Protein AF-A0A8H5YDY0-F1 (afdb_monomer)

pLDDT: mean 87.37, std 12.94, range [29.33, 98.88]

Foldseek 3Di:
DAAAAEEAEPLLDFLNVLLLLVLQLDQRHEYEYAYQDQVSVVVSQVVSVPDPSGNHHYYYANADLLDLVRLLVRLVVCVVVAVAHQEYELPWFAQQFAPPDDHDPLVVRQVVRLSTQPSSSVSNCVNRVVRLLPDPRREYEREAAPLLQPLLCPDPPHPSHDDGSPNNSVNRVNVLVVLLVVLVVCPPSSHFGYYAHLWQEQGVRNPHSVVSVVVVHDHSNSSSVRRSCVSVVVCSVCTSPRPPPPDQAWDWADFWFQWIWIDGLNFIEIEFDQQDDQPPDDHSDHLVVQQEHQEYEFFKFDDRRQQSPLSNCVRHVHAYEEAPQNQVLSVVVVRDPVSYHHDDFADKAFGAGPVQLVCQQVVNADFDDDDPPDDTHHDSVRGQWMKGKHFKDAAFAAAPDDPDFDLQDFDADADDQPGGPCRLVNLQVFFPLCCVVVDDPVRCDPVNVSSNVVCPPPVRDGGGRHISGGMWMWMGRDVQAIEIEGSHQEGELVPLLPDPPQHLEYEYEQGHFHYYNNGTDRTGSVVSVVVSCVSSVNRVYYFYGYNDDDGDDDPPDFDDFPNHGFDWDFFAACPPPLNPFPAQDFDKDWQAQQRAPDPFAAGQNATKIKGFFDWQAAPVRWTWTKIKIAHPPAAAAEEEEQEELQDQFDDDDLLLFGRHLARRRHRVQFDHSSLCRVVRHMYMYIHFDQFRHTHDEAEQAFQVSLRVVLSRLQRVLPPRRHNLAYEQAGEESSLQSCLNNLLVPRVSHQEYENLFYAAQCCCQAQQPQLWGDPLVVVVVRNSRYGRHIYGDVVVVCVVPVFDDSVSVRNGGQLLSRDHAYEFEAEQQDSRGRQRRLLSQVNNPDPSAAYEYEHAFRSNLSSDPVSSVLVSLSCCCRVVVDPSCNVVPQRYDYVPDDARDPPGPQWDWQKFFAAPVQEGHSDLVPHHFDKDKWWQQQFQQQQLCGDTKRKHKDAAQAKWKFWWKKKWKFWKAAQFFQKAKKKKWKFKAALVGHTDKDFNDDQVSGPPGDDPVPQDQASSGIPGGWMWIHMQQQQAFDPVSDDPRATHTNRNGGDTHDRGDTDIHIIMTGTHIDIDHRSMMIMMMMHNYDNHHHNDPVCGSVDGGPDDGMMMTGRGSPPTGTIMITTIHDD

Secondary structure (DSSP, 8-state):
-PPEEEEEETTTSHHHHHHHHHHTTSTTEEEEEEESSHHHHHHHHHHHHHSTT--SEEEEEE--TT-HHHHHHHHHHHHHH-S--SEEEE-----SS-BTSPPPPHHHHHHHHHIIIIIIHHHHHHHHHHHHTT-SS-EEEEE--GGG-HHHHH-TTSTT-SSSSHHHHHHHHHHHHHHHHHHHHTTTTT-EEEEE---SB-STTTB-HHHHHHTT-B-HHHHHHHHHHHHHTTTGGGTT------TTT-EEEE-STT-EEEEETTEEEEE-------TTS--SS-GGG----SEEE-SSSSTTSSTTHHHHHHHH-PEEEE-HHHHHHHHHTT--GGGEEE--SS-EEEE--HHHHHHHHTT-SPBPP--TTS---B-GGG-SEEEEEEE--PPBPPTT--SS--TT-EE-SPPPTTSSTT-HHHHHHH-GGGHHHHS-GGG--HHHHHHHHHHH-TTT----SS----EEEEEEEETTEEEEEESSSEE-HHHHHH-SSPPSEEEEE--SB-EETTEE-SEEHHHHHHHHHHHTT--SEEEEE-SSS-------SPPEETTEEPPEEEPBPTTSGGG-------EEEEE-TT--SSTTSPPPSS-EEEEEEEEEE-TTS-EEEEEEEEETT-SSEEEEEEEESS-S---S--TT--GGG--S-SPTTSPPHHHHHTTT-EEEEEEPTTSTTS-S-B--SSHHHHHHHHHHHHHHHTSTTEEEEEEEEEEHHHHHHHHHHHHT--TTEEEEEEES--SBIIIIIITGGG---HHHHHHHHHT-B-SSEEE-HHHHHHH--S--HHHHHTB--GGG--S-EEEEEESS-TTTHHHHHHHHHH--SS-EEEEEESS-HHHHHT-HHHHHHHHHHHHHHHH---S-GGGS-SSPBTTB---SSS-TT-EEEEEEE-TTSBEESSGGG----EEEEETT-----SS--S-EEEEEEE-SS-EEEEEEEEEEEEEEESS-S--EEEEEEEEE-TT-PBP-EESS-GGGSTT--SGGGS-SSTTTEE---EEEEEGGG--B-TTT-BTTB--B--SS--PPPTT--EEEEEEEEEEEEEE-TT-EEEEEEESS--S--SSGGGTT-------SEEEEE--TTT---EEEEEEE--

Organism: NCBI:txid78864

Mean predicted aligned error: 18.78 Å

Radius of gyration: 36.74 Å; Cα contacts (8 Å, |Δi|>4): 2666; chains: 1; bounding box: 72×94×104 Å

InterPro domains:
  IPR000383 Xaa-Pro dipeptidyl-peptidase-like domain [PF02129] (620-776)
  IPR002347 Short-chain dehydrogenase/reductase SDR [PF00106] (5-206)
  IPR002347 Short-chain dehydrogenase/reductase SDR [PR00081] (5-22)
  IPR002347 Short-chain dehydrogenase/reductase SDR [PR00081] (83-94)
  IPR002347 Short-chain dehydrogenase/reductase SDR [PR00081] (189-206)
  IPR005674 CocE/Serine esterase [TIGR00976] (617-770)
  IPR008979 Galactose-binding-like domain superfamily [SSF49785] (897-1128)
  IPR013736 Xaa-Pro dipeptidyl-peptidase, C-terminal [PF08530] (892-1115)
  IPR013736 Xaa-Pro dipeptidyl-peptidase, C-terminal [SM00939] (871-1124)
  IPR029058 Alpha/Beta hydrolase fold [G3DSA:3.40.50.1820] (619-890)
  IPR029058 Alpha/Beta hydrolase fold [SSF53474] (601-901)
  IPR036291 NAD(P)-binding domain superfamily [SSF51735] (5-227)
  IPR036866 Ribonuclease Z/Hydroxyacylglutathione hydrolase-like [G3DSA:3.60.15.10] (242-384)
  IPR036866 Ribonuclease Z/Hydroxyacylglutathione hydrolase-like [SSF56281] (265-376)
  IPR051468 Fungal Secondary Metabolite SDRs [PTHR43544] (4-230)

Solvent-accessible surface area (backbone atoms only — not comparable to full-atom values): 58465 Å² total; per-residue (Å²): 130,86,61,48,35,32,41,30,30,41,22,49,47,58,48,34,29,34,24,50,52,60,48,24,47,38,61,53,27,33,42,35,30,24,11,66,50,55,67,54,21,51,53,35,48,54,55,49,70,67,36,91,65,49,51,30,47,75,51,69,40,51,30,37,56,75,35,70,69,35,40,52,53,31,45,56,57,48,51,73,81,33,90,41,30,22,35,41,35,49,52,47,66,64,43,76,34,22,58,93,54,76,66,62,62,60,70,62,31,33,57,57,22,30,44,38,40,31,52,8,44,49,52,48,48,68,65,44,44,72,33,24,70,63,32,97,56,22,37,40,38,39,66,45,48,75,66,28,37,66,58,38,44,70,33,87,85,37,95,49,37,71,96,65,42,59,29,36,27,55,22,35,34,51,31,53,52,50,52,50,51,53,30,62,72,34,62,91,70,77,50,41,37,42,80,40,61,48,65,62,40,36,25,76,56,50,22,58,40,70,59,34,42,77,73,72,27,44,60,34,58,62,24,12,50,57,52,38,36,47,75,73,51,80,45,56,92,48,39,74,57,79,80,75,72,62,66,95,44,58,45,81,43,83,52,57,41,67,20,31,41,39,39,36,58,88,34,34,35,28,37,30,25,55,35,59,74,55,93,93,56,87,77,79,52,57,44,88,74,54,76,76,35,46,31,35,40,35,44,39,22,45,102,49,29,41,30,38,45,53,58,36,26,68,70,42,66,12,36,39,37,25,24,58,46,38,40,51,49,38,43,76,71,66,36,56,71,93,30,53,43,67,50,83,48,77,49,75,46,70,38,57,42,67,68,54,51,52,36,21,69,70,66,75,46,66,59,46,93,68,64,94,89,58,80,76,39,54,30,70,91,67,36,48,34,35,31,39,36,33,66,41,31,66,40,41,36,61,72,87,70,61,103,63,86,63,46,78,54,69,41,76,78,87,78,60,90,72,27,26,79,76,23,62,70,52,24,41,71,72,25,54,78,41,46,80,82,68,52,58,79,89,70,61,42,73,69,52,46,49,46,49,55,45,63,62,36,67,91,83,33,68,67,42,52,38,55,41,55,42,37,26,40,42,36,41,54,50,95,87,42,24,36,31,42,28,74,35,25,35,32,42,62,70,58,50,54,64,48,78,79,55,30,35,34,35,39,35,17,63,53,55,32,27,18,47,68,91,36,79,40,78,37,19,28,53,60,46,50,54,51,51,40,56,42,38,68,56,38,87,38,75,46,67,28,22,90,56,95,59,71,86,78,78,89,79,73,81,57,61,43,94,85,42,76,57,53,69,38,80,37,38,46,37,85,41,85,88,45,76,58,86,70,86,63,67,44,78,45,75,44,48,57,65,40,48,79,50,95,64,30,26,46,23,77,40,46,26,34,37,37,34,52,41,79,44,69,36,98,86,71,46,41,28,29,27,33,39,32,29,40,72,90,62,72,53,29,31,35,40,37,28,57,30,60,67,44,50,53,32,91,73,85,55,88,49,45,60,57,56,71,34,32,55,58,21,23,63,60,36,67,42,47,40,70,42,25,69,75,62,27,28,33,33,24,27,23,35,50,13,19,64,76,11,42,64,58,23,62,79,63,26,66,69,44,17,50,51,47,32,38,47,48,57,53,55,29,65,38,91,46,32,59,33,34,28,30,42,37,18,24,45,64,29,9,26,44,43,42,35,20,40,37,69,56,43,88,38,54,54,33,39,30,30,43,23,11,42,37,35,48,45,63,58,53,44,24,29,36,68,44,66,45,60,53,61,60,52,54,54,52,67,68,30,32,6,87,34,37,24,55,28,64,68,62,43,42,74,74,50,75,48,54,44,69,56,51,55,42,34,34,48,50,28,65,53,37,84,53,38,35,45,36,26,29,37,58,24,51,84,66,21,31,59,24,27,54,47,40,63,66,44,30,80,62,84,62,46,33,38,43,37,43,68,39,24,70,70,52,47,62,62,34,71,69,48,47,53,52,52,46,45,51,46,38,33,71,60,66,67,43,93,75,61,52,88,73,54,68,37,23,38,36,73,97,43,98,43,63,50,76,77,58,87,76,51,44,74,44,62,32,32,43,20,63,87,35,36,38,29,81,46,71,90,71,44,41,58,41,71,51,71,31,49,16,56,46,72,25,46,23,72,71,74,61,70,50,60,47,65,29,38,32,71,33,87,46,72,46,33,36,53,47,38,27,38,37,38,40,26,35,28,27,64,67,34,48,56,44,49,42,23,36,38,41,34,45,22,43,70,89,62,53,76,52,70,44,62,13,55,62,63,93,59,34,79,94,45,92,51,82,86,65,57,64,82,21,21,61,46,34,28,62,62,44,43,26,42,34,23,53,26,30,55,52,68,24,82,89,71,36,47,101,69,41,69,30,61,52,38,65,60,77,53,70,47,55,69,57,44,76,42,75,39,75,29,40,21,48,57,39,76,47,82,38,50,58,48,19,25,47,33,42,38,43,28,23,37,63,80,46,43,19,67,43,80,94,45,47,52,58,59,74,71,91,36,48,49,49,39,34,44,36,21,31,73,87,84,26,72,18,30,39,35,42,24,32,42,89,130

Structure (mmCIF, N/CA/C/O backbone):
data_AF-A0A8H5YDY0-F1
#
_entry.id   AF-A0A8H5YDY0-F1
#
loop_
_atom_site.group_PDB
_atom_site.id
_atom_site.type_symbol
_atom_site.label_atom_id
_atom_site.label_alt_id
_atom_site.label_comp_id
_atom_site.label_asym_id
_atom_site.label_entity_id
_atom_site.label_seq_id
_atom_site.pdbx_PDB_ins_code
_atom_site.Cartn_x
_atom_site.Cartn_y
_atom_site.Cartn_z
_atom_site.occupancy
_atom_site.B_iso_or_equiv
_atom_site.auth_seq_id
_atom_site.auth_comp_id
_atom_site.auth_asym_id
_atom_site.auth_atom_id
_atom_site.pdbx_PDB_model_num
ATOM 1 N N . MET A 1 1 ? -39.462 -27.059 -0.023 1.00 55.00 1 MET A N 1
ATOM 2 C CA . MET A 1 1 ? -38.306 -26.140 0.033 1.00 55.00 1 MET A CA 1
ATOM 3 C C . MET A 1 1 ? -37.311 -26.558 -1.042 1.00 55.00 1 MET A C 1
ATOM 5 O O . MET A 1 1 ? -37.411 -27.690 -1.509 1.00 55.00 1 MET A O 1
ATOM 9 N N . ALA A 1 2 ? -36.435 -25.661 -1.501 1.00 79.31 2 ALA A N 1
ATOM 10 C CA . ALA A 1 2 ? -35.323 -26.061 -2.366 1.00 79.31 2 ALA A CA 1
ATOM 11 C C . ALA A 1 2 ? -34.376 -26.968 -1.564 1.00 79.31 2 ALA A C 1
ATOM 13 O O . ALA A 1 2 ? -34.218 -26.753 -0.364 1.00 79.31 2 ALA A O 1
ATOM 14 N N . LYS A 1 3 ? -33.818 -28.006 -2.196 1.00 91.19 3 LYS A N 1
ATOM 15 C CA . LYS A 1 3 ? -32.900 -28.926 -1.515 1.00 91.19 3 LYS A CA 1
ATOM 16 C C . LYS A 1 3 ? -31.542 -28.269 -1.287 1.00 91.19 3 LYS A C 1
ATOM 18 O O . LYS A 1 3 ? -31.087 -27.557 -2.174 1.00 91.19 3 LYS A O 1
ATOM 23 N N . THR A 1 4 ? -30.883 -28.588 -0.176 1.00 96.31 4 THR A N 1
ATOM 24 C CA . THR A 1 4 ? -29.475 -28.252 0.057 1.00 96.31 4 THR A CA 1
ATOM 25 C C . THR A 1 4 ? -28.589 -29.165 -0.790 1.00 96.31 4 THR A C 1
ATOM 27 O O . THR A 1 4 ? -28.610 -30.389 -0.636 1.00 96.31 4 THR A O 1
ATOM 30 N N . ILE A 1 5 ? -27.828 -28.579 -1.707 1.00 98.06 5 ILE A N 1
ATOM 31 C CA . ILE A 1 5 ? -26.940 -29.249 -2.651 1.00 98.06 5 ILE A CA 1
ATOM 32 C C . ILE A 1 5 ? -25.543 -29.351 -2.033 1.00 98.06 5 ILE A C 1
ATOM 34 O O . ILE A 1 5 ? -24.872 -28.346 -1.795 1.00 98.06 5 ILE A O 1
ATOM 38 N N . ILE A 1 6 ? -25.098 -30.580 -1.775 1.00 98.56 6 ILE A N 1
ATOM 39 C CA . ILE A 1 6 ? -23.862 -30.872 -1.043 1.00 98.56 6 ILE A CA 1
ATOM 40 C C . ILE A 1 6 ? -22.950 -31.723 -1.918 1.00 98.56 6 ILE A C 1
ATOM 42 O O . ILE A 1 6 ? -23.338 -32.817 -2.316 1.00 98.56 6 ILE A O 1
ATOM 46 N N . LEU A 1 7 ? -21.728 -31.270 -2.190 1.00 98.62 7 LEU A N 1
ATOM 47 C CA . LEU A 1 7 ? -20.726 -32.043 -2.923 1.00 98.62 7 LEU A CA 1
ATOM 48 C C . LEU A 1 7 ? -19.657 -32.568 -1.970 1.00 98.62 7 LEU A C 1
ATOM 50 O O . LEU A 1 7 ? -19.061 -31.802 -1.217 1.00 98.62 7 LEU A O 1
ATOM 54 N N . ILE A 1 8 ? -19.381 -33.872 -2.039 1.00 98.62 8 ILE A N 1
ATOM 55 C CA . ILE A 1 8 ? -18.378 -34.540 -1.201 1.00 98.62 8 ILE A CA 1
ATOM 56 C C . ILE A 1 8 ? -17.340 -35.203 -2.102 1.00 98.62 8 ILE A C 1
ATOM 58 O O . ILE A 1 8 ? -17.672 -36.099 -2.883 1.00 98.62 8 ILE A O 1
ATOM 62 N N . THR A 1 9 ? -16.074 -34.797 -1.991 1.00 98.25 9 THR A N 1
ATOM 63 C CA . THR A 1 9 ? -14.980 -35.447 -2.726 1.00 98.25 9 THR A CA 1
ATOM 64 C C . THR A 1 9 ? -14.565 -36.760 -2.058 1.00 98.25 9 THR A C 1
ATOM 66 O O . THR A 1 9 ? -14.473 -36.860 -0.837 1.00 98.25 9 THR A O 1
ATOM 69 N N . GLY A 1 10 ? -14.322 -37.808 -2.849 1.00 95.12 10 GLY A N 1
ATOM 70 C CA . GLY A 1 10 ? -13.932 -39.125 -2.331 1.00 95.12 10 GLY A CA 1
ATOM 71 C C . GLY A 1 10 ? -15.051 -39.854 -1.577 1.00 95.12 10 GLY A C 1
ATOM 72 O O . GLY A 1 10 ? -14.777 -40.570 -0.618 1.00 95.12 10 GLY A O 1
ATOM 73 N N . ALA A 1 11 ? -16.308 -39.667 -1.981 1.00 95.81 11 ALA A N 1
ATOM 74 C CA . ALA A 1 11 ? -17.477 -40.134 -1.230 1.00 95.81 11 ALA A CA 1
ATOM 75 C C . ALA A 1 11 ? -17.875 -41.608 -1.458 1.00 95.81 11 ALA A C 1
ATOM 77 O O . ALA A 1 11 ? -18.879 -42.067 -0.925 1.00 95.81 11 ALA A O 1
ATOM 78 N N . ASN A 1 12 ? -17.118 -42.375 -2.251 1.00 94.00 12 ASN A N 1
ATOM 79 C CA . ASN A 1 12 ? -17.461 -43.770 -2.553 1.00 94.00 12 ASN A CA 1
ATOM 80 C C . ASN A 1 12 ? -17.053 -44.777 -1.467 1.00 94.00 12 ASN A C 1
ATOM 82 O O . ASN A 1 12 ? -17.464 -45.931 -1.546 1.00 94.00 12 ASN A O 1
ATOM 86 N N . LYS A 1 13 ? -16.196 -44.396 -0.513 1.00 92.62 13 LYS A N 1
ATOM 87 C CA . LYS A 1 13 ? -15.725 -45.283 0.561 1.00 92.62 13 LYS A CA 1
ATOM 88 C C . LYS A 1 13 ? -15.237 -44.500 1.779 1.00 92.62 13 LYS A C 1
ATOM 90 O O . LYS A 1 13 ? -15.061 -43.284 1.704 1.00 92.62 13 LYS A O 1
ATOM 95 N N . GLY A 1 14 ? -14.967 -45.215 2.871 1.00 92.50 14 GLY A N 1
ATOM 96 C CA . GLY A 1 14 ? -14.411 -44.644 4.098 1.00 92.50 14 GLY A CA 1
ATOM 97 C C . GLY A 1 14 ? -15.272 -43.504 4.638 1.00 92.50 14 GLY A C 1
ATOM 98 O O . GLY A 1 14 ? -16.498 -43.544 4.555 1.00 92.50 14 GLY A O 1
ATOM 99 N N . LEU A 1 15 ? -14.619 -42.466 5.154 1.00 94.12 15 LEU A N 1
ATOM 100 C CA . LEU A 1 15 ? -15.290 -41.357 5.828 1.00 94.12 15 LEU A CA 1
ATOM 101 C C . LEU A 1 15 ? -16.306 -40.631 4.930 1.00 94.12 15 LEU A C 1
ATOM 103 O O . LEU A 1 15 ? -17.441 -40.418 5.340 1.00 94.12 15 LEU A O 1
ATOM 107 N N . GLY A 1 16 ? -15.952 -40.345 3.673 1.00 95.69 16 GLY A N 1
ATOM 108 C CA . GLY A 1 16 ? -16.842 -39.657 2.732 1.00 95.69 16 GLY A CA 1
ATOM 109 C C . GLY A 1 16 ? -18.149 -40.408 2.447 1.00 95.69 16 GLY A C 1
ATOM 110 O O . GLY A 1 16 ? -19.192 -39.775 2.294 1.00 95.69 16 GLY A O 1
ATOM 111 N N . TYR A 1 17 ? -18.116 -41.746 2.433 1.00 97.00 17 TYR A N 1
ATOM 112 C CA . TYR A 1 17 ? -19.318 -42.576 2.287 1.00 97.00 17 TYR A CA 1
ATOM 113 C C . TYR A 1 17 ? -20.243 -42.452 3.502 1.00 97.00 17 TYR A C 1
ATOM 115 O O . TYR A 1 17 ? -21.454 -42.293 3.351 1.00 97.00 17 TYR A O 1
ATOM 123 N N . HIS A 1 18 ? -19.679 -42.484 4.711 1.00 97.25 18 HIS A N 1
ATOM 124 C CA . HIS A 1 18 ? -20.461 -42.357 5.940 1.00 97.25 18 HIS A CA 1
ATOM 125 C C . HIS A 1 18 ? -21.019 -40.943 6.134 1.00 97.25 18 HIS A C 1
ATOM 127 O O . HIS A 1 18 ? -22.158 -40.809 6.574 1.00 97.25 18 HIS A O 1
ATOM 133 N N . VAL A 1 19 ? -20.287 -39.901 5.720 1.00 97.81 19 VAL A N 1
ATOM 134 C CA . VAL A 1 19 ? -20.804 -38.519 5.700 1.00 97.81 19 VAL A CA 1
ATOM 135 C C . VAL A 1 19 ? -21.990 -38.407 4.742 1.00 97.81 19 VAL A C 1
ATOM 137 O O . VAL A 1 19 ? -23.009 -37.814 5.090 1.00 97.81 19 VAL A O 1
ATOM 140 N N . ALA A 1 20 ? -21.902 -39.019 3.556 1.00 97.88 20 ALA A N 1
ATOM 141 C CA . ALA A 1 20 ? -23.024 -39.061 2.624 1.00 97.88 20 ALA A CA 1
ATOM 142 C C . ALA A 1 20 ? -24.235 -39.809 3.208 1.00 97.88 20 ALA A C 1
ATOM 144 O O . ALA A 1 20 ? -25.357 -39.322 3.088 1.00 97.88 20 ALA A O 1
ATOM 145 N N . ALA A 1 21 ? -24.019 -40.954 3.866 1.00 97.44 21 ALA A N 1
ATOM 146 C CA . ALA A 1 21 ? -25.081 -41.722 4.519 1.00 97.44 21 ALA A CA 1
ATOM 147 C C . ALA A 1 21 ? -25.808 -40.911 5.602 1.00 97.44 21 ALA A C 1
ATOM 149 O O . ALA A 1 21 ? -27.038 -40.921 5.642 1.00 97.44 21 ALA A O 1
ATOM 150 N N . ASP A 1 22 ? -25.059 -40.186 6.437 1.00 97.19 22 ASP A N 1
ATOM 151 C CA . ASP A 1 22 ? -25.609 -39.339 7.498 1.00 97.19 22 ASP A CA 1
ATOM 152 C C . ASP A 1 22 ? -26.412 -38.161 6.923 1.00 97.19 22 ASP A C 1
ATOM 154 O O . ASP A 1 22 ? -27.576 -37.961 7.271 1.00 97.19 22 ASP A O 1
ATOM 158 N N . LEU A 1 23 ? -25.851 -37.434 5.950 1.00 97.38 23 LEU A N 1
ATOM 159 C CA . LEU A 1 23 ? -26.533 -36.302 5.314 1.00 97.38 23 LEU A CA 1
ATOM 160 C C . LEU A 1 23 ? -27.785 -36.722 4.533 1.00 97.38 23 LEU A C 1
ATOM 162 O O . LEU A 1 23 ? -28.747 -35.956 4.465 1.00 97.38 23 LEU A O 1
ATOM 166 N N . LEU A 1 24 ? -27.813 -37.934 3.974 1.00 97.69 24 LEU A N 1
ATOM 167 C CA . LEU A 1 24 ? -28.971 -38.479 3.260 1.00 97.69 24 LEU A CA 1
ATOM 168 C C . LEU A 1 24 ? -30.131 -38.886 4.174 1.00 97.69 24 LEU A C 1
ATOM 170 O O . LEU A 1 24 ? -31.222 -39.165 3.669 1.00 97.69 24 LEU A O 1
ATOM 174 N N . THR A 1 25 ? -29.954 -38.879 5.497 1.00 96.50 25 THR A N 1
ATOM 175 C CA . THR A 1 25 ? -31.070 -39.072 6.437 1.00 96.50 25 THR A CA 1
ATOM 176 C C . THR A 1 25 ? -32.083 -37.924 6.393 1.00 96.50 25 THR A C 1
ATOM 178 O O . THR A 1 25 ? -33.250 -38.120 6.739 1.00 96.50 25 THR A O 1
ATOM 181 N N . SER A 1 26 ? -31.672 -36.746 5.908 1.00 94.62 26 SER A N 1
ATOM 182 C CA . SER A 1 26 ? -32.555 -35.602 5.686 1.00 94.62 26 SER A CA 1
ATOM 183 C C . SER A 1 26 ? -33.166 -35.624 4.275 1.00 94.62 26 SER A C 1
ATOM 185 O O . SER A 1 26 ? -32.425 -35.721 3.291 1.00 94.62 26 SER A O 1
ATOM 187 N N . PRO A 1 27 ? -34.500 -35.486 4.129 1.00 94.69 27 PRO A N 1
ATOM 188 C CA . PRO A 1 27 ? -35.152 -35.391 2.819 1.00 94.69 27 PRO A CA 1
ATOM 189 C C . PRO A 1 27 ? -34.795 -34.112 2.048 1.00 94.69 27 PRO A C 1
ATOM 191 O O . PRO A 1 27 ? -34.906 -34.082 0.814 1.00 94.69 27 PRO A O 1
ATOM 194 N N . ASP A 1 28 ? -34.338 -33.086 2.766 1.00 95.19 28 ASP A N 1
ATOM 195 C CA . ASP A 1 28 ? -34.011 -31.769 2.225 1.00 95.19 28 ASP A CA 1
ATOM 196 C C . ASP A 1 28 ? -32.638 -31.730 1.545 1.00 95.19 28 ASP A C 1
ATOM 198 O O . ASP A 1 28 ? -32.317 -30.753 0.881 1.00 95.19 28 ASP A O 1
ATOM 202 N N . ASN A 1 29 ? -31.846 -32.801 1.628 1.00 97.25 29 ASN A N 1
ATOM 203 C CA . ASN A 1 29 ? -30.509 -32.837 1.048 1.00 97.25 29 ASN A CA 1
ATOM 204 C C . ASN A 1 29 ? -30.486 -33.499 -0.341 1.00 97.25 29 ASN A C 1
ATOM 206 O O . ASN A 1 29 ? -31.148 -34.516 -0.606 1.00 97.25 29 ASN A O 1
ATOM 210 N N . HIS A 1 30 ? -29.667 -32.937 -1.232 1.00 97.75 30 HIS A N 1
ATOM 211 C CA . HIS A 1 30 ? -29.144 -33.617 -2.409 1.00 97.75 30 HIS A CA 1
ATOM 212 C C . HIS A 1 30 ? -27.622 -33.767 -2.290 1.00 97.75 30 HIS A C 1
ATOM 214 O O . HIS A 1 30 ? -26.904 -32.770 -2.309 1.00 97.75 30 HIS A O 1
ATOM 220 N N . VAL A 1 31 ? -27.123 -35.002 -2.186 1.00 98.31 31 VAL A N 1
ATOM 221 C CA . VAL A 1 31 ? -25.687 -35.282 -2.019 1.00 98.31 31 VAL A CA 1
ATOM 222 C C . VAL A 1 31 ? -25.061 -35.741 -3.338 1.00 98.31 31 VAL A C 1
ATOM 224 O O . VAL A 1 31 ? -25.431 -36.772 -3.896 1.00 98.31 31 VAL A O 1
ATOM 227 N N . ILE A 1 32 ? -24.081 -34.989 -3.825 1.00 98.44 32 ILE A N 1
ATOM 228 C CA . ILE A 1 32 ? -23.294 -35.284 -5.021 1.00 98.44 32 ILE A CA 1
ATOM 229 C C . ILE A 1 32 ? -22.025 -36.031 -4.596 1.00 98.44 32 ILE A C 1
ATOM 231 O O . ILE A 1 32 ? -21.122 -35.470 -3.968 1.00 98.44 32 ILE A O 1
ATOM 235 N N . LEU A 1 33 ? -21.945 -37.308 -4.964 1.00 98.31 33 LEU A N 1
ATOM 236 C CA . LEU A 1 33 ? -20.804 -38.181 -4.704 1.00 98.31 33 LEU A CA 1
ATOM 237 C C . LEU A 1 33 ? -19.730 -37.949 -5.775 1.00 98.31 33 LEU A C 1
ATOM 239 O O . LEU A 1 33 ? -19.775 -38.537 -6.860 1.00 98.31 33 LEU A O 1
ATOM 243 N N . ALA A 1 34 ? -18.744 -37.104 -5.478 1.00 97.75 34 ALA A N 1
ATOM 244 C CA . ALA A 1 34 ? -17.639 -36.826 -6.388 1.00 97.75 34 ALA A CA 1
ATOM 245 C C . ALA A 1 34 ? -16.542 -37.890 -6.243 1.00 97.75 34 ALA A C 1
ATOM 247 O O . ALA A 1 34 ? -15.876 -37.997 -5.210 1.00 97.75 34 ALA A O 1
ATOM 248 N N . CYS A 1 35 ? -16.380 -38.720 -7.276 1.00 95.81 35 CYS A N 1
ATOM 249 C CA . CYS A 1 35 ? -15.586 -39.946 -7.217 1.00 95.81 35 CYS A CA 1
ATOM 250 C C . CYS A 1 35 ? -14.652 -40.064 -8.424 1.00 95.81 35 CYS A C 1
ATOM 252 O O . CYS A 1 35 ? -15.083 -39.911 -9.565 1.00 95.81 35 CYS A O 1
ATOM 254 N N . ARG A 1 36 ? -13.386 -40.438 -8.194 1.00 93.50 36 ARG A N 1
ATOM 255 C CA . ARG A 1 36 ? -12.404 -40.627 -9.278 1.00 93.50 36 ARG A CA 1
ATOM 256 C C . ARG A 1 36 ? -12.806 -41.737 -10.254 1.00 93.50 36 ARG A C 1
ATOM 258 O O . ARG A 1 36 ? -12.604 -41.604 -11.453 1.00 93.50 36 ARG A O 1
ATOM 265 N N . ASN A 1 37 ? -13.376 -42.833 -9.745 1.00 93.12 37 ASN A N 1
ATOM 266 C CA . ASN A 1 37 ? -13.916 -43.923 -10.560 1.00 93.12 37 ASN A CA 1
ATOM 267 C C . ASN A 1 37 ? -15.456 -43.898 -10.521 1.00 93.12 37 ASN A C 1
ATOM 269 O O . ASN A 1 37 ? -16.035 -44.266 -9.493 1.00 93.12 37 ASN A O 1
ATOM 273 N N . PRO A 1 38 ? -16.132 -43.539 -11.628 1.00 89.25 38 PRO A N 1
ATOM 274 C CA . PRO A 1 38 ? -17.592 -43.470 -11.681 1.00 89.25 38 PRO A CA 1
ATOM 275 C C . PRO A 1 38 ? -18.296 -44.794 -11.368 1.00 89.25 38 PRO A C 1
ATOM 277 O O . PRO A 1 38 ? -19.391 -44.781 -10.810 1.00 89.25 38 PRO A O 1
ATOM 280 N N . LYS A 1 39 ? -17.673 -45.943 -11.675 1.00 93.06 39 LYS A N 1
ATOM 281 C CA . LYS A 1 39 ? -18.255 -47.262 -11.368 1.00 93.06 39 LYS A CA 1
ATOM 282 C C . LYS A 1 39 ? -18.390 -47.466 -9.861 1.00 93.06 39 LYS A C 1
ATOM 284 O O . LYS A 1 39 ? -19.471 -47.801 -9.391 1.00 93.06 39 LYS A O 1
ATOM 289 N N . SER A 1 40 ? -17.325 -47.181 -9.111 1.00 93.00 40 SER A N 1
ATOM 290 C CA . SER A 1 40 ? -17.330 -47.259 -7.645 1.00 93.00 40 SER A CA 1
ATOM 291 C C . SER A 1 40 ? -18.279 -46.235 -7.018 1.00 93.00 40 SER A C 1
ATOM 293 O O . SER A 1 40 ? -18.925 -46.533 -6.021 1.00 93.00 40 SER A O 1
ATOM 295 N N . GLY A 1 41 ? -18.403 -45.043 -7.614 1.00 93.56 41 GLY A N 1
ATOM 296 C CA . GLY A 1 41 ? -19.406 -44.059 -7.194 1.00 93.56 41 GLY A CA 1
ATOM 297 C C . GLY A 1 41 ? -20.842 -44.553 -7.405 1.00 93.56 41 GLY A C 1
ATOM 298 O O . GLY A 1 41 ? -21.682 -44.384 -6.530 1.00 93.56 41 GLY A O 1
ATOM 299 N N . THR A 1 42 ? -21.115 -45.218 -8.531 1.00 94.19 42 THR A N 1
ATOM 300 C CA . THR A 1 42 ? -22.444 -45.777 -8.849 1.00 94.19 42 THR A CA 1
ATOM 301 C C . THR A 1 42 ? -22.819 -46.924 -7.909 1.00 94.19 42 THR A C 1
ATOM 303 O O . THR A 1 42 ? -23.961 -47.014 -7.469 1.00 94.19 42 THR A O 1
ATOM 306 N N . GLU A 1 43 ? -21.857 -47.777 -7.557 1.00 96.19 43 GLU A N 1
ATOM 307 C CA . GLU A 1 43 ? -22.048 -48.830 -6.555 1.00 96.19 43 GLU A CA 1
ATOM 308 C C . GLU A 1 43 ? -22.341 -48.242 -5.167 1.00 96.19 43 GLU A C 1
ATOM 310 O O . GLU A 1 43 ? -23.321 -48.623 -4.527 1.00 96.19 43 GLU A O 1
ATOM 315 N N . ALA A 1 44 ? -21.556 -47.247 -4.736 1.00 95.56 44 ALA A N 1
ATOM 316 C CA . ALA A 1 44 ? -21.794 -46.534 -3.483 1.00 95.56 44 ALA A CA 1
ATOM 317 C C . ALA A 1 44 ? -23.174 -45.858 -3.457 1.00 95.56 44 ALA A C 1
ATOM 319 O O . ALA A 1 44 ? -23.878 -45.952 -2.455 1.00 95.56 44 ALA A O 1
ATOM 320 N N . LEU A 1 45 ? -23.595 -45.239 -4.566 1.00 96.50 45 LEU A N 1
ATOM 321 C CA . LEU A 1 45 ? -24.934 -44.669 -4.714 1.00 96.50 45 LEU A CA 1
ATOM 322 C C . LEU A 1 45 ? -26.025 -45.737 -4.541 1.00 96.50 45 LEU A C 1
ATOM 324 O O . LEU A 1 45 ? -26.992 -45.503 -3.817 1.00 96.50 45 LEU A O 1
ATOM 328 N N . GLY A 1 46 ? -25.871 -46.907 -5.168 1.00 95.19 46 GLY A N 1
ATOM 329 C CA . GLY A 1 46 ? -26.801 -48.031 -5.014 1.00 95.19 46 GLY A CA 1
ATOM 330 C C . GLY A 1 46 ? -26.916 -48.495 -3.560 1.00 95.19 46 GLY A C 1
ATOM 331 O O . GLY A 1 46 ? -28.020 -48.655 -3.043 1.00 95.19 46 GLY A O 1
ATOM 332 N N . ASN A 1 47 ? -25.783 -48.612 -2.867 1.00 95.94 47 ASN A N 1
ATOM 333 C CA . ASN A 1 47 ? -25.759 -49.000 -1.458 1.00 95.94 47 ASN A CA 1
ATOM 334 C C . ASN A 1 47 ? -26.423 -47.939 -0.568 1.00 95.94 47 ASN A C 1
ATOM 336 O O . ASN A 1 47 ? -27.317 -48.278 0.206 1.00 95.94 47 ASN A O 1
ATOM 340 N N . LEU A 1 48 ? -26.070 -46.659 -0.725 1.00 95.81 48 LEU A N 1
ATOM 341 C CA . LEU A 1 48 ? -26.644 -45.551 0.050 1.00 95.81 48 LEU A CA 1
ATOM 342 C C . LEU A 1 48 ? -28.154 -45.414 -0.165 1.00 95.81 48 LEU A C 1
ATOM 344 O O . LEU A 1 48 ? -28.902 -45.223 0.791 1.00 95.81 48 LEU A O 1
ATOM 348 N N . THR A 1 49 ? -28.624 -45.547 -1.405 1.00 92.19 49 THR A N 1
ATOM 349 C CA . THR A 1 49 ? -30.059 -45.451 -1.727 1.00 92.19 49 THR A CA 1
ATOM 350 C C . THR A 1 49 ? -30.870 -46.652 -1.238 1.00 92.19 49 THR A C 1
ATOM 352 O O . THR A 1 49 ? -32.073 -46.517 -1.032 1.00 92.19 49 THR A O 1
ATOM 355 N N . SER A 1 50 ? -30.229 -47.800 -0.992 1.00 92.88 50 SER A N 1
ATOM 356 C CA . SER A 1 50 ? -30.872 -48.982 -0.400 1.00 92.88 50 SER A CA 1
ATOM 357 C C . SER A 1 50 ? -31.009 -48.931 1.129 1.00 92.88 50 SER A C 1
ATOM 359 O O . SER A 1 50 ? -31.728 -49.750 1.705 1.00 92.88 50 SER A O 1
ATOM 361 N N . LEU A 1 51 ? -30.341 -47.985 1.805 1.00 92.75 51 LEU A N 1
ATOM 362 C CA . LEU A 1 51 ? -30.426 -47.846 3.260 1.00 92.75 51 LEU A CA 1
ATOM 363 C C . LEU A 1 51 ? -31.825 -47.380 3.678 1.00 92.75 51 LEU A C 1
ATOM 365 O O . LEU A 1 51 ? -32.328 -46.369 3.194 1.00 92.75 51 LEU A O 1
ATOM 369 N N . ALA A 1 52 ? -32.420 -48.059 4.662 1.00 89.38 52 ALA A N 1
ATOM 370 C CA . ALA A 1 52 ? -33.738 -47.703 5.198 1.00 89.38 52 ALA A CA 1
ATOM 371 C C . ALA A 1 52 ? -33.791 -46.293 5.826 1.00 89.38 52 ALA A C 1
ATOM 373 O O . ALA A 1 52 ? -34.866 -45.713 5.963 1.00 89.38 52 ALA A O 1
ATOM 374 N N . SER A 1 53 ? -32.639 -45.744 6.221 1.00 90.38 53 SER A N 1
ATOM 375 C CA . SER A 1 53 ? -32.506 -44.398 6.780 1.00 90.38 53 SER A CA 1
ATOM 376 C C . SER A 1 53 ? -32.485 -43.292 5.722 1.00 90.38 53 SER A C 1
ATOM 378 O O . SER A 1 53 ? -32.631 -42.128 6.088 1.00 90.38 53 SER A O 1
ATOM 380 N N . THR A 1 54 ? -32.308 -43.620 4.438 1.00 94.69 54 THR A N 1
ATOM 381 C CA . THR A 1 54 ? -32.163 -42.632 3.363 1.00 94.69 54 THR A CA 1
ATOM 382 C C . THR A 1 54 ? -33.502 -41.984 3.031 1.00 94.69 54 THR A C 1
ATOM 384 O O . THR A 1 54 ? -34.457 -42.646 2.630 1.00 94.69 54 THR A O 1
ATOM 387 N N . ARG A 1 55 ? -33.562 -40.659 3.182 1.00 95.19 55 ARG A N 1
ATOM 388 C CA . ARG A 1 55 ? -34.726 -39.819 2.855 1.00 95.19 55 ARG A CA 1
ATOM 389 C C . ARG A 1 55 ? -34.413 -38.786 1.770 1.00 95.19 55 ARG A C 1
ATOM 391 O O . ARG A 1 55 ? -35.326 -38.341 1.077 1.00 95.19 55 ARG A O 1
ATOM 398 N N . GLY A 1 56 ? -33.145 -38.393 1.637 1.00 95.25 56 GLY A N 1
ATOM 399 C CA . GLY A 1 56 ? -32.648 -37.453 0.634 1.00 95.25 56 GLY A CA 1
ATOM 400 C C . GLY A 1 56 ? -32.453 -38.077 -0.749 1.00 95.25 56 GLY A C 1
ATOM 401 O O . GLY A 1 56 ? -32.835 -39.213 -1.019 1.00 95.25 56 GLY A O 1
ATOM 402 N N . THR A 1 57 ? -31.839 -37.317 -1.653 1.00 96.75 57 THR A N 1
ATOM 403 C CA . THR A 1 57 ? -31.474 -37.788 -3.005 1.00 96.75 57 THR A CA 1
ATOM 404 C C . THR A 1 57 ? -29.972 -37.696 -3.217 1.00 96.75 57 THR A C 1
ATOM 406 O O . THR A 1 57 ? -29.340 -36.824 -2.635 1.00 96.75 57 THR A O 1
ATOM 409 N N . ALA A 1 58 ? -29.402 -38.534 -4.079 1.00 97.12 58 ALA A N 1
ATOM 410 C CA . ALA A 1 58 ? -27.982 -38.466 -4.404 1.00 97.12 58 ALA A CA 1
ATOM 411 C C . ALA A 1 58 ? -27.717 -38.665 -5.897 1.00 97.12 58 ALA A C 1
ATOM 413 O O . ALA A 1 58 ? -28.523 -39.264 -6.612 1.00 97.12 58 ALA A O 1
ATOM 414 N N . SER A 1 59 ? -26.577 -38.158 -6.351 1.00 97.12 59 SER A N 1
ATOM 415 C CA . SER A 1 59 ? -26.051 -38.317 -7.709 1.00 97.12 59 SER A CA 1
ATOM 416 C C . SER A 1 59 ? -24.542 -38.569 -7.660 1.00 97.12 59 SER A C 1
ATOM 418 O O . SER A 1 59 ? -23.919 -38.463 -6.605 1.00 97.12 59 SER A O 1
ATOM 420 N N . VAL A 1 60 ? -23.943 -38.954 -8.788 1.00 97.62 60 VAL A N 1
ATOM 421 C CA . VAL A 1 60 ? -22.504 -39.247 -8.891 1.00 97.62 60 VAL A CA 1
ATOM 422 C C . VAL A 1 60 ? -21.893 -38.360 -9.962 1.00 97.62 60 VAL A C 1
ATOM 424 O O . VAL A 1 60 ? -22.436 -38.257 -11.061 1.00 97.62 60 VAL A O 1
ATOM 427 N N . VAL A 1 61 ? -20.727 -37.786 -9.668 1.00 97.69 61 VAL A N 1
ATOM 428 C CA . VAL A 1 61 ? -19.914 -37.060 -10.649 1.00 97.69 61 VAL A CA 1
ATOM 429 C C . VAL A 1 61 ? -18.493 -37.616 -10.677 1.00 97.69 61 VAL A C 1
ATOM 431 O O . VAL A 1 61 ? -17.907 -37.938 -9.641 1.00 97.69 61 VAL A O 1
ATOM 434 N N . ALA A 1 62 ? -17.940 -37.757 -11.882 1.00 97.38 62 ALA A N 1
ATOM 435 C CA . ALA A 1 62 ? -16.550 -38.151 -12.071 1.00 97.38 62 ALA A CA 1
ATOM 436 C C . ALA A 1 62 ? -15.636 -36.987 -11.669 1.00 97.38 62 ALA A C 1
ATOM 438 O O . ALA A 1 62 ? -15.693 -35.928 -12.290 1.00 97.38 62 ALA A O 1
ATOM 439 N N . LEU A 1 63 ? -14.805 -37.171 -10.644 1.00 97.69 63 LEU A N 1
ATOM 440 C CA . LEU A 1 63 ? -13.901 -36.125 -10.167 1.00 97.69 63 LEU A CA 1
ATOM 441 C C . LEU A 1 63 ? -12.604 -36.735 -9.625 1.00 97.69 63 LEU A C 1
ATOM 443 O O . LEU A 1 63 ? -12.593 -37.375 -8.572 1.00 97.69 63 LEU A O 1
ATOM 447 N N . ASP A 1 64 ? -11.506 -36.507 -10.343 1.00 97.31 64 ASP A N 1
ATOM 448 C CA . ASP A 1 64 ? -10.140 -36.675 -9.854 1.00 97.31 64 ASP A CA 1
ATOM 449 C C . ASP A 1 64 ? -9.588 -35.321 -9.396 1.00 97.31 64 ASP A C 1
ATOM 451 O O . ASP A 1 64 ? -9.345 -34.433 -10.215 1.00 97.31 64 ASP A O 1
ATOM 455 N N . VAL A 1 65 ? -9.364 -35.167 -8.087 1.00 97.56 65 VAL A N 1
ATOM 456 C CA . VAL A 1 65 ? -8.865 -33.913 -7.499 1.00 97.56 65 VAL A CA 1
ATOM 457 C C . VAL A 1 65 ? -7.479 -33.529 -8.026 1.00 97.56 65 VAL A C 1
ATOM 459 O O . VAL A 1 65 ? -7.097 -32.366 -7.958 1.00 97.56 65 VAL A O 1
ATOM 462 N N . THR A 1 66 ? -6.720 -34.478 -8.582 1.00 96.75 66 THR A N 1
ATOM 463 C CA . THR A 1 66 ? -5.365 -34.243 -9.101 1.00 96.75 66 THR A CA 1
ATOM 464 C C . THR A 1 66 ? -5.337 -33.746 -10.555 1.00 96.75 66 THR A C 1
ATOM 466 O O . THR A 1 66 ? -4.267 -33.403 -11.052 1.00 96.75 66 THR A O 1
ATOM 469 N N . SER A 1 67 ? -6.490 -33.657 -11.235 1.00 97.31 67 SER A N 1
ATOM 470 C CA . SER A 1 67 ? -6.592 -33.316 -12.662 1.00 97.31 67 SER A CA 1
ATOM 471 C C . SER A 1 67 ? -7.457 -32.077 -12.910 1.00 97.31 67 SER A C 1
ATOM 473 O O . SER A 1 67 ? -8.666 -32.106 -12.684 1.00 97.31 67 SER A O 1
ATOM 475 N N . ASP A 1 68 ? -6.871 -31.013 -13.471 1.00 94.88 68 ASP A N 1
ATOM 476 C CA . ASP A 1 68 ? -7.597 -29.784 -13.843 1.00 94.88 68 ASP A CA 1
ATOM 477 C C . ASP A 1 68 ? -8.758 -30.055 -14.808 1.00 94.88 68 ASP A C 1
ATOM 479 O O . ASP A 1 68 ? -9.862 -29.537 -14.636 1.00 94.88 68 ASP A O 1
ATOM 483 N N . VAL A 1 69 ? -8.533 -30.932 -15.792 1.00 96.88 69 VAL A N 1
ATOM 484 C CA . VAL A 1 69 ? -9.557 -31.332 -16.767 1.00 96.88 69 VAL A CA 1
ATOM 485 C C . VAL A 1 69 ? -10.709 -32.057 -16.073 1.00 96.88 69 VAL A C 1
ATOM 487 O O . VAL A 1 69 ? -11.872 -31.772 -16.356 1.00 96.88 69 VAL A O 1
ATOM 490 N N . SER A 1 70 ? -10.410 -32.971 -15.141 1.00 97.81 70 SER A N 1
ATOM 491 C CA . SER A 1 70 ? -11.460 -33.684 -14.412 1.00 97.81 70 SER A CA 1
ATOM 492 C C . SER A 1 70 ? -12.273 -32.752 -13.517 1.00 97.81 70 SER A C 1
ATOM 494 O O . SER A 1 70 ? -13.493 -32.895 -13.473 1.00 97.81 70 SER A O 1
ATOM 496 N N . VAL A 1 71 ? -11.625 -31.817 -12.815 1.00 98.50 71 VAL A N 1
ATOM 497 C CA . VAL A 1 71 ? -12.308 -30.862 -11.930 1.00 98.50 71 VAL A CA 1
ATOM 498 C C . VAL A 1 71 ? -13.197 -29.918 -12.737 1.00 98.50 71 VAL A C 1
ATOM 500 O O . VAL A 1 71 ? -14.365 -29.750 -12.394 1.00 98.50 71 VAL A O 1
ATOM 503 N N . LYS A 1 72 ? -12.697 -29.373 -13.853 1.00 96.81 72 LYS A N 1
ATOM 504 C CA . LYS A 1 72 ? -13.488 -28.512 -14.743 1.00 96.81 72 LYS A CA 1
ATOM 505 C C . LYS A 1 72 ? -14.721 -29.234 -15.292 1.00 96.81 72 LYS A C 1
ATOM 507 O O . LYS A 1 72 ? -15.828 -28.714 -15.188 1.00 96.81 72 LYS A O 1
ATOM 512 N N . ASN A 1 73 ? -14.551 -30.457 -15.797 1.00 97.44 73 ASN A N 1
ATOM 513 C CA . ASN A 1 73 ? -15.670 -31.258 -16.297 1.00 97.44 73 ASN A CA 1
ATOM 514 C C . ASN A 1 73 ? -16.705 -31.547 -15.198 1.00 97.44 73 ASN A C 1
ATOM 516 O O . ASN A 1 73 ? -17.903 -31.546 -15.469 1.00 97.44 73 ASN A O 1
ATOM 520 N N . ALA A 1 74 ? -16.262 -31.781 -13.959 1.00 97.88 74 ALA A N 1
ATOM 521 C CA . ALA A 1 74 ? -17.171 -31.978 -12.836 1.00 97.88 74 ALA A CA 1
ATOM 522 C C . ALA A 1 74 ? -17.979 -30.709 -12.522 1.00 97.88 74 ALA A C 1
ATOM 524 O O . ALA A 1 74 ? -19.185 -30.810 -12.306 1.00 97.88 74 ALA A O 1
ATOM 525 N N . VAL A 1 75 ? -17.353 -29.525 -12.552 1.00 98.19 75 VAL A N 1
ATOM 526 C CA . VAL A 1 75 ? -18.060 -28.239 -12.407 1.00 98.19 75 VAL A CA 1
ATOM 527 C C . VAL A 1 75 ? -19.110 -28.071 -13.501 1.00 98.19 75 VAL A C 1
ATOM 529 O O . VAL A 1 75 ? -20.246 -27.728 -13.189 1.00 98.19 75 VAL A O 1
ATOM 532 N N . ASP A 1 76 ? -18.770 -28.361 -14.759 1.00 96.81 76 ASP A N 1
ATOM 533 C CA . ASP A 1 76 ? -19.701 -28.233 -15.887 1.00 96.81 76 ASP A CA 1
ATOM 534 C C . ASP A 1 76 ? -20.910 -29.177 -15.754 1.00 96.81 76 ASP A C 1
ATOM 536 O O . ASP A 1 76 ? -22.045 -28.775 -16.020 1.00 96.81 76 ASP A O 1
ATOM 540 N N . VAL A 1 77 ? -20.691 -30.414 -15.291 1.00 96.38 77 VAL A N 1
ATOM 541 C CA . VAL A 1 77 ? -21.771 -31.376 -15.015 1.00 96.38 77 VAL A CA 1
ATOM 542 C C . VAL A 1 77 ? -22.657 -30.894 -13.867 1.00 96.38 77 VAL A C 1
ATOM 544 O O . VAL A 1 77 ? -23.874 -30.847 -14.020 1.00 96.38 77 VAL A O 1
ATOM 547 N N . VAL A 1 78 ? -22.070 -30.485 -12.738 1.00 97.12 78 VAL A N 1
ATOM 548 C CA . VAL A 1 78 ? -22.837 -30.021 -11.570 1.00 97.12 78 VAL A CA 1
ATOM 549 C C . VAL A 1 78 ? -23.623 -28.753 -11.902 1.00 97.12 78 VAL A C 1
ATOM 551 O O . VAL A 1 78 ? -24.804 -28.671 -11.583 1.00 97.12 78 VAL A O 1
ATOM 554 N N . LYS A 1 79 ? -23.011 -27.795 -12.606 1.00 95.94 79 LYS A N 1
ATOM 555 C CA . LYS A 1 79 ? -23.640 -26.532 -13.021 1.00 95.94 79 LYS A CA 1
ATOM 556 C C . LYS A 1 79 ? -24.828 -26.732 -13.964 1.00 95.94 79 LYS A C 1
ATOM 558 O O . LYS A 1 79 ? -25.732 -25.899 -13.994 1.00 95.94 79 LYS A O 1
ATOM 563 N N . LYS A 1 80 ? -24.819 -27.803 -14.763 1.00 94.62 80 LYS A N 1
ATOM 564 C CA . LYS A 1 80 ? -25.924 -28.128 -15.672 1.00 94.62 80 LYS A CA 1
ATOM 565 C C . LYS A 1 80 ? -27.191 -28.512 -14.908 1.00 94.62 80 LYS A C 1
ATOM 567 O O . LYS A 1 80 ? -28.281 -28.119 -15.319 1.00 94.62 80 LYS A O 1
ATOM 572 N N . ASP A 1 81 ? -27.031 -29.259 -13.820 1.00 92.50 81 ASP A N 1
ATOM 573 C CA . ASP A 1 81 ? -28.148 -29.827 -13.063 1.00 92.50 81 ASP A CA 1
ATOM 574 C C . ASP A 1 81 ? -28.530 -28.965 -11.844 1.00 92.50 81 ASP A C 1
ATOM 576 O O . ASP A 1 81 ? -29.683 -28.989 -11.409 1.00 92.50 81 ASP A O 1
ATOM 580 N N . PHE A 1 82 ? -27.595 -28.156 -11.326 1.00 94.56 82 PHE A N 1
ATOM 581 C CA . PHE A 1 82 ? -27.780 -27.316 -10.143 1.00 94.56 82 PHE A CA 1
ATOM 582 C C . PHE A 1 82 ? -27.287 -25.874 -10.382 1.00 94.56 82 PHE A C 1
ATOM 584 O O . PHE A 1 82 ? -26.126 -25.667 -10.740 1.00 94.56 82 PHE A O 1
ATOM 591 N N . PRO A 1 83 ? -28.126 -24.844 -10.145 1.00 89.81 83 PRO A N 1
ATOM 592 C CA . PRO A 1 83 ? -27.747 -23.442 -10.364 1.00 89.81 83 PRO A CA 1
ATOM 593 C C . PRO A 1 83 ? -26.778 -22.880 -9.303 1.00 89.81 83 PRO A C 1
ATOM 595 O O . PRO A 1 83 ? -26.181 -21.820 -9.507 1.00 89.81 83 PRO A O 1
ATOM 598 N N . HIS A 1 84 ? -26.631 -23.568 -8.170 1.00 95.19 84 HIS A N 1
ATOM 599 C CA . HIS A 1 84 ? -25.723 -23.236 -7.072 1.00 95.19 84 HIS A CA 1
ATOM 600 C C . HIS A 1 84 ? -25.230 -24.517 -6.387 1.00 95.19 84 HIS A C 1
ATOM 602 O O . HIS A 1 84 ? -25.769 -25.602 -6.612 1.00 95.19 84 HIS A O 1
ATOM 608 N N . LEU A 1 85 ? -24.218 -24.366 -5.535 1.00 97.88 85 LEU A N 1
ATOM 609 C CA . LEU A 1 85 ? -23.776 -25.374 -4.574 1.00 97.88 85 LEU A CA 1
ATOM 610 C C . LEU A 1 85 ? -23.887 -24.762 -3.175 1.00 97.88 85 LEU A C 1
ATOM 612 O O . LEU A 1 85 ? -23.487 -23.618 -3.004 1.00 97.88 85 LEU A O 1
ATOM 616 N N . ASP A 1 86 ? -24.411 -25.483 -2.186 1.00 97.69 86 ASP A N 1
ATOM 617 C CA . ASP A 1 86 ? -24.495 -24.971 -0.812 1.00 97.69 86 ASP A CA 1
ATOM 618 C C . ASP A 1 86 ? -23.250 -25.363 -0.013 1.00 97.69 86 ASP A C 1
ATOM 620 O O . ASP A 1 86 ? -22.547 -24.523 0.544 1.00 97.69 86 ASP A O 1
ATOM 624 N N . VAL A 1 87 ? -22.911 -26.654 -0.005 1.00 98.12 87 VAL A N 1
ATOM 625 C CA . VAL A 1 87 ? -21.810 -27.170 0.816 1.00 98.12 87 VAL A CA 1
ATOM 626 C C . VAL A 1 87 ? -20.805 -27.931 -0.039 1.00 98.12 87 VAL A C 1
ATOM 628 O O . VAL A 1 87 ? -21.160 -28.877 -0.741 1.00 98.12 87 VAL A O 1
ATOM 631 N N . LEU A 1 88 ? -19.530 -27.560 0.065 1.00 98.56 88 LEU A N 1
ATOM 632 C CA . LEU A 1 88 ? -18.400 -28.311 -0.474 1.00 98.56 88 LEU A CA 1
ATOM 633 C C . LEU A 1 88 ? -17.630 -28.986 0.665 1.00 98.56 88 LEU A C 1
ATOM 635 O O . LEU A 1 88 ? -17.060 -28.307 1.514 1.00 98.56 88 LEU A O 1
ATOM 639 N N . ILE A 1 89 ? -17.561 -30.318 0.658 1.00 98.44 89 ILE A N 1
ATOM 640 C CA . ILE A 1 89 ? -16.776 -31.109 1.613 1.00 98.44 89 ILE A CA 1
ATOM 641 C C . ILE A 1 89 ? -15.544 -31.682 0.904 1.00 98.44 89 ILE A C 1
ATOM 643 O O . ILE A 1 89 ? -15.621 -32.659 0.150 1.00 98.44 89 ILE A O 1
ATOM 647 N N . ASN A 1 90 ? -14.387 -31.078 1.175 1.00 98.25 90 ASN A N 1
ATOM 648 C CA . ASN A 1 90 ? -13.074 -31.508 0.704 1.00 98.25 90 ASN A CA 1
ATOM 649 C C . ASN A 1 90 ? -12.561 -32.696 1.537 1.00 98.25 90 ASN A C 1
ATOM 651 O O . ASN A 1 90 ? -11.698 -32.547 2.404 1.00 98.25 90 ASN A O 1
ATOM 655 N N . ASN A 1 91 ? -13.126 -33.879 1.285 1.00 97.19 91 ASN A N 1
ATOM 656 C CA . ASN A 1 91 ? -12.806 -35.122 1.992 1.00 97.19 91 ASN A CA 1
ATOM 657 C C . ASN A 1 91 ? -11.748 -35.989 1.285 1.00 97.19 91 ASN A C 1
ATOM 659 O O . ASN A 1 91 ? -11.070 -36.773 1.948 1.00 97.19 91 ASN A O 1
ATOM 663 N N . ALA A 1 92 ? -11.579 -35.868 -0.034 1.00 95.19 92 ALA A N 1
ATOM 664 C CA . ALA A 1 92 ? -10.592 -36.661 -0.762 1.00 95.19 92 ALA A CA 1
ATOM 665 C C . ALA A 1 92 ? -9.182 -36.465 -0.180 1.00 95.19 92 ALA A C 1
ATOM 667 O O . ALA A 1 92 ? -8.660 -35.354 -0.121 1.00 95.19 92 ALA A O 1
ATOM 668 N N . GLY A 1 93 ? -8.558 -37.569 0.225 1.00 93.44 93 GLY A N 1
ATOM 669 C CA . GLY A 1 93 ? -7.207 -37.566 0.755 1.00 93.44 93 GLY A CA 1
ATOM 670 C C . GLY A 1 93 ? -6.583 -38.954 0.751 1.00 93.44 93 GLY A C 1
ATOM 671 O O . GLY A 1 93 ? -7.277 -39.967 0.640 1.00 93.44 93 GLY A O 1
ATOM 672 N N . ILE A 1 94 ? -5.260 -38.989 0.852 1.00 93.38 94 ILE A N 1
ATOM 673 C CA . ILE A 1 94 ? -4.456 -40.208 0.908 1.00 93.38 94 ILE A CA 1
ATOM 674 C C . ILE A 1 94 ? -3.459 -40.129 2.059 1.00 93.38 94 ILE A C 1
ATOM 676 O O . ILE A 1 94 ? -2.947 -39.054 2.364 1.00 93.38 94 ILE A O 1
ATOM 680 N N . CYS A 1 95 ? -3.144 -41.283 2.638 1.00 92.06 95 CYS A N 1
ATOM 681 C CA . CYS A 1 95 ? -1.938 -41.500 3.420 1.00 92.06 95 CYS A CA 1
ATOM 682 C C . CYS A 1 95 ? -1.113 -42.558 2.687 1.00 92.06 95 CYS A C 1
ATOM 684 O O . CYS A 1 95 ? -1.601 -43.658 2.435 1.00 92.06 95 CYS A O 1
ATOM 686 N N . VAL A 1 96 ? 0.115 -42.213 2.307 1.00 90.50 96 VAL A N 1
ATOM 687 C CA . VAL A 1 96 ? 1.044 -43.129 1.619 1.00 90.50 96 VAL A CA 1
ATOM 688 C C . VAL A 1 96 ? 1.803 -44.042 2.589 1.00 90.50 96 VAL A C 1
ATOM 690 O O . VAL A 1 96 ? 2.538 -44.923 2.159 1.00 90.50 96 VAL A O 1
ATOM 693 N N . GLU A 1 97 ? 1.595 -43.850 3.892 1.00 88.31 97 GLU A N 1
ATOM 694 C CA . GLU A 1 97 ? 2.260 -44.567 4.986 1.00 88.31 97 GLU A CA 1
ATOM 695 C C . GLU A 1 97 ? 1.253 -44.921 6.104 1.00 88.31 97 GLU A C 1
ATOM 697 O O . GLU A 1 97 ? 1.408 -44.496 7.248 1.00 88.31 97 GLU A O 1
ATOM 702 N N . PRO A 1 98 ? 0.155 -45.643 5.800 1.00 84.69 98 PRO A N 1
ATOM 703 C CA . PRO A 1 98 ? -0.811 -46.039 6.823 1.00 84.69 98 PRO A CA 1
ATOM 704 C C . PRO A 1 98 ? -0.182 -47.006 7.839 1.00 84.69 98 PRO A C 1
ATOM 706 O O . PRO A 1 98 ? 0.849 -47.631 7.569 1.00 84.69 98 PRO A O 1
ATOM 709 N N . LEU A 1 99 ? -0.815 -47.168 9.005 1.00 79.94 99 LEU A N 1
ATOM 710 C CA . LEU A 1 99 ? -0.309 -48.049 10.060 1.00 79.94 99 LEU A CA 1
ATOM 711 C C . LEU A 1 99 ? -0.081 -49.470 9.531 1.00 79.94 99 LEU A C 1
ATOM 713 O O . LEU A 1 99 ? -0.967 -50.087 8.940 1.00 79.94 99 LEU A O 1
ATOM 717 N N . GLY A 1 100 ? 1.131 -49.982 9.751 1.00 72.94 100 GLY A N 1
ATOM 718 C CA . GLY A 1 100 ? 1.557 -51.310 9.302 1.00 72.94 100 GLY A CA 1
ATOM 719 C C . GLY A 1 100 ? 2.104 -51.376 7.869 1.00 72.94 100 GLY A C 1
ATOM 720 O O . GLY A 1 100 ? 2.606 -52.429 7.474 1.00 72.94 100 GLY A O 1
ATOM 721 N N . ALA A 1 101 ? 2.067 -50.286 7.094 1.00 79.44 101 ALA A N 1
ATOM 722 C CA . ALA A 1 101 ? 2.691 -50.221 5.772 1.00 79.44 101 ALA A CA 1
ATOM 723 C C . ALA A 1 101 ? 4.156 -49.755 5.843 1.00 79.44 101 ALA A C 1
ATOM 725 O O . ALA A 1 101 ? 4.570 -49.062 6.769 1.00 79.44 101 ALA A O 1
ATOM 726 N N . LYS A 1 102 ? 4.959 -50.127 4.837 1.00 79.00 102 LYS A N 1
ATOM 727 C CA . LYS A 1 102 ? 6.311 -49.572 4.671 1.00 79.00 102 LYS A CA 1
ATOM 728 C C . LYS A 1 102 ? 6.215 -48.164 4.083 1.00 79.00 102 LYS A C 1
ATOM 730 O O . LYS A 1 102 ? 5.650 -48.016 3.001 1.00 79.00 102 LYS A O 1
ATOM 735 N N . SER A 1 103 ? 6.813 -47.178 4.749 1.00 79.25 103 SER A N 1
ATOM 736 C CA . SER A 1 103 ? 6.910 -45.812 4.227 1.00 79.25 103 SER A CA 1
ATOM 737 C C . SER A 1 103 ? 7.747 -45.758 2.940 1.00 79.25 103 SER A C 1
ATOM 739 O O . SER A 1 103 ? 8.826 -46.364 2.894 1.00 79.25 103 SER A O 1
ATOM 741 N N . PRO A 1 104 ? 7.295 -45.038 1.895 1.00 86.38 104 PRO A N 1
ATOM 742 C CA . PRO A 1 104 ? 8.155 -44.678 0.771 1.00 86.38 104 PRO A CA 1
ATOM 743 C C . PRO A 1 104 ? 9.243 -43.684 1.225 1.00 86.38 104 PRO A C 1
ATOM 745 O O . PRO A 1 104 ? 9.162 -43.136 2.328 1.00 86.38 104 PRO A O 1
ATOM 748 N N . PRO A 1 105 ? 10.256 -43.391 0.388 1.00 90.44 105 PRO A N 1
ATOM 749 C CA . PRO A 1 105 ? 11.146 -42.261 0.634 1.00 90.44 105 PRO A CA 1
ATOM 750 C C . PRO A 1 105 ? 10.340 -40.973 0.857 1.00 90.44 105 PRO A C 1
ATOM 752 O O . PRO A 1 105 ? 9.434 -40.668 0.079 1.00 90.44 105 PRO A O 1
ATOM 755 N N . LEU A 1 106 ? 10.685 -40.196 1.890 1.00 87.00 106 LEU A N 1
ATOM 756 C CA . LEU A 1 106 ? 9.900 -39.032 2.327 1.00 87.00 106 LEU A CA 1
ATOM 757 C C . LEU A 1 106 ? 9.577 -38.058 1.182 1.00 87.00 106 LEU A C 1
ATOM 759 O O . LEU A 1 106 ? 8.451 -37.587 1.078 1.00 87.00 106 LEU A O 1
ATOM 763 N N . THR A 1 107 ? 10.527 -37.789 0.283 1.00 89.88 107 THR A N 1
ATOM 764 C CA . THR A 1 107 ? 10.316 -36.907 -0.877 1.00 89.88 107 THR A CA 1
ATOM 765 C C . THR A 1 107 ? 9.210 -37.411 -1.810 1.00 89.88 107 THR A C 1
ATOM 767 O O . THR A 1 107 ? 8.365 -36.628 -2.238 1.00 89.88 107 THR A O 1
ATOM 770 N N . GLU A 1 108 ? 9.180 -38.711 -2.107 1.00 92.06 108 GLU A N 1
ATOM 771 C CA . GLU A 1 108 ? 8.142 -39.327 -2.943 1.00 92.06 108 GLU A CA 1
ATOM 772 C C . GLU A 1 108 ? 6.784 -39.300 -2.231 1.00 92.06 108 GLU A C 1
ATOM 774 O O . GLU A 1 108 ? 5.759 -38.947 -2.827 1.00 92.06 108 GLU A O 1
ATOM 779 N N . GLY A 1 109 ? 6.793 -39.599 -0.928 1.00 93.06 109 GLY A N 1
ATOM 780 C CA . GLY A 1 109 ? 5.605 -39.518 -0.090 1.00 93.06 109 GLY A CA 1
ATOM 781 C C . GLY A 1 109 ? 5.017 -38.104 -0.050 1.00 93.06 109 GLY A C 1
ATOM 782 O O . GLY A 1 109 ? 3.801 -37.941 -0.198 1.00 93.06 109 GLY A O 1
ATOM 783 N N . LEU A 1 110 ? 5.870 -37.082 0.092 1.00 94.00 110 LEU A N 1
ATOM 784 C CA . LEU A 1 110 ? 5.490 -35.668 0.112 1.00 94.00 110 LEU A CA 1
ATOM 785 C C . LEU A 1 110 ? 4.889 -35.232 -1.222 1.00 94.00 110 LEU A C 1
ATOM 787 O O . LEU A 1 110 ? 3.789 -34.690 -1.220 1.00 94.00 110 LEU A O 1
ATOM 791 N N . LEU A 1 111 ? 5.549 -35.510 -2.352 1.00 93.19 111 LEU A N 1
ATOM 792 C CA . LEU A 1 111 ? 5.035 -35.155 -3.683 1.00 93.19 111 LEU A CA 1
ATOM 793 C C . LEU A 1 111 ? 3.640 -35.748 -3.924 1.00 93.19 111 LEU A C 1
ATOM 795 O O . LEU A 1 111 ? 2.721 -35.049 -4.359 1.00 93.19 111 LEU A O 1
ATOM 799 N N . THR A 1 112 ? 3.465 -37.023 -3.579 1.00 93.69 112 THR A N 1
ATOM 800 C CA . THR A 1 112 ? 2.198 -37.739 -3.767 1.00 93.69 112 THR A CA 1
ATOM 801 C C . THR A 1 112 ? 1.103 -37.184 -2.848 1.00 93.69 112 THR A C 1
ATOM 803 O O . THR A 1 112 ? 0.000 -36.865 -3.308 1.00 93.69 112 THR A O 1
ATOM 806 N N . SER A 1 113 ? 1.412 -37.002 -1.559 1.00 95.12 113 SER A N 1
ATOM 807 C CA . SER A 1 113 ? 0.459 -36.501 -0.560 1.00 95.12 113 SER A CA 1
ATOM 808 C C . SER A 1 113 ? 0.076 -35.040 -0.809 1.00 95.12 113 SER A C 1
ATOM 810 O O . SER A 1 113 ? -1.103 -34.711 -0.718 1.00 95.12 113 SER A O 1
ATOM 812 N N . PHE A 1 114 ? 1.015 -34.168 -1.196 1.00 97.12 114 PHE A N 1
ATOM 813 C CA . PHE A 1 114 ? 0.730 -32.764 -1.527 1.00 97.12 114 PHE A CA 1
ATOM 814 C C . PHE A 1 114 ? -0.150 -32.630 -2.768 1.00 97.12 114 PHE A C 1
ATOM 816 O O . PHE A 1 114 ? -1.085 -31.828 -2.759 1.00 97.12 114 PHE A O 1
ATOM 823 N N . SER A 1 115 ? 0.108 -33.430 -3.809 1.00 96.56 115 SER A N 1
ATOM 824 C CA . SER A 1 115 ? -0.680 -33.406 -5.046 1.00 96.56 115 SER A CA 1
ATOM 825 C C . SER A 1 115 ? -2.171 -33.654 -4.783 1.00 96.56 115 SER A C 1
ATOM 827 O O . SER A 1 115 ? -3.024 -32.952 -5.327 1.00 96.56 115 SER A O 1
ATOM 829 N N . THR A 1 116 ? -2.492 -34.596 -3.887 1.00 96.06 116 THR A N 1
ATOM 830 C CA . THR A 1 116 ? -3.884 -34.931 -3.546 1.00 96.06 116 THR A CA 1
ATOM 831 C C . THR A 1 116 ? -4.431 -34.065 -2.410 1.00 96.06 116 THR A C 1
ATOM 833 O O . THR A 1 116 ? -5.433 -33.380 -2.596 1.00 96.06 116 THR A O 1
ATOM 836 N N . ASN A 1 117 ? -3.783 -34.077 -1.240 1.00 97.50 117 ASN A N 1
ATOM 837 C CA . ASN A 1 117 ? -4.340 -33.528 0.001 1.00 97.50 117 ASN A CA 1
ATOM 838 C C . ASN A 1 117 ? -4.328 -31.993 0.037 1.00 97.50 117 ASN A C 1
ATOM 840 O O . ASN A 1 117 ? -5.154 -31.410 0.738 1.00 97.50 117 ASN A O 1
ATOM 844 N N . VAL A 1 118 ? -3.408 -31.344 -0.691 1.00 97.56 118 VAL A N 1
ATOM 845 C CA . VAL A 1 118 ? -3.203 -29.884 -0.654 1.00 97.56 118 VAL A CA 1
ATOM 846 C C . VAL A 1 118 ? -3.586 -29.252 -1.988 1.00 97.56 118 VAL A C 1
ATOM 848 O O . VAL A 1 118 ? -4.573 -28.524 -2.063 1.00 97.56 118 VAL A O 1
ATOM 851 N N . VAL A 1 119 ? -2.845 -29.564 -3.056 1.00 97.69 119 VAL A N 1
ATOM 852 C CA . VAL A 1 119 ? -3.048 -28.962 -4.383 1.00 97.69 119 VAL A CA 1
ATOM 853 C C . VAL A 1 119 ? -4.394 -29.381 -4.963 1.00 97.69 119 VAL A C 1
ATOM 855 O O . VAL A 1 119 ? -5.131 -28.538 -5.466 1.00 97.69 119 VAL A O 1
ATOM 858 N N . GLY A 1 120 ? -4.756 -30.662 -4.855 1.00 97.81 120 GLY A N 1
ATOM 859 C CA . GLY A 1 120 ? -6.055 -31.146 -5.316 1.00 97.81 120 GLY A CA 1
ATOM 860 C C . GLY A 1 120 ? -7.227 -30.510 -4.572 1.00 97.81 120 GLY A C 1
ATOM 861 O O . GLY A 1 120 ? -8.211 -30.115 -5.195 1.00 97.81 120 GLY A O 1
ATOM 862 N N . THR A 1 121 ? -7.092 -30.324 -3.261 1.00 98.06 121 THR A N 1
ATOM 863 C CA . THR A 1 121 ? -8.078 -29.613 -2.439 1.00 98.06 121 THR A CA 1
ATOM 864 C C . THR A 1 121 ? -8.234 -28.145 -2.853 1.00 98.06 121 THR A C 1
ATOM 866 O O . THR A 1 121 ? -9.364 -27.679 -3.016 1.00 98.06 121 THR A O 1
ATOM 869 N N . ALA A 1 122 ? -7.129 -27.422 -3.076 1.00 97.94 122 ALA A N 1
ATOM 870 C CA . ALA A 1 122 ? -7.158 -26.041 -3.571 1.00 97.94 122 ALA A CA 1
ATOM 871 C C . ALA A 1 122 ? -7.845 -25.954 -4.942 1.00 97.94 122 ALA A C 1
ATOM 873 O O . ALA A 1 122 ? -8.802 -25.205 -5.118 1.00 97.94 122 ALA A O 1
ATOM 874 N N . ARG A 1 123 ? -7.427 -26.817 -5.878 1.00 98.44 123 ARG A N 1
ATOM 875 C CA . ARG A 1 123 ? -7.963 -26.898 -7.243 1.00 98.44 123 ARG A CA 1
ATOM 876 C C . ARG A 1 123 ? -9.478 -27.091 -7.263 1.00 98.44 123 ARG A C 1
ATOM 878 O O . ARG A 1 123 ? -10.173 -26.406 -8.006 1.00 98.44 123 ARG A O 1
ATOM 885 N N . VAL A 1 124 ? -9.997 -28.027 -6.465 1.00 98.50 124 VAL A N 1
ATOM 886 C CA . VAL A 1 124 ? -11.448 -28.250 -6.359 1.00 98.50 124 VAL A CA 1
ATOM 887 C C . VAL A 1 124 ? -12.136 -27.038 -5.747 1.00 98.50 124 VAL A C 1
ATOM 889 O O . VAL A 1 124 ? -13.152 -26.589 -6.271 1.00 98.50 124 VAL A O 1
ATOM 892 N N . THR A 1 125 ? -11.583 -26.494 -4.664 1.00 98.19 125 THR A N 1
ATOM 893 C CA . THR A 1 125 ? -12.175 -25.343 -3.975 1.00 98.19 125 THR A CA 1
ATOM 894 C C . THR A 1 125 ? -12.305 -24.150 -4.921 1.00 98.19 125 THR A C 1
ATOM 896 O O . THR A 1 125 ? -13.416 -23.663 -5.118 1.00 98.19 125 THR A O 1
ATOM 899 N N . ASP A 1 126 ? -11.221 -23.746 -5.587 1.00 97.75 126 ASP A N 1
ATOM 900 C CA . ASP A 1 126 ? -11.216 -22.623 -6.533 1.00 97.75 126 ASP A CA 1
ATOM 901 C C . ASP A 1 126 ? -12.232 -22.813 -7.667 1.00 97.75 126 ASP A C 1
ATOM 903 O O . ASP A 1 126 ? -12.947 -21.880 -8.034 1.00 97.75 126 ASP A O 1
ATOM 907 N N . ALA A 1 127 ? -12.345 -24.035 -8.194 1.00 98.19 127 ALA A N 1
ATOM 908 C CA . ALA A 1 127 ? -13.242 -24.335 -9.304 1.00 98.19 127 ALA A CA 1
ATOM 909 C C . ALA A 1 127 ? -14.734 -24.284 -8.918 1.00 98.19 127 ALA A C 1
ATOM 911 O O . ALA A 1 127 ? -15.567 -23.914 -9.748 1.00 98.19 127 ALA A O 1
ATOM 912 N N . PHE A 1 128 ? -15.088 -24.635 -7.676 1.00 98.19 128 PHE A N 1
ATOM 913 C CA . PHE A 1 128 ? -16.479 -24.674 -7.201 1.00 98.19 128 PHE A CA 1
ATOM 914 C C . PHE A 1 128 ? -16.943 -23.390 -6.486 1.00 98.19 128 PHE A C 1
ATOM 916 O O . PHE A 1 128 ? -18.150 -23.192 -6.324 1.00 98.19 128 PHE A O 1
ATOM 923 N N . VAL A 1 129 ? -16.034 -22.476 -6.120 1.00 97.81 129 VAL A N 1
ATOM 924 C CA . VAL A 1 129 ? -16.356 -21.168 -5.505 1.00 97.81 129 VAL A CA 1
ATOM 925 C C . VAL A 1 129 ? -17.402 -20.347 -6.278 1.00 97.81 129 VAL A C 1
ATOM 927 O O . VAL A 1 129 ? -18.282 -19.774 -5.627 1.00 97.81 129 VAL A O 1
ATOM 930 N N . PRO A 1 130 ? -17.403 -20.291 -7.626 1.00 97.00 130 PRO A N 1
ATOM 931 C CA . PRO A 1 130 ? -18.452 -19.585 -8.363 1.00 97.00 130 PRO A CA 1
ATOM 932 C C . PRO A 1 130 ? -19.863 -20.154 -8.139 1.00 97.00 130 PRO A C 1
ATOM 934 O O . PRO A 1 130 ? -20.822 -19.391 -8.082 1.00 97.00 130 PRO A O 1
ATOM 937 N N . LEU A 1 131 ? -20.005 -21.477 -7.979 1.00 96.81 131 LEU A N 1
ATOM 938 C CA . LEU A 1 131 ? -21.298 -22.108 -7.674 1.00 96.81 131 LEU A CA 1
ATOM 939 C C . LEU A 1 131 ? -21.702 -21.895 -6.212 1.00 96.81 131 LEU A C 1
ATOM 941 O O . LEU A 1 131 ? -22.879 -21.654 -5.944 1.00 96.81 131 LEU A O 1
ATOM 945 N N . LEU A 1 132 ? -20.735 -21.938 -5.288 1.00 97.19 132 LEU A N 1
ATOM 946 C CA . LEU A 1 132 ? -20.952 -21.633 -3.868 1.00 97.19 132 LEU A CA 1
ATOM 947 C C . LEU A 1 132 ? -21.411 -20.188 -3.665 1.00 97.19 132 LEU A C 1
ATOM 949 O O . LEU A 1 132 ? -22.327 -19.922 -2.897 1.00 97.19 132 LEU A O 1
ATOM 953 N N . SER A 1 133 ? -20.836 -19.247 -4.413 1.00 94.12 133 SER A N 1
ATOM 954 C CA . SER A 1 133 ? -21.180 -17.822 -4.340 1.00 94.12 133 SER A CA 1
ATOM 955 C C . SER A 1 133 ? -22.657 -17.519 -4.628 1.00 94.12 133 SER A C 1
ATOM 957 O O . SER A 1 133 ? -23.151 -16.501 -4.143 1.00 94.12 133 SER A O 1
ATOM 959 N N . ASN A 1 134 ? -23.360 -18.404 -5.346 1.00 92.69 134 ASN A N 1
ATOM 960 C CA . ASN A 1 134 ? -24.780 -18.267 -5.688 1.00 92.69 134 ASN A CA 1
ATOM 961 C C . ASN A 1 134 ? -25.742 -18.815 -4.618 1.00 92.69 134 ASN A C 1
ATOM 963 O O . ASN A 1 134 ? -26.952 -18.630 -4.743 1.00 92.69 134 ASN A O 1
ATOM 967 N N . SER A 1 135 ? -25.239 -19.513 -3.600 1.00 92.12 135 SER A N 1
ATOM 968 C CA . SER A 1 135 ? -26.062 -20.087 -2.532 1.00 92.12 135 SER A CA 1
ATOM 969 C C . SER A 1 135 ? -26.334 -19.077 -1.404 1.00 92.12 135 SER A C 1
ATOM 971 O O . SER A 1 135 ? -25.548 -18.169 -1.168 1.00 92.12 135 SER A O 1
ATOM 973 N N . ALA A 1 136 ? -27.437 -19.227 -0.664 1.00 85.00 136 ALA A N 1
ATOM 974 C CA . ALA A 1 136 ? -27.644 -18.509 0.603 1.00 85.00 136 ALA A CA 1
ATOM 975 C C . ALA A 1 136 ? -26.912 -19.174 1.789 1.00 85.00 136 ALA A C 1
ATOM 977 O O . ALA A 1 136 ? -26.725 -18.568 2.838 1.00 85.00 136 ALA A O 1
ATOM 978 N N . THR A 1 137 ? -26.509 -20.431 1.632 1.00 83.12 137 THR A N 1
ATOM 979 C CA . THR A 1 137 ? -25.868 -21.288 2.627 1.00 83.12 137 THR A CA 1
ATOM 980 C C . THR A 1 137 ? -24.533 -21.760 2.059 1.00 83.12 137 THR A C 1
ATOM 982 O O . THR A 1 137 ? -24.430 -22.880 1.588 1.00 83.12 137 THR A O 1
ATOM 985 N N . LYS A 1 138 ? -23.519 -20.885 2.051 1.00 92.12 138 LYS A N 1
ATOM 986 C CA . LYS A 1 138 ? -22.238 -21.114 1.357 1.00 92.12 138 LYS A CA 1
ATOM 987 C C . LYS A 1 138 ? -21.194 -21.680 2.324 1.00 92.12 138 LYS A C 1
ATOM 989 O O . LYS A 1 138 ? -20.617 -20.920 3.102 1.00 92.12 138 LYS A O 1
ATOM 994 N N . ARG A 1 139 ? -20.933 -22.991 2.297 1.00 94.38 139 ARG A N 1
ATOM 995 C CA . ARG A 1 139 ? -19.987 -23.653 3.218 1.00 94.38 139 ARG A CA 1
ATOM 996 C C . ARG A 1 139 ? -18.881 -24.415 2.489 1.00 94.38 139 ARG A C 1
ATOM 998 O O . ARG A 1 139 ? -19.146 -25.160 1.550 1.00 94.38 139 ARG A O 1
ATOM 1005 N N . ILE A 1 140 ? -17.647 -24.290 2.974 1.00 96.88 140 ILE A N 1
ATOM 1006 C CA . ILE A 1 140 ? -16.486 -25.069 2.529 1.00 96.88 140 ILE A CA 1
ATOM 1007 C C . ILE A 1 140 ? -15.873 -25.764 3.744 1.00 96.88 140 ILE A C 1
ATOM 1009 O O . ILE A 1 140 ? -15.428 -25.114 4.688 1.00 96.88 140 ILE A O 1
ATOM 1013 N N . ILE A 1 141 ? -15.824 -27.091 3.713 1.00 96.06 141 ILE A N 1
ATOM 1014 C CA . ILE A 1 141 ? -15.346 -27.927 4.814 1.00 96.06 141 ILE A CA 1
ATOM 1015 C C . ILE A 1 141 ? -14.082 -28.657 4.371 1.00 96.06 141 ILE A C 1
ATOM 1017 O O . ILE A 1 141 ? -14.095 -29.402 3.392 1.00 96.06 141 ILE A O 1
ATOM 1021 N N . PHE A 1 142 ? -12.992 -28.466 5.108 1.00 95.62 142 PHE A N 1
ATOM 1022 C CA . PHE A 1 142 ? -11.707 -29.127 4.905 1.00 95.62 142 PHE A CA 1
ATOM 1023 C C . PHE A 1 142 ? -11.515 -30.214 5.962 1.00 95.62 142 PHE A C 1
ATOM 1025 O O . PHE A 1 142 ? -11.571 -29.935 7.158 1.00 95.62 142 PHE A O 1
ATOM 1032 N N . ILE A 1 143 ? -11.254 -31.454 5.540 1.00 93.75 143 ILE A N 1
ATOM 1033 C CA . ILE A 1 143 ? -10.991 -32.547 6.485 1.00 93.75 143 ILE A CA 1
ATOM 1034 C C . ILE A 1 143 ? -9.521 -32.508 6.911 1.00 93.75 143 ILE A C 1
ATOM 1036 O O . ILE A 1 143 ? -8.625 -32.873 6.142 1.00 93.75 143 ILE A O 1
ATOM 1040 N N . THR A 1 144 ? -9.272 -32.046 8.133 1.00 90.94 144 THR A N 1
ATOM 1041 C CA . THR A 1 144 ? -7.947 -31.922 8.758 1.00 90.94 144 THR A CA 1
ATOM 1042 C C . THR A 1 144 ? -7.647 -33.128 9.673 1.00 90.94 144 THR A C 1
ATOM 1044 O O . THR A 1 144 ? -8.341 -34.141 9.614 1.00 90.94 144 THR A O 1
ATOM 1047 N N . SER A 1 145 ? -6.552 -33.087 10.433 1.00 86.62 145 SER A N 1
ATOM 1048 C CA . SER A 1 145 ? -6.082 -34.130 11.344 1.00 86.62 145 SER A CA 1
ATOM 1049 C C . SER A 1 145 ? -5.367 -33.500 12.539 1.00 86.62 145 SER A C 1
ATOM 1051 O O . SER A 1 145 ? -4.544 -32.608 12.347 1.00 86.62 145 SER A O 1
ATOM 1053 N N . GLY A 1 146 ? -5.577 -34.023 13.751 1.00 79.50 146 GLY A N 1
ATOM 1054 C CA . GLY A 1 146 ? -4.804 -33.618 14.940 1.00 79.50 146 GLY A CA 1
ATOM 1055 C C . GLY A 1 146 ? -3.293 -33.840 14.776 1.00 79.50 146 GLY A C 1
ATOM 1056 O O . GLY A 1 146 ? -2.476 -33.050 15.245 1.00 79.50 146 GLY A O 1
ATOM 1057 N N . SER A 1 147 ? -2.903 -34.831 13.966 1.00 82.00 147 SER A N 1
ATOM 1058 C CA . SER A 1 147 ? -1.500 -35.120 13.637 1.00 82.00 147 SER A CA 1
ATOM 1059 C C . SER A 1 147 ? -0.798 -34.020 12.820 1.00 82.00 147 SER A C 1
ATOM 1061 O O . SER A 1 147 ? 0.413 -34.106 12.607 1.00 82.00 147 SER A O 1
ATOM 1063 N N . ALA A 1 148 ? -1.553 -33.030 12.325 1.00 85.00 148 ALA A N 1
ATOM 1064 C CA . ALA A 1 148 ? -1.064 -31.859 11.596 1.00 85.00 148 ALA A CA 1
ATOM 1065 C C . ALA A 1 148 ? -0.596 -30.717 12.514 1.00 85.00 148 ALA A C 1
ATOM 1067 O O . ALA A 1 148 ? -0.032 -29.734 12.025 1.00 85.00 148 ALA A O 1
ATOM 1068 N N . SER A 1 149 ? -0.862 -30.815 13.819 1.00 80.25 149 SER A N 1
ATOM 1069 C CA . SER A 1 149 ? -0.472 -29.804 14.798 1.00 80.25 149 SER A CA 1
ATOM 1070 C C . SER A 1 149 ? 1.043 -29.799 14.985 1.00 80.25 149 SER A C 1
ATOM 1072 O O . SER A 1 149 ? 1.637 -30.796 15.404 1.00 80.25 149 SER A O 1
ATOM 1074 N N . LEU A 1 150 ? 1.670 -28.657 14.688 1.00 80.25 150 LEU A N 1
ATOM 1075 C CA . LEU A 1 150 ? 3.092 -28.440 14.961 1.00 80.25 150 LEU A CA 1
ATOM 1076 C C . LEU A 1 150 ? 3.370 -28.492 16.468 1.00 80.25 150 LEU A C 1
ATOM 1078 O O . LEU A 1 150 ? 4.383 -29.057 16.873 1.00 80.25 150 LEU A O 1
ATOM 1082 N N . THR A 1 151 ? 2.432 -27.995 17.283 1.00 73.81 151 THR A N 1
ATOM 1083 C CA . THR A 1 151 ? 2.479 -28.073 18.748 1.00 73.81 151 THR A CA 1
ATOM 1084 C C . THR A 1 151 ? 2.591 -29.529 19.197 1.00 73.81 151 THR A C 1
ATOM 1086 O O . THR A 1 151 ? 3.577 -29.897 19.833 1.00 73.81 151 THR A O 1
ATOM 1089 N N . TYR A 1 152 ? 1.663 -30.393 18.765 1.00 72.81 152 TYR A N 1
ATOM 1090 C CA . TYR A 1 152 ? 1.672 -31.812 19.137 1.00 72.81 152 TYR A CA 1
ATOM 1091 C C . TYR A 1 152 ? 2.844 -32.596 18.559 1.00 72.81 152 TYR A C 1
ATOM 1093 O O . TYR A 1 152 ? 3.339 -33.515 19.199 1.00 72.81 152 TYR A O 1
ATOM 1101 N N . ALA A 1 153 ? 3.312 -32.240 17.363 1.00 78.00 153 ALA A N 1
ATOM 1102 C CA . ALA A 1 153 ? 4.502 -32.860 16.795 1.00 78.00 153 ALA A CA 1
ATOM 1103 C C . ALA A 1 153 ? 5.761 -32.550 17.627 1.00 78.00 153 ALA A C 1
ATOM 1105 O O . ALA A 1 153 ? 6.623 -33.418 17.788 1.00 78.00 153 ALA A O 1
ATOM 1106 N N . SER A 1 154 ? 5.860 -31.325 18.154 1.00 74.62 154 SER A N 1
ATOM 1107 C CA . SER A 1 154 ? 7.020 -30.845 18.914 1.00 74.62 154 SER A CA 1
ATOM 1108 C C . SER A 1 154 ? 7.029 -31.254 20.389 1.00 74.62 154 SER A C 1
ATOM 1110 O O . SER A 1 154 ? 8.099 -31.274 20.991 1.00 74.62 154 SER A O 1
ATOM 1112 N N . ASP A 1 155 ? 5.873 -31.605 20.956 1.00 71.25 155 ASP A N 1
ATOM 1113 C CA . ASP A 1 155 ? 5.725 -31.984 22.362 1.00 71.25 155 ASP A CA 1
ATOM 1114 C C . ASP A 1 155 ? 6.109 -33.458 22.588 1.00 71.25 155 ASP A C 1
ATOM 1116 O O . ASP A 1 155 ? 5.379 -34.333 22.122 1.00 71.25 155 ASP A O 1
ATOM 1120 N N . PRO A 1 156 ? 7.194 -33.768 23.331 1.00 72.31 156 PRO A N 1
ATOM 1121 C CA . PRO A 1 156 ? 7.629 -35.141 23.598 1.00 72.31 156 PRO A CA 1
ATOM 1122 C C . PRO A 1 156 ? 6.611 -36.012 24.343 1.00 72.31 156 PRO A C 1
ATOM 1124 O O . PRO A 1 156 ? 6.750 -37.234 24.357 1.00 72.31 156 PRO A O 1
ATOM 1127 N N . THR A 1 157 ? 5.617 -35.399 24.989 1.00 65.38 157 THR A N 1
ATOM 1128 C CA . THR A 1 157 ? 4.569 -36.084 25.758 1.00 65.38 157 THR A CA 1
ATOM 1129 C C . THR A 1 157 ? 3.309 -36.362 24.938 1.00 65.38 157 THR A C 1
ATOM 1131 O O . THR A 1 157 ? 2.460 -37.152 25.352 1.00 65.38 157 THR A O 1
ATOM 1134 N N . SER A 1 158 ? 3.188 -35.757 23.753 1.00 73.69 158 SER A N 1
ATOM 1135 C CA . SER A 1 158 ? 2.043 -35.962 22.876 1.00 73.69 158 SER A CA 1
ATOM 1136 C C . SER A 1 158 ? 2.062 -37.352 22.242 1.00 73.69 158 SER A C 1
ATOM 1138 O O . SER A 1 158 ? 3.090 -37.827 21.760 1.00 73.69 158 SER A O 1
ATOM 1140 N N . HIS A 1 159 ? 0.884 -37.965 22.104 1.00 74.31 159 HIS A N 1
ATOM 1141 C CA . HIS A 1 159 ? 0.699 -39.168 21.283 1.00 74.31 159 HIS A CA 1
ATOM 1142 C C . HIS A 1 159 ? 0.989 -38.919 19.793 1.00 74.31 159 HIS A C 1
ATOM 1144 O O . HIS A 1 159 ? 1.092 -39.869 19.018 1.00 74.31 159 HIS A O 1
ATOM 1150 N N . HIS A 1 160 ? 1.139 -37.651 19.387 1.00 75.50 160 HIS A N 1
ATOM 1151 C CA . HIS A 1 160 ? 1.592 -37.285 18.056 1.00 75.50 160 HIS A CA 1
ATOM 1152 C C . HIS A 1 160 ? 3.100 -37.013 17.948 1.00 75.50 160 HIS A C 1
ATOM 1154 O O . HIS A 1 160 ? 3.558 -36.637 16.866 1.00 75.50 160 HIS A O 1
ATOM 1160 N N . HIS A 1 161 ? 3.887 -37.221 19.000 1.00 75.94 161 HIS A N 1
ATOM 1161 C CA . HIS A 1 161 ? 5.335 -37.069 18.936 1.00 75.94 161 HIS A CA 1
ATOM 1162 C C . HIS A 1 161 ? 6.016 -38.189 18.133 1.00 75.94 161 HIS A C 1
ATOM 1164 O O . HIS A 1 161 ? 5.587 -39.341 18.155 1.00 75.94 161 HIS A O 1
ATOM 1170 N N . GLY A 1 162 ? 7.125 -37.860 17.465 1.00 74.25 162 GLY A N 1
ATOM 1171 C CA . GLY A 1 162 ? 7.975 -38.824 16.757 1.00 74.25 162 GLY A CA 1
ATOM 1172 C C . GLY A 1 162 ? 7.608 -39.066 15.280 1.00 74.25 162 GLY A C 1
ATOM 1173 O O . GLY A 1 162 ? 6.584 -38.563 14.806 1.00 74.25 162 GLY A O 1
ATOM 1174 N N . PRO A 1 163 ? 8.468 -39.792 14.535 1.00 72.19 163 PRO A N 1
ATOM 1175 C CA . PRO A 1 163 ? 8.315 -40.021 13.097 1.00 72.19 163 PRO A CA 1
ATOM 1176 C C . PRO A 1 163 ? 7.298 -41.134 12.813 1.00 72.19 163 PRO A C 1
ATOM 1178 O O . PRO A 1 163 ? 7.521 -42.299 13.143 1.00 72.19 163 PRO A O 1
ATOM 1181 N N . TYR A 1 164 ? 6.172 -40.769 12.209 1.00 79.38 164 TYR A N 1
ATOM 1182 C CA . TYR A 1 164 ? 5.148 -41.686 11.705 1.00 79.38 164 TYR A CA 1
ATOM 1183 C C . TYR A 1 164 ? 4.232 -40.909 10.756 1.00 79.38 164 TYR A C 1
ATOM 1185 O O . TYR A 1 164 ? 3.887 -39.759 11.035 1.00 79.38 164 TYR A O 1
ATOM 1193 N N . MET A 1 165 ? 3.803 -41.539 9.656 1.00 84.00 165 MET A N 1
ATOM 1194 C CA . MET A 1 165 ? 2.936 -40.909 8.646 1.00 84.00 165 MET A CA 1
ATOM 1195 C C . MET A 1 165 ? 3.476 -39.543 8.172 1.00 84.00 165 MET A C 1
ATOM 1197 O O . MET A 1 165 ? 2.711 -38.587 8.012 1.00 84.00 165 MET A O 1
ATOM 1201 N N . ASP A 1 166 ? 4.792 -39.425 7.993 1.00 88.19 166 ASP A N 1
ATOM 1202 C CA . ASP A 1 166 ? 5.491 -38.140 7.897 1.00 88.19 166 ASP A CA 1
ATOM 1203 C C . ASP A 1 166 ? 4.941 -37.265 6.759 1.00 88.19 166 ASP A C 1
ATOM 1205 O O . ASP A 1 166 ? 4.528 -36.123 6.978 1.00 88.19 166 ASP A O 1
ATOM 1209 N N . ALA A 1 167 ? 4.824 -37.813 5.547 1.00 92.00 167 ALA A N 1
ATOM 1210 C CA . ALA A 1 167 ? 4.297 -37.084 4.399 1.00 92.00 167 ALA A CA 1
ATOM 1211 C C . ALA A 1 167 ? 2.821 -36.692 4.562 1.00 92.00 167 ALA A C 1
ATOM 1213 O O . ALA A 1 167 ? 2.411 -35.601 4.150 1.00 92.00 167 ALA A O 1
ATOM 1214 N N . TYR A 1 168 ? 2.016 -37.560 5.184 1.00 92.12 168 TYR A N 1
ATOM 1215 C CA . TYR A 1 168 ? 0.609 -37.278 5.459 1.00 92.12 168 TYR A CA 1
ATOM 1216 C C . TYR A 1 168 ? 0.473 -36.103 6.425 1.00 92.12 168 TYR A C 1
ATOM 1218 O O . TYR A 1 168 ? -0.258 -35.154 6.133 1.00 92.12 168 TYR A O 1
ATOM 1226 N N . ARG A 1 169 ? 1.217 -36.128 7.535 1.00 91.06 169 ARG A N 1
ATOM 1227 C CA . ARG A 1 169 ? 1.192 -35.084 8.564 1.00 91.06 169 ARG A CA 1
ATOM 1228 C C . ARG A 1 169 ? 1.602 -33.734 8.000 1.00 91.06 169 ARG A C 1
ATOM 1230 O O . ARG A 1 169 ? 0.827 -32.791 8.122 1.00 91.06 169 ARG A O 1
ATOM 1237 N N . VAL A 1 170 ? 2.727 -33.671 7.281 1.00 92.94 170 VAL A N 1
ATOM 1238 C CA . VAL A 1 170 ? 3.180 -32.438 6.614 1.00 92.94 170 VAL A CA 1
ATOM 1239 C C . VAL A 1 170 ? 2.122 -31.929 5.627 1.00 92.94 170 VAL A C 1
ATOM 1241 O O . VAL A 1 170 ? 1.816 -30.736 5.611 1.00 92.94 170 VAL A O 1
ATOM 1244 N N . SER A 1 171 ? 1.497 -32.816 4.841 1.00 95.81 171 SER A N 1
ATOM 1245 C CA . SER A 1 171 ? 0.439 -32.411 3.903 1.00 95.81 171 SER A CA 1
ATOM 1246 C C . SER A 1 171 ? -0.811 -31.871 4.611 1.00 95.81 171 SER A C 1
ATOM 1248 O O . SER A 1 171 ? -1.416 -30.913 4.136 1.00 95.81 171 SER A O 1
ATOM 1250 N N . LYS A 1 172 ? -1.195 -32.426 5.769 1.00 94.06 172 LYS A N 1
ATOM 1251 C CA . LYS A 1 172 ? -2.329 -31.924 6.556 1.00 94.06 172 LYS A CA 1
ATOM 1252 C C . LYS A 1 172 ? -1.993 -30.616 7.279 1.00 94.06 172 LYS A C 1
ATOM 1254 O O . LYS A 1 172 ? -2.864 -29.758 7.377 1.00 94.06 172 LYS A O 1
ATOM 1259 N N . THR A 1 173 ? -0.740 -30.398 7.684 1.00 93.31 173 THR A N 1
ATOM 1260 C CA . THR A 1 173 ? -0.279 -29.088 8.178 1.00 93.31 173 THR A CA 1
ATOM 1261 C C . THR A 1 173 ? -0.367 -28.028 7.078 1.00 93.31 173 THR A C 1
ATOM 1263 O O . THR A 1 173 ? -0.889 -26.938 7.306 1.00 93.31 173 THR A O 1
ATOM 1266 N N . ALA A 1 174 ? 0.061 -28.354 5.854 1.00 94.56 174 ALA A N 1
ATOM 1267 C CA . ALA A 1 174 ? -0.093 -27.465 4.703 1.00 94.56 174 ALA A CA 1
ATOM 1268 C C . ALA A 1 174 ? -1.574 -27.208 4.359 1.00 94.56 174 ALA A C 1
ATOM 1270 O O . ALA A 1 174 ? -1.945 -26.079 4.039 1.00 94.56 174 ALA A O 1
ATOM 1271 N N . LEU A 1 175 ? -2.440 -28.219 4.490 1.00 94.19 175 LEU A N 1
ATOM 1272 C CA . LEU A 1 175 ? -3.889 -28.063 4.340 1.00 94.19 175 LEU A CA 1
ATOM 1273 C C . LEU A 1 175 ? -4.488 -27.114 5.393 1.00 94.19 175 LEU A C 1
ATOM 1275 O O . LEU A 1 175 ? -5.362 -26.324 5.049 1.00 94.19 175 LEU A O 1
ATOM 1279 N N . ASN A 1 176 ? -4.001 -27.131 6.639 1.00 90.19 176 ASN A N 1
ATOM 1280 C CA . ASN A 1 176 ? -4.426 -26.171 7.667 1.00 90.19 176 ASN A CA 1
ATOM 1281 C C . ASN A 1 176 ? -4.065 -24.732 7.282 1.00 90.19 176 ASN A C 1
ATOM 1283 O O . ASN A 1 176 ? -4.891 -23.832 7.422 1.00 90.19 176 ASN A O 1
ATOM 1287 N N . MET A 1 177 ? -2.870 -24.511 6.726 1.00 90.06 177 MET A N 1
ATOM 1288 C CA . MET A 1 177 ? -2.502 -23.199 6.185 1.00 90.06 177 MET A CA 1
ATOM 1289 C C . MET A 1 177 ? -3.384 -22.816 4.986 1.00 90.06 177 MET A C 1
ATOM 1291 O O . MET A 1 177 ? -3.802 -21.671 4.858 1.00 90.06 177 MET A O 1
ATOM 1295 N N . LEU A 1 178 ? -3.734 -23.765 4.119 1.00 89.12 178 LEU A N 1
ATOM 1296 C CA . LEU A 1 178 ? -4.632 -23.500 2.995 1.00 89.12 178 LEU A CA 1
ATOM 1297 C C . LEU A 1 178 ? -6.048 -23.107 3.462 1.00 89.12 178 LEU A C 1
ATOM 1299 O O . LEU A 1 178 ? -6.615 -22.138 2.954 1.00 89.12 178 LEU A O 1
ATOM 1303 N N . LEU A 1 179 ? -6.591 -23.803 4.467 1.00 90.25 179 LEU A N 1
ATOM 1304 C CA . LEU A 1 179 ? -7.829 -23.425 5.157 1.00 90.25 179 LEU A CA 1
ATOM 1305 C C . LEU A 1 179 ? -7.744 -21.978 5.670 1.00 90.25 179 LEU A C 1
ATOM 1307 O O . LEU A 1 179 ? -8.685 -21.207 5.472 1.00 90.25 179 LEU A O 1
ATOM 1311 N N . VAL A 1 180 ? -6.619 -21.593 6.287 1.00 80.25 180 VAL A N 1
ATOM 1312 C CA . VAL A 1 180 ? -6.384 -20.228 6.789 1.00 80.25 180 VAL A CA 1
ATOM 1313 C C . VAL A 1 180 ? -6.493 -19.186 5.676 1.00 80.25 180 VAL A C 1
ATOM 1315 O O . VAL A 1 180 ? -7.195 -18.178 5.817 1.00 80.25 180 VAL A O 1
ATOM 1318 N N . GLN A 1 181 ? -5.853 -19.463 4.540 1.00 89.75 181 GLN A N 1
ATOM 1319 C CA . GLN A 1 181 ? -5.861 -18.573 3.384 1.00 89.75 181 GLN A CA 1
ATOM 1320 C C . GLN A 1 181 ? -7.267 -18.410 2.797 1.00 89.75 181 GLN A C 1
ATOM 1322 O O . GLN A 1 181 ? -7.690 -17.283 2.545 1.00 89.75 181 GLN A O 1
ATOM 1327 N N . TYR A 1 182 ? -8.029 -19.497 2.632 1.00 89.44 182 TYR A N 1
ATOM 1328 C CA . TYR A 1 182 ? -9.406 -19.403 2.134 1.00 89.44 182 TYR A CA 1
ATOM 1329 C C . TYR A 1 182 ? -10.332 -18.675 3.102 1.00 89.44 182 TYR A C 1
ATOM 1331 O O . TYR A 1 182 ? -11.134 -17.844 2.685 1.00 89.44 182 TYR A O 1
ATOM 1339 N N . THR A 1 183 ? -10.178 -18.933 4.396 1.00 83.94 183 THR A N 1
ATOM 1340 C CA . THR A 1 183 ? -10.940 -18.251 5.442 1.00 83.94 183 THR A CA 1
ATOM 1341 C C . THR A 1 183 ? -10.723 -16.742 5.402 1.00 83.94 183 THR A C 1
ATOM 1343 O O . THR A 1 183 ? -11.677 -15.967 5.400 1.00 83.94 183 THR A O 1
ATOM 1346 N N . THR A 1 184 ? -9.463 -16.319 5.295 1.00 78.12 184 THR A N 1
ATOM 1347 C CA . THR A 1 184 ? -9.106 -14.901 5.178 1.00 78.12 184 THR A CA 1
ATOM 1348 C C . THR A 1 184 ? -9.639 -14.301 3.878 1.00 78.12 184 THR A C 1
ATOM 1350 O O . THR A 1 184 ? -10.207 -13.211 3.887 1.00 78.12 184 THR A O 1
ATOM 1353 N N . ARG A 1 185 ? -9.503 -15.028 2.762 1.00 85.38 185 ARG A N 1
ATOM 1354 C CA . ARG A 1 185 ? -9.948 -14.593 1.432 1.00 85.38 185 ARG A CA 1
ATOM 1355 C C . ARG A 1 185 ? -11.456 -14.367 1.352 1.00 85.38 185 ARG A C 1
ATOM 1357 O O . ARG A 1 185 ? -11.887 -13.478 0.628 1.00 85.38 185 ARG A O 1
ATOM 1364 N N . PHE A 1 186 ? -12.246 -15.153 2.079 1.00 85.56 186 PHE A N 1
ATOM 1365 C CA . PHE A 1 186 ? -13.707 -15.080 2.039 1.00 85.56 186 PHE A CA 1
ATOM 1366 C C . PHE A 1 186 ? -14.333 -14.297 3.197 1.00 85.56 186 PHE A C 1
ATOM 1368 O O . PHE A 1 186 ? -15.563 -14.219 3.293 1.00 85.56 186 PHE A O 1
ATOM 1375 N N . LYS A 1 187 ? -13.518 -13.656 4.043 1.00 79.31 187 LYS A N 1
ATOM 1376 C CA . LYS A 1 187 ? -13.995 -12.792 5.126 1.00 79.31 187 LYS A CA 1
ATOM 1377 C C . LYS A 1 187 ? -14.913 -11.691 4.570 1.00 79.31 187 LYS A C 1
ATOM 1379 O O . LYS A 1 187 ? -14.555 -10.996 3.627 1.00 79.31 187 LYS A O 1
ATOM 1384 N N . GLY A 1 188 ? -16.108 -11.552 5.148 1.00 74.12 188 GLY A N 1
ATOM 1385 C CA . GLY A 1 188 ? -17.113 -10.563 4.727 1.00 74.12 188 GLY A CA 1
ATOM 1386 C C . GLY A 1 188 ? -18.017 -10.984 3.559 1.00 74.12 188 GLY A C 1
ATOM 1387 O O . GLY A 1 188 ? -18.957 -10.267 3.243 1.00 74.12 188 GLY A O 1
ATOM 1388 N N . THR A 1 189 ? -17.805 -12.154 2.942 1.00 81.38 189 THR A N 1
ATOM 1389 C CA . THR A 1 189 ? -18.629 -12.630 1.803 1.00 81.38 189 THR A CA 1
ATOM 1390 C C . THR A 1 189 ? -19.856 -13.463 2.211 1.00 81.38 189 THR A C 1
ATOM 1392 O O . THR A 1 189 ? -20.640 -13.888 1.356 1.00 81.38 189 THR A O 1
ATOM 1395 N N . GLY A 1 190 ? -19.999 -13.747 3.511 1.00 83.31 190 GLY A N 1
ATOM 1396 C CA . GLY A 1 190 ? -20.980 -14.692 4.055 1.00 83.31 190 GLY A CA 1
ATOM 1397 C C . GLY A 1 190 ? -20.631 -16.170 3.833 1.00 83.31 190 GLY A C 1
ATOM 1398 O O . GLY A 1 190 ? -21.414 -17.034 4.212 1.00 83.31 190 GLY A O 1
ATOM 1399 N N . MET A 1 191 ? -19.480 -16.482 3.221 1.00 89.31 191 MET A N 1
ATOM 1400 C CA . MET A 1 191 ? -19.022 -17.859 3.029 1.00 89.31 191 MET A CA 1
ATOM 1401 C C . MET A 1 191 ? -18.291 -18.385 4.264 1.00 89.31 191 MET A C 1
ATOM 1403 O O . MET A 1 191 ? -17.324 -17.788 4.734 1.00 89.31 191 MET A O 1
ATOM 1407 N N . VAL A 1 192 ? -18.760 -19.523 4.769 1.00 89.81 192 VAL A N 1
ATOM 1408 C CA . VAL A 1 192 ? -18.241 -20.187 5.965 1.00 89.81 192 VAL A CA 1
ATOM 1409 C C . VAL A 1 192 ? -17.201 -21.228 5.564 1.00 89.81 192 VAL A C 1
ATOM 1411 O O . VAL A 1 192 ? -17.491 -22.158 4.814 1.00 89.81 192 VAL A O 1
ATOM 1414 N N . THR A 1 193 ? -15.984 -21.092 6.082 1.00 89.88 193 THR A N 1
ATOM 1415 C CA . THR A 1 193 ? -14.894 -22.061 5.921 1.00 89.88 193 THR A CA 1
ATOM 1416 C C . THR A 1 193 ? -14.603 -22.748 7.253 1.00 89.88 193 THR A C 1
ATOM 1418 O O . THR A 1 193 ? -14.418 -22.079 8.270 1.00 89.88 193 THR A O 1
ATOM 1421 N N . LEU A 1 194 ? -14.552 -24.082 7.257 1.00 87.06 194 LEU A N 1
ATOM 1422 C CA . LEU A 1 194 ? -14.343 -24.887 8.465 1.00 87.06 194 LEU A CA 1
ATOM 1423 C C . LEU A 1 194 ? -13.273 -25.955 8.239 1.00 87.06 194 LEU A C 1
ATOM 1425 O O . LEU A 1 194 ? -13.283 -26.650 7.223 1.00 87.06 194 LEU A O 1
ATOM 1429 N N . GLY A 1 195 ? -12.372 -26.111 9.207 1.00 86.56 195 GLY A N 1
ATOM 1430 C CA . GLY A 1 195 ? -11.523 -27.293 9.339 1.00 86.56 195 GLY A CA 1
ATOM 1431 C C . GLY A 1 195 ? -12.179 -28.283 10.292 1.00 86.56 195 GLY A C 1
ATOM 1432 O O . GLY A 1 195 ? -12.575 -27.896 11.384 1.00 86.56 195 GLY A O 1
ATOM 1433 N N . VAL A 1 196 ? -12.310 -29.548 9.895 1.00 87.25 196 VAL A N 1
ATOM 1434 C CA . VAL A 1 196 ? -12.854 -30.605 10.759 1.00 87.25 196 VAL A CA 1
ATOM 1435 C C . VAL A 1 196 ? -11.839 -31.730 10.918 1.00 87.25 196 VAL A C 1
ATOM 1437 O O . VAL A 1 196 ? -11.468 -32.370 9.934 1.00 87.25 196 VAL A O 1
ATOM 1440 N N . ASN A 1 197 ? -11.406 -31.982 12.155 1.00 88.12 197 ASN A N 1
ATOM 1441 C CA . ASN A 1 197 ? -10.698 -33.205 12.525 1.00 88.12 197 ASN A CA 1
ATOM 1442 C C . ASN A 1 197 ? -11.744 -34.283 12.872 1.00 88.12 197 ASN A C 1
ATOM 1444 O O . ASN A 1 197 ? -12.448 -34.130 13.869 1.00 88.12 197 ASN A O 1
ATOM 1448 N N . PRO A 1 198 ? -11.868 -35.364 12.085 1.00 85.44 198 PRO A N 1
ATOM 1449 C CA . PRO A 1 198 ? -12.863 -36.403 12.338 1.00 85.44 198 PRO A CA 1
ATOM 1450 C C . PRO A 1 198 ? -12.463 -37.370 13.460 1.00 85.44 198 PRO A C 1
ATOM 1452 O O . PRO A 1 198 ? -13.214 -38.292 13.755 1.00 85.44 198 PRO A O 1
ATOM 1455 N N . GLY A 1 199 ? -11.280 -37.201 14.057 1.00 83.75 199 GLY A N 1
ATOM 1456 C CA . GLY A 1 199 ? -10.706 -38.160 14.993 1.00 83.75 199 GLY A CA 1
ATOM 1457 C C . GLY A 1 199 ? -10.010 -39.328 14.292 1.00 83.75 199 GLY A C 1
ATOM 1458 O O . GLY A 1 199 ? -9.965 -39.428 13.060 1.00 83.75 199 GLY A O 1
ATOM 1459 N N . PHE A 1 200 ? -9.431 -40.225 15.091 1.00 86.56 200 PHE A N 1
ATOM 1460 C CA . PHE A 1 200 ? -8.681 -41.378 14.599 1.00 86.56 200 PHE A CA 1
ATOM 1461 C C . PHE A 1 200 ? -9.632 -42.492 14.131 1.00 86.56 200 PHE A C 1
ATOM 146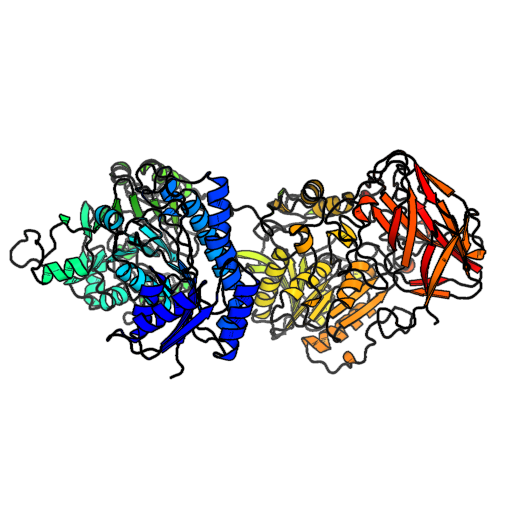3 O O . PHE 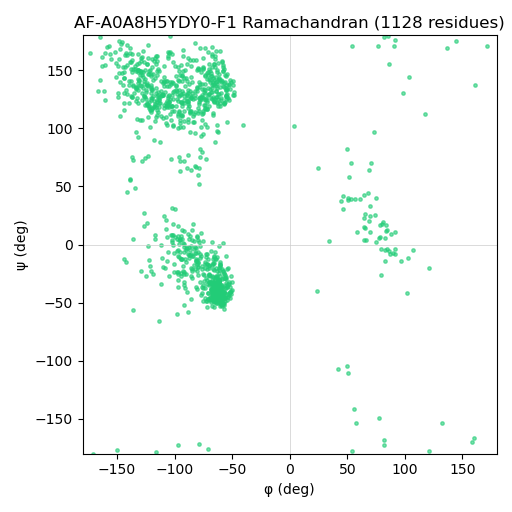A 1 200 ? -9.954 -43.418 14.867 1.00 86.56 200 PHE A O 1
ATOM 1470 N N . CYS A 1 201 ? -10.134 -42.365 12.902 1.00 89.88 201 CYS A N 1
ATOM 1471 C CA . CYS A 1 201 ? -11.160 -43.255 12.356 1.00 89.88 201 CYS A CA 1
ATOM 1472 C C . CYS A 1 201 ? -10.573 -44.536 11.740 1.00 89.88 201 CYS A C 1
ATOM 1474 O O . CYS A 1 201 ? -9.592 -44.479 10.985 1.00 89.88 201 CYS A O 1
ATOM 1476 N N . ALA A 1 202 ? -11.245 -45.669 11.959 1.00 90.81 202 ALA A N 1
ATOM 1477 C CA . ALA A 1 202 ? -10.925 -46.976 11.383 1.00 90.81 202 ALA A CA 1
ATOM 1478 C C . ALA A 1 202 ? -11.267 -47.063 9.881 1.00 90.81 202 ALA A C 1
ATOM 1480 O O . ALA A 1 202 ? -12.241 -47.683 9.462 1.00 90.81 202 ALA A O 1
ATOM 1481 N N . THR A 1 203 ? -10.458 -46.409 9.045 1.00 89.69 203 THR A N 1
ATOM 1482 C CA . THR A 1 203 ? -10.598 -46.405 7.578 1.00 89.69 203 THR A CA 1
ATOM 1483 C C . THR A 1 203 ? -9.294 -46.806 6.892 1.00 89.69 203 THR A C 1
ATOM 1485 O O . THR A 1 203 ? -8.227 -46.736 7.500 1.00 89.69 203 THR A O 1
ATOM 1488 N N . ASP A 1 204 ? -9.361 -47.115 5.592 1.00 86.19 204 ASP A N 1
ATOM 1489 C CA . ASP A 1 204 ? -8.189 -47.424 4.757 1.00 86.19 204 ASP A CA 1
ATOM 1490 C C . ASP A 1 204 ? -7.057 -46.379 4.849 1.00 86.19 204 ASP A C 1
ATOM 1492 O O . ASP A 1 204 ? -5.901 -46.712 4.603 1.00 86.19 204 ASP A O 1
ATOM 1496 N N . ILE A 1 205 ? -7.371 -45.109 5.157 1.00 88.06 205 ILE A N 1
ATOM 1497 C CA . ILE A 1 205 ? -6.359 -44.043 5.273 1.00 88.06 205 ILE A CA 1
ATOM 1498 C C . ILE A 1 205 ? -5.470 -44.228 6.510 1.00 88.06 205 ILE A C 1
ATOM 1500 O O . ILE A 1 205 ? -4.329 -43.773 6.525 1.00 88.06 205 ILE A O 1
ATOM 1504 N N . SER A 1 206 ? -6.005 -44.893 7.533 1.00 85.06 206 SER A N 1
ATOM 1505 C CA . SER A 1 206 ? -5.360 -45.117 8.823 1.00 85.06 206 SER A CA 1
ATOM 1506 C C . SER A 1 206 ? -4.637 -46.467 8.866 1.00 85.06 206 SER A C 1
ATOM 1508 O O . SER A 1 206 ? -3.653 -46.589 9.587 1.00 85.06 206 SER A O 1
ATOM 1510 N N . GLY A 1 207 ? -5.075 -47.460 8.081 1.00 86.50 207 GLY A N 1
ATOM 1511 C CA . GLY A 1 207 ? -4.508 -48.815 8.041 1.00 86.50 207 GLY A CA 1
ATOM 1512 C C . GLY A 1 207 ? -5.586 -49.895 8.116 1.00 86.50 207 GLY A C 1
ATOM 1513 O O . GLY A 1 207 ? -6.723 -49.662 7.711 1.00 86.50 207 GLY A O 1
ATOM 1514 N N . ASP A 1 208 ? -5.235 -51.081 8.626 1.00 87.50 208 ASP A N 1
ATOM 1515 C CA . ASP A 1 208 ? -6.214 -52.145 8.897 1.00 87.50 208 ASP A CA 1
ATOM 1516 C C . ASP A 1 208 ? -7.224 -51.664 9.961 1.00 87.50 208 ASP A C 1
ATOM 1518 O O . ASP A 1 208 ? -6.810 -51.374 11.090 1.00 87.50 208 ASP A O 1
ATOM 1522 N N . PRO A 1 209 ? -8.535 -51.596 9.650 1.00 87.25 209 PRO A N 1
ATOM 1523 C CA . PRO A 1 209 ? -9.549 -51.118 10.586 1.00 87.25 209 PRO A CA 1
ATOM 1524 C C . PRO A 1 209 ? -9.543 -51.837 11.939 1.00 87.25 209 PRO A C 1
ATOM 1526 O O . PRO A 1 209 ? -9.783 -51.197 12.959 1.00 87.25 209 PRO A O 1
ATOM 1529 N N . LYS A 1 210 ? -9.221 -53.139 11.984 1.00 86.38 210 LYS A N 1
ATOM 1530 C CA . LYS A 1 210 ? -9.169 -53.886 13.252 1.00 86.38 210 LYS A CA 1
ATOM 1531 C C . LYS A 1 210 ? -8.064 -53.371 14.165 1.00 86.38 210 LYS A C 1
ATOM 1533 O O . LYS A 1 210 ? -8.302 -53.154 15.346 1.00 86.38 210 LYS A O 1
ATOM 1538 N N . ILE A 1 211 ? -6.884 -53.130 13.596 1.00 85.50 211 ILE A N 1
ATOM 1539 C CA . ILE A 1 211 ? -5.730 -52.603 14.332 1.00 85.50 211 ILE A CA 1
ATOM 1540 C C . ILE A 1 211 ? -6.025 -51.180 14.811 1.00 85.50 211 ILE A C 1
ATOM 1542 O O . ILE A 1 211 ? -5.705 -50.826 15.940 1.00 85.50 211 ILE A O 1
ATOM 1546 N N . VAL A 1 212 ? -6.666 -50.361 13.973 1.00 85.00 212 VAL A N 1
ATOM 1547 C CA . VAL A 1 212 ? -7.029 -48.985 14.338 1.00 85.00 212 VAL A CA 1
ATOM 1548 C C . VAL A 1 212 ? -7.983 -48.960 15.535 1.00 85.00 212 VAL A C 1
ATOM 1550 O O . VAL A 1 212 ? -7.747 -48.198 16.469 1.00 85.00 212 VAL A O 1
ATOM 1553 N N . LEU A 1 213 ? -9.008 -49.819 15.553 1.00 86.38 213 LEU A N 1
ATOM 1554 C CA . LEU A 1 213 ? -9.935 -49.928 16.688 1.00 86.38 213 LEU A CA 1
ATOM 1555 C C . LEU A 1 213 ? -9.238 -50.449 17.959 1.00 86.38 213 LEU A C 1
ATOM 1557 O O . LEU A 1 213 ? -9.483 -49.929 19.044 1.00 86.38 213 LEU A O 1
ATOM 1561 N N . GLU A 1 214 ? -8.328 -51.423 17.843 1.00 85.06 214 GLU A N 1
ATOM 1562 C CA . GLU A 1 214 ? -7.526 -51.913 18.981 1.00 85.06 214 GLU A CA 1
ATOM 1563 C C . GLU A 1 214 ? -6.633 -50.820 19.594 1.00 85.06 214 GLU A C 1
ATOM 1565 O O . GLU A 1 214 ? -6.389 -50.825 20.801 1.00 85.06 214 GLU A O 1
ATOM 1570 N N . LEU A 1 215 ? -6.185 -49.856 18.785 1.00 79.44 215 LEU A N 1
ATOM 1571 C CA . LEU A 1 215 ? -5.397 -48.696 19.214 1.00 79.44 215 LEU A CA 1
ATOM 1572 C C . LEU A 1 215 ? -6.254 -47.519 19.718 1.00 79.44 215 LEU A C 1
ATOM 1574 O O . LEU A 1 215 ? -5.733 -46.420 19.905 1.00 79.44 215 LEU A O 1
ATOM 1578 N N . GLY A 1 216 ? -7.552 -47.733 19.952 1.00 81.00 216 GLY A N 1
ATOM 1579 C CA . GLY A 1 216 ? -8.466 -46.708 20.465 1.00 81.00 216 GLY A CA 1
ATOM 1580 C C . GLY A 1 216 ? -9.039 -45.782 19.392 1.00 81.00 216 GLY A C 1
ATOM 1581 O O . GLY A 1 216 ? -9.535 -44.705 19.716 1.00 81.00 216 GLY A O 1
ATOM 1582 N N . GLY A 1 217 ? -8.961 -46.176 18.119 1.00 83.88 217 GLY A N 1
ATOM 1583 C CA . GLY A 1 217 ? -9.678 -45.506 17.043 1.00 83.88 217 GLY A CA 1
ATOM 1584 C C . GLY A 1 217 ? -11.193 -45.691 17.144 1.00 83.88 217 GLY A C 1
ATOM 1585 O O . GLY A 1 217 ? -11.684 -46.591 17.823 1.00 83.88 217 GLY A O 1
ATOM 1586 N N . ILE A 1 218 ? -11.931 -44.832 16.445 1.00 88.62 218 ILE A N 1
ATOM 1587 C CA . ILE A 1 218 ? -13.400 -44.829 16.421 1.00 88.62 218 ILE A CA 1
ATOM 1588 C C . ILE A 1 218 ? -13.946 -45.388 15.108 1.00 88.62 218 ILE A C 1
ATOM 1590 O O . ILE A 1 218 ? -13.257 -45.411 14.077 1.00 88.62 218 ILE A O 1
ATOM 1594 N N . GLU A 1 219 ? -15.212 -45.797 15.132 1.00 90.81 219 GLU A N 1
ATOM 1595 C CA . GLU A 1 219 ? -15.921 -46.197 13.922 1.00 90.81 219 GLU A CA 1
ATOM 1596 C C . GLU A 1 219 ? -16.069 -44.999 12.961 1.00 90.81 219 GLU A C 1
ATOM 1598 O O . GLU A 1 219 ? -16.364 -43.880 13.397 1.00 90.81 219 GLU A O 1
ATOM 1603 N N . PRO A 1 220 ? -15.903 -45.182 11.637 1.00 91.00 220 PRO A N 1
ATOM 1604 C CA . PRO A 1 220 ? -15.986 -44.086 10.665 1.00 91.00 220 PRO A CA 1
ATOM 1605 C C . PRO A 1 220 ? -17.302 -43.295 10.699 1.00 91.00 220 PRO A C 1
ATOM 1607 O O . PRO A 1 220 ? -17.332 -42.126 10.320 1.00 91.00 220 PRO A O 1
ATOM 1610 N N . GLN A 1 221 ? -18.392 -43.925 11.138 1.00 90.88 221 GLN A N 1
ATOM 1611 C CA . GLN A 1 221 ? -19.706 -43.314 11.318 1.00 90.88 221 GLN A CA 1
ATOM 1612 C C . GLN A 1 221 ? -19.669 -42.194 12.363 1.00 90.88 221 GLN A C 1
ATOM 1614 O O . GLN A 1 221 ? -20.302 -41.162 12.158 1.00 90.88 221 GLN A O 1
ATOM 1619 N N . GLU A 1 222 ? -18.915 -42.368 13.447 1.00 86.69 222 GLU A N 1
ATOM 1620 C CA . GLU A 1 222 ? -18.802 -41.371 14.515 1.00 86.69 222 GLU A CA 1
ATOM 1621 C C . GLU A 1 222 ? -18.054 -40.129 14.016 1.00 86.69 222 GLU A C 1
ATOM 1623 O O . GLU A 1 222 ? -18.546 -39.008 14.141 1.00 86.69 222 GLU A O 1
ATOM 1628 N N . GLY A 1 223 ? -16.920 -40.316 13.332 1.00 84.19 223 GLY A N 1
ATOM 1629 C CA . GLY A 1 223 ? -16.196 -39.206 12.702 1.00 84.19 223 GLY A CA 1
ATOM 1630 C C . GLY A 1 223 ? -17.012 -38.508 11.605 1.00 84.19 223 GLY A C 1
ATOM 1631 O O . GLY A 1 223 ? -16.937 -37.289 11.433 1.00 84.19 223 GLY A O 1
ATOM 1632 N N . ALA A 1 224 ? -17.842 -39.262 10.877 1.00 92.38 224 ALA A N 1
ATOM 1633 C CA . ALA A 1 224 ? -18.721 -38.715 9.851 1.00 92.38 224 ALA A CA 1
ATOM 1634 C C . ALA A 1 224 ? -19.817 -37.802 10.419 1.00 92.38 224 ALA A C 1
ATOM 1636 O O . ALA A 1 224 ? -20.138 -36.794 9.789 1.00 92.38 224 ALA A O 1
ATOM 1637 N N . GLN A 1 225 ? -20.352 -38.104 11.607 1.00 89.06 225 GLN A N 1
ATOM 1638 C CA . GLN A 1 225 ? -21.351 -37.261 12.272 1.00 89.06 225 GLN A CA 1
ATOM 1639 C C . GLN A 1 225 ? -20.807 -35.861 12.574 1.00 89.06 225 GLN A C 1
ATOM 1641 O O . GLN A 1 225 ? -21.528 -34.880 12.399 1.00 89.06 225 GLN A O 1
ATOM 1646 N N . ILE A 1 226 ? -19.525 -35.751 12.943 1.00 83.81 226 ILE A N 1
ATOM 1647 C CA . ILE A 1 226 ? -18.860 -34.464 13.202 1.00 83.81 226 ILE A CA 1
ATOM 1648 C C . ILE A 1 226 ? -18.819 -33.617 11.921 1.00 83.81 226 ILE A C 1
ATOM 1650 O O . ILE A 1 226 ? -19.182 -32.439 11.927 1.00 83.81 226 ILE A O 1
ATOM 1654 N N . ILE A 1 227 ? -18.416 -34.224 10.802 1.00 90.25 227 ILE A N 1
ATOM 1655 C CA . ILE A 1 227 ? -18.335 -33.548 9.499 1.00 90.25 227 ILE A CA 1
ATOM 1656 C C . ILE A 1 227 ? -19.727 -33.153 9.002 1.00 90.25 227 ILE A C 1
ATOM 1658 O O . ILE A 1 227 ? -19.927 -32.041 8.511 1.00 90.25 227 ILE A O 1
ATOM 1662 N N . ALA A 1 228 ? -20.701 -34.050 9.134 1.00 92.38 228 ALA A N 1
ATOM 1663 C CA . ALA A 1 228 ? -22.071 -33.782 8.730 1.00 92.38 228 ALA A CA 1
ATOM 1664 C C . ALA A 1 228 ? -22.715 -32.683 9.597 1.00 92.38 228 ALA A C 1
ATOM 1666 O O . ALA A 1 228 ? -23.447 -31.848 9.067 1.00 92.38 228 ALA A O 1
ATOM 1667 N N . GLY A 1 229 ? -22.380 -32.609 10.890 1.00 85.50 229 GLY A N 1
ATOM 1668 C CA . GLY A 1 229 ? -22.787 -31.517 11.778 1.00 85.50 229 GLY A CA 1
ATOM 1669 C C . GLY A 1 229 ? -22.245 -30.161 11.324 1.00 85.50 229 GLY A C 1
ATOM 1670 O O . GLY A 1 229 ? -22.992 -29.185 11.250 1.00 85.50 229 GLY A O 1
ATOM 1671 N N . ALA A 1 230 ? -20.979 -30.107 10.897 1.00 86.44 230 ALA A N 1
ATOM 1672 C CA . ALA A 1 230 ? -20.407 -28.904 10.290 1.00 86.44 230 ALA A CA 1
ATOM 1673 C C . ALA A 1 230 ? -21.135 -28.502 8.991 1.00 86.44 230 ALA A C 1
ATOM 1675 O O . ALA A 1 230 ? -21.412 -27.324 8.778 1.00 86.44 230 ALA A O 1
ATOM 1676 N N . ALA A 1 231 ? -21.530 -29.463 8.148 1.00 90.88 231 ALA A N 1
ATOM 1677 C CA . ALA A 1 231 ? -22.331 -29.184 6.950 1.00 90.88 231 ALA A CA 1
ATOM 1678 C C . ALA A 1 231 ? -23.731 -28.630 7.280 1.00 90.88 231 ALA A C 1
ATOM 1680 O O . ALA A 1 231 ? -24.250 -27.786 6.543 1.00 90.88 231 ALA A O 1
ATOM 1681 N N . ARG A 1 232 ? -24.314 -29.058 8.408 1.00 89.88 232 ARG A N 1
ATOM 1682 C CA . ARG A 1 232 ? -25.595 -28.564 8.941 1.00 89.88 232 ARG A CA 1
ATOM 1683 C C . ARG A 1 232 ? -25.501 -27.207 9.649 1.00 89.88 232 ARG A C 1
ATOM 1685 O O . ARG A 1 232 ? -26.541 -26.627 9.945 1.00 89.88 232 ARG A O 1
ATOM 1692 N N . GLY A 1 233 ? -24.297 -26.681 9.876 1.00 81.62 233 GLY A N 1
ATOM 1693 C CA . GLY A 1 233 ? -24.072 -25.399 10.551 1.00 81.62 233 GLY A CA 1
ATOM 1694 C C . GLY A 1 233 ? -23.973 -25.481 12.077 1.00 81.62 233 GLY A C 1
ATOM 1695 O O . GLY A 1 233 ? -23.878 -24.455 12.739 1.00 81.62 233 GLY A O 1
ATOM 1696 N N . GLU A 1 234 ? -23.914 -26.684 12.660 1.00 79.81 234 GLU A N 1
ATOM 1697 C CA . GLU A 1 234 ? -23.764 -26.896 14.117 1.00 79.81 234 GLU A CA 1
ATOM 1698 C C . GLU A 1 234 ? -22.410 -26.394 14.664 1.00 79.81 234 GLU A C 1
ATOM 1700 O O . GLU A 1 234 ? -22.158 -26.434 15.868 1.00 79.81 234 GLU A O 1
ATOM 1705 N N . LYS A 1 235 ? -21.505 -25.969 13.773 1.00 67.50 235 LYS A N 1
ATOM 1706 C CA . LYS A 1 235 ? -20.137 -25.524 14.064 1.00 67.50 235 LYS A CA 1
ATOM 1707 C C . LYS A 1 235 ? -19.825 -24.140 13.482 1.00 67.50 235 LYS A C 1
ATOM 1709 O O . LYS A 1 235 ? -18.655 -23.776 13.402 1.00 67.50 235 LYS A O 1
ATOM 1714 N N . ASP A 1 236 ? -20.837 -23.365 13.087 1.00 68.81 236 ASP A N 1
ATOM 1715 C CA . ASP A 1 236 ? -20.630 -22.050 12.458 1.00 68.81 236 ASP A CA 1
ATOM 1716 C C . ASP A 1 236 ? -19.931 -21.049 13.410 1.00 68.81 236 ASP A C 1
ATOM 1718 O O . ASP A 1 236 ? -19.194 -20.182 12.947 1.00 68.81 236 ASP A O 1
ATOM 1722 N N . ASP A 1 237 ? -20.011 -21.243 14.734 1.00 54.56 237 ASP A N 1
ATOM 1723 C CA . ASP A 1 237 ? -19.242 -20.472 15.729 1.00 54.56 237 ASP A CA 1
ATOM 1724 C C . ASP A 1 237 ? -17.715 -20.607 15.584 1.00 54.56 237 ASP A C 1
ATOM 1726 O O . ASP A 1 237 ? -16.965 -19.794 16.135 1.00 54.56 237 ASP A O 1
ATOM 1730 N N . PHE A 1 238 ? -17.237 -21.622 14.861 1.00 51.06 238 PHE A N 1
ATOM 1731 C CA . PHE A 1 238 ? -15.821 -21.857 14.567 1.00 51.06 238 PHE A CA 1
ATOM 1732 C C . PHE A 1 238 ? -15.404 -21.318 13.187 1.00 51.06 238 PHE A C 1
ATOM 1734 O O . PHE A 1 238 ? -14.218 -21.325 12.855 1.00 51.06 238 PHE A O 1
ATOM 1741 N N . ALA A 1 239 ? -16.347 -20.797 12.392 1.00 49.03 239 ALA A N 1
ATOM 1742 C CA . ALA A 1 239 ? -16.063 -20.175 11.104 1.00 49.03 239 ALA A CA 1
ATOM 1743 C C . ALA A 1 239 ? -15.132 -18.971 11.286 1.00 49.03 239 ALA A C 1
ATOM 1745 O O . ALA A 1 239 ? -15.325 -18.150 12.184 1.00 49.03 239 ALA A O 1
ATOM 1746 N N . GLY A 1 240 ? -14.106 -18.835 10.444 1.00 43.84 240 GLY A N 1
ATOM 1747 C CA . GLY A 1 240 ? -13.197 -17.691 10.574 1.00 43.84 240 GLY A CA 1
ATOM 1748 C C . GLY A 1 240 ? -12.086 -17.853 11.612 1.00 43.84 240 GLY A C 1
ATOM 1749 O O . GLY A 1 240 ? -11.151 -17.055 11.611 1.00 43.84 240 GLY A O 1
ATOM 1750 N N . LYS A 1 241 ? -12.173 -18.849 12.503 1.00 42.38 241 LYS A N 1
ATOM 1751 C CA . LYS A 1 241 ? -11.253 -19.009 13.631 1.00 42.38 241 LYS A CA 1
ATOM 1752 C C . LYS A 1 241 ? -10.185 -20.033 13.277 1.00 42.38 241 LYS A C 1
ATOM 1754 O O . LYS A 1 241 ? -10.478 -21.188 12.983 1.00 42.38 241 LYS A O 1
ATOM 1759 N N . HIS A 1 242 ? -8.931 -19.597 13.285 1.00 38.28 242 HIS A N 1
ATOM 1760 C CA . HIS A 1 242 ? -7.808 -20.520 13.241 1.00 38.28 242 HIS A CA 1
ATOM 1761 C C . HIS A 1 242 ? -7.671 -21.152 14.614 1.00 38.28 242 HIS A C 1
ATOM 1763 O O . HIS A 1 242 ? -7.333 -20.477 15.585 1.00 38.28 242 HIS A O 1
ATOM 1769 N N . GLU A 1 243 ? -7.926 -22.452 14.681 1.00 33.00 243 GLU A N 1
ATOM 1770 C CA . GLU A 1 243 ? -7.356 -23.277 15.731 1.00 33.00 243 GLU A CA 1
ATOM 1771 C C . GLU A 1 243 ? -5.831 -23.230 15.569 1.00 33.00 243 GLU A C 1
ATOM 1773 O O . GLU A 1 243 ? -5.233 -23.947 14.767 1.00 33.00 243 GLU A O 1
ATOM 1778 N N . VAL A 1 244 ? -5.187 -22.347 16.333 1.00 29.33 244 VAL A N 1
ATOM 1779 C CA . VAL A 1 244 ? -3.965 -22.768 17.006 1.00 29.33 244 VAL A CA 1
ATOM 1780 C C . VAL A 1 244 ? -4.454 -23.696 18.101 1.00 29.33 244 VAL A C 1
ATOM 1782 O O . VAL A 1 244 ? -5.001 -23.264 19.111 1.00 29.33 244 VAL A O 1
ATOM 1785 N N . ASP A 1 245 ? -4.317 -24.983 17.838 1.00 32.50 245 ASP A N 1
ATOM 1786 C CA . ASP A 1 245 ? -4.485 -26.025 18.828 1.00 32.50 245 ASP A CA 1
ATOM 1787 C C . ASP A 1 245 ? -3.365 -25.859 19.875 1.00 32.50 245 ASP A C 1
ATOM 1789 O O . ASP A 1 245 ? -2.235 -26.332 19.704 1.00 32.50 245 ASP A O 1
ATOM 1793 N N . THR A 1 246 ? -3.624 -25.048 20.906 1.00 35.91 246 THR A N 1
ATOM 1794 C CA . THR A 1 246 ? -2.755 -24.897 22.076 1.00 35.91 246 THR A CA 1
ATOM 1795 C C . THR A 1 246 ? -3.153 -25.949 23.098 1.00 35.91 246 THR A C 1
ATOM 1797 O O . THR A 1 246 ? -3.835 -25.632 24.065 1.00 35.91 246 THR A O 1
ATOM 1800 N N . ASN A 1 247 ? -2.744 -27.196 22.875 1.00 33.34 247 ASN A N 1
ATOM 1801 C CA . ASN A 1 247 ? -2.842 -28.277 23.855 1.00 33.34 247 ASN A CA 1
ATOM 1802 C C . ASN A 1 247 ? -4.217 -28.436 24.512 1.00 33.34 247 ASN A C 1
ATOM 1804 O O . ASN A 1 247 ? -4.370 -27.941 25.617 1.00 33.34 247 ASN A O 1
ATOM 1808 N N . TYR A 1 248 ? -5.155 -29.128 23.845 1.00 39.47 248 TYR A N 1
ATOM 1809 C CA . TYR A 1 248 ? -6.345 -29.876 24.331 1.00 39.47 248 TYR A CA 1
ATOM 1810 C C . TYR A 1 248 ? -7.167 -29.431 25.567 1.00 39.47 248 TYR A C 1
ATOM 1812 O O . TYR A 1 248 ? -8.158 -30.078 25.890 1.00 39.47 248 TYR A O 1
ATOM 1820 N N . ASP A 1 249 ? -6.869 -28.320 26.221 1.00 53.50 249 ASP A N 1
ATOM 1821 C CA . ASP A 1 249 ? -7.254 -28.103 27.609 1.00 53.50 249 ASP A CA 1
ATOM 1822 C C . ASP A 1 249 ? -7.633 -26.649 27.898 1.00 53.50 249 ASP A C 1
ATOM 1824 O O . ASP A 1 249 ? -8.215 -26.404 28.945 1.00 53.50 249 ASP A O 1
ATOM 1828 N N . LEU A 1 250 ? -7.356 -25.673 27.018 1.00 62.56 250 LEU A N 1
ATOM 1829 C CA . LEU A 1 250 ? -7.718 -24.272 27.269 1.00 62.56 250 LEU A CA 1
ATOM 1830 C C . LEU A 1 250 ? -7.774 -23.386 26.011 1.00 62.56 250 LEU A C 1
ATOM 1832 O O . LEU A 1 250 ? -6.765 -23.165 25.351 1.00 62.56 250 LEU A O 1
ATOM 1836 N N . ILE A 1 251 ? -8.917 -22.739 25.783 1.00 66.81 251 ILE A N 1
ATOM 1837 C CA . ILE A 1 251 ? -9.105 -21.592 24.883 1.00 66.81 251 ILE A CA 1
ATOM 1838 C C . ILE A 1 251 ? -9.403 -20.369 25.746 1.00 66.81 251 ILE A C 1
ATOM 1840 O O . ILE A 1 251 ? -10.321 -20.431 26.553 1.00 66.81 251 ILE A O 1
ATOM 1844 N N . CYS A 1 252 ? -8.693 -19.254 25.563 1.00 75.44 252 CYS A N 1
ATOM 1845 C CA . CYS A 1 252 ? -8.972 -17.985 26.244 1.00 75.44 252 CYS A CA 1
ATOM 1846 C C . CYS A 1 252 ? -9.331 -16.906 25.212 1.00 75.44 252 CYS A C 1
ATOM 1848 O O . CYS A 1 252 ? -8.527 -16.594 24.338 1.00 75.44 252 CYS A O 1
ATOM 1850 N N . ALA A 1 253 ? -10.539 -16.349 25.296 1.00 74.38 253 ALA A N 1
ATOM 1851 C CA . ALA A 1 253 ? -11.023 -15.282 24.422 1.00 74.38 253 ALA A CA 1
ATOM 1852 C C . ALA A 1 253 ? -11.276 -14.003 25.226 1.00 74.38 253 ALA A C 1
ATOM 1854 O O . ALA A 1 253 ? -12.010 -14.031 26.211 1.00 74.38 253 ALA A O 1
ATOM 1855 N N . PHE A 1 254 ? -10.697 -12.889 24.783 1.00 78.00 254 PHE A N 1
ATOM 1856 C CA . PHE A 1 254 ? -10.920 -11.570 25.368 1.00 78.00 254 PHE A CA 1
ATOM 1857 C C . PHE A 1 254 ? -12.231 -10.955 24.863 1.00 78.00 254 PHE A C 1
ATOM 1859 O O . PHE A 1 254 ? -12.478 -10.957 23.658 1.00 78.00 254 PHE A O 1
ATOM 1866 N N . LEU A 1 255 ? -13.060 -10.431 25.771 1.00 74.12 255 LEU A N 1
ATOM 1867 C CA . LEU A 1 255 ? -14.383 -9.865 25.467 1.00 74.12 255 LEU A CA 1
ATOM 1868 C C . LEU A 1 255 ? -14.528 -8.403 25.957 1.00 74.12 255 LEU A C 1
ATOM 1870 O O . LEU A 1 255 ? -15.635 -7.871 26.062 1.00 74.12 255 LEU A O 1
ATOM 1874 N N . GLY A 1 256 ? -13.404 -7.728 26.223 1.00 67.88 256 GLY A N 1
ATOM 1875 C CA . GLY A 1 256 ? -13.337 -6.333 26.680 1.00 67.88 256 GLY A CA 1
ATOM 1876 C C . GLY A 1 256 ? -13.035 -6.186 28.179 1.00 67.88 256 GLY A C 1
ATOM 1877 O O . GLY A 1 256 ? -13.477 -6.996 28.988 1.00 67.88 256 GLY A O 1
ATOM 1878 N N . ALA A 1 257 ? -12.269 -5.147 28.529 1.00 75.06 257 ALA A N 1
ATOM 1879 C CA . ALA A 1 257 ? -11.730 -4.852 29.866 1.00 75.06 257 ALA A CA 1
ATOM 1880 C C . ALA A 1 257 ? -11.172 -6.052 30.649 1.00 75.06 257 ALA A C 1
ATOM 1882 O O . ALA A 1 257 ? -10.109 -6.557 30.311 1.00 75.06 257 ALA A O 1
ATOM 1883 N N . THR A 1 258 ? -11.862 -6.521 31.686 1.00 78.12 258 THR A N 1
ATOM 1884 C CA . THR A 1 258 ? -11.465 -7.670 32.517 1.00 78.12 258 THR A CA 1
ATOM 1885 C C . THR A 1 258 ? -12.253 -8.940 32.178 1.00 78.12 258 THR A C 1
ATOM 1887 O O . THR A 1 258 ? -12.038 -9.970 32.812 1.00 78.12 258 THR A O 1
ATOM 1890 N N . THR A 1 259 ? -13.116 -8.901 31.149 1.00 84.88 259 THR A N 1
ATOM 1891 C CA . THR A 1 259 ? -13.998 -10.010 30.762 1.00 84.88 259 THR A CA 1
ATOM 1892 C C . THR A 1 259 ? -13.330 -10.973 29.782 1.00 84.88 259 THR A C 1
ATOM 1894 O O . THR A 1 259 ? -12.937 -10.596 28.671 1.00 84.88 259 THR A O 1
ATOM 1897 N N . PHE A 1 260 ? -13.259 -12.249 30.162 1.00 87.38 260 PHE A N 1
ATOM 1898 C CA . PHE A 1 260 ? -12.714 -13.319 29.322 1.00 87.38 260 PHE A CA 1
ATOM 1899 C C . PHE A 1 260 ? -13.638 -14.532 29.293 1.00 87.38 260 PHE A C 1
ATOM 1901 O O . PHE A 1 260 ? -14.307 -14.851 30.270 1.00 87.38 260 PHE A O 1
ATOM 1908 N N . ARG A 1 261 ? -13.624 -15.272 28.184 1.00 88.69 261 ARG A N 1
ATOM 1909 C CA . ARG A 1 261 ? -14.222 -16.606 28.098 1.00 88.69 261 ARG A CA 1
ATOM 1910 C C . ARG A 1 261 ? -13.129 -17.651 27.993 1.00 88.69 261 ARG A C 1
ATOM 1912 O O . ARG A 1 261 ? -12.370 -17.655 27.024 1.00 88.69 261 ARG A O 1
ATOM 1919 N N . LEU A 1 262 ? -13.102 -18.561 28.955 1.00 87.50 262 LEU A N 1
ATOM 1920 C CA . LEU A 1 262 ? -12.259 -19.742 28.949 1.00 87.50 262 LEU A CA 1
ATOM 1921 C C . LEU A 1 262 ? -13.065 -20.958 28.481 1.00 87.50 262 LEU A C 1
ATOM 1923 O O . LEU A 1 262 ? -14.193 -21.156 28.926 1.00 87.50 262 LEU A O 1
ATOM 1927 N N . ARG A 1 263 ? -12.496 -21.801 27.619 1.00 81.81 263 ARG A N 1
ATOM 1928 C CA . ARG A 1 263 ? -13.009 -23.158 27.381 1.00 81.81 263 ARG A CA 1
ATOM 1929 C C . ARG A 1 263 ? -11.939 -24.177 27.685 1.00 81.81 263 ARG A C 1
ATOM 1931 O O . ARG A 1 263 ? -10.921 -24.175 27.007 1.00 81.81 263 ARG A O 1
ATOM 1938 N N . ALA A 1 264 ? -12.160 -25.011 28.690 1.00 78.81 264 ALA A N 1
ATOM 1939 C CA . ALA A 1 264 ? -11.145 -25.909 29.216 1.00 78.81 264 ALA A CA 1
ATOM 1940 C C . ALA A 1 264 ? -11.745 -27.240 29.655 1.00 78.81 264 ALA A C 1
ATOM 1942 O O . ALA A 1 264 ? -12.746 -27.243 30.368 1.00 78.81 264 ALA A O 1
ATOM 1943 N N . CYS A 1 265 ? -11.156 -28.358 29.222 1.00 77.56 265 CYS A N 1
ATOM 1944 C CA . CYS A 1 265 ? -11.589 -29.719 29.570 1.00 77.56 265 CYS A CA 1
ATOM 1945 C C . CYS A 1 265 ? -13.119 -29.936 29.452 1.00 77.56 265 CYS A C 1
ATOM 1947 O O . CYS A 1 265 ? -13.754 -30.535 30.320 1.00 77.56 265 CYS A O 1
ATOM 1949 N N . GLY A 1 266 ? -13.732 -29.400 28.387 1.00 75.12 266 GLY A N 1
ATOM 1950 C CA . GLY A 1 266 ? -15.178 -29.493 28.138 1.00 75.12 266 GLY A CA 1
ATOM 1951 C C . GLY A 1 266 ? -16.058 -28.537 28.955 1.00 75.12 266 GLY A C 1
ATOM 1952 O O . GLY A 1 266 ? -17.277 -28.644 28.870 1.00 75.12 266 GLY A O 1
ATOM 1953 N N . LEU A 1 267 ? -15.470 -27.614 29.720 1.00 85.31 267 LEU A N 1
ATOM 1954 C CA . LEU A 1 267 ? -16.175 -26.535 30.413 1.00 85.31 267 LEU A CA 1
ATOM 1955 C C . LEU A 1 267 ? -16.084 -25.227 29.637 1.00 85.31 267 LEU A C 1
ATOM 1957 O O . LEU A 1 267 ? -15.026 -24.908 29.099 1.00 85.31 267 LEU A O 1
ATOM 1961 N N . THR A 1 268 ? -17.144 -24.424 29.681 1.00 90.19 268 THR A N 1
ATOM 1962 C CA . THR A 1 268 ? -17.118 -23.002 29.316 1.00 90.19 268 THR A CA 1
ATOM 1963 C C . THR A 1 268 ? -17.232 -22.144 30.573 1.00 90.19 268 THR A C 1
ATOM 1965 O O . THR A 1 268 ? -18.226 -22.206 31.295 1.00 90.19 268 THR A O 1
ATOM 1968 N N . VAL A 1 269 ? -16.219 -21.326 30.838 1.00 92.44 269 VAL A N 1
ATOM 1969 C CA . VAL A 1 269 ? -16.119 -20.463 32.017 1.00 92.44 269 VAL A CA 1
ATOM 1970 C C . VAL A 1 269 ? -16.019 -19.011 31.569 1.00 92.44 269 VAL A C 1
ATOM 1972 O O . VAL A 1 269 ? -15.218 -18.692 30.695 1.00 92.44 269 VAL A O 1
ATOM 1975 N N . PHE A 1 270 ? -16.787 -18.121 32.182 1.00 92.56 270 PHE A N 1
ATOM 1976 C CA . PHE A 1 270 ? -16.598 -16.681 32.028 1.00 92.56 270 PHE A CA 1
ATOM 1977 C C . PHE A 1 270 ? -15.865 -16.110 33.240 1.00 92.56 270 PHE A C 1
ATOM 1979 O O . PHE A 1 270 ? -16.203 -16.426 34.379 1.00 92.56 270 PHE A O 1
ATOM 1986 N N . LEU A 1 271 ? -14.835 -15.315 32.974 1.00 91.56 271 LEU A N 1
ATOM 1987 C CA . LEU A 1 271 ? -14.123 -14.501 33.947 1.00 91.56 271 LEU A CA 1
ATOM 1988 C C . LEU A 1 271 ? -14.749 -13.113 33.891 1.00 91.56 271 LEU A C 1
ATOM 1990 O O . LEU A 1 271 ? -14.577 -12.424 32.888 1.00 91.56 271 LEU A O 1
ATOM 1994 N N . ASP A 1 272 ? -15.514 -12.773 34.923 1.00 87.94 272 ASP A N 1
ATOM 1995 C CA . ASP A 1 272 ? -16.459 -11.661 34.983 1.00 87.94 272 ASP A CA 1
ATOM 1996 C C . ASP A 1 272 ? -17.491 -11.657 33.846 1.00 87.94 272 ASP A C 1
ATOM 1998 O O . ASP A 1 272 ? -17.458 -12.466 32.915 1.00 87.94 272 ASP A O 1
ATOM 2002 N N . ALA A 1 273 ? -18.488 -10.782 33.961 1.00 78.38 273 ALA A N 1
ATOM 2003 C CA . ALA A 1 273 ? -19.589 -10.717 33.013 1.00 78.38 273 ALA A CA 1
ATOM 2004 C C . ALA A 1 273 ? -19.898 -9.279 32.592 1.00 78.38 273 ALA A C 1
ATOM 2006 O O . ALA A 1 273 ? -21.061 -8.902 32.597 1.00 78.38 273 ALA A O 1
ATOM 2007 N N . TRP A 1 274 ? -18.900 -8.476 32.196 1.00 78.75 274 TRP A N 1
ATOM 2008 C CA . TRP A 1 274 ? -19.127 -7.079 31.795 1.00 78.75 274 TRP A CA 1
ATOM 2009 C C . TRP A 1 274 ? -19.658 -6.928 30.361 1.00 78.75 274 TRP A C 1
ATOM 2011 O O . TRP A 1 274 ? -19.038 -6.308 29.485 1.00 78.75 274 TRP A O 1
ATOM 2021 N N . PHE A 1 275 ? -20.816 -7.536 30.113 1.00 74.44 275 PHE A N 1
ATOM 2022 C CA . PHE A 1 275 ? -21.482 -7.575 28.808 1.00 74.44 275 PHE A CA 1
ATOM 2023 C C . PHE A 1 275 ? -22.530 -6.483 28.623 1.00 74.44 275 PHE A C 1
ATOM 2025 O O . PHE A 1 275 ? -23.016 -6.285 27.516 1.00 74.44 275 PHE A O 1
ATOM 2032 N N . LYS A 1 276 ? -22.904 -5.797 29.704 1.00 70.00 276 LYS A N 1
ATOM 2033 C CA . LYS A 1 276 ? -23.857 -4.693 29.677 1.00 70.00 276 LYS A CA 1
ATOM 2034 C C . LYS A 1 276 ? -23.149 -3.434 30.145 1.00 70.00 276 LYS A C 1
ATOM 2036 O O . LYS A 1 276 ? -22.636 -3.402 31.268 1.00 70.00 276 LYS A O 1
ATOM 2041 N N . ARG A 1 277 ? -23.073 -2.430 29.271 1.00 71.69 277 ARG A N 1
ATOM 2042 C CA . ARG A 1 277 ? -22.262 -1.226 29.485 1.00 71.69 277 ARG A CA 1
ATOM 2043 C C . ARG A 1 277 ? -23.094 0.053 29.325 1.00 71.69 277 ARG A C 1
ATOM 2045 O O . ARG A 1 277 ? -24.144 0.020 28.681 1.00 71.69 277 ARG A O 1
ATOM 2052 N N . PRO A 1 278 ? -22.668 1.183 29.923 1.00 63.06 278 PRO A N 1
ATOM 2053 C CA . PRO A 1 278 ? -23.292 2.483 29.685 1.00 63.06 278 PRO A CA 1
ATOM 2054 C C . PRO A 1 278 ? -23.280 2.850 28.195 1.00 63.06 278 PRO A C 1
ATOM 2056 O O . PRO A 1 278 ? -22.349 2.496 27.477 1.00 63.06 278 PRO A O 1
ATOM 2059 N N . THR A 1 279 ? -24.266 3.631 27.750 1.00 53.69 279 THR A N 1
ATOM 2060 C CA . THR A 1 279 ? -24.563 3.942 26.334 1.00 53.69 279 THR A CA 1
ATOM 2061 C C . THR A 1 279 ? -23.386 4.502 25.516 1.00 53.69 279 THR A C 1
ATOM 2063 O O . THR A 1 279 ? -23.417 4.461 24.291 1.00 53.69 279 THR A O 1
ATOM 2066 N N . LEU A 1 280 ? -22.354 5.045 26.170 1.00 46.81 280 LEU A N 1
ATOM 2067 C CA . LEU A 1 280 ? -21.160 5.617 25.533 1.00 46.81 280 LEU A CA 1
ATOM 2068 C C . LEU A 1 280 ? -19.995 4.616 25.373 1.00 46.81 280 LEU A C 1
ATOM 2070 O O . LEU A 1 280 ? -18.924 4.988 24.893 1.00 46.81 280 LEU A O 1
ATOM 2074 N N . GLN A 1 281 ? -20.164 3.354 25.776 1.00 49.94 281 GLN A N 1
ATOM 2075 C CA . GLN A 1 281 ? -19.140 2.311 25.674 1.00 49.94 281 GLN A CA 1
ATOM 2076 C C . GLN A 1 281 ? -19.491 1.267 24.600 1.00 49.94 281 GLN A C 1
ATOM 2078 O O . GLN A 1 281 ? -20.646 1.079 24.247 1.00 49.94 281 GLN A O 1
ATOM 2083 N N . GLU A 1 282 ? -18.468 0.611 24.041 1.00 47.44 282 GLU A N 1
ATOM 2084 C CA . GLU A 1 282 ? -18.648 -0.409 22.994 1.00 47.44 282 GLU A CA 1
ATOM 2085 C C . GLU A 1 282 ? -19.047 -1.754 23.604 1.00 47.44 282 GLU A C 1
ATOM 2087 O O . GLU A 1 282 ? -18.382 -2.221 24.533 1.00 47.44 282 GLU A O 1
ATOM 2092 N N . ASP A 1 283 ? -20.049 -2.405 23.015 1.00 50.38 283 ASP A N 1
ATOM 2093 C CA . ASP A 1 283 ? -20.421 -3.790 23.301 1.00 50.38 283 ASP A CA 1
ATOM 2094 C C . ASP A 1 283 ? -19.687 -4.739 22.339 1.00 50.38 283 ASP A C 1
ATOM 2096 O O . ASP A 1 283 ? -19.816 -4.631 21.120 1.00 50.38 283 ASP A O 1
ATOM 2100 N N . TYR A 1 284 ? -18.907 -5.684 22.874 1.00 54.72 284 TYR A N 1
ATOM 2101 C CA . TYR A 1 284 ? -18.179 -6.678 22.062 1.00 54.72 284 TYR A CA 1
ATOM 2102 C C . TYR A 1 284 ? -18.963 -7.984 21.862 1.00 54.72 284 TYR A C 1
ATOM 2104 O O . TYR A 1 284 ? -18.692 -8.735 20.925 1.00 54.72 284 TYR A O 1
ATOM 2112 N N . LEU A 1 285 ? -19.911 -8.270 22.755 1.00 66.06 285 LEU A N 1
ATOM 2113 C CA . LEU A 1 285 ? -20.814 -9.416 22.714 1.00 66.06 285 LEU A CA 1
ATOM 2114 C C . LEU A 1 285 ? -22.006 -9.103 23.623 1.00 66.06 285 LEU A C 1
ATOM 2116 O O . LEU A 1 285 ? -21.796 -8.682 24.759 1.00 66.06 285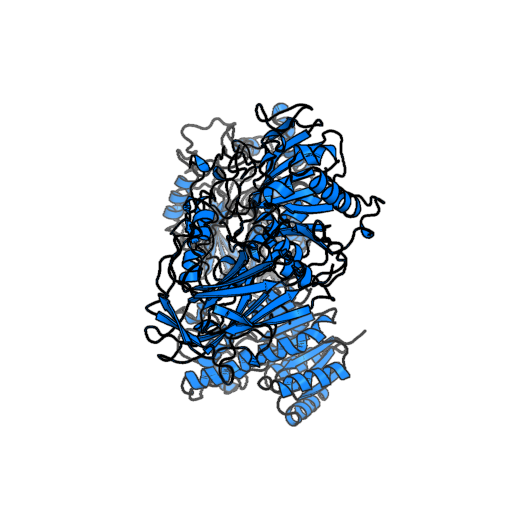 LEU A O 1
ATOM 2120 N N . SER A 1 286 ? -23.235 -9.322 23.158 1.00 74.62 286 SER A N 1
ATOM 2121 C CA . SER A 1 286 ? -24.402 -9.175 24.028 1.00 74.62 286 SER A CA 1
ATOM 2122 C C . SER A 1 286 ? -24.484 -10.350 25.000 1.00 74.62 286 SER A C 1
ATOM 2124 O O . SER A 1 286 ? -24.337 -11.506 24.596 1.00 74.62 286 SER A O 1
ATOM 2126 N N . ALA A 1 287 ? -24.805 -10.083 26.272 1.00 73.75 287 ALA A N 1
ATOM 2127 C CA . ALA A 1 287 ? -25.181 -11.143 27.215 1.00 73.75 287 ALA A CA 1
ATOM 2128 C C . ALA A 1 287 ? -26.350 -11.985 26.669 1.00 73.75 287 ALA A C 1
ATOM 2130 O O . ALA A 1 287 ? -26.458 -13.176 26.966 1.00 73.75 287 ALA A O 1
ATOM 2131 N N . ASP A 1 288 ? -27.196 -11.372 25.830 1.00 74.75 288 ASP A N 1
ATOM 2132 C CA . ASP A 1 288 ? -28.326 -12.032 25.193 1.00 74.75 288 ASP A CA 1
ATOM 2133 C C . ASP A 1 288 ? -27.949 -13.015 24.074 1.00 74.75 288 ASP A C 1
ATOM 2135 O O . ASP A 1 288 ? -28.786 -13.840 23.709 1.00 74.75 288 ASP A O 1
ATOM 2139 N N . ASP A 1 289 ? -26.701 -13.032 23.619 1.00 75.06 289 ASP A N 1
ATOM 2140 C CA . ASP A 1 289 ? -26.230 -13.968 22.590 1.00 75.06 289 ASP A CA 1
ATOM 2141 C C . ASP A 1 289 ? -25.423 -15.135 23.191 1.00 75.06 289 ASP A C 1
ATOM 2143 O O . ASP A 1 289 ? -24.914 -16.007 22.483 1.00 75.06 289 ASP A O 1
ATOM 2147 N N . ILE A 1 290 ? -25.287 -15.181 24.523 1.00 80.81 290 ILE A N 1
ATOM 2148 C CA . ILE A 1 290 ? -24.566 -16.248 25.221 1.00 80.81 290 ILE A CA 1
ATOM 2149 C C . ILE A 1 290 ? -25.534 -17.396 25.520 1.00 80.81 290 ILE A C 1
ATOM 2151 O O . ILE A 1 290 ? -26.407 -17.301 26.385 1.00 80.81 290 ILE A O 1
ATOM 2155 N N . HIS A 1 291 ? -25.358 -18.503 24.796 1.00 80.69 291 HIS A N 1
ATOM 2156 C CA . HIS A 1 291 ? -26.175 -19.714 24.931 1.00 80.69 291 HIS A CA 1
ATOM 2157 C C . HIS A 1 291 ? -25.464 -20.871 25.649 1.00 80.69 291 HIS A C 1
ATOM 2159 O O . HIS A 1 291 ? -26.103 -21.872 25.963 1.00 80.69 291 HIS A O 1
ATOM 2165 N N . GLU A 1 292 ? -24.172 -20.734 25.960 1.00 85.50 292 GLU A N 1
ATOM 2166 C CA . GLU A 1 292 ? -23.389 -21.755 26.663 1.00 85.50 292 GLU A CA 1
ATOM 2167 C C . GLU A 1 292 ? -22.464 -21.143 27.727 1.00 85.50 292 GLU A C 1
ATOM 2169 O O . GLU A 1 292 ? -21.692 -20.224 27.447 1.00 85.50 292 GLU A O 1
ATOM 2174 N N . ALA A 1 293 ? -22.555 -21.656 28.957 1.00 90.88 293 ALA A N 1
ATOM 2175 C CA . ALA A 1 293 ? -21.656 -21.376 30.076 1.00 90.88 293 ALA A CA 1
ATOM 2176 C C . ALA A 1 293 ? -21.905 -22.402 31.193 1.00 90.88 293 ALA A C 1
ATOM 2178 O O . ALA A 1 293 ? -23.055 -22.611 31.589 1.00 90.88 293 ALA A O 1
ATOM 2179 N N . ASP A 1 294 ? -20.843 -22.999 31.731 1.00 93.56 294 ASP A N 1
ATOM 2180 C CA . ASP A 1 294 ? -20.888 -23.887 32.896 1.00 93.56 294 ASP A CA 1
ATOM 2181 C C . ASP A 1 294 ? -20.662 -23.129 34.206 1.00 93.56 294 ASP A C 1
ATOM 2183 O O . ASP A 1 294 ? -21.252 -23.503 35.228 1.00 93.56 294 ASP A O 1
ATOM 2187 N N . TYR A 1 295 ? -19.810 -22.096 34.167 1.00 95.56 295 TYR A N 1
ATOM 2188 C CA . TYR A 1 295 ? -19.416 -21.281 35.316 1.00 95.56 295 TYR A CA 1
ATOM 2189 C C . TYR A 1 295 ? -19.220 -19.807 34.945 1.00 95.56 295 TYR A C 1
ATOM 2191 O O . TYR A 1 295 ? -18.762 -19.489 33.847 1.00 95.56 295 TYR A O 1
ATOM 2199 N N . VAL A 1 296 ? -19.507 -18.919 35.895 1.00 94.94 296 VAL A N 1
ATOM 2200 C CA . VAL A 1 296 ? -19.138 -17.497 35.845 1.00 94.94 296 VAL A CA 1
ATOM 2201 C C . VAL A 1 296 ? -18.378 -17.171 37.128 1.00 94.94 296 VAL A C 1
ATOM 2203 O O . VAL A 1 296 ? -18.913 -17.355 38.220 1.00 94.94 296 VAL A O 1
ATOM 2206 N N . PHE A 1 297 ? -17.133 -16.723 37.011 1.00 94.94 297 PHE A N 1
ATOM 2207 C CA . PHE A 1 297 ? -16.337 -16.252 38.140 1.00 94.94 297 PHE A CA 1
ATOM 2208 C C . PHE A 1 297 ? -16.456 -14.743 38.259 1.00 94.94 297 PHE A C 1
ATOM 2210 O O . PHE A 1 297 ? -16.219 -14.038 37.288 1.00 94.94 297 PHE A O 1
ATOM 2217 N N . ILE A 1 298 ? -16.785 -14.262 39.451 1.00 90.69 298 ILE A N 1
ATOM 2218 C CA . ILE A 1 298 ? -16.910 -12.839 39.749 1.00 90.69 298 ILE A CA 1
ATOM 2219 C C . ILE A 1 298 ? -15.726 -12.418 40.613 1.00 90.69 298 ILE A C 1
ATOM 2221 O O . ILE A 1 298 ? -15.519 -12.976 41.695 1.00 90.69 298 ILE A O 1
ATOM 2225 N N . SER A 1 299 ? -14.935 -11.453 40.152 1.00 84.94 299 SER A N 1
ATOM 2226 C CA . SER A 1 299 ? -13.762 -10.983 40.894 1.00 84.94 299 SER A CA 1
ATOM 2227 C C . SER A 1 299 ? -14.137 -10.091 42.086 1.00 84.94 299 SER A C 1
ATOM 2229 O O . SER A 1 299 ? -13.494 -10.200 43.131 1.00 84.94 299 SER A O 1
ATOM 2231 N N . HIS A 1 300 ? -15.194 -9.276 41.981 1.00 80.19 300 HIS A N 1
ATOM 2232 C CA . HIS A 1 300 ? -15.799 -8.528 43.097 1.00 80.19 300 HIS A CA 1
ATOM 2233 C C . HIS A 1 300 ? -17.202 -7.982 42.737 1.00 80.19 300 HIS A C 1
ATOM 2235 O O . HIS A 1 300 ? -17.712 -8.226 41.647 1.00 80.19 300 HIS A O 1
ATOM 2241 N N . ALA A 1 301 ? -17.882 -7.297 43.668 1.00 72.19 301 ALA A N 1
ATOM 2242 C CA . ALA A 1 301 ? -19.342 -7.103 43.631 1.00 72.19 301 ALA A CA 1
ATOM 2243 C C . ALA A 1 301 ? -19.822 -5.740 43.079 1.00 72.19 301 ALA A C 1
ATOM 2245 O O . ALA A 1 301 ? -20.871 -5.250 43.510 1.00 72.19 301 ALA A O 1
ATOM 2246 N N . HIS A 1 302 ? -19.090 -5.103 42.153 1.00 69.25 302 HIS A N 1
ATOM 2247 C CA . HIS A 1 302 ? -19.467 -3.772 41.658 1.00 69.25 302 HIS A CA 1
ATOM 2248 C C . HIS A 1 302 ? -19.127 -3.419 40.196 1.00 69.25 302 HIS A C 1
ATOM 2250 O O . HIS A 1 302 ? -18.556 -4.235 39.486 1.00 69.25 302 HIS A O 1
ATOM 2256 N N . PHE A 1 303 ? -19.601 -2.213 39.814 1.00 60.09 303 PHE A N 1
ATOM 2257 C CA . PHE A 1 303 ? -19.668 -1.416 38.565 1.00 60.09 303 PHE A CA 1
ATOM 2258 C C . PHE A 1 303 ? -19.602 -2.090 37.182 1.00 60.09 303 PHE A C 1
ATOM 2260 O O . PHE A 1 303 ? -20.367 -1.699 36.299 1.00 60.09 303 PHE A O 1
ATOM 2267 N N . ASP A 1 304 ? -18.774 -3.100 36.987 1.00 67.38 304 ASP A N 1
ATOM 2268 C CA . ASP A 1 304 ? -18.534 -3.778 35.713 1.00 67.38 304 ASP A CA 1
ATOM 2269 C C . ASP A 1 304 ? -18.648 -5.310 35.809 1.00 67.38 304 ASP A C 1
ATOM 2271 O O . ASP A 1 304 ? -18.997 -5.963 34.832 1.00 67.38 304 ASP A O 1
ATOM 2275 N N . HIS A 1 305 ? -18.482 -5.914 36.985 1.00 75.75 305 HIS A N 1
ATOM 2276 C CA . HIS A 1 305 ? -18.312 -7.371 37.079 1.00 75.75 305 HIS A CA 1
ATOM 2277 C C . HIS A 1 305 ? -19.619 -8.188 37.143 1.00 75.75 305 HIS A C 1
ATOM 2279 O O . HIS A 1 305 ? -19.649 -9.340 36.707 1.00 75.75 305 HIS A O 1
ATOM 2285 N N . LEU A 1 306 ? -20.710 -7.603 37.655 1.00 80.69 306 LEU A N 1
ATOM 2286 C CA . LEU A 1 306 ? -22.017 -8.264 37.836 1.00 80.69 306 LEU A CA 1
ATOM 2287 C C . LEU A 1 306 ? -22.990 -8.182 36.635 1.00 80.69 306 LEU A C 1
ATOM 2289 O O . LEU A 1 306 ? -23.686 -9.176 36.389 1.00 80.69 306 LEU A O 1
ATOM 2293 N N . PRO A 1 307 ? -23.120 -7.047 35.910 1.00 78.94 307 PRO A N 1
ATOM 2294 C CA . PRO A 1 307 ? -24.182 -6.865 34.912 1.00 78.94 307 PRO A CA 1
ATOM 2295 C C . PRO A 1 307 ? -24.125 -7.837 33.721 1.00 78.94 307 PRO A C 1
ATOM 2297 O O . PRO A 1 307 ? -23.393 -7.617 32.766 1.00 78.94 307 PRO A O 1
ATOM 2300 N N . GLY A 1 308 ? -24.985 -8.861 33.722 1.00 83.62 308 GLY A N 1
ATOM 2301 C CA . GLY A 1 308 ? -25.045 -9.901 32.685 1.00 83.62 308 GLY A CA 1
ATOM 2302 C C . GLY A 1 308 ? -24.819 -11.312 33.232 1.00 83.62 308 GLY A C 1
ATOM 2303 O O . GLY A 1 308 ? -25.280 -12.280 32.624 1.00 83.62 308 GLY A O 1
ATOM 2304 N N . ALA A 1 309 ? -24.200 -11.447 34.412 1.00 89.38 309 ALA A N 1
ATOM 2305 C CA . ALA A 1 309 ? -23.992 -12.742 35.064 1.00 89.38 309 ALA A CA 1
ATOM 2306 C C . ALA A 1 309 ? -25.319 -13.447 35.389 1.00 89.38 309 ALA A C 1
ATOM 2308 O O . ALA A 1 309 ? -25.428 -14.663 35.245 1.00 89.38 309 ALA A O 1
ATOM 2309 N N . ASP A 1 310 ? -26.347 -12.691 35.778 1.00 88.50 310 ASP A N 1
ATOM 2310 C CA . ASP A 1 310 ? -27.678 -13.219 36.063 1.00 88.50 310 ASP A CA 1
ATOM 2311 C C . ASP A 1 310 ? -28.364 -13.757 34.798 1.00 88.50 310 ASP A C 1
ATOM 2313 O O . ASP A 1 310 ? -28.976 -14.825 34.845 1.00 88.50 310 ASP A O 1
ATOM 2317 N N . ILE A 1 311 ? -28.242 -13.046 33.671 1.00 87.81 311 ILE A N 1
ATOM 2318 C CA . ILE A 1 311 ? -28.790 -13.453 32.370 1.00 87.81 311 ILE A CA 1
ATOM 2319 C C . ILE A 1 311 ? -28.127 -14.755 31.925 1.00 87.81 311 ILE A C 1
ATOM 2321 O O . ILE A 1 311 ? -28.830 -15.718 31.611 1.00 87.81 311 ILE A O 1
ATOM 2325 N N . ILE A 1 312 ? -26.791 -14.804 31.962 1.00 90.19 312 ILE A N 1
ATOM 2326 C CA . ILE A 1 312 ? -26.013 -15.990 31.590 1.00 90.19 312 ILE A CA 1
ATOM 2327 C C . ILE A 1 312 ? -26.400 -17.168 32.491 1.00 90.19 312 ILE A C 1
ATOM 2329 O O . ILE A 1 312 ? -26.806 -18.210 31.983 1.00 90.19 312 ILE A O 1
ATOM 2333 N N . ALA A 1 313 ? -26.375 -16.999 33.818 1.00 92.25 313 ALA A N 1
ATOM 2334 C CA . ALA A 1 313 ? -26.692 -18.067 34.767 1.00 92.25 313 ALA A CA 1
ATOM 2335 C C . ALA A 1 313 ? -28.115 -18.619 34.591 1.00 92.25 313 ALA A C 1
ATOM 2337 O O . ALA A 1 313 ? -28.296 -19.829 34.420 1.00 92.25 313 ALA A O 1
ATOM 2338 N N . LYS A 1 314 ? -29.127 -17.737 34.544 1.00 91.19 314 LYS A N 1
ATOM 2339 C CA . LYS A 1 314 ? -30.537 -18.129 34.362 1.00 91.19 314 LYS A CA 1
ATOM 2340 C C . LYS A 1 314 ? -30.768 -18.851 33.035 1.00 91.19 314 LYS A C 1
ATOM 2342 O O . LYS A 1 314 ? -31.633 -19.721 32.964 1.00 91.19 314 LYS A O 1
ATOM 2347 N N . ARG A 1 315 ? -30.016 -18.497 31.991 1.00 90.56 315 ARG A N 1
ATOM 2348 C CA . ARG A 1 315 ? -30.198 -19.047 30.647 1.00 90.56 315 ARG A CA 1
ATOM 2349 C C . ARG A 1 315 ? -29.458 -20.355 30.417 1.00 90.56 315 ARG A C 1
ATOM 2351 O O . ARG A 1 315 ? -30.039 -21.279 29.858 1.00 90.56 315 ARG A O 1
ATOM 2358 N N . THR A 1 316 ? -28.188 -20.427 30.801 1.00 91.38 316 THR A N 1
ATOM 2359 C CA . THR A 1 316 ? -27.333 -21.584 30.495 1.00 91.38 316 THR A CA 1
ATOM 2360 C C . THR A 1 316 ? -27.340 -22.618 31.617 1.00 91.38 316 THR A C 1
ATOM 2362 O O . THR A 1 316 ? -26.976 -23.774 31.410 1.00 91.38 316 THR A O 1
ATOM 2365 N N . GLY A 1 317 ? -27.749 -22.222 32.823 1.00 90.50 317 GLY A N 1
ATOM 2366 C CA . GLY A 1 317 ? -27.600 -23.044 34.015 1.00 90.50 317 GLY A CA 1
ATOM 2367 C C . GLY A 1 317 ? -26.203 -22.986 34.638 1.00 90.50 317 GLY A C 1
ATOM 2368 O O . GLY A 1 317 ? -25.843 -23.908 35.380 1.00 90.50 317 GLY A O 1
ATOM 2369 N N . ALA A 1 318 ? -25.411 -21.956 34.317 1.00 94.12 318 ALA A N 1
ATOM 2370 C CA . ALA A 1 318 ? -24.078 -21.763 34.878 1.00 94.12 318 ALA A CA 1
ATOM 2371 C C . ALA A 1 318 ? -24.124 -21.580 36.400 1.00 94.12 318 ALA A C 1
ATOM 2373 O O . ALA A 1 318 ? -25.050 -20.969 36.931 1.00 94.12 318 ALA A O 1
ATOM 2374 N N . ILE A 1 319 ? -23.093 -22.068 37.092 1.00 94.81 319 ILE A N 1
ATOM 2375 C CA . ILE A 1 319 ? -22.881 -21.756 38.509 1.00 94.81 319 ILE A CA 1
ATOM 2376 C C . ILE A 1 319 ? -22.052 -20.473 38.598 1.00 94.81 319 ILE A C 1
ATOM 2378 O O . ILE A 1 319 ? -20.942 -20.413 38.068 1.00 94.81 319 ILE A O 1
ATOM 2382 N N . VAL A 1 320 ? -22.573 -19.462 39.284 1.00 94.94 320 VAL A N 1
ATOM 2383 C CA . VAL A 1 320 ? -21.849 -18.228 39.577 1.00 94.94 320 VAL A CA 1
ATOM 2384 C C . VAL A 1 320 ? -21.091 -18.382 40.889 1.00 94.94 320 VAL A C 1
ATOM 2386 O O . VAL A 1 320 ? -21.670 -18.739 41.919 1.00 94.94 320 VAL A O 1
ATOM 2389 N N . ILE A 1 321 ? -19.790 -18.118 40.841 1.00 95.19 321 ILE A N 1
ATOM 2390 C CA . ILE A 1 321 ? -18.876 -18.183 41.979 1.00 95.19 321 ILE A CA 1
ATOM 2391 C C . ILE A 1 321 ? -18.360 -16.771 42.243 1.00 95.19 321 ILE A C 1
ATOM 2393 O O . ILE A 1 321 ? -17.816 -16.126 41.349 1.00 95.19 321 ILE A O 1
ATOM 2397 N N . GLY A 1 322 ? -18.534 -16.291 43.469 1.00 92.56 322 GLY A N 1
ATOM 2398 C CA . GLY A 1 322 ? -18.116 -14.951 43.866 1.00 92.56 322 GLY A CA 1
ATOM 2399 C C . GLY A 1 322 ? -18.224 -14.746 45.370 1.00 92.56 322 GLY A C 1
ATOM 2400 O O . GLY A 1 322 ? -18.622 -15.647 46.108 1.00 92.56 322 GLY A O 1
ATOM 2401 N N . ASN A 1 323 ? -17.869 -13.555 45.843 1.00 89.75 323 ASN A N 1
ATOM 2402 C CA . ASN A 1 323 ? -17.992 -13.221 47.261 1.00 89.75 323 ASN A CA 1
ATOM 2403 C C . ASN A 1 323 ? -19.467 -13.227 47.730 1.00 89.75 323 ASN A C 1
ATOM 2405 O O . ASN A 1 323 ? -20.406 -13.244 46.929 1.00 89.75 323 ASN A O 1
ATOM 2409 N N . CYS A 1 324 ? -19.683 -13.212 49.049 1.00 86.75 324 CYS A N 1
ATOM 2410 C CA . CYS A 1 324 ? -21.030 -13.252 49.631 1.00 86.75 324 CYS A CA 1
ATOM 2411 C C . CYS A 1 324 ? -21.950 -12.141 49.104 1.00 86.75 324 CYS A C 1
ATOM 2413 O O . CYS A 1 324 ? -23.144 -12.375 48.931 1.00 86.75 324 CYS A O 1
ATOM 2415 N N . GLU A 1 325 ? -21.403 -10.957 48.840 1.00 85.12 325 GLU A N 1
ATOM 2416 C CA . GLU A 1 325 ? -22.188 -9.803 48.416 1.00 85.12 325 GLU A CA 1
ATOM 2417 C C . GLU A 1 325 ? -22.684 -9.950 46.974 1.00 85.12 325 GLU A C 1
ATOM 2419 O O . GLU A 1 325 ? -23.883 -9.855 46.723 1.00 85.12 325 GLU A O 1
ATOM 2424 N N . ALA A 1 326 ? -21.794 -10.308 46.042 1.00 87.19 326 ALA A N 1
ATOM 2425 C CA . ALA A 1 326 ? -22.140 -10.629 44.658 1.00 87.19 326 ALA A CA 1
ATOM 2426 C C . ALA A 1 326 ? -23.242 -11.698 44.593 1.00 87.19 326 ALA A C 1
ATOM 2428 O O . ALA A 1 326 ? -24.215 -11.570 43.850 1.00 87.19 326 ALA A O 1
ATOM 2429 N N . ILE A 1 327 ? -23.120 -12.735 45.424 1.00 91.06 327 ILE A N 1
ATOM 2430 C CA . ILE A 1 327 ? -24.100 -13.816 45.506 1.00 91.06 327 ILE A CA 1
ATOM 2431 C C . ILE A 1 327 ? -25.446 -13.345 46.069 1.00 91.06 327 ILE A C 1
ATOM 2433 O O . ILE A 1 327 ? -26.487 -13.758 45.558 1.00 91.06 327 ILE A O 1
ATOM 2437 N N . ASN A 1 328 ? -25.462 -12.484 47.088 1.00 87.94 328 ASN A N 1
ATOM 2438 C CA . ASN A 1 328 ? -26.707 -11.925 47.620 1.00 87.94 328 ASN A CA 1
ATOM 2439 C C . ASN A 1 328 ? -27.439 -11.086 46.565 1.00 87.94 328 ASN A C 1
ATOM 2441 O O . ASN A 1 328 ? -28.638 -11.279 46.367 1.00 87.94 328 ASN A O 1
ATOM 2445 N N . ILE A 1 329 ? -26.709 -10.250 45.823 1.00 86.44 329 ILE A N 1
ATOM 2446 C CA . ILE A 1 329 ? -27.267 -9.435 44.738 1.00 86.44 329 ILE A CA 1
ATOM 2447 C C . ILE A 1 329 ? -27.836 -10.307 43.609 1.00 86.44 329 ILE A C 1
ATOM 2449 O O . ILE A 1 329 ? -28.950 -10.071 43.137 1.00 86.44 329 ILE A O 1
ATOM 2453 N N . LEU A 1 330 ? -27.126 -11.360 43.197 1.00 88.81 330 LEU A N 1
ATOM 2454 C CA . LEU A 1 330 ? -27.616 -12.284 42.167 1.00 88.81 330 LEU A CA 1
ATOM 2455 C C . LEU A 1 330 ? -28.815 -13.122 42.643 1.00 88.81 330 LEU A C 1
ATOM 2457 O O . LEU A 1 330 ? -29.710 -13.420 41.847 1.00 88.81 330 LEU A O 1
ATOM 2461 N N . ARG A 1 331 ? -28.883 -13.458 43.937 1.00 91.50 331 ARG A N 1
ATOM 2462 C CA . ARG A 1 331 ? -30.054 -14.114 44.540 1.00 91.50 331 ARG A CA 1
ATOM 2463 C C . ARG A 1 331 ? -31.286 -13.218 44.472 1.00 91.50 331 ARG A C 1
ATOM 2465 O O . ARG A 1 331 ? -32.352 -13.676 44.065 1.00 91.50 331 ARG A O 1
ATOM 2472 N N . GLU A 1 332 ? -31.148 -11.941 44.824 1.00 86.94 332 GLU A N 1
ATOM 2473 C CA . GLU A 1 332 ? -32.232 -10.955 44.707 1.00 86.94 332 GLU A CA 1
ATOM 2474 C C . GLU A 1 332 ? -32.696 -10.774 43.253 1.00 86.94 332 GLU A C 1
ATOM 2476 O O . GLU A 1 332 ? -33.883 -10.570 42.999 1.00 86.94 332 GLU A O 1
ATOM 2481 N N . ALA A 1 333 ? -31.789 -10.949 42.288 1.00 85.69 333 ALA A N 1
ATOM 2482 C CA . ALA A 1 333 ? -32.083 -10.934 40.855 1.00 85.69 333 ALA A CA 1
ATOM 2483 C C . ALA A 1 333 ? -32.781 -12.199 40.314 1.00 85.69 333 ALA A C 1
ATOM 2485 O O . ALA A 1 333 ? -32.993 -12.335 39.098 1.00 85.69 333 ALA A O 1
ATOM 2486 N N . GLY A 1 334 ? -33.110 -13.145 41.197 1.00 89.06 334 GLY A N 1
ATOM 2487 C CA . GLY A 1 334 ? -33.818 -14.374 40.863 1.00 89.06 334 GLY A CA 1
ATOM 2488 C C . GLY A 1 334 ? -32.942 -15.473 40.262 1.00 89.06 334 GLY A C 1
ATOM 2489 O O . GLY A 1 334 ? -33.487 -16.393 39.652 1.00 89.06 334 GLY A O 1
ATOM 2490 N N . VAL A 1 335 ? -31.612 -15.405 40.404 1.00 92.31 335 VAL A N 1
ATOM 2491 C CA . VAL A 1 335 ? -30.751 -16.557 40.097 1.00 92.31 335 VAL A CA 1
ATOM 2492 C C . VAL A 1 335 ? -31.015 -17.647 41.153 1.00 92.31 335 VAL A C 1
ATOM 2494 O O . VAL A 1 335 ? -30.945 -17.355 42.348 1.00 92.31 335 VAL A O 1
ATOM 2497 N N . PRO A 1 336 ? -31.350 -18.892 40.763 1.00 92.31 336 PRO A N 1
ATOM 2498 C CA . PRO A 1 336 ? -31.614 -19.976 41.708 1.00 92.31 336 PRO A CA 1
ATOM 2499 C C . PRO A 1 336 ? -30.446 -20.242 42.667 1.00 92.31 336 PRO A C 1
ATOM 2501 O O . PRO A 1 336 ? -29.302 -20.324 42.231 1.00 92.31 336 PRO A O 1
ATOM 2504 N N . ASP A 1 337 ? -30.729 -20.513 43.947 1.00 89.31 337 ASP A N 1
ATOM 2505 C CA . ASP A 1 337 ? -29.695 -20.822 44.958 1.00 89.31 337 ASP A CA 1
ATOM 2506 C C . ASP A 1 337 ? -28.775 -21.989 44.562 1.00 89.31 337 ASP A C 1
ATOM 2508 O O . ASP A 1 337 ? -27.600 -22.004 44.910 1.00 89.31 337 ASP A O 1
ATOM 2512 N N . ALA A 1 338 ? -29.280 -22.951 43.784 1.00 85.88 338 ALA A N 1
ATOM 2513 C CA . ALA A 1 338 ? -28.486 -24.072 43.276 1.00 85.88 338 ALA A CA 1
ATOM 2514 C C . ALA A 1 338 ? -27.385 -23.657 42.273 1.00 85.88 338 ALA A C 1
ATOM 2516 O O . ALA A 1 338 ? -26.485 -24.447 41.995 1.00 85.88 338 ALA A O 1
ATOM 2517 N N . GLN A 1 339 ? -27.466 -22.443 41.721 1.00 92.69 339 GLN A N 1
ATOM 2518 C CA . GLN A 1 339 ? -26.492 -21.855 40.798 1.00 92.69 339 GLN A CA 1
ATOM 2519 C C . GLN A 1 339 ? -25.555 -20.858 41.490 1.00 92.69 339 GLN A C 1
ATOM 2521 O O . GLN A 1 339 ? -24.698 -20.288 40.829 1.00 92.69 339 GLN A O 1
ATOM 2526 N N . LEU A 1 340 ? -25.696 -20.621 42.794 1.00 93.62 340 LEU A N 1
ATOM 2527 C CA . LEU A 1 340 ? -24.957 -19.580 43.502 1.00 93.62 340 LEU A CA 1
ATOM 2528 C C . LEU A 1 340 ? -23.986 -20.189 44.515 1.00 93.62 340 LEU A C 1
ATOM 2530 O O . LEU A 1 340 ? -24.387 -20.937 45.406 1.00 93.62 340 LEU A O 1
ATOM 2534 N N . MET A 1 341 ? -22.704 -19.841 44.409 1.00 93.19 341 MET A N 1
ATOM 2535 C CA . MET A 1 341 ? -21.655 -20.333 45.303 1.00 93.19 341 MET A CA 1
ATOM 2536 C C . MET A 1 341 ? -20.835 -19.173 45.873 1.00 93.19 341 MET A C 1
ATOM 2538 O O . MET A 1 341 ? -20.024 -18.562 45.180 1.00 93.19 341 MET A O 1
ATOM 2542 N N . ALA A 1 342 ? -21.049 -18.889 47.159 1.00 92.25 342 ALA A N 1
ATOM 2543 C CA . ALA A 1 342 ? -20.301 -17.870 47.889 1.00 92.25 342 ALA A CA 1
ATOM 2544 C C . ALA A 1 342 ? -18.934 -18.397 48.351 1.00 92.25 342 ALA A C 1
ATOM 2546 O O . ALA A 1 342 ? -18.853 -19.504 48.887 1.00 92.25 342 ALA A O 1
ATOM 2547 N N . VAL A 1 343 ? -17.887 -17.588 48.173 1.00 92.88 343 VAL A N 1
ATOM 2548 C CA . VAL A 1 343 ? -16.492 -17.890 48.549 1.00 92.88 343 VAL A CA 1
ATOM 2549 C C . VAL A 1 343 ? -15.855 -16.721 49.311 1.00 92.88 343 VAL A C 1
ATOM 2551 O O . VAL A 1 343 ? -16.298 -15.579 49.184 1.00 92.88 343 VAL A O 1
ATOM 2554 N N . GLN A 1 344 ? -14.834 -16.998 50.125 1.00 84.75 344 GLN A N 1
ATOM 2555 C CA . GLN A 1 344 ? -14.146 -16.022 50.986 1.00 84.75 344 GLN A CA 1
ATOM 2556 C C . GLN A 1 344 ? -12.633 -15.922 50.720 1.00 84.75 344 GLN A C 1
ATOM 2558 O O . GLN A 1 344 ? -12.001 -14.969 51.175 1.00 84.75 344 GLN A O 1
ATOM 2563 N N . GLY A 1 345 ? -12.056 -16.865 49.973 1.00 84.19 345 GLY A N 1
ATOM 2564 C CA . GLY A 1 345 ? -10.619 -16.996 49.755 1.00 84.19 345 GLY A CA 1
ATOM 2565 C C . GLY A 1 345 ? -10.001 -18.047 50.685 1.00 84.19 345 GLY A C 1
ATOM 2566 O O . GLY A 1 345 ? -10.195 -18.029 51.899 1.00 84.19 345 GLY A O 1
ATOM 2567 N N . GLY A 1 346 ? -9.215 -18.955 50.106 1.00 85.44 346 GLY A N 1
ATOM 2568 C CA . GLY A 1 346 ? -8.623 -20.132 50.746 1.00 85.44 346 GLY A CA 1
ATOM 2569 C C . GLY A 1 346 ? -9.280 -21.458 50.336 1.00 85.44 346 GLY A C 1
ATOM 2570 O O . GLY A 1 346 ? -8.815 -22.523 50.744 1.00 85.44 346 GLY A O 1
ATOM 2571 N N . GLU A 1 347 ? -10.353 -21.427 49.544 1.00 92.12 347 GLU A N 1
ATOM 2572 C CA . GLU A 1 347 ? -11.045 -22.621 49.066 1.00 92.12 347 GLU A CA 1
ATOM 2573 C C . GLU A 1 347 ? -10.418 -23.204 47.791 1.00 92.12 347 GLU A C 1
ATOM 2575 O O . GLU A 1 347 ? -10.044 -22.470 46.879 1.00 92.12 347 GLU A O 1
ATOM 2580 N N . ARG A 1 348 ? -10.416 -24.542 47.681 1.00 92.12 348 ARG A N 1
ATOM 2581 C CA . ARG A 1 348 ? -10.229 -25.266 46.412 1.00 92.12 348 ARG A CA 1
ATOM 2582 C C . ARG A 1 348 ? -11.558 -25.837 45.937 1.00 92.12 348 ARG A C 1
ATOM 2584 O O . ARG A 1 348 ? -12.164 -26.659 46.631 1.00 92.12 348 ARG A O 1
ATOM 2591 N N . ILE A 1 349 ? -11.988 -25.451 44.742 1.00 93.12 349 ILE A N 1
ATOM 2592 C CA . ILE A 1 349 ? -13.299 -25.798 44.191 1.00 93.12 349 ILE A CA 1
ATOM 2593 C C . ILE A 1 349 ? -13.120 -26.712 42.972 1.00 93.12 349 ILE A C 1
ATOM 2595 O O . ILE A 1 349 ? -12.507 -26.300 41.987 1.00 93.12 349 ILE A O 1
ATOM 2599 N N . PRO A 1 35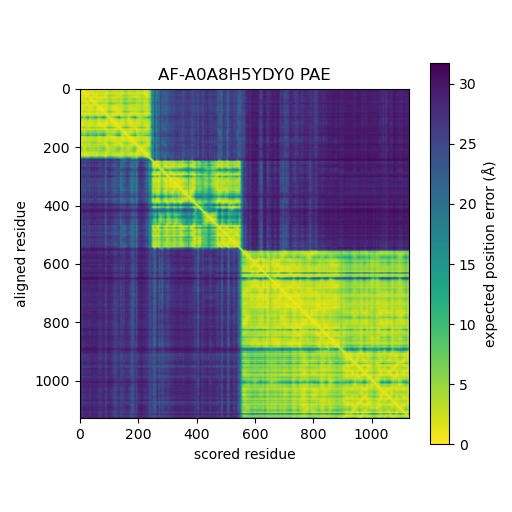0 ? -13.638 -27.954 43.002 1.00 92.31 350 PRO A N 1
ATOM 2600 C CA . PRO A 1 350 ? -13.711 -28.797 41.814 1.00 92.31 350 PRO A CA 1
ATOM 2601 C C . PRO A 1 350 ? -14.831 -28.319 40.880 1.00 92.31 350 PRO A C 1
ATOM 2603 O O . PRO A 1 350 ? -15.955 -28.082 41.330 1.00 92.31 350 PRO A O 1
ATOM 2606 N N . LEU A 1 351 ? -14.541 -28.213 39.583 1.00 92.81 351 LEU A N 1
ATOM 2607 C CA . LEU A 1 351 ? -15.508 -27.822 38.559 1.00 92.81 351 LEU A CA 1
ATOM 2608 C C . LEU A 1 351 ? -15.919 -29.031 37.714 1.00 92.81 351 LEU A C 1
ATOM 2610 O O . LEU A 1 351 ? -15.088 -29.833 37.295 1.00 92.81 351 LEU A O 1
ATOM 2614 N N . PHE A 1 352 ? -17.213 -29.148 37.444 1.00 90.75 352 PHE A N 1
ATOM 2615 C CA . PHE A 1 352 ? -17.844 -30.281 36.771 1.00 90.75 352 PHE A CA 1
ATOM 2616 C C . PHE A 1 352 ? -18.673 -29.789 35.591 1.00 90.75 352 PHE A C 1
ATOM 2618 O O . PHE A 1 352 ? -19.340 -28.757 35.706 1.00 90.75 352 PHE A O 1
ATOM 2625 N N . SER A 1 353 ? -18.701 -30.554 34.500 1.00 85.75 353 SER A N 1
ATOM 2626 C CA . SER A 1 353 ? -19.580 -30.250 33.369 1.00 85.75 353 SER A CA 1
ATOM 2627 C C . SER A 1 353 ? -21.045 -30.395 33.768 1.00 85.75 353 SER A C 1
ATOM 2629 O O . SER A 1 353 ? -21.390 -31.141 34.695 1.00 85.75 353 SER A O 1
ATOM 2631 N N . GLN A 1 354 ? -21.929 -29.702 33.054 1.00 83.19 354 GLN A N 1
ATOM 2632 C CA . GLN A 1 354 ? -23.364 -29.783 33.312 1.00 83.19 354 GLN A CA 1
ATOM 2633 C C . GLN A 1 354 ? -23.906 -31.227 33.253 1.00 83.19 354 GLN A C 1
ATOM 2635 O O . GLN A 1 354 ? -24.708 -31.608 34.104 1.00 83.19 354 GLN A O 1
ATOM 2640 N N . ASP A 1 355 ? -23.409 -32.064 32.336 1.00 83.06 355 ASP A N 1
ATOM 2641 C CA . ASP A 1 355 ? -23.765 -33.491 32.246 1.00 83.06 355 ASP A CA 1
ATOM 2642 C C . ASP A 1 355 ? -23.405 -34.276 33.521 1.00 83.06 355 ASP A C 1
ATOM 2644 O O . ASP A 1 355 ? -24.230 -35.026 34.048 1.00 83.06 355 ASP A O 1
ATOM 2648 N N . ILE A 1 356 ? -22.208 -34.063 34.078 1.00 86.50 356 ILE A N 1
ATOM 2649 C CA . ILE A 1 356 ? -21.781 -34.713 35.326 1.00 86.50 356 ILE A CA 1
ATOM 2650 C C . ILE A 1 356 ? -22.654 -34.264 36.501 1.00 86.50 356 ILE A C 1
ATOM 2652 O O . ILE A 1 356 ? -23.077 -35.097 37.307 1.00 86.50 356 ILE A O 1
ATOM 2656 N N . ARG A 1 357 ? -22.985 -32.969 36.585 1.00 85.94 357 ARG A N 1
ATOM 2657 C CA . ARG A 1 357 ? -23.898 -32.451 37.618 1.00 85.94 357 ARG A CA 1
ATOM 2658 C C . ARG A 1 357 ? -25.297 -33.064 37.492 1.00 85.94 357 ARG A C 1
ATOM 2660 O O . ARG A 1 357 ? -25.868 -33.484 38.496 1.00 85.94 357 ARG A O 1
ATOM 2667 N N . ASN A 1 358 ? -25.817 -33.197 36.273 1.00 84.50 358 ASN A N 1
ATOM 2668 C CA . ASN A 1 358 ? -27.116 -33.822 36.017 1.00 84.50 358 ASN A CA 1
ATOM 2669 C C . ASN A 1 358 ? -27.120 -35.306 36.409 1.00 84.50 358 ASN A C 1
ATOM 2671 O O . ASN A 1 358 ? -28.008 -35.749 37.135 1.00 84.50 358 ASN A O 1
ATOM 2675 N N . LYS A 1 359 ? -26.083 -36.063 36.031 1.00 85.50 359 LYS A N 1
ATOM 2676 C CA . LYS A 1 359 ? -25.926 -37.470 36.432 1.00 85.50 359 LYS A CA 1
ATOM 2677 C C . LYS A 1 359 ? -25.833 -37.641 37.950 1.00 85.50 359 LYS A C 1
ATOM 2679 O O . LYS A 1 359 ? -26.363 -38.619 38.475 1.00 85.50 359 LYS A O 1
ATOM 2684 N N . ALA A 1 360 ? -25.185 -36.715 38.659 1.00 83.88 360 ALA A N 1
ATOM 2685 C CA . ALA A 1 360 ? -25.155 -36.715 40.122 1.00 83.88 360 ALA A CA 1
ATOM 2686 C C . ALA A 1 360 ? -26.551 -36.476 40.715 1.00 83.88 360 ALA A C 1
ATOM 2688 O O . ALA A 1 360 ? -26.983 -37.242 41.575 1.00 83.88 360 ALA A O 1
ATOM 2689 N N . ASN A 1 361 ? -27.286 -35.481 40.212 1.00 80.56 361 ASN A N 1
ATOM 2690 C CA . ASN A 1 361 ? -28.654 -35.192 40.655 1.00 80.56 361 ASN A CA 1
ATOM 2691 C C . ASN A 1 361 ? -29.621 -36.365 40.410 1.00 80.56 361 ASN A C 1
ATOM 2693 O O . ASN A 1 361 ? -30.542 -36.583 41.191 1.00 80.56 361 ASN A O 1
ATOM 2697 N N . GLU A 1 362 ? -29.389 -37.151 39.358 1.00 84.88 362 GLU A N 1
ATOM 2698 C CA . GLU A 1 362 ? -30.149 -38.367 39.044 1.00 84.88 362 GLU A CA 1
ATOM 2699 C C . GLU A 1 362 ? -29.686 -39.610 39.831 1.00 84.88 362 GLU A C 1
ATOM 2701 O O . GLU A 1 362 ? -30.246 -40.692 39.656 1.00 84.88 362 GLU A O 1
ATOM 2706 N N . GLY A 1 363 ? -28.649 -39.494 40.670 1.00 82.75 363 GLY A N 1
ATOM 2707 C CA . GLY A 1 363 ? -28.074 -40.614 41.421 1.00 82.75 363 GLY A CA 1
ATOM 2708 C C . GLY A 1 363 ? -27.348 -41.648 40.550 1.00 82.75 363 GLY A C 1
ATOM 2709 O O . GLY A 1 363 ? -27.174 -42.791 40.967 1.00 82.75 363 GLY A O 1
ATOM 2710 N N . LYS A 1 364 ? -26.938 -41.272 39.331 1.00 86.44 364 LYS A N 1
ATOM 2711 C CA . LYS A 1 364 ? -26.279 -42.159 38.353 1.00 86.44 364 LYS A CA 1
ATOM 2712 C C . LYS A 1 364 ? -24.759 -42.236 38.506 1.00 86.44 364 LYS A C 1
ATOM 2714 O O . LYS A 1 364 ? -24.135 -43.093 37.885 1.00 86.44 364 LYS A O 1
ATOM 2719 N N . ILE A 1 365 ? -24.158 -41.354 39.301 1.00 87.75 365 ILE A N 1
ATOM 2720 C CA . ILE A 1 365 ? -22.724 -41.365 39.621 1.00 87.75 365 ILE A CA 1
ATOM 2721 C C . ILE A 1 365 ? -22.503 -41.219 41.124 1.00 87.75 365 ILE A C 1
ATOM 2723 O O . ILE A 1 365 ? -23.403 -40.827 41.866 1.00 87.75 365 ILE A O 1
ATOM 2727 N N . GLU A 1 366 ? -21.292 -41.544 41.574 1.00 86.50 366 GLU A N 1
ATOM 2728 C CA . GLU A 1 366 ? -20.923 -41.431 42.983 1.00 86.50 366 GLU A CA 1
ATOM 2729 C C . GLU A 1 366 ? -20.957 -39.971 43.456 1.00 86.50 366 GLU A C 1
ATOM 2731 O O . GLU A 1 366 ? -20.394 -39.071 42.823 1.00 86.50 366 GLU A O 1
ATOM 2736 N N . LEU A 1 367 ? -21.597 -39.763 44.606 1.00 85.94 367 LEU A N 1
ATOM 2737 C CA . LEU A 1 367 ? -21.723 -38.468 45.258 1.00 85.94 367 LEU A CA 1
ATOM 2738 C C . LEU A 1 367 ? -20.656 -38.291 46.336 1.00 85.94 367 LEU A C 1
ATOM 2740 O O . LEU A 1 367 ? -20.241 -39.241 47.001 1.00 85.94 367 LEU A O 1
ATOM 2744 N N . ARG A 1 368 ? -20.247 -37.044 46.553 1.00 82.12 368 ARG A N 1
ATOM 2745 C CA . ARG A 1 368 ? -19.452 -36.660 47.716 1.00 82.12 368 ARG A CA 1
ATOM 2746 C C . ARG A 1 368 ? -20.270 -36.910 48.997 1.00 82.12 368 ARG A C 1
ATOM 2748 O O . ARG A 1 368 ? -21.440 -36.535 49.035 1.00 82.12 368 ARG A O 1
ATOM 2755 N N . PRO A 1 369 ? -19.670 -37.448 50.073 1.00 78.88 369 PRO A N 1
ATOM 2756 C CA . PRO A 1 369 ? -20.315 -37.484 51.381 1.00 78.88 369 PRO A CA 1
ATOM 2757 C C . PRO A 1 369 ? -20.623 -36.060 51.864 1.00 78.88 369 PRO A C 1
ATOM 2759 O O . PRO A 1 369 ? -19.706 -35.250 52.034 1.00 78.88 369 PRO A O 1
ATOM 2762 N N . THR A 1 370 ? -21.899 -35.748 52.078 1.00 70.56 370 THR A N 1
ATOM 2763 C CA . THR A 1 370 ? -22.350 -34.438 52.564 1.00 70.56 370 THR A CA 1
ATOM 2764 C C . THR A 1 370 ? -23.195 -34.562 53.838 1.00 70.56 370 THR A C 1
ATOM 2766 O O . THR A 1 370 ? -23.778 -35.619 54.098 1.00 70.56 370 THR A O 1
ATOM 2769 N N . PRO A 1 371 ? -23.256 -33.504 54.675 1.00 74.44 371 PRO A N 1
ATOM 2770 C CA . PRO A 1 371 ? -24.171 -33.456 55.812 1.00 74.44 371 PRO A CA 1
ATOM 2771 C C . PRO A 1 371 ? -25.640 -33.624 55.378 1.00 74.44 371 PRO A C 1
ATOM 2773 O O . PRO A 1 371 ? -25.989 -33.234 54.259 1.00 74.44 371 PRO A O 1
ATOM 2776 N N . PRO A 1 372 ? -26.526 -34.144 56.252 1.00 69.56 372 PRO A N 1
ATOM 2777 C CA . PRO A 1 372 ? -27.948 -34.282 55.945 1.00 69.56 372 PRO A CA 1
ATOM 2778 C C . PRO A 1 372 ? -28.563 -32.957 55.469 1.00 69.56 372 PRO A C 1
ATOM 2780 O O . PRO A 1 372 ? -28.487 -31.952 56.172 1.00 69.56 372 PRO A O 1
ATOM 2783 N N . GLY A 1 373 ? -29.173 -32.964 54.280 1.00 64.12 373 GLY A N 1
ATOM 2784 C CA . GLY A 1 373 ? -29.824 -31.792 53.682 1.00 64.12 373 GLY A CA 1
ATOM 2785 C C . GLY A 1 373 ? -28.939 -30.926 52.778 1.00 64.12 373 GLY A C 1
ATOM 2786 O O . GLY A 1 373 ? -29.462 -29.998 52.166 1.00 64.12 373 GLY A O 1
ATOM 2787 N N . ALA A 1 374 ? -27.639 -31.216 52.644 1.00 63.78 374 ALA A N 1
ATOM 2788 C CA . ALA A 1 374 ? -26.808 -30.524 51.658 1.00 63.78 374 ALA A CA 1
ATOM 2789 C C . ALA A 1 374 ? -27.087 -31.041 50.226 1.00 63.78 374 ALA A C 1
ATOM 2791 O O . ALA A 1 374 ? -27.423 -32.219 50.065 1.00 63.78 374 ALA A O 1
ATOM 2792 N N . PRO A 1 375 ? -26.910 -30.207 49.182 1.00 66.62 375 PRO A N 1
ATOM 2793 C CA . PRO A 1 375 ? -27.086 -30.622 47.790 1.00 66.62 375 PRO A CA 1
ATOM 2794 C C . PRO A 1 375 ? -26.220 -31.836 47.419 1.00 66.62 375 PRO A C 1
ATOM 2796 O O . PRO A 1 375 ? -25.084 -31.968 47.882 1.00 66.62 375 PRO A O 1
ATOM 2799 N N . ALA A 1 376 ? -26.748 -32.710 46.558 1.00 71.06 376 ALA A N 1
ATOM 2800 C CA . ALA A 1 376 ? -25.995 -33.822 45.988 1.00 71.06 376 ALA A CA 1
ATOM 2801 C C . ALA A 1 376 ? -24.887 -33.274 45.073 1.00 71.06 376 ALA A C 1
ATOM 2803 O O . ALA A 1 376 ? -25.169 -32.681 44.036 1.00 71.06 376 ALA A O 1
ATOM 2804 N N . LEU A 1 377 ? -23.623 -33.458 45.461 1.00 78.25 377 LEU A N 1
ATOM 2805 C CA . LEU A 1 377 ? -22.472 -33.017 44.672 1.00 78.25 377 LEU A CA 1
ATOM 2806 C C . LEU A 1 377 ? -21.726 -34.226 44.098 1.00 78.25 377 LEU A C 1
ATOM 2808 O O . LEU A 1 377 ? -21.532 -35.200 44.832 1.00 78.25 377 LEU A O 1
ATOM 2812 N N . PRO A 1 378 ? -21.262 -34.176 42.833 1.00 87.50 378 PRO A N 1
ATOM 2813 C CA . PRO A 1 378 ? -20.422 -35.231 42.279 1.00 87.50 378 PRO A CA 1
ATOM 2814 C C . PRO A 1 378 ? -19.166 -35.450 43.132 1.00 87.50 378 PRO A C 1
ATOM 2816 O O . PRO A 1 378 ? -18.598 -34.504 43.690 1.00 87.50 378 PRO A O 1
ATOM 2819 N N . HIS A 1 379 ? -18.700 -36.696 43.227 1.00 87.38 379 HIS A N 1
ATOM 2820 C CA . HIS A 1 379 ? -17.401 -36.978 43.834 1.00 87.38 379 HIS A CA 1
ATOM 2821 C C . HIS A 1 379 ? -16.284 -36.211 43.080 1.00 87.38 379 HIS A C 1
ATOM 2823 O O . HIS A 1 379 ? -16.275 -36.244 41.847 1.00 87.38 379 HIS A O 1
ATOM 2829 N N . PRO A 1 380 ? -15.301 -35.573 43.758 1.00 85.88 380 PRO A N 1
ATOM 2830 C CA . PRO A 1 380 ? -14.263 -34.750 43.110 1.00 85.88 380 PRO A CA 1
ATOM 2831 C C . PRO A 1 380 ? -13.453 -35.440 42.005 1.00 85.88 380 PRO A C 1
ATOM 2833 O O . PRO A 1 380 ? -12.898 -34.770 41.146 1.00 85.88 380 PRO A O 1
ATOM 2836 N N . ARG A 1 381 ? -13.422 -36.779 41.985 1.00 84.25 381 ARG A N 1
ATOM 2837 C CA . ARG A 1 381 ? -12.792 -37.575 40.911 1.00 84.25 381 ARG A CA 1
ATOM 2838 C C . ARG A 1 381 ? -13.398 -37.355 39.520 1.00 84.25 381 ARG A C 1
ATOM 2840 O O . ARG A 1 381 ? -12.783 -37.746 38.541 1.00 84.25 381 ARG A O 1
ATOM 2847 N N . TYR A 1 382 ? -14.606 -36.795 39.448 1.00 86.38 382 TYR A N 1
ATOM 2848 C CA . TYR A 1 382 ? -15.283 -36.449 38.197 1.00 86.38 382 TYR A CA 1
ATOM 2849 C C . TYR A 1 382 ? -15.079 -34.983 37.788 1.00 86.38 382 TYR A C 1
ATOM 2851 O O . TYR A 1 382 ? -15.706 -34.536 36.829 1.00 86.38 382 TYR A O 1
ATOM 2859 N N . ALA A 1 383 ? -14.280 -34.215 38.535 1.00 86.56 383 ALA A N 1
ATOM 2860 C CA . ALA A 1 383 ? -13.999 -32.825 38.205 1.00 86.56 383 ALA A CA 1
ATOM 2861 C C . ALA A 1 383 ? -13.178 -32.748 36.916 1.00 86.56 383 ALA A C 1
ATOM 2863 O O . ALA A 1 383 ? -12.213 -33.492 36.754 1.00 86.56 383 ALA A O 1
ATOM 2864 N N . ALA A 1 384 ? -13.571 -31.846 36.020 1.00 84.75 384 ALA A N 1
ATOM 2865 C CA . ALA A 1 384 ? -12.834 -31.571 34.795 1.00 84.75 384 ALA A CA 1
ATOM 2866 C C . ALA A 1 384 ? -11.597 -30.712 35.088 1.00 84.75 384 ALA A C 1
ATOM 2868 O O . ALA A 1 384 ? -10.518 -31.011 34.597 1.00 84.75 384 ALA A O 1
ATOM 2869 N N . ILE A 1 385 ? -11.754 -29.685 35.931 1.00 90.25 385 ILE A N 1
ATOM 2870 C CA . ILE A 1 385 ? -10.671 -28.817 36.417 1.00 90.25 385 ILE A CA 1
ATOM 2871 C C . ILE A 1 385 ? -10.907 -28.478 37.897 1.00 90.25 385 ILE A C 1
ATOM 2873 O O . ILE A 1 385 ? -11.974 -28.762 38.451 1.00 90.25 385 ILE A O 1
ATOM 2877 N N . SER A 1 386 ? -9.936 -27.845 38.554 1.00 92.50 386 SER A N 1
ATOM 2878 C CA . SER A 1 386 ? -10.126 -27.268 39.895 1.00 92.50 386 SER A CA 1
ATOM 2879 C C . SER A 1 386 ? -9.650 -25.822 39.947 1.00 92.50 386 SER A C 1
ATOM 2881 O O . SER A 1 386 ? -8.857 -25.411 39.111 1.00 92.50 386 SER A O 1
ATOM 2883 N N . VAL A 1 387 ? -10.142 -25.033 40.895 1.00 94.69 387 VAL A N 1
ATOM 2884 C CA . VAL A 1 387 ? -9.722 -23.639 41.081 1.00 94.69 387 VAL A CA 1
ATOM 2885 C C . VAL A 1 387 ? -9.413 -23.375 42.547 1.00 94.69 387 VAL A C 1
ATOM 2887 O O . VAL A 1 387 ? -10.205 -23.744 43.413 1.00 94.69 387 VAL A O 1
ATOM 2890 N N . ASP A 1 388 ? -8.278 -22.740 42.823 1.00 94.75 388 ASP A N 1
ATOM 2891 C CA . ASP A 1 388 ? -8.015 -22.121 44.118 1.00 94.75 388 ASP A CA 1
ATOM 2892 C C . ASP A 1 388 ? -8.505 -20.679 44.103 1.00 94.75 388 ASP A C 1
ATOM 2894 O O . ASP A 1 388 ? -8.153 -19.895 43.217 1.00 94.75 388 ASP A O 1
ATOM 2898 N N . VAL A 1 389 ? -9.302 -20.326 45.102 1.00 94.56 389 VAL A N 1
ATOM 2899 C CA . VAL A 1 389 ? -9.783 -18.965 45.318 1.00 94.56 389 VAL A CA 1
ATOM 2900 C C . VAL A 1 389 ? -8.893 -18.307 46.360 1.00 94.56 389 VAL A C 1
ATOM 2902 O O . VAL A 1 389 ? -8.651 -18.883 47.416 1.00 94.56 389 VAL A O 1
ATOM 2905 N N . TRP A 1 390 ? -8.430 -17.088 46.103 1.00 93.19 390 TRP A N 1
ATOM 2906 C CA . TRP A 1 390 ? -7.601 -16.332 47.040 1.00 93.19 390 TRP A CA 1
ATOM 2907 C C . TRP A 1 390 ? -8.081 -14.887 47.168 1.00 93.19 390 TRP A C 1
ATOM 2909 O O . TRP A 1 390 ? -8.601 -14.333 46.198 1.00 93.19 390 TRP A O 1
ATOM 2919 N N . PRO A 1 391 ? -7.875 -14.239 48.329 1.00 88.38 391 PRO A N 1
ATOM 2920 C CA . PRO A 1 391 ? -8.124 -12.812 48.450 1.00 88.38 391 PRO A CA 1
ATOM 2921 C C . PRO A 1 391 ? -7.126 -12.023 47.588 1.00 88.38 391 PRO A C 1
ATOM 2923 O O . PRO A 1 391 ? -5.933 -12.339 47.540 1.00 88.38 391 PRO A O 1
ATOM 2926 N N . SER A 1 392 ? -7.619 -10.977 46.930 1.00 86.31 392 SER A N 1
ATOM 2927 C CA . SER A 1 392 ? -6.841 -10.025 46.134 1.00 86.31 392 SER A CA 1
ATOM 2928 C C . SER A 1 392 ? -6.919 -8.617 46.736 1.00 86.31 392 SER A C 1
ATOM 2930 O O . SER A 1 392 ? -7.507 -8.413 47.797 1.00 86.31 392 SER A O 1
ATOM 2932 N N . LEU A 1 393 ? -6.278 -7.644 46.088 1.00 82.06 393 LEU A N 1
ATOM 2933 C CA . LEU A 1 393 ? -6.286 -6.240 46.485 1.00 82.06 393 LEU A CA 1
ATOM 2934 C C . LEU A 1 393 ? -6.504 -5.347 45.266 1.00 82.06 393 LEU A C 1
ATOM 2936 O O . LEU A 1 393 ? -5.781 -5.451 44.276 1.00 82.06 393 LEU A O 1
ATOM 2940 N N . HIS A 1 394 ? -7.455 -4.424 45.383 1.00 75.44 394 HIS A N 1
ATOM 2941 C CA . HIS A 1 394 ? -7.727 -3.418 44.362 1.00 75.44 394 HIS A CA 1
ATOM 2942 C C . HIS A 1 394 ? -6.572 -2.407 44.248 1.00 75.44 394 HIS A C 1
ATOM 2944 O O . HIS A 1 394 ? -5.925 -2.073 45.247 1.00 75.44 394 HIS A O 1
ATOM 2950 N N . CYS A 1 395 ? -6.334 -1.884 43.046 1.00 72.12 395 CYS A N 1
ATOM 2951 C CA . CYS A 1 395 ? -5.396 -0.788 42.810 1.00 72.12 395 CYS A CA 1
ATOM 2952 C C . CYS A 1 395 ? -5.963 0.569 43.263 1.00 72.12 395 CYS A C 1
ATOM 2954 O O . CYS A 1 395 ? -7.170 0.784 43.293 1.00 72.12 395 CYS A O 1
ATOM 2956 N N . LEU A 1 396 ? -5.097 1.508 43.621 1.00 67.94 396 LEU A N 1
ATOM 2957 C CA . LEU A 1 396 ? -5.464 2.842 44.085 1.00 67.94 396 LEU A CA 1
ATOM 2958 C C . LEU A 1 396 ? -5.259 3.842 42.954 1.00 67.94 396 LEU A C 1
ATOM 2960 O O . LEU A 1 396 ? -4.140 4.035 42.496 1.00 67.94 396 LEU A O 1
ATOM 2964 N N . MET A 1 397 ? -6.300 4.522 42.503 1.00 61.56 397 MET A N 1
ATOM 2965 C CA . MET A 1 397 ? -6.105 5.619 41.553 1.00 61.56 397 MET A CA 1
ATOM 2966 C C . MET A 1 397 ? -5.551 6.857 42.292 1.00 61.56 397 MET A C 1
ATOM 2968 O O . MET A 1 397 ? -5.761 6.960 43.498 1.00 61.56 397 MET A O 1
ATOM 2972 N N . PRO A 1 398 ? -4.786 7.747 41.648 1.00 56.00 398 PRO A N 1
ATOM 2973 C CA . PRO A 1 398 ? -4.338 9.013 42.228 1.00 56.00 398 PRO A CA 1
ATOM 2974 C C . PRO A 1 398 ? -5.165 10.215 41.739 1.00 56.00 398 PRO A C 1
ATOM 2976 O O . PRO A 1 398 ? -5.765 10.192 40.661 1.00 56.00 398 PRO A O 1
ATOM 2979 N N . GLU A 1 399 ? -5.159 11.286 42.533 1.00 46.16 399 GLU A N 1
ATOM 2980 C CA . GLU A 1 399 ? -5.870 12.540 42.272 1.00 46.16 399 GLU A CA 1
ATOM 2981 C C . GLU A 1 399 ? -5.243 13.263 41.063 1.00 46.16 399 GLU A C 1
ATOM 2983 O O . GLU A 1 399 ? -4.017 13.299 40.928 1.00 46.16 399 GLU A O 1
ATOM 2988 N N . GLY A 1 400 ? -6.069 13.820 40.168 1.00 49.03 400 GLY A N 1
ATOM 2989 C CA . GLY A 1 400 ? -5.601 14.553 38.981 1.00 49.03 400 GLY A CA 1
ATOM 2990 C C . GLY A 1 400 ? -5.034 13.690 37.844 1.00 49.03 400 GLY A C 1
ATOM 2991 O O . GLY A 1 400 ? -4.206 14.175 37.071 1.00 49.03 400 GLY A O 1
ATOM 2992 N N . HIS A 1 401 ? -5.436 12.419 37.736 1.00 43.47 401 HIS A N 1
ATOM 2993 C CA . HIS A 1 401 ? -5.024 11.578 36.612 1.00 43.47 401 HIS A CA 1
ATOM 2994 C C . HIS A 1 401 ? -5.575 12.122 35.283 1.00 43.47 401 HIS A C 1
ATOM 2996 O O . HIS A 1 401 ? -6.722 12.554 35.186 1.00 43.47 401 HIS A O 1
ATOM 3002 N N . LEU A 1 402 ? -4.720 12.128 34.262 1.00 42.72 402 LEU A N 1
ATOM 3003 C CA . LEU A 1 402 ? -5.088 12.497 32.899 1.00 42.72 402 LEU A CA 1
ATOM 3004 C C . LEU A 1 402 ? -5.980 11.401 32.290 1.00 42.72 402 LEU A C 1
ATOM 3006 O O . LEU A 1 402 ? -5.989 10.270 32.767 1.00 42.72 402 LEU A O 1
ATOM 3010 N N . GLU A 1 403 ? -6.645 11.707 31.174 1.00 45.62 403 GLU A N 1
ATOM 3011 C CA . GLU A 1 403 ? -7.404 10.746 30.345 1.00 45.62 403 GLU A CA 1
ATOM 3012 C C . GLU A 1 403 ? -6.554 9.539 29.866 1.00 45.62 403 GLU A C 1
ATOM 3014 O O . GLU A 1 403 ? -7.076 8.554 29.354 1.00 45.62 403 GLU A O 1
ATOM 3019 N N . TYR A 1 404 ? -5.232 9.594 30.074 1.00 54.34 404 TYR A N 1
ATOM 3020 C CA . TYR A 1 404 ? -4.257 8.550 29.777 1.00 54.34 404 TYR A CA 1
ATOM 3021 C C . TYR A 1 404 ? -3.528 8.121 31.062 1.00 54.34 404 TYR A C 1
ATOM 3023 O O . TYR A 1 404 ? -2.924 8.949 31.749 1.00 54.34 404 TYR A O 1
ATOM 3031 N N . LEU A 1 405 ? -3.535 6.817 31.363 1.00 59.31 405 LEU A N 1
ATOM 3032 C CA . LEU A 1 405 ? -2.787 6.229 32.479 1.00 59.31 405 LEU A CA 1
ATOM 3033 C C . LEU A 1 405 ? -1.368 5.833 32.050 1.00 59.31 405 LEU A C 1
ATOM 3035 O O . LEU A 1 405 ? -1.164 4.812 31.395 1.00 59.31 405 LEU A O 1
ATOM 3039 N N . ASP A 1 406 ? -0.368 6.608 32.471 1.00 69.56 406 ASP A N 1
ATOM 3040 C CA . ASP A 1 406 ? 1.038 6.226 32.317 1.00 69.56 406 ASP A CA 1
ATOM 3041 C C . ASP A 1 406 ? 1.480 5.308 33.470 1.00 69.56 406 ASP A C 1
ATOM 3043 O O . ASP A 1 406 ? 1.731 5.757 34.594 1.00 69.56 406 ASP A O 1
ATOM 3047 N N . SER A 1 407 ? 1.626 4.013 33.166 1.00 77.12 407 SER A N 1
ATOM 3048 C CA . SER A 1 407 ? 2.106 2.983 34.102 1.00 77.12 407 SER A CA 1
ATOM 3049 C C . SER A 1 407 ? 3.526 3.223 34.645 1.00 77.12 407 SER A C 1
ATOM 3051 O O . SER A 1 407 ? 3.917 2.604 35.642 1.00 77.12 407 SER A O 1
ATOM 3053 N N . GLY A 1 408 ? 4.297 4.117 34.018 1.00 81.06 408 GLY A N 1
ATOM 3054 C CA . GLY A 1 408 ? 5.604 4.588 34.465 1.00 81.06 408 GLY A CA 1
ATOM 3055 C C . GLY A 1 408 ? 5.547 5.658 35.558 1.00 81.06 408 GLY A C 1
ATOM 3056 O O . GLY A 1 408 ? 6.555 5.873 36.234 1.00 81.06 408 GLY A O 1
ATOM 3057 N N . THR A 1 409 ? 4.386 6.278 35.797 1.00 82.00 409 THR A N 1
ATOM 3058 C CA . THR A 1 409 ? 4.226 7.324 36.819 1.00 82.00 409 THR A CA 1
ATOM 3059 C C . THR A 1 409 ? 4.513 6.773 38.212 1.00 82.00 409 THR A C 1
ATOM 3061 O O . THR A 1 409 ? 3.918 5.786 38.645 1.00 82.00 409 THR A O 1
ATOM 3064 N N . VAL A 1 410 ? 5.434 7.415 38.932 1.00 83.62 410 VAL A N 1
ATOM 3065 C CA . VAL A 1 410 ? 5.848 7.007 40.279 1.00 83.62 410 VAL A CA 1
ATOM 3066 C C . VAL A 1 410 ? 5.003 7.722 41.327 1.00 83.62 410 VAL A C 1
ATOM 3068 O O . VAL A 1 410 ? 4.999 8.950 41.397 1.00 83.62 410 VAL A O 1
ATOM 3071 N N . TYR A 1 411 ? 4.362 6.948 42.202 1.00 79.88 411 TYR A N 1
ATOM 3072 C CA . TYR A 1 411 ? 3.587 7.466 43.327 1.00 79.88 411 TYR A CA 1
ATOM 3073 C C . TYR A 1 411 ? 4.291 7.165 44.651 1.00 79.88 411 TYR A C 1
ATOM 3075 O O . TYR A 1 411 ? 4.635 6.015 44.922 1.00 79.88 411 TYR A O 1
ATOM 3083 N N . THR A 1 412 ? 4.481 8.179 45.498 1.00 79.50 412 THR A N 1
ATOM 3084 C CA . THR A 1 412 ? 5.138 8.035 46.810 1.00 79.50 412 THR A CA 1
ATOM 3085 C C . THR A 1 412 ? 4.313 8.670 47.930 1.00 79.50 412 THR A C 1
ATOM 3087 O O . THR A 1 412 ? 3.587 9.638 47.711 1.00 79.50 412 THR A O 1
ATOM 3090 N N . GLY A 1 413 ? 4.405 8.115 49.141 1.00 71.06 413 GLY A N 1
ATOM 3091 C CA . GLY A 1 413 ? 3.759 8.654 50.342 1.00 71.06 413 GLY A CA 1
ATOM 3092 C C . GLY A 1 413 ? 2.356 8.102 50.619 1.00 71.06 413 GLY A C 1
ATOM 3093 O O . GLY A 1 413 ? 1.809 7.302 49.854 1.00 71.06 413 GLY A O 1
ATOM 3094 N N . ALA A 1 414 ? 1.778 8.515 51.753 1.00 58.75 414 ALA A N 1
ATOM 3095 C CA . ALA A 1 414 ? 0.443 8.099 52.177 1.00 58.75 414 ALA A CA 1
ATOM 3096 C C . ALA A 1 414 ? -0.635 8.725 51.279 1.00 58.75 414 ALA A C 1
ATOM 3098 O O . ALA A 1 414 ? -0.645 9.936 51.074 1.00 58.75 414 ALA A O 1
ATOM 3099 N N . ALA A 1 415 ? -1.553 7.906 50.765 1.00 58.34 415 ALA A N 1
ATOM 3100 C CA . ALA A 1 415 ? -2.734 8.396 50.063 1.00 58.34 415 ALA A CA 1
ATOM 3101 C C . ALA A 1 415 ? -3.762 8.923 51.081 1.00 58.34 415 ALA A C 1
ATOM 3103 O O . ALA A 1 415 ? -4.034 8.263 52.088 1.00 58.34 415 ALA A O 1
ATOM 3104 N N . HIS A 1 416 ? -4.328 10.108 50.835 1.00 52.19 416 HIS A N 1
ATOM 3105 C CA . HIS A 1 416 ? -5.506 10.583 51.564 1.00 52.19 416 HIS A CA 1
ATOM 3106 C C . HIS A 1 416 ? -6.731 9.749 51.128 1.00 52.19 416 HIS A C 1
ATOM 3108 O O . HIS A 1 416 ? -6.782 9.351 49.964 1.00 52.19 416 HIS A O 1
ATOM 3114 N N . PRO A 1 417 ? -7.733 9.496 51.993 1.00 44.72 417 PRO A N 1
ATOM 3115 C CA . PRO A 1 417 ? -8.918 8.681 51.671 1.00 44.72 417 PRO A CA 1
ATOM 3116 C C . PRO A 1 417 ? -9.780 9.138 50.473 1.00 44.72 417 PRO A C 1
ATOM 3118 O O . PRO A 1 417 ? -10.774 8.497 50.178 1.00 44.72 417 PRO A O 1
ATOM 3121 N N . TYR A 1 418 ? -9.422 10.213 49.767 1.00 44.69 418 TYR A N 1
ATOM 3122 C CA . TYR A 1 418 ? -10.151 10.711 48.589 1.00 44.69 418 TYR A CA 1
ATOM 3123 C C . TYR A 1 418 ? -9.324 10.669 47.296 1.00 44.69 418 TYR A C 1
ATOM 3125 O O . TYR A 1 418 ? -9.774 11.137 46.263 1.00 44.69 418 TYR A O 1
ATOM 3133 N N . VAL A 1 419 ? -8.110 10.110 47.339 1.00 51.03 419 VAL A N 1
ATOM 3134 C CA . VAL A 1 419 ? -7.140 10.196 46.233 1.00 51.03 419 VAL A CA 1
ATOM 3135 C C . VAL A 1 419 ? -7.454 9.221 45.087 1.00 51.03 419 VAL A C 1
ATOM 3137 O O . VAL A 1 419 ? -6.893 9.373 44.012 1.00 51.03 419 VAL A O 1
ATOM 3140 N N . CYS A 1 420 ? -8.373 8.266 45.265 1.00 45.09 420 CYS A N 1
ATOM 3141 C CA . CYS A 1 420 ? -8.777 7.299 44.236 1.00 45.09 420 CYS A CA 1
ATOM 3142 C C . CYS A 1 420 ? -10.051 7.720 43.503 1.00 45.09 420 CYS A C 1
ATOM 3144 O O . CYS A 1 420 ? -10.904 8.356 44.113 1.00 45.09 420 CYS A O 1
ATOM 3146 N N . THR A 1 421 ? -10.224 7.278 42.246 1.00 44.94 421 THR A N 1
ATOM 3147 C CA . THR A 1 421 ? -11.537 7.119 41.599 1.00 44.94 421 THR A CA 1
ATOM 3148 C C . THR A 1 421 ? -12.494 6.538 42.624 1.00 44.94 421 THR A C 1
ATOM 3150 O O . THR A 1 421 ? -12.373 5.373 43.001 1.00 44.94 421 THR A O 1
ATOM 3153 N N . PHE A 1 422 ? -13.325 7.438 43.141 1.00 46.75 422 PHE A N 1
ATOM 3154 C CA . PHE A 1 422 ? -14.338 7.260 44.167 1.00 46.75 422 PHE A CA 1
ATOM 3155 C C . PHE A 1 422 ? -14.087 6.074 45.113 1.00 46.75 422 PHE A C 1
ATOM 3157 O O . PHE A 1 422 ? -14.805 5.081 45.074 1.00 46.75 422 PHE A O 1
ATOM 3164 N N . ASP A 1 423 ? -13.004 6.201 45.897 1.00 48.12 423 ASP A N 1
ATOM 3165 C CA . ASP A 1 423 ? -12.514 5.308 46.960 1.00 48.12 423 ASP A CA 1
ATOM 3166 C C . ASP A 1 423 ? -13.337 4.022 47.126 1.00 48.12 423 ASP A C 1
ATOM 3168 O O . ASP A 1 423 ? -14.394 4.030 47.746 1.00 48.12 423 ASP A O 1
ATOM 3172 N N . VAL A 1 424 ? -12.829 2.899 46.613 1.00 48.25 424 VAL A N 1
ATOM 3173 C CA . VAL A 1 424 ? -13.409 1.566 46.835 1.00 48.25 424 VAL A CA 1
ATOM 3174 C C . VAL A 1 424 ? -13.656 1.325 48.329 1.00 48.25 424 VAL A C 1
ATOM 3176 O O . VAL A 1 424 ? -14.682 0.754 48.665 1.00 48.25 424 VAL A O 1
ATOM 3179 N N . ASN A 1 425 ? -12.849 1.866 49.257 1.00 45.12 425 ASN A N 1
ATOM 3180 C CA . ASN A 1 425 ? -13.143 1.787 50.697 1.00 45.12 425 ASN A CA 1
ATOM 3181 C C . ASN A 1 425 ? -14.309 2.697 51.135 1.00 45.12 425 ASN A C 1
ATOM 3183 O O . ASN A 1 425 ? -15.018 2.379 52.092 1.00 45.12 425 ASN A O 1
ATOM 3187 N N . TYR A 1 426 ? -14.539 3.818 50.455 1.00 52.22 426 TYR A N 1
ATOM 3188 C CA . TYR A 1 426 ? -15.683 4.709 50.654 1.00 52.22 426 TYR A CA 1
ATOM 3189 C C . TYR A 1 426 ? -16.954 4.129 50.027 1.00 52.22 426 TYR A C 1
ATOM 3191 O O . TYR A 1 426 ? -17.990 4.135 50.684 1.00 52.22 426 TYR A O 1
ATOM 3199 N N . GLY A 1 427 ? -16.877 3.541 48.829 1.00 54.03 427 GLY A N 1
ATOM 3200 C CA . GLY A 1 427 ? -17.931 2.728 48.215 1.00 54.03 427 GLY A CA 1
ATOM 3201 C C . GLY A 1 427 ? -18.291 1.519 49.084 1.00 54.03 427 GLY A C 1
ATOM 3202 O O . GLY A 1 427 ? -19.462 1.330 49.405 1.00 54.03 427 GLY A O 1
ATOM 3203 N N . MET A 1 428 ? -17.285 0.796 49.598 1.00 55.00 428 MET A N 1
ATOM 3204 C CA . MET A 1 428 ? -17.422 -0.248 50.628 1.00 55.00 428 MET A CA 1
ATOM 3205 C C . MET A 1 428 ? -18.131 0.251 51.882 1.00 55.00 428 MET A C 1
ATOM 3207 O O . MET A 1 428 ? -18.872 -0.505 52.502 1.00 55.00 428 MET A O 1
ATOM 3211 N N . LYS A 1 429 ? -17.909 1.501 52.295 1.00 56.34 429 LYS A N 1
ATOM 3212 C CA . LYS A 1 429 ? -18.440 2.030 53.556 1.00 56.34 429 LYS A CA 1
ATOM 3213 C C . LYS A 1 429 ? -19.803 2.712 53.416 1.00 56.34 429 LYS A C 1
ATOM 3215 O O . LYS A 1 429 ? -20.587 2.671 54.364 1.00 56.34 429 LYS A O 1
ATOM 3220 N N . HIS A 1 430 ? -20.092 3.351 52.283 1.00 61.59 430 HIS A N 1
ATOM 3221 C CA . HIS A 1 430 ? -21.192 4.311 52.159 1.00 61.59 430 HIS A CA 1
ATOM 3222 C C . HIS A 1 430 ? -22.263 3.974 51.111 1.00 61.59 430 HIS A C 1
ATOM 3224 O O . HIS A 1 430 ? -23.396 4.445 51.294 1.00 61.59 430 HIS A O 1
ATOM 3230 N N . GLY A 1 431 ? -21.988 3.164 50.081 1.00 65.44 431 GLY A N 1
ATOM 3231 C CA . GLY A 1 431 ? -22.952 2.946 48.992 1.00 65.44 431 GLY A CA 1
ATOM 3232 C C . GLY A 1 431 ? -22.461 3.398 47.620 1.00 65.44 431 GLY A C 1
ATOM 3233 O O . GLY A 1 431 ? -22.438 4.607 47.399 1.00 65.44 431 GLY A O 1
ATOM 3234 N N . LEU A 1 432 ? -22.204 2.500 46.659 1.00 63.97 432 LEU A N 1
ATOM 3235 C CA . LEU A 1 432 ? -21.981 2.899 45.249 1.00 63.97 432 LEU A CA 1
ATOM 3236 C C . LEU A 1 432 ? -23.206 3.596 44.632 1.00 63.97 432 LEU A C 1
ATOM 3238 O O . LEU A 1 432 ? -23.074 4.520 43.839 1.00 63.97 432 LEU A O 1
ATOM 3242 N N . LEU A 1 433 ? -24.419 3.228 45.049 1.00 69.50 433 LEU A N 1
ATOM 3243 C CA . LEU A 1 433 ? -25.662 3.843 44.561 1.00 69.50 433 LEU A CA 1
ATOM 3244 C C . LEU A 1 433 ? -25.906 5.270 45.070 1.00 69.50 433 LEU A C 1
ATOM 3246 O O . LEU A 1 433 ? -26.857 5.914 44.636 1.00 69.50 433 LEU A O 1
ATOM 3250 N N . LYS A 1 434 ? -25.088 5.755 46.009 1.00 69.56 434 LYS A N 1
ATOM 3251 C CA . LYS A 1 434 ? -25.200 7.109 46.574 1.00 69.56 434 LYS A CA 1
ATOM 3252 C C . LYS A 1 434 ? -24.176 8.072 45.982 1.00 69.56 434 LYS A C 1
ATOM 3254 O O . LYS A 1 434 ? -24.057 9.192 46.467 1.00 69.56 434 LYS A O 1
ATOM 3259 N N . ILE A 1 435 ? -23.440 7.651 44.951 1.00 67.88 435 ILE A N 1
ATOM 3260 C CA . ILE A 1 435 ? -22.393 8.449 44.299 1.00 67.88 435 ILE A CA 1
ATOM 3261 C C . ILE A 1 435 ? -22.908 9.840 43.898 1.00 67.88 435 ILE A C 1
ATOM 3263 O O . ILE A 1 435 ? -22.248 10.838 44.160 1.00 67.88 435 ILE A O 1
ATOM 3267 N N . ASP A 1 436 ? -24.127 9.944 43.374 1.00 70.56 436 ASP A N 1
ATOM 3268 C CA . ASP A 1 436 ? -24.735 11.220 42.973 1.00 70.56 436 ASP A CA 1
ATOM 3269 C C . ASP A 1 436 ? -25.037 12.179 44.136 1.00 70.56 436 ASP A C 1
ATOM 3271 O O . ASP A 1 436 ? -25.074 13.396 43.946 1.00 70.56 436 ASP A O 1
ATOM 3275 N N . GLN A 1 437 ? -25.271 11.630 45.330 1.00 73.06 437 GLN A N 1
ATOM 3276 C CA . GLN A 1 437 ? -25.538 12.376 46.563 1.00 73.06 437 GLN A CA 1
ATOM 3277 C C . GLN A 1 437 ? -24.245 12.788 47.271 1.00 73.06 437 GLN A C 1
ATOM 3279 O O . GLN A 1 437 ? -24.268 13.671 48.127 1.00 73.06 437 GLN A O 1
ATOM 3284 N N . LEU A 1 438 ? -23.142 12.111 46.951 1.00 64.50 438 LEU A N 1
ATOM 3285 C CA . LEU A 1 438 ? -21.864 12.217 47.648 1.00 64.50 438 LEU A CA 1
ATOM 3286 C C . LEU A 1 438 ? -20.799 12.955 46.817 1.00 64.50 438 LEU A C 1
ATOM 3288 O O . LEU A 1 438 ? -19.845 13.465 47.398 1.00 64.50 438 LEU A O 1
ATOM 3292 N N . LEU A 1 439 ? -20.964 13.041 45.492 1.00 61.56 439 LEU A N 1
ATOM 3293 C CA . LEU A 1 439 ? -20.111 13.825 44.594 1.00 61.56 439 LEU A CA 1
ATOM 3294 C C . LEU A 1 439 ? -20.367 15.338 44.733 1.00 61.56 439 LEU A C 1
ATOM 3296 O O . LEU A 1 439 ? -21.528 15.763 44.657 1.00 61.56 439 LEU A O 1
ATOM 3300 N N . PRO A 1 440 ? -19.307 16.160 44.849 1.00 69.56 440 PRO A N 1
ATOM 3301 C CA . PRO A 1 440 ? -19.378 17.601 44.603 1.00 69.56 440 PRO A CA 1
ATOM 3302 C C . PRO A 1 440 ? -19.958 17.910 43.211 1.00 69.56 440 PRO A C 1
ATOM 3304 O O . PRO A 1 440 ? -19.752 17.146 42.272 1.00 69.56 440 PRO A O 1
ATOM 3307 N N . GLU A 1 441 ? -20.700 19.012 43.061 1.00 71.56 441 GLU A N 1
ATOM 3308 C CA . GLU A 1 441 ? -21.364 19.362 41.786 1.00 71.56 441 GLU A CA 1
ATOM 3309 C C . GLU A 1 441 ? -20.384 19.579 40.621 1.00 71.56 441 GLU A C 1
ATOM 3311 O O . GLU A 1 441 ? -20.715 19.300 39.474 1.00 71.56 441 GLU A O 1
ATOM 3316 N N . ASP A 1 442 ? -19.171 20.038 40.905 1.00 64.38 442 ASP A N 1
ATOM 3317 C CA . ASP A 1 442 ? -18.089 20.240 39.941 1.00 64.38 442 ASP A CA 1
ATOM 3318 C C . ASP A 1 442 ? -17.437 18.934 39.453 1.00 64.38 442 ASP A C 1
ATOM 3320 O O . ASP A 1 442 ? -16.819 18.923 38.392 1.00 64.38 442 ASP A O 1
ATOM 3324 N N . GLU A 1 443 ? -17.647 17.826 40.165 1.00 57.81 443 GLU A N 1
ATOM 3325 C CA . GLU A 1 443 ? -17.149 16.488 39.813 1.00 57.81 443 GLU A CA 1
ATOM 3326 C C . GLU A 1 443 ? -18.204 15.649 39.052 1.00 57.81 443 GLU A C 1
ATOM 3328 O O . GLU A 1 443 ? -17.960 14.502 38.678 1.00 57.81 443 GLU A O 1
ATOM 3333 N N . LYS A 1 444 ? -19.401 16.194 38.786 1.00 68.19 444 LYS A N 1
ATOM 3334 C CA . LYS A 1 444 ? -20.500 15.510 38.073 1.00 68.19 444 LYS A CA 1
ATOM 3335 C C . LYS A 1 444 ? -20.425 15.715 36.556 1.00 68.19 444 LYS A C 1
ATOM 3337 O O . LYS A 1 444 ? -21.290 16.347 35.955 1.00 68.19 444 LYS A O 1
ATOM 3342 N N . THR A 1 445 ? -19.383 15.176 35.928 1.00 63.84 445 THR A N 1
ATOM 3343 C CA . THR A 1 445 ? -19.228 15.200 34.459 1.00 63.84 445 THR A CA 1
ATOM 3344 C C . THR A 1 445 ? -20.319 14.387 33.747 1.00 63.84 445 THR A C 1
ATOM 3346 O O . THR A 1 445 ? -20.896 13.477 34.340 1.00 63.84 445 THR A O 1
ATOM 3349 N N . ASP A 1 446 ? -20.569 14.640 32.456 1.00 62.84 446 ASP A N 1
ATOM 3350 C CA . ASP A 1 446 ? -21.561 13.886 31.662 1.00 62.84 446 ASP A CA 1
ATOM 3351 C C . ASP A 1 446 ? -21.302 12.367 31.671 1.00 62.84 446 ASP A C 1
ATOM 3353 O O . ASP A 1 446 ? -22.240 11.569 31.708 1.00 62.84 446 ASP A O 1
ATOM 3357 N N . GLY A 1 447 ? -20.030 11.953 31.700 1.00 59.31 447 GLY A N 1
ATOM 3358 C CA . GLY A 1 447 ? -19.645 10.545 31.831 1.00 59.31 447 GLY A CA 1
ATOM 3359 C C . GLY A 1 447 ? -20.012 9.960 33.197 1.00 59.31 447 GLY A C 1
ATOM 3360 O O . GLY A 1 447 ? -20.586 8.873 33.272 1.00 59.31 447 GLY A O 1
ATOM 3361 N N . ILE A 1 448 ? -19.749 10.701 34.277 1.00 63.84 448 ILE A N 1
ATOM 3362 C CA . ILE A 1 448 ? -20.114 10.301 35.642 1.00 63.84 448 ILE A CA 1
ATOM 3363 C C . ILE A 1 448 ? -21.635 10.293 35.822 1.00 63.84 448 ILE A C 1
ATOM 3365 O O . ILE A 1 448 ? -22.163 9.382 36.452 1.00 63.84 448 ILE A O 1
ATOM 3369 N N . LEU A 1 449 ? -22.359 11.247 35.235 1.00 69.62 449 LEU A N 1
ATOM 3370 C CA . LEU A 1 449 ? -23.821 11.295 35.272 1.00 69.62 449 LEU A CA 1
ATOM 3371 C C . LEU A 1 449 ? -24.451 10.148 34.474 1.00 69.62 449 LEU A C 1
ATOM 3373 O O . LEU A 1 449 ? -25.353 9.487 34.982 1.00 69.62 449 LEU A O 1
ATOM 3377 N N . SER A 1 450 ? -23.924 9.831 33.286 1.00 69.69 450 SER A N 1
ATOM 3378 C CA . SER A 1 450 ? -24.347 8.653 32.517 1.00 69.69 450 SER A CA 1
ATOM 3379 C C . SER A 1 450 ? -24.111 7.354 33.293 1.00 69.69 450 SER A C 1
ATOM 3381 O O . SER A 1 450 ? -24.959 6.461 33.283 1.00 69.69 450 SER A O 1
ATOM 3383 N N . PHE A 1 451 ? -22.990 7.261 34.010 1.00 70.56 451 PHE A N 1
ATOM 3384 C CA . PHE A 1 451 ? -22.703 6.139 34.896 1.00 70.56 451 PHE A CA 1
ATOM 3385 C C . PHE A 1 451 ? -23.649 6.091 36.106 1.00 70.56 451 PHE A C 1
ATOM 3387 O O . PHE A 1 451 ? -24.171 5.028 36.426 1.00 70.56 451 PHE A O 1
ATOM 3394 N N . VAL A 1 452 ? -23.927 7.231 36.743 1.00 73.19 452 VAL A N 1
ATOM 3395 C CA . VAL A 1 452 ? -24.900 7.362 37.839 1.00 73.19 452 VAL A CA 1
ATOM 3396 C C . VAL A 1 452 ? -26.289 6.893 37.403 1.00 73.19 452 VAL A C 1
ATOM 3398 O O . VAL A 1 452 ? -26.935 6.135 38.127 1.00 73.19 452 VAL A O 1
ATOM 3401 N N . ASP A 1 453 ? -26.747 7.316 36.228 1.00 78.19 453 ASP A N 1
ATOM 3402 C CA . ASP A 1 453 ? -28.040 6.904 35.680 1.00 78.19 453 ASP A CA 1
ATOM 3403 C C . ASP A 1 453 ? -28.062 5.400 35.399 1.00 78.19 453 ASP A C 1
ATOM 3405 O O . ASP A 1 453 ? -29.023 4.711 35.751 1.00 78.19 453 ASP A O 1
ATOM 3409 N N . TYR A 1 454 ? -26.964 4.872 34.853 1.00 77.31 454 TYR A N 1
ATOM 3410 C CA . TYR A 1 454 ? -26.789 3.445 34.627 1.00 77.31 454 TYR A CA 1
ATOM 3411 C C . TYR A 1 454 ? -26.869 2.642 35.938 1.00 77.31 454 TYR A C 1
ATOM 3413 O O . TYR A 1 454 ? -27.666 1.708 36.034 1.00 77.31 454 TYR A O 1
ATOM 3421 N N . ILE A 1 455 ? -26.124 3.010 36.987 1.00 71.88 455 ILE A N 1
ATOM 3422 C CA . ILE A 1 455 ? -26.132 2.255 38.255 1.00 71.88 455 ILE A CA 1
ATOM 3423 C C . ILE A 1 455 ? -27.442 2.380 39.040 1.00 71.88 455 ILE A C 1
ATOM 3425 O O . ILE A 1 455 ? -27.800 1.471 39.792 1.00 71.88 455 ILE A O 1
ATOM 3429 N N . LYS A 1 456 ? -28.184 3.478 38.855 1.00 75.81 456 LYS A N 1
ATOM 3430 C CA . LYS A 1 456 ? -29.491 3.694 39.489 1.00 75.81 456 LYS A CA 1
ATOM 3431 C C . LYS A 1 456 ? -30.620 2.893 38.851 1.00 75.81 456 LYS A C 1
ATOM 3433 O O . LYS A 1 456 ? -31.639 2.680 39.515 1.00 75.81 456 LYS A O 1
ATOM 3438 N N . ASP A 1 457 ? -30.477 2.435 37.608 1.00 78.50 457 ASP A N 1
ATOM 3439 C CA . ASP A 1 457 ? -31.503 1.612 36.968 1.00 78.50 457 ASP A CA 1
ATOM 3440 C C . ASP A 1 457 ? -31.486 0.169 37.494 1.00 78.50 457 ASP A C 1
ATOM 3442 O O . ASP A 1 457 ? -31.001 -0.771 36.862 1.00 78.50 457 ASP A O 1
ATOM 3446 N N . ARG A 1 458 ? -32.094 -0.016 38.668 1.00 71.12 458 ARG A N 1
ATOM 3447 C CA . ARG A 1 458 ? -32.237 -1.313 39.348 1.00 71.12 458 ARG A CA 1
ATOM 3448 C C . ARG A 1 458 ? -33.122 -2.314 38.604 1.00 71.12 458 ARG A C 1
ATOM 3450 O O . ARG A 1 458 ? -33.177 -3.471 39.007 1.00 71.12 458 ARG A O 1
ATOM 3457 N N . LYS A 1 459 ? -33.847 -1.899 37.557 1.00 67.81 459 LYS A N 1
ATOM 3458 C CA . LYS A 1 459 ? -34.596 -2.842 36.708 1.00 67.81 459 LYS A CA 1
ATOM 3459 C C . LYS A 1 459 ? -33.681 -3.534 35.706 1.00 67.81 459 LYS A C 1
ATOM 3461 O O . LYS A 1 459 ? -34.011 -4.615 35.228 1.00 67.81 459 LYS A O 1
ATOM 3466 N N . ILE A 1 460 ? -32.579 -2.878 35.362 1.00 68.44 460 ILE A N 1
ATOM 3467 C CA . ILE A 1 460 ? -31.703 -3.245 34.257 1.00 68.44 460 ILE A CA 1
ATOM 3468 C C . ILE A 1 460 ? -30.346 -3.731 34.779 1.00 68.44 460 ILE A C 1
ATOM 3470 O O . ILE A 1 460 ? -29.790 -4.647 34.169 1.00 68.44 460 ILE A O 1
ATOM 3474 N N . ASN A 1 461 ? -29.848 -3.180 35.893 1.00 74.44 461 ASN A N 1
ATOM 3475 C CA . ASN A 1 461 ? -28.501 -3.428 36.399 1.00 74.44 461 ASN A CA 1
ATOM 3476 C C . ASN A 1 461 ? -28.473 -3.822 37.884 1.00 74.44 461 ASN A C 1
ATOM 3478 O O . ASN A 1 461 ? -29.148 -3.232 38.731 1.00 74.44 461 ASN A O 1
ATOM 3482 N N . LEU A 1 462 ? -27.658 -4.831 38.192 1.00 76.56 462 LEU A N 1
ATOM 3483 C CA . LEU A 1 462 ? -27.566 -5.460 39.506 1.00 76.56 462 LEU A CA 1
ATOM 3484 C C . LEU A 1 462 ? -26.264 -5.039 40.180 1.00 76.56 462 LEU A C 1
ATOM 3486 O O . LEU A 1 462 ? -25.195 -5.544 39.846 1.00 76.56 462 LEU A O 1
ATOM 3490 N N . PHE A 1 463 ? -26.363 -4.107 41.122 1.00 74.44 463 PHE A N 1
ATOM 3491 C CA . PHE A 1 463 ? -25.212 -3.575 41.847 1.00 74.44 463 PHE A CA 1
ATOM 3492 C C . PHE A 1 463 ? -25.358 -3.774 43.347 1.00 74.44 463 PHE A C 1
ATOM 3494 O O . PHE A 1 463 ? -26.461 -3.701 43.891 1.00 74.44 463 PHE A O 1
ATOM 3501 N N . SER A 1 464 ? -24.236 -3.982 44.021 1.00 73.00 464 SER A N 1
ATOM 3502 C CA . SER A 1 464 ? -24.187 -3.943 45.474 1.00 73.00 464 SER A CA 1
ATOM 3503 C C . SER A 1 464 ? -24.144 -2.506 46.001 1.00 73.00 464 SER A C 1
ATOM 3505 O O . SER A 1 464 ? -23.599 -1.611 45.349 1.00 73.00 464 SER A O 1
ATOM 3507 N N . ASP A 1 465 ? -24.679 -2.290 47.205 1.00 68.88 465 ASP A N 1
ATOM 3508 C CA . ASP A 1 465 ? -24.414 -1.067 47.968 1.00 68.88 465 ASP A CA 1
ATOM 3509 C C . ASP A 1 465 ? -22.951 -1.026 48.463 1.00 68.88 465 ASP A C 1
ATOM 3511 O O . ASP A 1 465 ? -22.377 0.047 48.604 1.00 68.88 465 ASP A O 1
ATOM 3515 N N . HIS A 1 466 ? -22.298 -2.170 48.662 1.00 65.44 466 HIS A N 1
ATOM 3516 C CA . HIS A 1 466 ? -20.941 -2.274 49.212 1.00 65.44 466 HIS A CA 1
ATOM 3517 C C . HIS A 1 466 ? -20.019 -3.119 48.313 1.00 65.44 466 HIS A C 1
ATOM 3519 O O . HIS A 1 466 ? -20.471 -4.081 47.697 1.00 65.44 466 HIS A O 1
ATOM 3525 N N . ASP A 1 467 ? -18.712 -2.842 48.258 1.00 65.56 467 ASP A N 1
ATOM 3526 C CA . ASP A 1 467 ? -17.784 -3.787 47.616 1.00 65.56 467 ASP A CA 1
ATOM 3527 C C . ASP A 1 467 ? -17.608 -5.030 48.508 1.00 65.56 467 ASP A C 1
ATOM 3529 O O . ASP A 1 467 ? -17.235 -4.929 49.678 1.00 65.56 467 ASP A O 1
ATOM 3533 N N . GLY A 1 468 ? -17.900 -6.214 47.970 1.00 63.97 468 GLY A N 1
ATOM 3534 C CA . GLY A 1 468 ? -17.888 -7.486 48.703 1.00 63.97 468 GLY A CA 1
ATOM 3535 C C . GLY A 1 468 ? -16.495 -8.079 48.957 1.00 63.97 468 GLY A C 1
ATOM 3536 O O . GLY A 1 468 ? -16.401 -9.240 49.360 1.00 63.97 468 GLY A O 1
ATOM 3537 N N . GLY A 1 469 ? -15.427 -7.320 48.692 1.00 74.00 469 GLY A N 1
ATOM 3538 C CA . GLY A 1 469 ? -14.031 -7.766 48.732 1.00 74.00 469 GLY A CA 1
ATOM 3539 C C . GLY A 1 469 ? -13.560 -8.407 47.420 1.00 74.00 469 GLY A C 1
ATOM 3540 O O . GLY A 1 469 ? -14.367 -8.917 46.640 1.00 74.00 469 GLY A O 1
ATOM 3541 N N . GLN A 1 470 ? -12.245 -8.381 47.179 1.00 83.12 470 GLN A N 1
ATOM 3542 C CA . GLN A 1 470 ? -11.630 -8.771 45.907 1.00 83.12 470 GLN A CA 1
ATOM 3543 C C . GLN A 1 470 ? -11.087 -10.200 45.934 1.00 83.12 470 GLN A C 1
ATOM 3545 O O . GLN A 1 470 ? -10.420 -10.613 46.885 1.00 83.12 470 GLN A O 1
ATOM 3550 N N . LEU A 1 471 ? -11.320 -10.934 44.849 1.00 90.12 471 LEU A N 1
ATOM 3551 C CA . LEU A 1 471 ? -10.892 -12.316 44.668 1.00 90.12 471 LEU A CA 1
ATOM 3552 C C . LEU A 1 471 ? -9.973 -12.447 43.451 1.00 90.12 471 LEU A C 1
ATOM 3554 O O . LEU A 1 471 ? -10.166 -11.790 42.426 1.00 90.12 471 LEU A O 1
ATOM 3558 N N . MET A 1 472 ? -8.994 -13.339 43.558 1.00 92.69 472 MET A N 1
ATOM 3559 C CA . MET A 1 472 ? -8.221 -13.857 42.432 1.00 92.69 472 MET A CA 1
ATOM 3560 C C . MET A 1 472 ? -8.361 -15.378 42.368 1.00 92.69 472 MET A C 1
ATOM 3562 O O . MET A 1 472 ? -8.536 -16.044 43.391 1.00 92.69 472 MET A O 1
ATOM 3566 N N . TYR A 1 473 ? -8.267 -15.923 41.161 1.00 95.00 473 TYR A N 1
ATOM 3567 C CA . TYR A 1 473 ? -8.554 -17.325 40.878 1.00 95.00 473 TYR A CA 1
ATOM 3568 C C . TYR A 1 473 ? -7.346 -17.984 40.220 1.00 95.00 473 TYR A C 1
ATOM 3570 O O . TYR A 1 473 ? -6.915 -17.561 39.148 1.00 95.00 473 TYR A O 1
ATOM 3578 N N . ASN A 1 474 ? -6.803 -19.027 40.847 1.00 94.75 474 ASN A N 1
ATOM 3579 C CA . ASN A 1 474 ? -5.756 -19.864 40.267 1.00 94.75 474 ASN A CA 1
ATOM 3580 C C . ASN A 1 474 ? -6.401 -21.155 39.744 1.00 94.75 474 ASN A C 1
ATOM 3582 O O . ASN A 1 474 ? -6.777 -22.033 40.515 1.00 94.75 474 ASN A O 1
ATOM 3586 N N . ILE A 1 475 ? -6.608 -21.245 38.433 1.00 94.38 475 ILE A N 1
ATOM 3587 C CA . ILE A 1 475 ? -7.362 -22.299 37.749 1.00 94.38 475 ILE A CA 1
ATOM 3588 C C . ILE A 1 475 ? -6.403 -23.398 37.288 1.00 94.38 475 ILE A C 1
ATOM 3590 O O . ILE A 1 475 ? -5.495 -23.155 36.495 1.00 94.38 475 ILE A O 1
ATOM 3594 N N . HIS A 1 476 ? -6.616 -24.611 37.788 1.00 91.81 476 HIS A N 1
ATOM 3595 C CA . HIS A 1 476 ? -5.778 -25.788 37.593 1.00 91.81 476 HIS A CA 1
ATOM 3596 C C . HIS A 1 476 ? -6.437 -26.702 36.570 1.00 91.81 476 HIS A C 1
ATOM 3598 O O . HIS A 1 476 ? -7.445 -27.348 36.870 1.00 91.81 476 HIS A O 1
ATOM 3604 N N . ILE A 1 477 ? -5.861 -26.745 35.375 1.00 84.94 477 ILE A N 1
ATOM 3605 C CA . ILE A 1 477 ? -6.459 -27.424 34.230 1.00 84.94 477 ILE A CA 1
ATOM 3606 C C . ILE A 1 477 ? -5.846 -28.811 34.070 1.00 84.94 477 ILE A C 1
ATOM 3608 O O . ILE A 1 477 ? -6.530 -29.817 34.215 1.00 84.94 477 ILE A O 1
ATOM 3612 N N . SER A 1 478 ? -4.532 -28.859 33.869 1.00 77.00 478 SER A N 1
ATOM 3613 C CA . SER A 1 478 ? -3.740 -30.087 33.811 1.00 77.00 478 SER A CA 1
ATOM 3614 C C . SER A 1 478 ? -2.344 -29.840 34.388 1.00 77.00 478 SER A C 1
ATOM 3616 O O . SER A 1 478 ? -2.000 -28.713 34.762 1.00 77.00 478 SER A O 1
ATOM 3618 N N . GLU A 1 479 ? -1.542 -30.893 34.546 1.00 71.00 479 GLU A N 1
ATOM 3619 C CA . GLU A 1 479 ? -0.186 -30.780 35.093 1.00 71.00 479 GLU A CA 1
ATOM 3620 C C . GLU A 1 479 ? 0.651 -29.797 34.250 1.00 71.00 479 GLU A C 1
ATOM 3622 O O . GLU A 1 479 ? 0.782 -29.952 33.040 1.00 71.00 479 GLU A O 1
ATOM 3627 N N . GLY A 1 480 ? 1.157 -28.728 34.875 1.00 67.81 480 GLY A N 1
ATOM 3628 C CA . GLY A 1 480 ? 1.877 -27.648 34.182 1.00 67.81 480 GLY A CA 1
ATOM 3629 C C . GLY A 1 480 ? 1.000 -26.613 33.452 1.00 67.81 480 GLY A C 1
ATOM 3630 O O . GLY A 1 480 ? 1.525 -25.611 32.968 1.00 67.81 480 GLY A O 1
ATOM 3631 N N . ASN A 1 481 ? -0.327 -26.784 33.414 1.00 78.31 481 ASN A N 1
ATOM 3632 C CA . ASN A 1 481 ? -1.276 -25.850 32.801 1.00 78.31 481 ASN A CA 1
ATOM 3633 C C . ASN A 1 481 ? -2.166 -25.202 33.862 1.00 78.31 481 ASN A C 1
ATOM 3635 O O . ASN A 1 481 ? -3.250 -25.682 34.196 1.00 78.31 481 ASN A O 1
ATOM 3639 N N . THR A 1 482 ? -1.682 -24.090 34.407 1.00 89.38 482 THR A N 1
ATOM 3640 C CA . THR A 1 482 ? -2.387 -23.299 35.423 1.00 89.38 482 THR A CA 1
ATOM 3641 C C . THR A 1 482 ? -2.541 -21.857 34.957 1.00 89.38 482 THR A C 1
ATOM 3643 O O . THR A 1 482 ? -1.594 -21.282 34.412 1.00 89.38 482 THR A O 1
ATOM 3646 N N . ILE A 1 483 ? -3.724 -21.279 35.166 1.00 92.44 483 ILE A N 1
ATOM 3647 C CA . ILE A 1 483 ? -4.011 -19.870 34.886 1.00 92.44 483 ILE A CA 1
ATOM 3648 C C . ILE A 1 483 ? -4.209 -19.140 36.201 1.00 92.44 483 ILE A C 1
ATOM 3650 O O . ILE A 1 483 ? -5.067 -19.532 36.982 1.00 92.44 483 ILE A O 1
ATOM 3654 N N . LEU A 1 484 ? -3.514 -18.030 36.401 1.00 94.06 484 LEU A N 1
ATOM 3655 C CA . LEU A 1 484 ? -3.921 -17.059 37.406 1.00 94.06 484 LEU A CA 1
ATOM 3656 C C . LEU A 1 484 ? -4.736 -15.970 36.727 1.00 94.06 484 LEU A C 1
ATOM 3658 O O . LEU A 1 484 ? -4.264 -15.354 35.775 1.00 94.06 484 LEU A O 1
ATOM 3662 N N . TRP A 1 485 ? -5.920 -15.691 37.247 1.00 93.62 485 TRP A N 1
ATOM 3663 C CA . TRP A 1 485 ? -6.672 -14.500 36.897 1.00 93.62 485 TRP A CA 1
ATOM 3664 C C . TRP A 1 485 ? -6.841 -13.607 38.120 1.00 93.62 485 TRP A C 1
ATOM 3666 O O . TRP A 1 485 ? -7.408 -14.009 39.137 1.00 93.62 485 TRP A O 1
ATOM 3676 N N . ASN A 1 486 ? -6.324 -12.388 38.005 1.00 91.06 486 ASN A N 1
ATOM 3677 C CA . ASN A 1 486 ? -6.478 -11.328 38.981 1.00 91.06 486 ASN A CA 1
ATOM 3678 C C . ASN A 1 486 ? -6.883 -10.055 38.240 1.00 91.06 486 ASN A C 1
ATOM 3680 O O . ASN A 1 486 ? -6.058 -9.448 37.564 1.00 91.06 486 ASN A O 1
ATOM 3684 N N . ALA A 1 487 ? -8.133 -9.624 38.376 1.00 86.50 487 ALA A N 1
ATOM 3685 C CA . ALA A 1 487 ? -8.629 -8.428 37.697 1.00 86.50 487 ALA A CA 1
ATOM 3686 C C . ALA A 1 487 ? -7.993 -7.112 38.201 1.00 86.50 487 ALA A C 1
ATOM 3688 O O . ALA A 1 487 ? -8.344 -6.051 37.706 1.00 86.50 487 ALA A O 1
ATOM 3689 N N . HIS A 1 488 ? -7.040 -7.157 39.144 1.00 84.31 488 HIS A N 1
ATOM 3690 C CA . HIS A 1 488 ? -6.512 -5.986 39.844 1.00 84.31 488 HIS A CA 1
ATOM 3691 C C . HIS A 1 488 ? -4.981 -5.924 39.876 1.00 84.31 488 HIS A C 1
ATOM 3693 O O . HIS A 1 488 ? -4.295 -6.951 39.905 1.00 84.31 488 HIS A O 1
ATOM 3699 N N . LEU A 1 489 ? -4.451 -4.704 40.032 1.00 86.06 489 LEU A N 1
ATOM 3700 C CA . LEU A 1 489 ? -3.029 -4.466 40.283 1.00 86.06 489 LEU A CA 1
ATOM 3701 C C . LEU A 1 489 ? -2.733 -4.409 41.786 1.00 86.06 489 LEU A C 1
ATOM 3703 O O . LEU A 1 489 ? -2.446 -3.356 42.363 1.00 86.06 489 LEU A O 1
ATOM 3707 N N . GLY A 1 490 ? -2.796 -5.563 42.434 1.00 84.12 490 GLY A N 1
ATOM 3708 C CA . GLY A 1 490 ? -2.485 -5.676 43.849 1.00 84.12 490 GLY A CA 1
ATOM 3709 C C . GLY A 1 490 ? -2.469 -7.112 44.343 1.00 84.12 490 GLY A C 1
ATOM 3710 O O . GLY A 1 490 ? -2.946 -8.031 43.677 1.00 84.12 490 GLY A O 1
ATOM 3711 N N . GLY A 1 491 ? -1.891 -7.305 45.525 1.00 85.00 491 GLY A N 1
ATOM 3712 C CA . GLY A 1 491 ? -1.967 -8.586 46.209 1.00 85.00 491 GLY A CA 1
ATOM 3713 C C . GLY A 1 491 ? -1.092 -8.701 47.450 1.00 85.00 491 GLY A C 1
ATOM 3714 O O . GLY A 1 491 ? -0.260 -7.840 47.762 1.00 85.00 491 GLY A O 1
ATOM 3715 N N . TYR A 1 492 ? -1.315 -9.797 48.169 1.00 88.31 492 TYR A N 1
ATOM 3716 C CA . TYR A 1 492 ? -0.533 -10.171 49.337 1.00 88.31 492 TYR A CA 1
ATOM 3717 C C . TYR A 1 492 ? 0.686 -10.980 48.898 1.00 88.31 492 TYR A C 1
ATOM 3719 O O . TYR A 1 492 ? 0.551 -12.058 48.325 1.00 88.31 492 TYR A O 1
ATOM 3727 N N . GLU A 1 493 ? 1.881 -10.479 49.193 1.00 90.62 493 GLU A N 1
ATOM 3728 C CA . GLU A 1 493 ? 3.146 -11.101 48.797 1.00 90.62 493 GLU A CA 1
ATOM 3729 C C . GLU A 1 493 ? 3.256 -12.546 49.262 1.00 90.62 493 GLU A C 1
ATOM 3731 O O . GLU A 1 493 ? 3.637 -13.396 48.467 1.00 90.62 493 GLU A O 1
ATOM 3736 N N . GLY A 1 494 ? 2.898 -12.823 50.521 1.00 89.44 494 GLY A N 1
ATOM 3737 C CA . GLY A 1 494 ? 2.936 -14.182 51.064 1.00 89.44 494 GLY A CA 1
ATOM 3738 C C . GLY A 1 494 ? 2.057 -15.140 50.261 1.00 89.44 494 GLY A C 1
ATOM 3739 O O . GLY A 1 494 ? 2.502 -16.218 49.902 1.00 89.44 494 GLY A O 1
ATOM 3740 N N . ILE A 1 495 ? 0.854 -14.706 49.872 1.00 91.31 495 ILE A N 1
ATOM 3741 C CA . ILE A 1 495 ? -0.062 -15.535 49.080 1.00 91.31 495 ILE A CA 1
ATOM 3742 C C . ILE A 1 495 ? 0.503 -15.761 47.676 1.00 91.31 495 ILE A C 1
ATOM 3744 O O . ILE A 1 495 ? 0.643 -16.900 47.254 1.00 91.31 495 ILE A O 1
ATOM 3748 N N . ILE A 1 496 ? 0.875 -14.693 46.962 1.00 92.38 496 ILE A N 1
ATOM 3749 C CA . ILE A 1 496 ? 1.342 -14.784 45.568 1.00 92.38 496 ILE A CA 1
ATOM 3750 C C . ILE A 1 496 ? 2.631 -15.616 45.468 1.00 92.38 496 ILE A C 1
ATOM 3752 O O . ILE A 1 496 ? 2.775 -16.443 44.561 1.00 92.38 496 ILE A O 1
ATOM 3756 N N . ARG A 1 497 ? 3.568 -15.430 46.408 1.00 92.81 497 ARG A N 1
ATOM 3757 C CA . ARG A 1 497 ? 4.814 -16.207 46.466 1.00 92.81 497 ARG A CA 1
ATOM 3758 C C . ARG A 1 497 ? 4.577 -17.677 46.778 1.00 92.81 497 ARG A C 1
ATOM 3760 O O . ARG A 1 497 ? 5.295 -18.498 46.214 1.00 92.81 497 ARG A O 1
ATOM 3767 N N . ASP A 1 498 ? 3.560 -18.000 47.565 1.00 90.62 498 ASP A N 1
ATOM 3768 C CA . ASP A 1 498 ? 3.280 -19.373 47.985 1.00 90.62 498 ASP A CA 1
ATOM 3769 C C . ASP A 1 498 ? 2.227 -20.075 47.103 1.00 90.62 498 ASP A C 1
ATOM 3771 O O . ASP A 1 498 ? 1.875 -21.224 47.367 1.00 90.62 498 ASP A O 1
ATOM 3775 N N . LEU A 1 499 ? 1.749 -19.431 46.025 1.00 89.75 499 LEU A N 1
ATOM 3776 C CA . LEU A 1 499 ? 0.876 -20.067 45.029 1.00 89.75 499 LEU A CA 1
ATOM 3777 C C . LEU A 1 499 ? 1.544 -21.311 44.427 1.00 89.75 499 LEU A C 1
ATOM 3779 O O . LEU A 1 499 ? 2.609 -21.216 43.810 1.00 89.75 499 LEU A O 1
ATOM 3783 N N . VAL A 1 500 ? 0.883 -22.464 44.563 1.00 85.38 500 VAL A N 1
ATOM 3784 C CA . VAL A 1 500 ? 1.308 -23.743 43.983 1.00 85.38 500 VAL A CA 1
ATOM 3785 C C . VAL A 1 500 ? 0.098 -24.471 43.378 1.00 85.38 500 VAL A C 1
ATOM 3787 O O . VAL A 1 500 ? -0.872 -24.725 44.098 1.00 85.38 500 VAL A O 1
ATOM 3790 N N . PRO A 1 501 ? 0.160 -24.891 42.100 1.00 88.06 501 PRO A N 1
ATOM 3791 C CA . PRO A 1 501 ? 1.228 -24.643 41.134 1.00 88.06 501 PRO A CA 1
ATOM 3792 C C . PRO A 1 501 ? 1.276 -23.173 40.694 1.00 88.06 501 PRO A C 1
ATOM 3794 O O . PRO A 1 501 ? 0.279 -22.447 40.745 1.00 88.06 501 PRO A O 1
ATOM 3797 N N . LYS A 1 502 ? 2.463 -22.742 40.258 1.00 91.19 502 LYS A N 1
ATOM 3798 C CA . LYS A 1 502 ? 2.654 -21.420 39.660 1.00 91.19 502 LYS A CA 1
ATOM 3799 C C . LYS A 1 502 ? 1.922 -21.338 38.320 1.00 91.19 502 LYS A C 1
ATOM 3801 O O . LYS A 1 502 ? 1.877 -22.334 37.591 1.00 91.19 502 LYS A O 1
ATOM 3806 N N . PRO A 1 503 ? 1.337 -20.180 37.984 1.00 91.81 503 PRO A N 1
ATOM 3807 C CA . PRO A 1 503 ? 0.603 -20.046 36.742 1.00 91.81 503 PRO A CA 1
ATOM 3808 C C . PRO A 1 503 ? 1.553 -20.053 35.545 1.00 91.81 503 PRO A C 1
ATOM 3810 O O . PRO A 1 503 ? 2.553 -19.340 35.511 1.00 91.81 503 PRO A O 1
ATOM 3813 N N . ARG A 1 504 ? 1.187 -20.812 34.513 1.00 87.38 504 ARG A N 1
ATOM 3814 C CA . ARG A 1 504 ? 1.810 -20.727 33.188 1.00 87.38 504 ARG A CA 1
ATOM 3815 C C . ARG A 1 504 ? 1.358 -19.458 32.460 1.00 87.38 504 ARG A C 1
ATOM 3817 O O . ARG A 1 504 ? 2.157 -18.841 31.751 1.00 87.38 504 ARG A O 1
ATOM 3824 N N . LEU A 1 505 ? 0.084 -19.100 32.640 1.00 87.38 505 LEU A N 1
ATOM 3825 C CA . LEU A 1 505 ? -0.568 -17.902 32.115 1.00 87.38 505 LEU A CA 1
ATOM 3826 C C . LEU A 1 505 ? -1.079 -17.047 33.278 1.00 87.38 505 LEU A C 1
ATOM 3828 O O . LEU A 1 505 ? -1.857 -17.534 34.093 1.00 87.38 505 LEU A O 1
ATOM 3832 N N . ALA A 1 506 ? -0.700 -15.773 33.327 1.00 91.12 506 ALA A N 1
ATOM 3833 C CA . ALA A 1 506 ? -1.275 -14.811 34.265 1.00 91.12 506 ALA A CA 1
ATOM 3834 C C . ALA A 1 506 ? -2.078 -13.739 33.515 1.00 91.12 506 ALA A C 1
ATOM 3836 O O . ALA A 1 506 ? -1.545 -13.081 32.629 1.00 91.12 506 ALA A O 1
ATOM 3837 N N . ILE A 1 507 ? -3.347 -13.556 33.870 1.00 91.56 507 ILE A N 1
ATOM 3838 C CA . ILE A 1 507 ? -4.214 -12.472 33.396 1.00 91.56 507 ILE A CA 1
ATOM 3839 C C . ILE A 1 507 ? -4.326 -11.466 34.538 1.00 91.56 507 ILE A C 1
ATOM 3841 O O . ILE A 1 507 ? -4.874 -11.802 35.591 1.00 91.56 507 ILE A O 1
ATOM 3845 N N . ILE A 1 508 ? -3.763 -10.271 34.356 1.00 89.75 508 ILE A N 1
ATOM 3846 C CA . ILE A 1 508 ? -3.606 -9.278 35.421 1.00 89.75 508 ILE A CA 1
ATOM 3847 C C . ILE A 1 508 ? -4.164 -7.924 34.979 1.00 89.75 508 ILE A C 1
ATOM 3849 O O . ILE A 1 508 ? -3.718 -7.355 33.980 1.00 89.75 508 ILE A O 1
ATOM 3853 N N . GLY A 1 509 ? -5.098 -7.389 35.764 1.00 86.00 509 GLY A N 1
ATOM 3854 C CA . GLY A 1 509 ? -5.561 -6.012 35.624 1.00 86.00 509 GLY A CA 1
ATOM 3855 C C . GLY A 1 509 ? -4.475 -5.014 36.032 1.00 86.00 509 GLY A C 1
ATOM 3856 O O . GLY A 1 509 ? -3.839 -5.183 37.072 1.00 86.00 509 GLY A O 1
ATOM 3857 N N . ILE A 1 510 ? -4.241 -3.973 35.233 1.00 83.31 510 ILE A N 1
ATOM 3858 C CA . ILE A 1 510 ? -3.210 -2.958 35.480 1.00 83.31 510 ILE A CA 1
ATOM 3859 C C . ILE A 1 510 ? -3.757 -1.538 35.338 1.00 83.31 510 ILE A C 1
ATOM 3861 O O . ILE A 1 510 ? -3.719 -0.959 34.267 1.00 83.31 510 ILE A O 1
ATOM 3865 N N . ALA A 1 511 ? -4.205 -0.939 36.441 1.00 73.00 511 ALA A N 1
ATOM 3866 C CA . ALA A 1 511 ? -4.609 0.467 36.492 1.00 73.00 511 ALA A CA 1
ATOM 3867 C C . ALA A 1 511 ? -4.063 1.149 37.757 1.00 73.00 511 ALA A C 1
ATOM 3869 O O . ALA A 1 511 ? -3.860 0.501 38.784 1.00 73.00 511 ALA A O 1
ATOM 3870 N N . GLY A 1 512 ? -3.818 2.460 37.685 1.00 75.44 512 GLY A N 1
ATOM 3871 C CA . GLY A 1 512 ? -3.439 3.284 38.837 1.00 75.44 512 GLY A CA 1
ATOM 3872 C C . GLY A 1 512 ? -2.182 2.838 39.599 1.00 75.44 512 GLY A C 1
ATOM 3873 O O . GLY A 1 512 ? -1.262 2.221 39.067 1.00 75.44 512 GLY A O 1
ATOM 3874 N N . ARG A 1 513 ? -2.129 3.187 40.884 1.00 79.94 513 ARG A N 1
ATOM 3875 C CA . ARG A 1 513 ? -1.076 2.837 41.843 1.00 79.94 513 ARG A CA 1
ATOM 3876 C C . ARG A 1 513 ? -1.360 1.470 42.466 1.00 79.94 513 ARG A C 1
ATOM 3878 O O . ARG A 1 513 ? -2.422 1.244 43.035 1.00 79.94 513 ARG A O 1
ATOM 3885 N N . ALA A 1 514 ? -0.389 0.565 42.434 1.00 86.62 514 ALA A N 1
ATOM 3886 C CA . ALA A 1 514 ? -0.585 -0.785 42.951 1.00 86.62 514 ALA A CA 1
ATOM 3887 C C . ALA A 1 514 ? -0.819 -0.859 44.474 1.00 86.62 514 ALA A C 1
ATOM 3889 O O . ALA A 1 514 ? -0.348 -0.003 45.230 1.00 86.62 514 ALA A O 1
ATOM 3890 N N . ASN A 1 515 ? -1.481 -1.926 44.931 1.00 84.12 515 ASN A N 1
ATOM 3891 C CA . ASN A 1 515 ? -1.689 -2.218 46.353 1.00 84.12 515 ASN A CA 1
ATOM 3892 C C . ASN A 1 515 ? -0.863 -3.431 46.812 1.00 84.12 515 ASN A C 1
ATOM 3894 O O . ASN A 1 515 ? -1.034 -4.556 46.342 1.00 84.12 515 ASN A O 1
ATOM 3898 N N . TYR A 1 516 ? 0.047 -3.189 47.750 1.00 86.50 516 TYR A N 1
ATOM 3899 C CA . TYR A 1 516 ? 1.029 -4.138 48.250 1.00 86.50 516 TYR A CA 1
ATOM 3900 C C . TYR A 1 516 ? 0.777 -4.444 49.730 1.00 86.50 516 TYR A C 1
ATOM 3902 O O . TYR A 1 516 ? 0.985 -3.587 50.590 1.00 86.50 516 TYR A O 1
ATOM 3910 N N . ASN A 1 517 ? 0.352 -5.675 50.044 1.00 85.00 517 ASN A N 1
ATOM 3911 C CA . ASN A 1 517 ? 0.076 -6.125 51.420 1.00 85.00 517 ASN A CA 1
ATOM 3912 C C . ASN A 1 517 ? -0.896 -5.206 52.196 1.00 85.00 517 ASN A C 1
ATOM 3914 O O . ASN A 1 517 ? -0.714 -4.951 53.389 1.00 85.00 517 ASN A O 1
ATOM 3918 N N . GLY A 1 518 ? -1.921 -4.693 51.514 1.00 76.44 518 GLY A N 1
ATOM 3919 C CA . GLY A 1 518 ? -2.933 -3.804 52.091 1.00 76.44 518 GLY A CA 1
ATOM 3920 C C . GLY A 1 518 ? -2.475 -2.351 52.250 1.00 76.44 518 GLY A C 1
ATOM 3921 O O . GLY A 1 518 ? -3.085 -1.602 53.012 1.00 76.44 518 GLY A O 1
ATOM 3922 N N . ARG A 1 519 ? -1.390 -1.943 51.578 1.00 78.56 519 ARG A N 1
ATOM 3923 C CA . ARG A 1 519 ? -0.878 -0.566 51.567 1.00 78.56 519 ARG A CA 1
ATOM 3924 C C . ARG A 1 519 ? -0.584 -0.095 50.139 1.00 78.56 519 ARG A C 1
ATOM 3926 O O . ARG A 1 519 ? -0.178 -0.908 49.311 1.00 78.56 519 ARG A O 1
ATOM 3933 N N . PRO A 1 520 ? -0.706 1.212 49.843 1.00 80.38 520 PRO A N 1
ATOM 3934 C CA . PRO A 1 520 ? -0.260 1.762 48.566 1.00 80.38 520 PRO A CA 1
ATOM 3935 C C . PRO A 1 520 ? 1.217 1.435 48.310 1.00 80.38 520 PRO A C 1
ATOM 3937 O O . PRO A 1 520 ? 2.059 1.629 49.187 1.00 80.38 520 PRO A O 1
ATOM 3940 N N . PHE A 1 521 ? 1.544 0.956 47.113 1.00 85.25 521 PHE A N 1
ATOM 3941 C CA . PHE A 1 521 ? 2.924 0.696 46.720 1.00 85.25 521 PHE A CA 1
ATOM 3942 C C . PHE A 1 521 ? 3.660 2.017 46.455 1.00 85.25 521 PHE A C 1
ATOM 3944 O O . PHE A 1 521 ? 3.205 2.832 45.657 1.00 85.25 521 PHE A O 1
ATOM 3951 N N . ASP A 1 522 ? 4.789 2.261 47.124 1.00 87.88 522 ASP A N 1
ATOM 3952 C CA . ASP A 1 522 ? 5.683 3.387 46.820 1.00 87.88 522 ASP A CA 1
ATOM 3953 C C . ASP A 1 522 ? 6.508 3.072 45.560 1.00 87.88 522 ASP A C 1
ATOM 3955 O O . ASP A 1 522 ? 7.546 2.412 45.627 1.00 87.88 522 ASP A O 1
ATOM 3959 N N . GLY A 1 523 ? 6.012 3.511 44.402 1.00 86.44 523 GLY A N 1
ATOM 3960 C CA . GLY A 1 523 ? 6.571 3.211 43.087 1.00 86.44 523 GLY A CA 1
ATOM 3961 C C . GLY A 1 523 ? 5.550 3.386 41.962 1.00 86.44 523 GLY A C 1
ATOM 3962 O O . GLY A 1 523 ? 4.460 3.922 42.172 1.00 86.44 523 GLY A O 1
ATOM 3963 N N . SER A 1 524 ? 5.910 2.941 40.759 1.00 88.62 524 SER A N 1
ATOM 3964 C CA . SER A 1 524 ? 5.020 2.932 39.595 1.00 88.62 524 SER A CA 1
ATOM 3965 C C . SER A 1 524 ? 4.269 1.609 39.424 1.00 88.62 524 SER A C 1
ATOM 3967 O O . SER A 1 524 ? 4.659 0.570 39.971 1.00 88.62 524 SER A O 1
ATOM 3969 N N . ALA A 1 525 ? 3.194 1.634 38.632 1.00 86.50 525 ALA A N 1
ATOM 3970 C CA . ALA A 1 525 ? 2.432 0.441 38.266 1.00 86.50 525 ALA A CA 1
ATOM 3971 C C . ALA A 1 525 ? 3.324 -0.602 37.576 1.00 86.50 525 ALA A C 1
ATOM 3973 O O . ALA A 1 525 ? 3.312 -1.772 37.955 1.00 86.50 525 ALA A O 1
ATOM 3974 N N . ALA A 1 526 ? 4.173 -0.167 36.638 1.00 88.38 526 ALA A N 1
ATOM 3975 C CA . ALA A 1 526 ? 5.123 -1.024 35.930 1.00 88.38 526 ALA A CA 1
ATOM 3976 C C . ALA A 1 526 ? 6.163 -1.664 36.874 1.00 88.38 526 ALA A C 1
ATOM 3978 O O . ALA A 1 526 ? 6.512 -2.842 36.733 1.00 88.38 526 ALA A O 1
ATOM 3979 N N . GLN A 1 527 ? 6.632 -0.921 37.884 1.00 92.12 527 GLN A N 1
ATOM 3980 C CA . GLN A 1 527 ? 7.543 -1.454 38.902 1.00 92.12 527 GLN A CA 1
ATOM 3981 C C . GLN A 1 527 ? 6.875 -2.548 39.743 1.00 92.12 527 GLN A C 1
ATOM 3983 O O . GLN A 1 527 ? 7.490 -3.583 40.012 1.00 92.12 527 GLN A O 1
ATOM 3988 N N . PHE A 1 528 ? 5.618 -2.350 40.146 1.00 92.50 528 PHE A N 1
ATOM 3989 C CA . PHE A 1 528 ? 4.889 -3.371 40.892 1.00 92.50 528 PHE A CA 1
ATOM 3990 C C . PHE A 1 528 ? 4.518 -4.576 40.027 1.00 92.50 528 PHE A C 1
ATOM 3992 O O . PHE A 1 528 ? 4.700 -5.708 40.464 1.00 92.50 528 PHE A O 1
ATOM 3999 N N . ALA A 1 529 ? 4.073 -4.351 38.791 1.00 92.31 529 ALA A N 1
ATOM 4000 C CA . ALA A 1 529 ? 3.815 -5.396 37.804 1.00 92.31 529 ALA A CA 1
ATOM 4001 C C . ALA A 1 529 ? 5.034 -6.318 37.645 1.00 92.31 529 ALA A C 1
ATOM 4003 O O . ALA A 1 529 ? 4.916 -7.538 37.740 1.00 92.31 529 ALA A O 1
ATOM 4004 N N . THR A 1 530 ? 6.229 -5.733 37.534 1.00 91.88 530 THR A N 1
ATOM 4005 C CA . THR A 1 530 ? 7.494 -6.481 37.485 1.00 91.88 530 THR A CA 1
ATOM 4006 C C . THR A 1 530 ? 7.726 -7.305 38.757 1.00 91.88 530 THR A C 1
ATOM 4008 O O . THR A 1 530 ? 8.151 -8.459 38.686 1.00 91.88 530 THR A O 1
ATOM 4011 N N . LYS A 1 531 ? 7.442 -6.753 39.946 1.00 93.50 531 LYS A N 1
ATOM 4012 C CA . LYS A 1 531 ? 7.530 -7.510 41.209 1.00 93.50 531 LYS A CA 1
ATOM 4013 C C . LYS A 1 531 ? 6.557 -8.685 41.238 1.00 93.50 531 LYS A C 1
ATOM 4015 O O . LYS A 1 531 ? 6.957 -9.783 41.611 1.00 93.50 531 LYS A O 1
ATOM 4020 N N . LEU A 1 532 ? 5.316 -8.458 40.824 1.00 92.88 532 LEU A N 1
ATOM 4021 C CA . LEU A 1 532 ? 4.260 -9.459 40.826 1.00 92.88 532 LEU A CA 1
ATOM 4022 C C . LEU A 1 532 ? 4.593 -10.615 39.872 1.00 92.88 532 LEU A C 1
ATOM 4024 O O . LEU A 1 532 ? 4.532 -11.768 40.286 1.00 92.88 532 LEU A O 1
ATOM 4028 N N . VAL A 1 533 ? 5.063 -10.324 38.654 1.00 93.19 533 VAL A N 1
ATOM 4029 C CA . VAL A 1 533 ? 5.541 -11.343 37.697 1.00 93.19 533 VAL A CA 1
ATOM 4030 C C . VAL A 1 533 ? 6.690 -12.171 38.279 1.00 93.19 533 VAL A C 1
ATOM 4032 O O . VAL A 1 533 ? 6.707 -13.391 38.131 1.00 93.19 533 VAL A O 1
ATOM 4035 N N . ASN A 1 534 ? 7.620 -11.544 39.004 1.00 92.94 534 ASN A N 1
ATOM 4036 C CA . ASN A 1 534 ? 8.700 -12.270 39.675 1.00 92.94 534 ASN A CA 1
ATOM 4037 C C . ASN A 1 534 ? 8.198 -13.146 40.834 1.00 92.94 534 ASN A C 1
ATOM 4039 O O . ASN A 1 534 ? 8.694 -14.252 41.024 1.00 92.94 534 ASN A O 1
ATOM 4043 N N . TRP A 1 535 ? 7.212 -12.694 41.615 1.00 94.25 535 TRP A N 1
ATOM 4044 C CA . TRP A 1 535 ? 6.609 -13.521 42.672 1.00 94.25 535 TRP A CA 1
ATOM 4045 C C . TRP A 1 535 ? 5.825 -14.714 42.121 1.00 94.25 535 TRP A C 1
ATOM 4047 O O . TRP A 1 535 ? 5.727 -15.744 42.790 1.00 94.25 535 TRP A O 1
ATOM 4057 N N . LEU A 1 536 ? 5.304 -14.591 40.901 1.00 93.25 536 LEU A N 1
ATOM 4058 C CA . LEU A 1 536 ? 4.655 -15.667 40.155 1.00 93.25 536 LEU A CA 1
ATOM 4059 C C . LEU A 1 536 ? 5.635 -16.616 39.454 1.00 93.25 536 LEU A C 1
ATOM 4061 O O . LEU A 1 536 ? 5.181 -17.488 38.724 1.00 93.25 536 LEU A O 1
ATOM 4065 N N . ASP A 1 537 ? 6.939 -16.482 39.705 1.00 92.31 537 ASP A N 1
ATOM 4066 C CA . ASP A 1 537 ? 7.990 -17.307 39.097 1.00 92.31 537 ASP A CA 1
ATOM 4067 C C . ASP A 1 537 ? 8.045 -17.186 37.564 1.00 92.31 537 ASP A C 1
ATOM 4069 O O . ASP A 1 537 ? 8.259 -18.156 36.847 1.00 92.31 537 ASP A O 1
ATOM 4073 N N . GLN A 1 538 ? 7.835 -15.959 37.068 1.00 89.50 538 GLN A N 1
ATOM 4074 C CA . GLN A 1 538 ? 7.943 -15.585 35.654 1.00 89.50 538 GLN A CA 1
ATOM 4075 C C . GLN A 1 538 ? 7.094 -16.471 34.720 1.00 89.50 538 GLN A C 1
ATOM 4077 O O . GLN A 1 538 ? 7.639 -17.241 33.926 1.00 89.50 538 GLN A O 1
ATOM 4082 N N . PRO A 1 539 ? 5.751 -16.339 34.770 1.00 87.38 539 PRO A N 1
ATOM 4083 C CA . PRO A 1 539 ? 4.848 -17.067 33.884 1.00 87.38 539 PRO A CA 1
ATOM 4084 C C . PRO A 1 539 ? 5.277 -16.956 32.418 1.00 87.38 539 PRO A C 1
ATOM 4086 O O . PRO A 1 539 ? 5.652 -15.877 31.958 1.00 87.38 539 PRO A O 1
ATOM 4089 N N . SER A 1 540 ? 5.149 -18.049 31.662 1.00 80.12 540 SER A N 1
ATOM 4090 C CA . SER A 1 540 ? 5.488 -18.079 30.227 1.00 80.12 540 SER A CA 1
ATOM 4091 C C . SER A 1 540 ? 4.716 -17.048 29.397 1.00 80.12 540 SER A C 1
ATOM 4093 O O . SER A 1 540 ? 5.165 -16.645 28.326 1.00 80.12 540 SER A O 1
ATOM 4095 N N . GLN A 1 541 ? 3.546 -16.633 29.888 1.00 83.62 541 GLN A N 1
ATOM 4096 C CA . GLN A 1 541 ? 2.715 -15.621 29.268 1.00 83.62 541 GLN A CA 1
ATOM 4097 C C . GLN A 1 541 ? 2.016 -14.779 30.336 1.00 83.62 541 GLN A C 1
ATOM 4099 O O . GLN A 1 541 ? 1.466 -15.306 31.307 1.00 83.62 541 GLN A O 1
ATOM 4104 N N . VAL A 1 542 ? 1.991 -13.467 30.115 1.00 85.75 542 VAL A N 1
ATOM 4105 C CA . VAL A 1 542 ? 1.239 -12.510 30.926 1.00 85.75 542 VAL A CA 1
ATOM 4106 C C . VAL A 1 542 ? 0.343 -11.687 30.007 1.00 85.75 542 VAL A C 1
ATOM 4108 O O . VAL A 1 542 ? 0.814 -11.141 29.011 1.00 85.75 542 VAL A O 1
ATOM 4111 N N . ILE A 1 543 ? -0.945 -11.617 30.330 1.00 83.75 543 ILE A N 1
ATOM 4112 C CA . ILE A 1 543 ? -1.930 -10.765 29.665 1.00 83.75 543 ILE A CA 1
ATOM 4113 C C . ILE A 1 543 ? -2.244 -9.612 30.610 1.00 83.75 543 ILE A C 1
ATOM 4115 O O . ILE A 1 543 ? -2.734 -9.830 31.717 1.00 83.75 543 ILE A O 1
ATOM 4119 N N . TRP A 1 544 ? -1.976 -8.395 30.152 1.00 85.56 544 TRP A N 1
ATOM 4120 C CA . TRP A 1 544 ? -2.350 -7.171 30.848 1.00 85.56 544 TRP A CA 1
ATOM 4121 C C . TRP A 1 544 ? -3.705 -6.686 30.343 1.00 85.56 544 TRP A C 1
ATOM 4123 O O . TRP A 1 544 ? -3.909 -6.573 29.131 1.00 85.56 544 TRP A O 1
ATOM 4133 N N . CYS A 1 545 ? -4.618 -6.394 31.262 1.00 74.94 545 CYS A N 1
ATOM 4134 C CA . CYS A 1 545 ? -5.923 -5.823 30.950 1.00 74.94 545 CYS A CA 1
ATOM 4135 C C . CYS A 1 545 ? -6.219 -4.575 31.792 1.00 74.94 545 CYS A C 1
ATOM 4137 O O . CYS A 1 545 ? -5.592 -4.341 32.820 1.00 74.94 545 CYS A O 1
ATOM 4139 N N . LEU A 1 546 ? -7.159 -3.755 31.335 1.00 70.56 546 LEU A N 1
ATOM 4140 C CA . LEU A 1 546 ? -7.631 -2.545 32.011 1.00 70.56 546 LEU A CA 1
ATOM 4141 C C . LEU A 1 546 ? -9.119 -2.706 32.349 1.00 70.56 546 LEU A C 1
ATOM 4143 O O . LEU A 1 546 ? -9.795 -3.504 31.704 1.00 70.56 546 LEU A O 1
ATOM 4147 N N . HIS A 1 547 ? -9.634 -1.957 33.328 1.00 64.19 547 HIS A N 1
ATOM 4148 C CA . HIS A 1 547 ? -11.086 -1.857 33.565 1.00 64.19 547 HIS A CA 1
ATOM 4149 C C . HIS A 1 547 ? -11.781 -1.003 32.483 1.00 64.19 547 HIS A C 1
ATOM 4151 O O . HIS A 1 547 ? -12.976 -1.136 32.241 1.00 64.19 547 HIS A O 1
ATOM 4157 N N . ASP A 1 548 ? -11.019 -0.167 31.778 1.00 55.06 548 ASP A N 1
ATOM 4158 C CA . ASP A 1 548 ? -11.423 0.702 30.678 1.00 55.06 548 ASP A CA 1
ATOM 4159 C C . ASP A 1 548 ? -10.672 0.364 29.367 1.00 55.06 548 ASP A C 1
ATOM 4161 O O . ASP A 1 548 ? -9.689 -0.371 29.330 1.00 55.06 548 ASP A O 1
ATOM 4165 N N . LYS A 1 549 ? -11.222 0.783 28.223 1.00 44.88 549 LYS A N 1
ATOM 4166 C CA . LYS A 1 549 ? -10.896 0.268 26.876 1.00 44.88 549 LYS A CA 1
ATOM 4167 C C . LYS A 1 549 ? -9.391 0.314 26.505 1.00 44.88 549 LYS A C 1
ATOM 4169 O O . LYS A 1 549 ? -8.918 1.360 26.077 1.00 44.88 549 LYS A O 1
ATOM 4174 N N . ARG A 1 550 ? -8.692 -0.834 26.496 1.00 36.34 550 ARG A N 1
ATOM 4175 C CA . ARG A 1 550 ? -7.802 -1.359 25.411 1.00 36.34 550 ARG A CA 1
ATOM 4176 C C . ARG A 1 550 ? -6.835 -2.429 25.938 1.00 36.34 550 ARG A C 1
ATOM 4178 O O . ARG A 1 550 ? -6.178 -2.243 26.953 1.00 36.34 550 ARG A O 1
ATOM 4185 N N . SER A 1 551 ? -6.655 -3.511 25.179 1.00 29.69 551 SER A N 1
ATOM 4186 C CA . SER A 1 551 ? -5.432 -4.321 25.244 1.00 29.69 551 SER A CA 1
ATOM 4187 C C . SER A 1 551 ? -4.329 -3.612 24.452 1.00 29.69 551 SER A C 1
ATOM 4189 O O . SER A 1 551 ? -4.532 -3.308 23.275 1.00 29.69 551 SER A O 1
ATOM 4191 N N . MET A 1 552 ? -3.165 -3.364 25.056 1.00 31.53 552 MET A N 1
ATOM 4192 C CA . MET A 1 552 ? -1.986 -2.889 24.325 1.00 31.53 552 MET A CA 1
ATOM 4193 C C . MET A 1 552 ? -1.495 -3.981 23.361 1.00 31.53 552 MET A C 1
ATOM 4195 O O . MET A 1 552 ? -0.978 -5.006 23.802 1.00 31.53 552 MET A O 1
ATOM 4199 N N . ALA A 1 553 ? -1.634 -3.767 22.052 1.00 30.75 553 ALA A N 1
ATOM 4200 C CA . ALA A 1 553 ? -0.914 -4.548 21.053 1.00 30.75 553 ALA A CA 1
ATOM 4201 C C . ALA A 1 553 ? 0.463 -3.906 20.837 1.00 30.75 553 ALA A C 1
ATOM 4203 O O . ALA A 1 553 ? 0.562 -2.774 20.374 1.00 30.75 553 ALA A O 1
ATOM 4204 N N . ILE A 1 554 ? 1.526 -4.626 21.189 1.00 34.03 554 ILE A N 1
ATOM 4205 C CA . ILE A 1 554 ? 2.875 -4.321 20.709 1.00 34.03 554 ILE A CA 1
ATOM 4206 C C . ILE A 1 554 ? 2.934 -4.880 19.281 1.00 34.03 554 ILE A C 1
ATOM 4208 O O . ILE A 1 554 ? 2.808 -6.094 19.106 1.00 34.03 554 ILE A O 1
ATOM 4212 N N . GLU A 1 555 ? 3.083 -4.031 18.260 1.00 36.09 555 GLU A N 1
ATOM 4213 C CA . GLU A 1 555 ? 3.376 -4.485 16.892 1.00 36.09 555 GLU A CA 1
ATOM 4214 C C . GLU A 1 555 ? 4.749 -5.187 16.907 1.00 36.09 555 GLU A C 1
ATOM 4216 O O . GLU A 1 555 ? 5.794 -4.548 16.916 1.00 36.09 555 GLU A O 1
ATOM 4221 N N . THR A 1 556 ? 4.760 -6.522 16.987 1.00 36.09 556 THR A N 1
ATOM 4222 C CA . THR A 1 556 ? 5.983 -7.349 16.897 1.00 36.09 556 THR A CA 1
ATOM 4223 C C . THR A 1 556 ? 6.036 -8.198 15.628 1.00 36.09 556 THR A C 1
ATOM 4225 O O . THR A 1 556 ? 7.006 -8.925 15.417 1.00 36.09 556 THR A O 1
ATOM 4228 N N . SER A 1 557 ? 5.018 -8.125 14.762 1.00 44.34 557 SER A N 1
ATOM 4229 C CA . SER A 1 557 ? 5.029 -8.855 13.493 1.00 44.34 557 SER A CA 1
ATOM 4230 C C . SER A 1 557 ? 5.695 -8.012 12.402 1.00 44.34 557 SER A C 1
ATOM 4232 O O . SER A 1 557 ? 5.296 -6.863 12.215 1.00 44.34 557 SER A O 1
ATOM 4234 N N . PRO A 1 558 ? 6.659 -8.561 11.641 1.00 62.00 558 PRO A N 1
ATOM 4235 C CA . PRO A 1 558 ? 7.278 -7.842 10.533 1.00 62.00 558 PRO A CA 1
ATOM 4236 C C . PRO A 1 558 ? 6.223 -7.429 9.498 1.00 62.00 558 PRO A C 1
ATOM 4238 O O . PRO A 1 558 ? 5.309 -8.202 9.191 1.00 62.00 558 PRO A O 1
ATOM 4241 N N . TYR A 1 559 ? 6.359 -6.221 8.945 1.00 82.25 559 TYR A N 1
ATOM 4242 C CA . TYR A 1 559 ? 5.548 -5.778 7.813 1.00 82.25 559 TYR A CA 1
ATOM 4243 C C . TYR A 1 559 ? 5.915 -6.608 6.575 1.00 82.25 559 TYR A C 1
ATOM 4245 O O . TYR A 1 559 ? 7.084 -6.727 6.209 1.00 82.25 559 TYR A O 1
ATOM 4253 N N . VAL A 1 560 ? 4.916 -7.234 5.954 1.00 83.25 560 VAL A N 1
ATOM 4254 C CA . VAL A 1 560 ? 5.096 -8.191 4.857 1.00 83.25 560 VAL A CA 1
ATOM 4255 C C . VAL A 1 560 ? 4.122 -7.859 3.730 1.00 83.25 560 VAL A C 1
ATOM 4257 O O . VAL A 1 560 ? 2.931 -7.664 3.975 1.00 83.25 560 VAL A O 1
ATOM 4260 N N . VAL A 1 561 ? 4.612 -7.867 2.489 1.00 87.44 561 VAL A N 1
ATOM 4261 C CA . VAL A 1 561 ? 3.802 -7.733 1.268 1.00 87.44 561 VAL A CA 1
ATOM 4262 C C . VAL A 1 561 ? 3.912 -9.035 0.483 1.00 87.44 561 VAL A C 1
ATOM 4264 O O . VAL A 1 561 ? 5.000 -9.418 0.070 1.00 87.44 561 VAL A O 1
ATOM 4267 N N . SER A 1 562 ? 2.798 -9.757 0.329 1.00 86.00 562 SER A N 1
ATOM 4268 C CA . SER A 1 562 ? 2.744 -11.040 -0.399 1.00 86.00 562 SER A CA 1
ATOM 4269 C C . SER A 1 562 ? 3.809 -12.063 0.038 1.00 86.00 562 SER A C 1
ATOM 4271 O O . SER A 1 562 ? 4.387 -12.776 -0.772 1.00 86.00 562 SER A O 1
ATOM 4273 N N . GLY A 1 563 ? 4.100 -12.135 1.341 1.00 80.38 563 GLY A N 1
ATOM 4274 C CA . GLY A 1 563 ? 5.124 -13.034 1.891 1.00 80.38 563 GLY A CA 1
ATOM 4275 C C . GLY A 1 563 ? 6.561 -12.501 1.820 1.00 80.38 563 GLY A C 1
ATOM 4276 O O . GLY A 1 563 ? 7.454 -13.126 2.388 1.00 80.38 563 GLY A O 1
ATOM 4277 N N . ILE A 1 564 ? 6.794 -11.344 1.193 1.00 85.00 564 ILE A N 1
ATOM 4278 C CA . ILE A 1 564 ? 8.093 -10.663 1.146 1.00 85.00 564 ILE A CA 1
ATOM 4279 C C . ILE A 1 564 ? 8.214 -9.735 2.364 1.00 85.00 564 ILE A C 1
ATOM 4281 O O . ILE A 1 564 ? 7.426 -8.791 2.484 1.00 85.00 564 ILE A O 1
ATOM 4285 N N . PRO A 1 565 ? 9.182 -9.962 3.274 1.00 85.62 565 PRO A N 1
ATOM 4286 C CA . PRO A 1 565 ? 9.442 -9.045 4.377 1.00 85.62 565 PRO A CA 1
ATOM 4287 C C . PRO A 1 565 ? 9.896 -7.687 3.849 1.00 85.62 565 PRO A C 1
ATOM 4289 O O . PRO A 1 565 ? 10.858 -7.612 3.077 1.00 85.62 565 PRO A O 1
ATOM 4292 N N . VAL A 1 566 ? 9.211 -6.635 4.286 1.00 92.56 566 VAL A N 1
ATOM 4293 C CA . VAL A 1 566 ? 9.543 -5.250 3.962 1.00 92.56 566 VAL A CA 1
ATOM 4294 C C . VAL A 1 566 ? 10.575 -4.755 4.965 1.00 92.56 566 VAL A C 1
ATOM 4296 O O . VAL A 1 566 ? 10.388 -4.870 6.176 1.00 92.56 566 VAL A O 1
ATOM 4299 N N . LEU A 1 567 ? 11.691 -4.240 4.453 1.00 92.25 567 LEU A N 1
ATOM 4300 C CA . LEU A 1 567 ? 12.758 -3.693 5.282 1.00 92.25 567 LEU A CA 1
ATOM 4301 C C . LEU A 1 567 ? 12.357 -2.312 5.800 1.00 92.25 567 LEU A C 1
ATOM 4303 O O . LEU A 1 567 ? 11.812 -1.501 5.050 1.00 92.25 567 LEU A O 1
ATOM 4307 N N . LEU A 1 568 ? 12.644 -2.056 7.073 1.00 91.75 568 LEU A N 1
ATOM 4308 C CA . LEU A 1 568 ? 12.437 -0.767 7.720 1.00 91.75 568 LEU A CA 1
ATOM 4309 C C . LEU A 1 568 ? 13.792 -0.158 8.099 1.00 91.75 568 LEU A C 1
ATOM 4311 O O . LEU A 1 568 ? 14.749 -0.874 8.393 1.00 91.75 568 LEU A O 1
ATOM 4315 N N . THR A 1 569 ? 13.858 1.167 8.091 1.00 91.69 569 THR A N 1
ATOM 4316 C CA . THR A 1 569 ? 14.987 1.968 8.565 1.00 91.69 569 THR A CA 1
ATOM 4317 C C . THR A 1 569 ? 14.461 3.095 9.454 1.00 91.69 569 THR A C 1
ATOM 4319 O O . THR A 1 569 ? 13.359 3.594 9.210 1.00 91.69 569 THR A O 1
ATOM 4322 N N . PRO A 1 570 ? 15.222 3.563 10.458 1.00 90.38 570 PRO A N 1
ATOM 4323 C CA . PRO A 1 570 ? 14.864 4.767 11.198 1.00 90.38 570 PRO A CA 1
ATOM 4324 C C . PRO A 1 570 ? 14.601 5.961 10.267 1.00 90.38 570 PRO A C 1
ATOM 4326 O O . PRO A 1 570 ? 15.329 6.176 9.291 1.00 90.38 570 PRO A O 1
ATOM 4329 N N . ALA A 1 571 ? 13.553 6.730 10.562 1.00 90.19 571 ALA A N 1
ATOM 4330 C CA . ALA A 1 571 ? 13.285 8.006 9.905 1.00 90.19 571 ALA A CA 1
ATOM 4331 C C . ALA A 1 571 ? 14.114 9.142 10.530 1.00 90.19 571 ALA A C 1
ATOM 4333 O O . ALA A 1 571 ? 14.791 8.956 11.544 1.00 90.19 571 ALA A O 1
ATOM 4334 N N . VAL A 1 572 ? 14.066 10.334 9.925 1.00 90.50 572 VAL A N 1
ATOM 4335 C CA . VAL A 1 572 ? 14.688 11.519 10.528 1.00 90.50 572 VAL A CA 1
ATOM 4336 C C . VAL A 1 572 ? 13.844 11.959 11.732 1.00 90.50 572 VAL A C 1
ATOM 4338 O O . VAL A 1 572 ? 12.647 12.175 11.557 1.00 90.50 572 VAL A O 1
ATOM 4341 N N . PRO A 1 573 ? 14.420 12.118 12.937 1.00 91.50 573 PRO A N 1
ATOM 4342 C CA . PRO A 1 573 ? 13.657 12.444 14.141 1.00 91.50 573 PRO A CA 1
ATOM 4343 C C . PRO A 1 573 ? 12.837 13.735 14.052 1.00 91.50 573 PRO A C 1
ATOM 4345 O O . PRO A 1 573 ? 13.234 14.712 13.409 1.00 91.50 573 PRO A O 1
ATOM 4348 N N . ASN A 1 574 ? 11.714 13.766 14.771 1.00 89.94 574 ASN A N 1
ATOM 4349 C CA . ASN A 1 574 ? 10.813 14.921 14.823 1.00 89.94 574 ASN A CA 1
ATOM 4350 C C . ASN A 1 574 ? 11.412 16.158 15.520 1.00 89.94 574 ASN A C 1
ATOM 4352 O O . ASN A 1 574 ? 10.875 17.254 15.375 1.00 89.94 574 ASN A O 1
ATOM 4356 N N . ASP A 1 575 ? 12.480 15.995 16.304 1.00 88.25 575 ASP A N 1
ATOM 4357 C CA . ASP A 1 575 ? 13.213 17.092 16.947 1.00 88.25 575 ASP A CA 1
ATOM 4358 C C . ASP A 1 575 ? 14.299 17.701 16.041 1.00 88.25 575 ASP A C 1
ATOM 4360 O O . ASP A 1 575 ? 14.943 18.684 16.418 1.00 88.25 575 ASP A O 1
ATOM 4364 N N . SER A 1 576 ? 14.470 17.166 14.825 1.00 87.69 576 SER A N 1
ATOM 4365 C CA . SER A 1 576 ? 15.304 17.779 13.797 1.00 87.69 576 SER A CA 1
ATOM 4366 C C . SER A 1 576 ? 14.826 19.209 13.509 1.00 87.69 576 SER A C 1
ATOM 4368 O O . SER A 1 576 ? 13.624 19.421 13.322 1.00 87.69 576 SER A O 1
ATOM 4370 N N . PRO A 1 577 ? 15.732 20.201 13.392 1.00 83.19 577 PRO A N 1
ATOM 4371 C CA . PRO A 1 577 ? 15.357 21.580 13.074 1.00 83.19 577 PRO A CA 1
ATOM 4372 C C . PRO A 1 577 ? 14.490 21.709 11.812 1.00 83.19 577 PRO A C 1
ATOM 4374 O O . PRO A 1 577 ? 13.615 22.572 11.751 1.00 83.19 577 PRO A O 1
ATOM 4377 N N . ASN A 1 578 ? 14.695 20.819 10.837 1.00 81.94 578 ASN A N 1
ATOM 4378 C CA . ASN A 1 578 ? 13.965 20.815 9.568 1.00 81.94 578 ASN A CA 1
ATOM 4379 C C . ASN A 1 578 ? 12.563 20.185 9.680 1.00 81.94 578 ASN A C 1
ATOM 4381 O O . ASN A 1 578 ? 11.733 20.409 8.808 1.00 81.94 578 ASN A O 1
ATOM 4385 N N . ALA A 1 579 ? 12.265 19.437 10.75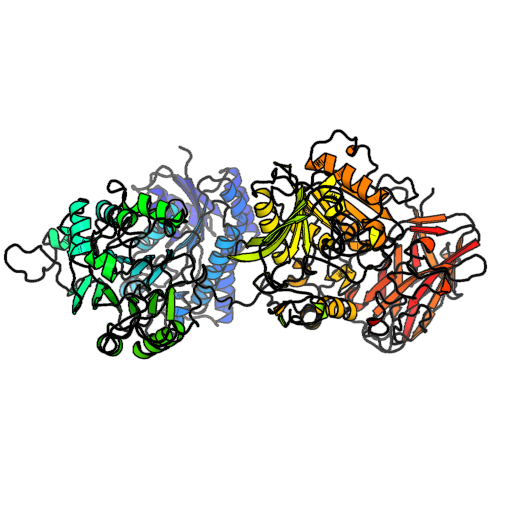2 1.00 81.69 579 ALA A N 1
ATOM 4386 C CA . ALA A 1 579 ? 10.965 18.786 10.935 1.00 81.69 579 ALA A CA 1
ATOM 4387 C C . ALA A 1 579 ? 9.832 19.779 11.221 1.00 81.69 579 ALA A C 1
ATOM 4389 O O . ALA A 1 579 ? 8.662 19.470 10.987 1.00 81.69 579 ALA A O 1
ATOM 4390 N N . LYS A 1 580 ? 10.177 20.945 11.794 1.00 77.44 580 LYS A N 1
ATOM 4391 C CA . LYS A 1 580 ? 9.251 22.022 12.199 1.00 77.44 580 LYS A CA 1
ATOM 4392 C C . LYS A 1 580 ? 8.021 21.528 12.968 1.00 77.44 580 LYS A C 1
ATOM 4394 O O . LYS A 1 580 ? 6.943 22.125 12.924 1.00 77.44 580 LYS A O 1
ATOM 4399 N N . TYR A 1 581 ? 8.191 20.436 13.704 1.00 85.56 581 TYR A N 1
ATOM 4400 C CA . TYR A 1 581 ? 7.119 19.765 14.408 1.00 85.56 581 TYR A CA 1
ATOM 4401 C C . TYR A 1 581 ? 7.050 20.247 15.856 1.00 85.56 581 TYR A C 1
ATOM 4403 O O . TYR A 1 581 ? 8.000 20.141 16.624 1.00 85.56 581 TYR A O 1
ATOM 4411 N N . ASN A 1 582 ? 5.891 20.776 16.245 1.00 82.62 582 ASN A N 1
ATOM 4412 C CA . ASN A 1 582 ? 5.691 21.414 17.550 1.00 82.62 582 ASN A CA 1
ATOM 4413 C C . ASN A 1 582 ? 4.964 20.517 18.567 1.00 82.62 582 ASN A C 1
ATOM 4415 O O . ASN A 1 582 ? 4.428 21.037 19.555 1.00 82.62 582 ASN A O 1
ATOM 4419 N N . GLY A 1 583 ? 4.928 19.205 18.312 1.00 86.31 583 GLY A N 1
ATOM 4420 C CA . GLY A 1 583 ? 4.152 18.230 19.077 1.00 86.31 583 GLY A CA 1
ATOM 4421 C C . GLY A 1 583 ? 2.654 18.251 18.755 1.00 86.31 583 GLY A C 1
ATOM 4422 O O . GLY A 1 583 ? 2.158 19.165 18.091 1.00 86.31 583 GLY A O 1
ATOM 4423 N N . ILE A 1 584 ? 1.939 17.252 19.278 1.00 89.12 584 ILE A N 1
ATOM 4424 C CA . ILE A 1 584 ? 0.478 17.139 19.193 1.00 89.12 584 ILE A CA 1
ATOM 4425 C C . ILE A 1 584 ? -0.132 18.171 20.148 1.00 89.12 584 ILE A C 1
ATOM 4427 O O . ILE A 1 584 ? 0.096 18.115 21.357 1.00 89.12 584 ILE A O 1
ATOM 4431 N N . LYS A 1 585 ? -0.876 19.140 19.613 1.00 89.94 585 LYS A N 1
ATOM 4432 C CA . LYS A 1 585 ? -1.530 20.217 20.370 1.00 89.94 585 LYS A CA 1
ATOM 4433 C C . LYS A 1 585 ? -2.955 20.424 19.846 1.00 89.94 585 LYS A C 1
ATOM 4435 O O . LYS A 1 585 ? -3.188 21.410 19.135 1.00 89.94 585 LYS A O 1
ATOM 4440 N N . PRO A 1 586 ? -3.896 19.523 20.190 1.00 93.81 586 PRO A N 1
ATOM 4441 C CA . PRO A 1 586 ? -5.267 19.613 19.717 1.00 93.81 586 PRO A CA 1
ATOM 4442 C C . PRO A 1 586 ? -5.901 20.921 20.161 1.00 93.81 586 PRO A C 1
ATOM 4444 O O . PRO A 1 586 ? -5.797 21.315 21.323 1.00 93.81 586 PRO A O 1
ATOM 4447 N N . SER A 1 587 ? -6.510 21.636 19.222 1.00 95.31 587 SER A N 1
ATOM 4448 C CA . SER A 1 587 ? -7.139 22.923 19.512 1.00 95.31 587 SER A CA 1
ATOM 4449 C C . SER A 1 587 ? -8.149 23.285 18.436 1.00 95.31 587 SER A C 1
ATOM 4451 O O . SER A 1 587 ? -8.016 22.865 17.290 1.00 95.31 587 SER A O 1
ATOM 4453 N N . VAL A 1 588 ? -9.135 24.102 18.796 1.00 96.44 588 VAL A N 1
ATOM 4454 C CA . VAL A 1 588 ? -10.081 24.691 17.847 1.00 96.44 588 VAL A CA 1
ATOM 4455 C C . VAL A 1 588 ? -9.940 26.202 17.931 1.00 96.44 588 VAL A C 1
ATOM 4457 O O . VAL A 1 588 ? -10.192 26.794 18.979 1.00 96.44 588 VAL A O 1
ATOM 4460 N N . THR A 1 589 ? -9.512 26.830 16.839 1.00 97.12 589 THR A N 1
ATOM 4461 C CA . THR A 1 589 ? -9.287 28.281 16.771 1.00 97.12 589 THR A CA 1
ATOM 4462 C C . THR A 1 589 ? -10.072 28.882 15.615 1.00 97.12 589 THR A C 1
ATOM 4464 O O . THR A 1 589 ? -10.153 28.284 14.548 1.00 97.12 589 THR A O 1
ATOM 4467 N N . ILE A 1 590 ? -10.624 30.083 15.792 1.00 97.62 590 ILE A N 1
ATOM 4468 C CA . ILE A 1 590 ? -11.214 30.844 14.684 1.00 97.62 590 ILE A CA 1
ATOM 4469 C C . ILE A 1 590 ? -10.165 31.811 14.136 1.00 97.62 590 ILE A C 1
ATOM 4471 O O . ILE A 1 590 ? -9.807 32.792 14.792 1.00 97.62 590 ILE A O 1
ATOM 4475 N N . LEU A 1 591 ? -9.705 31.550 12.917 1.00 97.50 591 LEU A N 1
ATOM 4476 C CA . LEU A 1 591 ? -8.922 32.476 12.111 1.00 97.50 591 LEU A CA 1
ATOM 4477 C C . LEU A 1 591 ? -9.880 33.524 11.539 1.00 97.50 591 LEU A C 1
ATOM 4479 O O . LEU A 1 591 ? -10.695 33.228 10.665 1.00 97.50 591 LEU A O 1
ATOM 4483 N N . GLN A 1 592 ? -9.820 34.741 12.077 1.00 97.88 592 GLN A N 1
ATOM 4484 C CA . GLN A 1 592 ? -10.675 35.845 11.637 1.00 97.88 592 GLN A CA 1
ATOM 4485 C C . GLN A 1 592 ? -10.381 36.209 10.179 1.00 97.88 592 GLN A C 1
ATOM 4487 O O . GLN A 1 592 ? -9.237 36.122 9.727 1.00 97.88 592 GLN A O 1
ATOM 4492 N N . LYS A 1 593 ? -11.385 36.698 9.452 1.00 97.50 593 LYS A N 1
ATOM 4493 C CA . LYS A 1 593 ? -11.190 37.301 8.134 1.00 97.50 593 LYS A CA 1
ATOM 4494 C C . LYS A 1 593 ? -10.062 38.340 8.179 1.00 97.50 593 LYS A C 1
ATOM 4496 O O . LYS A 1 593 ? -10.066 39.257 8.997 1.00 97.50 593 LYS A O 1
ATOM 4501 N N . GLY A 1 594 ? -9.107 38.213 7.262 1.00 97.12 594 GLY A N 1
ATOM 4502 C CA . GLY A 1 594 ? -7.895 39.029 7.203 1.00 97.12 594 GLY A CA 1
ATOM 4503 C C . GLY A 1 594 ? -6.694 38.446 7.957 1.00 97.12 594 GLY A C 1
ATOM 4504 O O . GLY A 1 594 ? -5.596 38.984 7.808 1.00 97.12 594 GLY A O 1
ATOM 4505 N N . HIS A 1 595 ? -6.868 37.359 8.722 1.00 97.38 595 HIS A N 1
ATOM 4506 C CA . HIS A 1 595 ? -5.783 36.658 9.419 1.00 97.38 595 HIS A CA 1
ATOM 4507 C C . HIS A 1 595 ? -4.696 36.204 8.446 1.00 97.38 595 HIS A C 1
ATOM 4509 O O . HIS A 1 595 ? -4.998 35.685 7.372 1.00 97.38 595 HIS A O 1
ATOM 4515 N N . ARG A 1 596 ? -3.433 36.359 8.851 1.00 95.50 596 ARG A N 1
ATOM 4516 C CA . ARG A 1 596 ? -2.244 35.898 8.124 1.00 95.50 596 ARG A CA 1
ATOM 4517 C C . ARG A 1 596 ? -1.344 35.135 9.084 1.00 95.50 596 ARG A C 1
ATOM 4519 O O . ARG A 1 596 ? -1.159 35.583 10.215 1.00 95.50 596 ARG A O 1
ATOM 4526 N N . LYS A 1 597 ? -0.728 34.040 8.624 1.00 91.94 597 LYS A N 1
ATOM 4527 C CA . LYS A 1 597 ? 0.286 33.320 9.414 1.00 91.94 597 LYS A CA 1
ATOM 4528 C C . LYS A 1 597 ? 1.479 34.225 9.744 1.00 91.94 597 LYS A C 1
ATOM 4530 O O . LYS A 1 597 ? 1.949 34.243 10.877 1.00 91.94 597 LYS A O 1
ATOM 4535 N N . SER A 1 598 ? 1.935 35.010 8.767 1.00 90.06 598 SER A N 1
ATOM 4536 C CA . SER A 1 598 ? 2.929 36.078 8.930 1.00 90.06 598 SER A CA 1
ATOM 4537 C C . SER A 1 598 ? 2.829 37.101 7.776 1.00 90.06 598 SER A C 1
ATOM 4539 O O . SER A 1 598 ? 2.073 36.869 6.824 1.00 90.06 598 SER A O 1
ATOM 4541 N N . PRO A 1 599 ? 3.514 38.266 7.843 1.00 90.25 599 PRO A N 1
ATOM 4542 C CA . PRO A 1 599 ? 3.474 39.264 6.772 1.00 90.25 599 PRO A CA 1
ATOM 4543 C C . PRO A 1 599 ? 3.867 38.674 5.407 1.00 90.25 599 PRO A C 1
ATOM 4545 O O . PRO A 1 599 ? 4.860 37.963 5.302 1.00 90.25 599 PRO A O 1
ATOM 4548 N N . GLY A 1 600 ? 3.093 38.984 4.364 1.00 88.25 600 GLY A N 1
ATOM 4549 C CA . GLY A 1 600 ? 3.309 38.489 2.996 1.00 88.25 600 GLY A CA 1
ATOM 4550 C C . GLY A 1 600 ? 2.374 37.347 2.587 1.00 88.25 600 GLY A C 1
ATOM 4551 O O . GLY A 1 600 ? 1.823 37.411 1.495 1.00 88.25 600 GLY A O 1
ATOM 4552 N N . PHE A 1 601 ? 2.102 36.376 3.467 1.00 92.06 601 PHE A N 1
ATOM 4553 C CA . PHE A 1 601 ? 1.198 35.249 3.167 1.00 92.06 601 PHE A CA 1
ATOM 4554 C C . PHE A 1 601 ? -0.239 35.703 2.890 1.00 92.06 601 PHE A C 1
ATOM 4556 O O . PHE A 1 601 ? -0.704 36.676 3.494 1.00 92.06 601 PHE A O 1
ATOM 4563 N N . ARG A 1 602 ? -0.954 34.981 2.022 1.00 92.75 602 ARG A N 1
ATOM 4564 C CA . ARG A 1 602 ? -2.376 35.160 1.698 1.00 92.75 602 ARG A CA 1
ATOM 4565 C C . ARG A 1 602 ? -3.216 35.281 2.980 1.00 92.75 602 ARG A C 1
ATOM 4567 O O . ARG A 1 602 ? -3.098 34.443 3.875 1.00 92.75 602 ARG A O 1
ATOM 4574 N N . PRO A 1 603 ? -4.067 36.316 3.099 1.00 96.94 603 PRO A N 1
ATOM 4575 C CA . PRO A 1 603 ? -4.990 36.421 4.216 1.00 96.94 603 PRO A CA 1
ATOM 4576 C C . PRO A 1 603 ? -6.184 35.481 4.032 1.00 96.94 603 PRO A C 1
ATOM 4578 O O . PRO A 1 603 ? -6.657 35.308 2.911 1.00 96.94 603 PRO A O 1
ATOM 4581 N N . PHE A 1 604 ? -6.747 34.971 5.128 1.00 97.25 604 PHE A N 1
ATOM 4582 C CA . PHE A 1 604 ? -8.026 34.259 5.066 1.00 97.25 604 PHE A CA 1
ATOM 4583 C C . PHE A 1 604 ? -9.159 35.219 4.648 1.00 97.25 604 PHE A C 1
ATOM 4585 O O . PHE A 1 604 ? -9.383 36.233 5.317 1.00 97.25 604 PHE A O 1
ATOM 4592 N N . PRO A 1 605 ? -9.891 34.943 3.556 1.00 96.75 605 PRO A N 1
ATOM 4593 C CA . PRO A 1 605 ? -10.949 35.821 3.035 1.00 96.75 605 PRO A CA 1
ATOM 4594 C C . PRO A 1 605 ? -12.255 35.774 3.846 1.00 96.75 605 PRO A C 1
ATOM 4596 O O . PRO A 1 605 ? -13.075 36.696 3.753 1.00 96.75 605 PRO A O 1
ATOM 4599 N N . VAL A 1 606 ? -12.442 34.726 4.652 1.00 96.69 606 VAL A N 1
ATOM 4600 C CA . VAL A 1 606 ? -13.613 34.476 5.503 1.00 96.69 606 VAL A CA 1
ATOM 4601 C C . VAL A 1 606 ? -13.175 33.968 6.876 1.00 96.69 606 VAL A C 1
ATOM 4603 O O . VAL A 1 606 ? -12.088 33.402 7.011 1.00 96.69 606 VAL A O 1
ATOM 4606 N N . ASP A 1 607 ? -14.030 34.135 7.886 1.00 97.81 607 ASP A N 1
ATOM 4607 C CA . ASP A 1 607 ? -13.801 33.537 9.203 1.00 97.81 607 ASP A CA 1
ATOM 4608 C C . ASP A 1 607 ? -13.750 32.009 9.074 1.00 97.81 607 ASP A C 1
ATOM 4610 O O . ASP A 1 607 ? -14.698 31.373 8.603 1.00 97.81 607 ASP A O 1
ATOM 4614 N N . THR A 1 608 ? -12.633 31.424 9.491 1.00 98.06 608 THR A N 1
ATOM 4615 C CA . THR A 1 608 ? -12.324 30.007 9.286 1.00 98.06 608 THR A CA 1
ATOM 4616 C C . THR A 1 608 ? -12.012 29.345 10.619 1.00 98.06 608 THR A C 1
ATOM 4618 O O . THR A 1 608 ? -11.142 29.790 11.359 1.00 98.06 608 THR A O 1
ATOM 4621 N N . ILE A 1 609 ? -12.716 28.264 10.932 1.00 97.81 609 ILE A N 1
ATOM 4622 C CA . ILE A 1 609 ? -12.391 27.360 12.030 1.00 97.81 609 ILE A CA 1
ATOM 4623 C C . ILE A 1 609 ? -11.209 26.501 11.593 1.00 97.81 609 ILE A C 1
ATOM 4625 O O . ILE A 1 609 ? -11.265 25.861 10.546 1.00 97.81 609 ILE A O 1
ATOM 4629 N N . TRP A 1 610 ? -10.168 26.484 12.414 1.00 97.56 610 TRP A N 1
ATOM 4630 C CA . TRP A 1 610 ? -9.040 25.571 12.336 1.00 97.56 610 TRP A CA 1
ATOM 4631 C C . TRP A 1 610 ? -9.116 24.601 13.515 1.00 97.56 610 TRP A C 1
ATOM 4633 O O . TRP A 1 610 ? -8.910 24.996 14.665 1.00 97.56 610 TRP A O 1
ATOM 4643 N N . GLU A 1 611 ? -9.449 23.346 13.225 1.00 97.06 611 GLU A N 1
ATOM 4644 C CA . GLU A 1 611 ? -9.388 22.231 14.169 1.00 97.06 611 GLU A CA 1
ATOM 4645 C C . GLU A 1 611 ? -8.053 21.522 13.963 1.00 97.06 611 GLU A C 1
ATOM 4647 O O . GLU A 1 611 ? -7.838 20.830 12.969 1.00 97.06 611 GLU A O 1
ATOM 4652 N N . LYS A 1 612 ? -7.127 21.756 14.882 1.00 95.56 612 LYS A N 1
ATOM 4653 C CA . LYS A 1 612 ? -5.761 21.259 14.814 1.00 95.56 612 LYS A CA 1
ATOM 4654 C C . LYS A 1 612 ? -5.643 19.897 15.492 1.00 95.56 612 LYS A C 1
ATOM 4656 O O . LYS A 1 612 ? -6.220 19.703 16.558 1.00 95.56 612 LYS A O 1
ATOM 4661 N N . ASP A 1 613 ? -4.820 19.014 14.927 1.00 93.94 613 ASP A N 1
ATOM 4662 C CA . ASP A 1 613 ? -4.460 17.702 15.489 1.00 93.94 613 ASP A CA 1
ATOM 4663 C C . ASP A 1 613 ? -5.672 16.797 15.789 1.00 93.94 613 ASP A C 1
ATOM 4665 O O . ASP A 1 613 ? -5.683 16.070 16.787 1.00 93.94 613 ASP A O 1
ATOM 4669 N N . ILE A 1 614 ? -6.679 16.802 14.908 1.00 96.00 614 ILE A N 1
ATOM 4670 C CA . ILE A 1 614 ? -7.786 15.845 14.988 1.00 96.00 614 ILE A CA 1
ATOM 4671 C C . ILE A 1 614 ? -7.258 14.408 14.927 1.00 96.00 614 ILE A C 1
ATOM 4673 O O . ILE A 1 614 ? -6.230 14.128 14.302 1.00 96.00 614 ILE A O 1
ATOM 4677 N N . THR A 1 615 ? -7.966 13.498 15.591 1.00 96.38 615 THR A N 1
ATOM 4678 C CA . THR A 1 615 ? -7.612 12.077 15.649 1.00 96.38 615 THR A CA 1
ATOM 4679 C C . THR A 1 615 ? -8.424 11.311 14.619 1.00 96.38 615 THR A C 1
ATOM 4681 O O . THR A 1 615 ? -9.647 11.371 14.657 1.00 96.38 615 THR A O 1
ATOM 4684 N N . ILE A 1 616 ? -7.756 10.567 13.742 1.00 97.19 616 ILE A N 1
ATOM 4685 C CA . ILE A 1 616 ? -8.404 9.762 12.703 1.00 97.19 616 ILE A CA 1
ATOM 4686 C C . ILE A 1 616 ? -8.067 8.287 12.981 1.00 97.19 616 ILE A C 1
ATOM 4688 O O . ILE A 1 616 ? -6.908 7.895 12.813 1.00 97.19 616 ILE A O 1
ATOM 4692 N N . PRO A 1 617 ? -9.023 7.477 13.472 1.00 88.44 617 PRO A N 1
ATOM 4693 C CA . PRO A 1 617 ? -8.776 6.088 13.839 1.00 88.44 617 PRO A CA 1
ATOM 4694 C C . PRO A 1 617 ? -8.731 5.182 12.605 1.00 88.44 617 PRO A C 1
ATOM 4696 O O . PRO A 1 617 ? -9.663 5.162 11.804 1.00 88.44 617 PRO A O 1
ATOM 4699 N N . MET A 1 618 ? -7.660 4.405 12.475 1.00 89.62 618 MET A N 1
ATOM 4700 C CA . MET A 1 618 ? -7.506 3.390 11.432 1.00 89.62 618 MET A CA 1
ATOM 4701 C C . MET A 1 618 ? -8.132 2.061 11.863 1.00 89.62 618 MET A C 1
ATOM 4703 O O . MET A 1 618 ? -8.284 1.778 13.056 1.00 89.62 618 MET A O 1
ATOM 4707 N N . ARG A 1 619 ? -8.450 1.196 10.893 1.00 83.88 619 ARG A N 1
ATOM 4708 C CA . ARG A 1 619 ? -9.050 -0.133 11.131 1.00 83.88 619 ARG A CA 1
ATOM 4709 C C . ARG A 1 619 ? -8.234 -1.061 12.037 1.00 83.88 619 ARG A C 1
ATOM 4711 O O . ARG A 1 619 ? -8.780 -2.014 12.586 1.00 83.88 619 ARG A O 1
ATOM 4718 N N . ASP A 1 620 ? -6.929 -0.829 12.144 1.00 73.62 620 ASP A N 1
ATOM 4719 C CA . ASP A 1 620 ? -5.993 -1.588 12.977 1.00 73.62 620 ASP A CA 1
ATOM 4720 C C . ASP A 1 620 ? -5.729 -0.925 14.342 1.00 73.62 620 ASP A C 1
ATOM 4722 O O . ASP A 1 620 ? -4.899 -1.400 15.111 1.00 73.62 620 ASP A O 1
ATOM 4726 N N . GLY A 1 621 ? -6.462 0.143 14.670 1.00 74.56 621 GLY A N 1
ATOM 4727 C CA . GLY A 1 621 ? -6.406 0.834 15.959 1.00 74.56 621 GLY A CA 1
ATOM 4728 C C . GLY A 1 621 ? -5.376 1.961 16.041 1.00 74.56 621 GLY A C 1
ATOM 4729 O O . GLY A 1 621 ? -5.393 2.700 17.031 1.00 74.56 621 GLY A O 1
ATOM 4730 N N . ILE A 1 622 ? -4.538 2.115 15.011 1.00 84.69 622 ILE A N 1
ATOM 4731 C CA . ILE A 1 622 ? -3.553 3.192 14.888 1.00 84.69 622 ILE A CA 1
ATOM 4732 C C . ILE A 1 622 ? -4.247 4.530 14.666 1.00 84.69 622 ILE A C 1
ATOM 4734 O O . ILE A 1 622 ? -5.249 4.622 13.957 1.00 84.69 622 ILE A O 1
ATOM 4738 N N . LEU A 1 623 ? -3.712 5.574 15.289 1.00 89.69 623 LEU A N 1
ATOM 4739 C CA . LEU A 1 623 ? -4.271 6.915 15.218 1.00 89.69 623 LEU A CA 1
ATOM 4740 C C . LEU A 1 623 ? -3.433 7.806 14.299 1.00 89.69 623 LEU A C 1
ATOM 4742 O O . LEU A 1 623 ? -2.265 8.092 14.578 1.00 89.69 623 LEU A O 1
ATOM 4746 N N . LEU A 1 624 ? -4.049 8.291 13.221 1.00 96.44 624 LEU A N 1
ATOM 4747 C CA . LEU A 1 624 ? -3.470 9.344 12.390 1.00 96.44 624 LEU A CA 1
ATOM 4748 C C . LEU A 1 624 ? -3.861 10.728 12.913 1.00 96.44 624 LEU A C 1
ATOM 4750 O O . LEU A 1 624 ? -4.844 10.888 13.647 1.00 96.44 624 LEU A O 1
ATOM 4754 N N . ARG A 1 625 ? -3.088 11.743 12.516 1.00 95.50 625 ARG A N 1
ATOM 4755 C CA . ARG A 1 625 ? -3.340 13.150 12.843 1.00 95.50 625 ARG A CA 1
ATOM 4756 C C . ARG A 1 625 ? -3.720 13.950 11.608 1.00 95.50 625 ARG A C 1
ATOM 4758 O O . ARG A 1 625 ? -3.123 13.795 10.546 1.00 95.50 625 ARG A O 1
ATOM 4765 N N . GLY A 1 626 ? -4.671 14.864 11.779 1.00 95.94 626 GLY A N 1
ATOM 4766 C CA . GLY A 1 626 ? -5.084 15.797 10.733 1.00 95.94 626 GLY A CA 1
ATOM 4767 C C . GLY A 1 626 ? -5.325 17.211 11.253 1.00 95.94 626 GLY A C 1
ATOM 4768 O O . GLY A 1 626 ? -5.441 17.414 12.458 1.00 95.94 626 GLY A O 1
ATOM 4769 N N . ASP A 1 627 ? -5.388 18.179 10.347 1.00 97.25 627 ASP A N 1
ATOM 4770 C CA . ASP A 1 627 ? -5.888 19.534 10.585 1.00 97.25 627 ASP A CA 1
ATOM 4771 C C . ASP A 1 627 ? -7.082 19.782 9.659 1.00 97.25 627 ASP A C 1
ATOM 4773 O O . ASP A 1 627 ? -7.002 19.483 8.470 1.00 97.25 627 ASP A O 1
ATOM 4777 N N . VAL A 1 628 ? -8.172 20.343 10.187 1.00 97.88 628 VAL A N 1
ATOM 4778 C CA . VAL A 1 628 ? -9.377 20.700 9.423 1.00 97.88 628 VAL A CA 1
ATOM 4779 C C . VAL A 1 628 ? -9.535 22.214 9.400 1.00 97.88 628 VAL A C 1
ATOM 4781 O O . VAL A 1 628 ? -9.600 22.854 10.448 1.00 97.88 628 VAL A O 1
ATOM 4784 N N . PHE A 1 629 ? -9.668 22.783 8.207 1.00 98.19 629 PHE A N 1
ATOM 4785 C CA . PHE A 1 629 ? -9.998 24.186 7.977 1.00 98.19 629 PHE A CA 1
ATOM 4786 C C . PHE A 1 629 ? -11.381 24.280 7.346 1.00 98.19 629 PHE A C 1
ATOM 4788 O O . PHE A 1 629 ? -11.608 23.725 6.274 1.00 98.19 629 PHE A O 1
ATOM 4795 N N . ARG A 1 630 ? -12.318 24.988 7.980 1.00 97.44 630 ARG A N 1
ATOM 4796 C CA . ARG A 1 630 ? -13.687 25.139 7.460 1.00 97.44 630 ARG A CA 1
ATOM 4797 C C . ARG A 1 630 ? -14.311 26.486 7.833 1.00 97.44 630 ARG A C 1
ATOM 4799 O O . ARG A 1 630 ? -14.036 26.992 8.917 1.00 97.44 630 ARG A O 1
ATOM 4806 N N . PRO A 1 631 ? -15.174 27.080 6.996 1.00 96.88 631 PRO A N 1
ATOM 4807 C CA . PRO A 1 631 ? -15.854 28.334 7.329 1.00 96.88 631 PRO A CA 1
ATOM 4808 C C . PRO A 1 631 ? -16.756 28.209 8.578 1.00 96.88 631 PRO A C 1
ATOM 4810 O O . PRO A 1 631 ? -17.407 27.184 8.789 1.00 96.88 631 PRO A O 1
ATOM 4813 N N . THR A 1 632 ? -16.827 29.261 9.407 1.00 90.56 632 THR A N 1
ATOM 4814 C CA . THR A 1 632 ? -17.561 29.263 10.699 1.00 90.56 632 THR A CA 1
ATOM 4815 C C . THR A 1 632 ? -19.072 29.039 10.577 1.00 90.56 632 THR A C 1
ATOM 4817 O O . THR A 1 632 ? -19.676 28.422 11.452 1.00 90.56 632 THR A O 1
ATOM 4820 N N . ASN A 1 633 ? -19.689 29.506 9.488 1.00 74.56 633 ASN A N 1
ATOM 4821 C CA . ASN A 1 633 ? -21.146 29.543 9.306 1.00 74.56 633 ASN A CA 1
ATOM 4822 C C . ASN A 1 633 ? -21.696 28.424 8.403 1.00 74.56 633 ASN A C 1
ATOM 4824 O O . ASN A 1 633 ? -22.670 28.641 7.687 1.00 74.56 633 ASN A O 1
ATOM 4828 N N . SER A 1 634 ? -21.070 27.245 8.377 1.00 74.62 634 SER A N 1
ATOM 4829 C CA . SER A 1 634 ? -21.431 26.186 7.422 1.00 74.62 634 SER A CA 1
ATOM 4830 C C . SER A 1 634 ? -21.679 24.834 8.094 1.00 74.62 634 SER A C 1
ATOM 4832 O O . SER A 1 634 ? -20.866 24.366 8.890 1.00 74.62 634 SER A O 1
ATOM 4834 N N . LYS A 1 635 ? -22.816 24.212 7.759 1.00 77.44 635 LYS A N 1
ATOM 4835 C CA . LYS A 1 635 ? -23.151 22.808 8.045 1.00 77.44 635 LYS A CA 1
ATOM 4836 C C . LYS A 1 635 ? -23.311 22.082 6.711 1.00 77.44 635 LYS A C 1
ATOM 4838 O O . LYS A 1 635 ? -23.858 22.686 5.793 1.00 77.44 635 LYS A O 1
ATOM 4843 N N . GLY A 1 636 ? -22.892 20.821 6.636 1.00 90.44 636 GLY A N 1
ATOM 4844 C CA . GLY A 1 636 ? -22.969 20.032 5.407 1.00 90.44 636 GLY A CA 1
ATOM 4845 C C . GLY A 1 636 ? -21.994 20.547 4.351 1.00 90.44 636 GLY A C 1
ATOM 4846 O O . GLY A 1 636 ? -22.418 21.073 3.327 1.00 90.44 636 GLY A O 1
ATOM 4847 N N . LEU A 1 637 ? -20.696 20.461 4.638 1.00 96.62 637 LEU A N 1
ATOM 4848 C CA . LEU A 1 637 ? -19.632 20.862 3.724 1.00 96.62 637 LEU A CA 1
ATOM 4849 C C . LEU A 1 637 ? -18.993 19.651 3.028 1.00 96.62 637 LEU A C 1
ATOM 4851 O O . LEU A 1 637 ? -18.643 18.690 3.722 1.00 96.62 637 LEU A O 1
ATOM 4855 N N . PRO A 1 638 ? -18.700 19.750 1.722 1.00 98.25 638 PRO A N 1
ATOM 4856 C CA . PRO A 1 638 ? -17.791 18.823 1.065 1.00 98.25 638 PRO A CA 1
ATOM 4857 C C . PRO A 1 638 ? -16.352 19.025 1.562 1.00 98.25 638 PRO A C 1
ATOM 4859 O O . PRO A 1 638 ? -15.921 20.157 1.825 1.00 98.25 638 PRO A O 1
ATOM 4862 N N . ALA A 1 639 ? -15.592 17.933 1.664 1.00 98.56 639 ALA A N 1
ATOM 4863 C CA . ALA A 1 639 ? -14.220 17.937 2.171 1.00 98.56 639 ALA A CA 1
ATOM 4864 C C . ALA A 1 639 ? -13.182 17.696 1.062 1.00 98.56 639 ALA A C 1
ATOM 4866 O O . ALA A 1 639 ? -13.292 16.743 0.293 1.00 98.56 639 ALA A O 1
ATOM 4867 N N . LEU A 1 640 ? -12.148 18.537 1.018 1.00 98.75 640 LEU A N 1
ATOM 4868 C CA . LEU A 1 640 ? -10.950 18.372 0.196 1.00 98.75 640 LEU A CA 1
ATOM 4869 C C . LEU A 1 640 ? -9.834 17.824 1.085 1.00 98.75 640 LEU A C 1
ATOM 4871 O O . LEU A 1 640 ? -9.410 18.496 2.025 1.00 98.75 640 LEU A O 1
ATOM 4875 N N . ILE A 1 641 ? -9.384 16.603 0.819 1.00 98.69 641 ILE A N 1
ATOM 4876 C CA . ILE A 1 641 ? -8.437 15.878 1.665 1.00 98.69 641 ILE A CA 1
ATOM 4877 C C . ILE A 1 641 ? -7.064 15.847 0.986 1.00 98.69 641 ILE A C 1
ATOM 4879 O O . ILE A 1 641 ? -6.912 15.346 -0.129 1.00 98.69 641 ILE A O 1
ATOM 4883 N N . ALA A 1 642 ? -6.061 16.343 1.704 1.00 97.25 642 ALA A N 1
ATOM 4884 C CA . ALA A 1 642 ? -4.647 16.211 1.395 1.00 97.25 642 ALA A CA 1
ATOM 4885 C C . ALA A 1 642 ? -4.043 15.124 2.297 1.00 97.25 642 ALA A C 1
ATOM 4887 O O . ALA A 1 642 ? -4.009 15.281 3.517 1.00 97.25 642 ALA A O 1
ATOM 4888 N N . PHE A 1 643 ? -3.585 14.016 1.709 1.00 97.12 643 PHE A N 1
ATOM 4889 C CA . PHE A 1 643 ? -3.095 12.839 2.438 1.00 97.12 643 PHE A CA 1
ATOM 4890 C C . PHE A 1 643 ? -1.644 12.527 2.048 1.00 97.12 643 PHE A C 1
ATOM 4892 O O . PHE A 1 643 ? -1.393 11.975 0.972 1.00 97.12 643 PHE A O 1
ATOM 4899 N N . SER A 1 644 ? -0.682 12.909 2.898 1.00 93.56 644 SER A N 1
ATOM 4900 C CA . SER A 1 644 ? 0.750 12.844 2.564 1.00 93.56 644 SER A CA 1
ATOM 4901 C C . SER A 1 644 ? 1.669 12.650 3.778 1.00 93.56 644 SER A C 1
ATOM 4903 O O . SER A 1 644 ? 1.256 12.853 4.925 1.00 93.56 644 SER A O 1
ATOM 4905 N N . PRO A 1 645 ? 2.945 12.285 3.549 1.00 93.44 645 PRO A N 1
ATOM 4906 C CA . PRO A 1 645 ? 3.960 12.234 4.595 1.00 93.44 645 PRO A CA 1
ATOM 4907 C C . PRO A 1 645 ? 4.683 13.576 4.830 1.00 93.44 645 PRO A C 1
ATOM 4909 O O . PRO A 1 645 ? 5.649 13.619 5.587 1.00 93.44 645 PRO A O 1
ATOM 4912 N N . TYR A 1 646 ? 4.249 14.680 4.212 1.00 90.50 646 TYR A N 1
ATOM 4913 C CA . TYR A 1 646 ? 4.979 15.960 4.247 1.00 90.50 646 TYR A CA 1
ATOM 4914 C C . TYR A 1 646 ? 4.647 16.858 5.446 1.00 90.50 646 TYR A C 1
ATOM 4916 O O . TYR A 1 646 ? 5.128 17.987 5.542 1.00 90.50 646 TYR A O 1
ATOM 4924 N N . GLY A 1 647 ? 3.822 16.381 6.377 1.00 86.56 647 GLY A N 1
ATOM 4925 C CA . GLY A 1 647 ? 3.323 17.201 7.479 1.00 86.56 647 GLY A CA 1
ATOM 4926 C C . GLY A 1 647 ? 2.076 18.005 7.107 1.00 86.56 647 GLY A C 1
ATOM 4927 O O . GLY A 1 647 ? 1.568 17.941 5.989 1.00 86.56 647 GLY A O 1
ATOM 4928 N N . LYS A 1 648 ? 1.550 18.771 8.068 1.00 85.88 648 LYS A N 1
ATOM 4929 C CA . LYS A 1 648 ? 0.250 19.465 7.929 1.00 85.88 648 LYS A CA 1
ATOM 4930 C C . LYS A 1 648 ? 0.337 20.950 7.581 1.00 85.88 648 LYS A C 1
ATOM 4932 O O . LYS A 1 648 ? -0.697 21.560 7.327 1.00 85.88 648 LYS A O 1
ATOM 4937 N N . SER A 1 649 ? 1.540 21.526 7.583 1.00 77.31 649 SER A N 1
ATOM 4938 C CA . SER A 1 649 ? 1.780 22.922 7.207 1.00 77.31 649 SER A CA 1
ATOM 4939 C C . SER A 1 649 ? 3.164 23.087 6.581 1.00 77.31 649 SER A C 1
ATOM 4941 O O . SER A 1 649 ? 4.148 22.716 7.221 1.00 77.31 649 SER A O 1
ATOM 4943 N N . GLY A 1 650 ? 3.246 23.679 5.394 1.00 63.62 650 GLY A N 1
ATOM 4944 C CA . GLY A 1 650 ? 4.488 23.992 4.695 1.00 63.62 650 GLY A CA 1
ATOM 4945 C C . GLY A 1 650 ? 4.839 25.479 4.770 1.00 63.62 650 GLY A C 1
ATOM 4946 O O . GLY A 1 650 ? 3.983 26.356 4.689 1.00 63.62 650 GLY A O 1
ATOM 4947 N N . ASP A 1 651 ? 6.118 25.788 4.949 1.00 57.25 651 ASP A N 1
ATOM 4948 C CA . ASP A 1 651 ? 6.677 27.139 4.829 1.00 57.25 651 ASP A CA 1
ATOM 4949 C C . ASP A 1 651 ? 8.007 27.171 4.046 1.00 57.25 651 ASP A C 1
ATOM 4951 O O . ASP A 1 651 ? 8.595 28.244 3.900 1.00 57.25 651 ASP A O 1
ATOM 4955 N N . GLU A 1 652 ? 8.460 26.039 3.489 1.00 55.12 652 GLU A N 1
ATOM 4956 C CA . GLU A 1 652 ? 9.739 25.904 2.772 1.00 55.12 652 GLU A CA 1
ATOM 4957 C C . GLU A 1 652 ? 9.570 25.542 1.293 1.00 55.12 652 GLU A C 1
ATOM 4959 O O . GLU A 1 652 ? 8.571 24.954 0.893 1.00 55.12 652 GLU A O 1
ATOM 4964 N N . GLY A 1 653 ? 10.579 25.885 0.481 1.00 59.12 653 GLY A N 1
ATOM 4965 C CA . GLY A 1 653 ? 10.783 25.247 -0.824 1.00 59.12 653 GLY A CA 1
ATOM 4966 C C . GLY A 1 653 ? 9.724 25.545 -1.882 1.00 59.12 653 GLY A C 1
ATOM 4967 O O . GLY A 1 653 ? 9.312 24.652 -2.604 1.00 59.12 653 GLY A O 1
ATOM 4968 N N . ARG A 1 654 ? 9.299 26.805 -2.020 1.00 64.50 654 ARG A N 1
ATOM 4969 C CA . ARG A 1 654 ? 8.229 27.198 -2.958 1.00 64.50 654 ARG A CA 1
ATOM 4970 C C . ARG A 1 654 ? 8.576 27.081 -4.437 1.00 64.50 654 ARG A C 1
ATOM 4972 O O . ARG A 1 654 ? 7.716 27.377 -5.252 1.00 64.50 654 ARG A O 1
ATOM 4979 N N . ALA A 1 655 ? 9.826 26.753 -4.777 1.00 64.38 655 ALA A N 1
ATOM 4980 C CA . ALA A 1 655 ? 10.285 26.556 -6.154 1.00 64.38 655 ALA A CA 1
ATOM 4981 C C . ALA A 1 655 ? 9.787 27.630 -7.147 1.00 64.38 655 ALA A C 1
ATOM 4983 O O . ALA A 1 655 ? 9.467 27.324 -8.285 1.00 64.38 655 ALA A O 1
ATOM 4984 N N . GLY A 1 656 ? 9.705 28.892 -6.707 1.00 67.12 656 GLY A N 1
ATOM 4985 C CA . GLY A 1 656 ? 9.213 30.014 -7.513 1.00 67.12 656 GLY A CA 1
ATOM 4986 C C . GLY A 1 656 ? 7.782 30.484 -7.217 1.00 67.12 656 GLY A C 1
ATOM 4987 O O . GLY A 1 656 ? 7.440 31.579 -7.644 1.00 67.12 656 GLY A O 1
ATOM 4988 N N . VAL A 1 657 ? 6.965 29.755 -6.444 1.00 78.50 657 VAL A N 1
ATOM 4989 C CA . VAL A 1 657 ? 5.609 30.191 -6.053 1.00 78.50 657 VAL A CA 1
ATOM 4990 C C . VAL A 1 657 ? 5.676 31.429 -5.137 1.00 78.50 657 VAL A C 1
ATOM 4992 O O . VAL A 1 657 ? 6.303 31.372 -4.066 1.00 78.50 657 VAL A O 1
ATOM 4995 N N . PRO A 1 658 ? 5.014 32.547 -5.500 1.00 80.50 658 PRO A N 1
ATOM 4996 C CA . PRO A 1 658 ? 4.989 33.753 -4.675 1.00 80.50 658 PRO A CA 1
ATOM 4997 C C . PRO A 1 658 ? 4.337 33.521 -3.302 1.00 80.50 658 PRO A C 1
ATOM 4999 O O . PRO A 1 658 ? 3.335 32.815 -3.180 1.00 80.50 658 PRO A O 1
ATOM 5002 N N . VAL A 1 659 ? 4.882 34.137 -2.244 1.00 84.25 659 VAL A N 1
ATOM 5003 C CA . VAL A 1 659 ? 4.402 33.950 -0.854 1.00 84.25 659 VAL A CA 1
ATOM 5004 C C . VAL A 1 659 ? 2.935 34.328 -0.679 1.00 84.25 659 VAL A C 1
ATOM 5006 O O . VAL A 1 659 ? 2.204 33.711 0.086 1.00 84.25 659 VAL A O 1
ATOM 5009 N N . GLU A 1 660 ? 2.503 35.350 -1.401 1.00 87.81 660 GLU A N 1
ATOM 5010 C CA . GLU A 1 660 ? 1.170 35.926 -1.357 1.00 87.81 660 GLU A CA 1
ATOM 5011 C C . GLU A 1 660 ? 0.098 35.024 -1.975 1.00 87.81 660 GLU A C 1
ATOM 5013 O O . GLU A 1 660 ? -1.093 35.279 -1.782 1.00 87.81 660 GLU A O 1
ATOM 5018 N N . LYS A 1 661 ? 0.509 33.969 -2.692 1.00 88.12 661 LYS A N 1
ATOM 5019 C CA . LYS A 1 661 ? -0.372 32.924 -3.224 1.00 88.12 661 LYS A CA 1
ATOM 5020 C C . LYS A 1 661 ? -0.622 31.787 -2.228 1.00 88.12 661 LYS A C 1
ATOM 5022 O O . LYS A 1 661 ? -1.400 30.897 -2.547 1.00 88.12 661 LYS A O 1
ATOM 5027 N N . LEU A 1 662 ? -0.014 31.827 -1.043 1.00 90.25 662 LEU A N 1
ATOM 5028 C CA . LEU A 1 662 ? -0.074 30.769 -0.034 1.00 90.25 662 LEU A CA 1
ATOM 5029 C C . LEU A 1 662 ? -0.485 31.323 1.329 1.00 90.25 662 LEU A C 1
ATOM 5031 O O . LEU A 1 662 ? -0.107 32.435 1.685 1.00 90.25 662 LEU A O 1
ATOM 5035 N N . SER A 1 663 ? -1.224 30.557 2.118 1.00 93.06 663 SER A N 1
ATOM 5036 C CA . SER A 1 663 ? -1.666 30.906 3.470 1.00 93.06 663 SER A CA 1
ATOM 5037 C C . SER A 1 663 ? -0.609 30.574 4.531 1.00 93.06 663 SER A C 1
ATOM 5039 O O . SER A 1 663 ? -0.602 31.163 5.618 1.00 93.06 663 SER A O 1
ATOM 5041 N N . GLY A 1 664 ? 0.293 29.642 4.209 1.00 90.94 664 GLY A N 1
ATOM 5042 C CA . GLY A 1 664 ? 1.244 29.005 5.113 1.00 90.94 664 GLY A CA 1
ATOM 5043 C C . GLY A 1 664 ? 0.614 27.918 5.993 1.00 90.94 664 GLY A C 1
ATOM 5044 O O . GLY A 1 664 ? 1.271 27.419 6.909 1.00 90.94 664 GLY A O 1
ATOM 5045 N N . TYR A 1 665 ? -0.659 27.588 5.787 1.00 92.75 665 TYR A N 1
ATOM 5046 C CA . TYR A 1 665 ? -1.381 26.537 6.511 1.00 92.75 665 TYR A CA 1
ATOM 5047 C C . TYR A 1 665 ? -1.628 25.291 5.657 1.00 92.75 665 TYR A C 1
ATOM 5049 O O . TYR A 1 665 ? -1.972 24.245 6.197 1.00 92.75 665 TYR A O 1
ATOM 5057 N N . GLU A 1 666 ? -1.444 25.388 4.346 1.00 91.88 666 GLU A N 1
ATOM 5058 C CA . GLU A 1 666 ? -1.427 24.273 3.410 1.00 91.88 666 GLU A CA 1
ATOM 5059 C C . GLU A 1 666 ? -0.328 23.266 3.757 1.00 91.88 666 GLU A C 1
ATOM 5061 O O . GLU A 1 666 ? 0.776 23.647 4.148 1.00 91.88 666 GLU A O 1
ATOM 5066 N N . SER A 1 667 ? -0.612 21.971 3.608 1.00 90.94 667 SER A N 1
ATOM 5067 C CA . SER A 1 667 ? 0.454 20.970 3.514 1.00 90.94 667 SER A CA 1
ATOM 5068 C C . SER A 1 667 ? 1.254 21.221 2.228 1.00 90.94 667 SER A C 1
ATOM 5070 O O . SER A 1 667 ? 0.726 21.784 1.266 1.00 90.94 667 SER A O 1
ATOM 5072 N N . PHE A 1 668 ? 2.532 20.835 2.201 1.00 89.44 668 PHE A N 1
ATOM 5073 C CA . PHE A 1 668 ? 3.320 20.912 0.969 1.00 89.44 668 PHE A CA 1
ATOM 5074 C C . PHE A 1 668 ? 2.589 20.143 -0.147 1.00 89.44 668 PHE A C 1
ATOM 5076 O O . PHE A 1 668 ? 2.028 19.082 0.125 1.00 89.44 668 PHE A O 1
ATOM 5083 N N . GLU A 1 669 ? 2.549 20.701 -1.364 1.00 90.75 669 GLU A N 1
ATOM 5084 C CA . GLU A 1 669 ? 1.821 20.153 -2.531 1.00 90.75 669 GLU A CA 1
ATOM 5085 C C . GLU A 1 669 ? 0.282 20.086 -2.433 1.00 90.75 669 GLU A C 1
ATOM 5087 O O .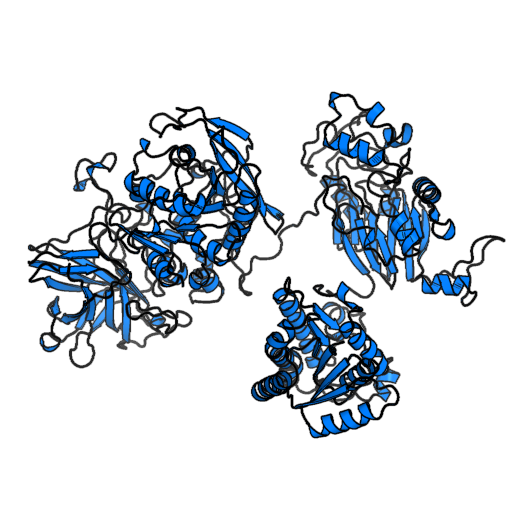 GLU A 1 669 ? -0.373 19.590 -3.356 1.00 90.75 669 GLU A O 1
ATOM 5092 N N . ALA A 1 670 ? -0.321 20.592 -1.355 1.00 93.56 670 ALA A N 1
ATOM 5093 C CA . ALA A 1 670 ? -1.767 20.567 -1.156 1.00 93.56 670 ALA A CA 1
ATOM 5094 C C . ALA A 1 670 ? -2.475 21.830 -1.666 1.00 93.56 670 ALA A C 1
ATOM 5096 O O . ALA A 1 670 ? -1.871 22.863 -1.933 1.00 93.56 670 ALA A O 1
ATOM 5097 N N . LEU A 1 671 ? -3.802 21.755 -1.749 1.00 94.31 671 LEU A N 1
ATOM 5098 C CA . LEU A 1 671 ? -4.644 22.927 -1.966 1.00 94.31 671 LEU A CA 1
ATOM 5099 C C . LEU A 1 671 ? -4.611 23.877 -0.756 1.00 94.31 671 LEU A C 1
ATOM 5101 O O . LEU A 1 671 ? -4.566 23.447 0.396 1.00 94.31 671 LEU A O 1
ATOM 5105 N N . ASP A 1 672 ? -4.687 25.183 -1.023 1.00 95.25 672 ASP A N 1
ATOM 5106 C CA . ASP A 1 672 ? -4.552 26.220 0.001 1.00 95.25 672 ASP A CA 1
ATOM 5107 C C . ASP A 1 672 ? -5.835 26.429 0.840 1.00 95.25 672 ASP A C 1
ATOM 5109 O O . ASP A 1 672 ? -6.879 26.786 0.284 1.00 95.25 672 ASP A O 1
ATOM 5113 N N . PRO A 1 673 ? -5.795 26.289 2.180 1.00 96.56 673 PRO A N 1
ATOM 5114 C CA . PRO A 1 673 ? -6.975 26.485 3.018 1.00 96.56 673 PRO A CA 1
ATOM 5115 C C . PRO A 1 673 ? -7.612 27.875 2.916 1.00 96.56 673 PRO A C 1
ATOM 5117 O O . PRO A 1 673 ? -8.834 27.977 2.994 1.00 96.56 673 PRO A O 1
ATOM 5120 N N . ALA A 1 674 ? -6.832 28.948 2.742 1.00 96.00 674 ALA A N 1
ATOM 5121 C CA . ALA A 1 674 ? -7.397 30.291 2.599 1.00 96.00 674 ALA A CA 1
ATOM 5122 C C . ALA A 1 674 ? -8.089 30.478 1.240 1.00 96.00 674 ALA A C 1
ATOM 5124 O O . ALA A 1 674 ? -9.073 31.213 1.162 1.00 96.00 674 ALA A O 1
ATOM 5125 N N . GLU A 1 675 ? -7.621 29.803 0.187 1.00 96.56 675 GLU A N 1
ATOM 5126 C CA . GLU A 1 675 ? -8.279 29.806 -1.122 1.00 96.56 675 GLU A CA 1
ATOM 5127 C C . GLU A 1 675 ? -9.609 29.053 -1.102 1.00 96.56 675 GLU A C 1
ATOM 5129 O O . GLU A 1 675 ? -10.597 29.551 -1.632 1.00 96.56 675 GLU A O 1
ATOM 5134 N N . TRP A 1 676 ? -9.664 27.871 -0.487 1.00 97.44 676 TRP A N 1
ATOM 5135 C CA . TRP A 1 676 ? -10.802 26.963 -0.668 1.00 97.44 676 TRP A CA 1
ATOM 5136 C C . TRP A 1 676 ? -11.928 27.127 0.358 1.00 97.44 676 TRP A C 1
ATOM 5138 O O . TRP A 1 676 ? -13.087 26.843 0.037 1.00 97.44 676 TRP A O 1
ATOM 5148 N N . THR A 1 677 ? -11.661 27.664 1.554 1.00 96.88 677 THR A N 1
ATOM 5149 C CA . THR A 1 677 ? -12.721 27.867 2.562 1.00 96.88 677 THR A CA 1
ATOM 5150 C C . THR A 1 677 ? -13.728 28.949 2.169 1.00 96.88 677 THR A C 1
ATOM 5152 O O . THR A 1 677 ? -14.916 28.801 2.462 1.00 96.88 677 THR A O 1
ATOM 5155 N N . GLN A 1 678 ? -13.319 29.995 1.437 1.00 94.94 678 GLN A N 1
ATOM 5156 C CA . GLN A 1 678 ? -14.256 30.985 0.862 1.00 94.94 678 GLN A CA 1
ATOM 5157 C C . GLN A 1 678 ? -15.216 30.379 -0.159 1.00 94.94 678 GLN A C 1
ATOM 5159 O O . GLN A 1 678 ? -16.321 30.891 -0.335 1.00 94.94 678 GLN A O 1
ATOM 5164 N N . HIS A 1 679 ? -14.817 29.291 -0.817 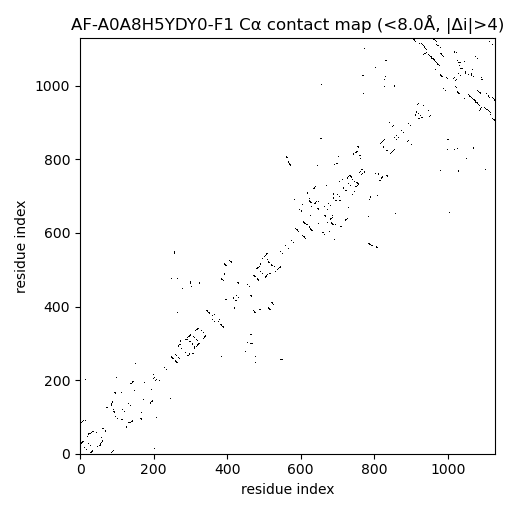1.00 95.94 679 HIS A N 1
ATOM 5165 C CA . HIS A 1 679 ? -15.648 28.614 -1.807 1.00 95.94 679 HIS A CA 1
ATOM 5166 C C . HIS A 1 679 ? -16.617 27.621 -1.163 1.00 95.94 679 HIS A C 1
ATOM 5168 O O . HIS A 1 679 ? -17.341 26.941 -1.884 1.00 95.94 679 HIS A O 1
ATOM 5174 N N . GLY A 1 680 ? -16.670 27.535 0.171 1.00 95.88 680 GLY A N 1
ATOM 5175 C CA . GLY A 1 680 ? -17.564 26.622 0.884 1.00 95.88 680 GLY A CA 1
ATOM 5176 C C . GLY A 1 680 ? -17.090 25.171 0.836 1.00 95.88 680 GLY A C 1
ATOM 5177 O O . GLY A 1 680 ? -17.907 24.275 0.642 1.00 95.88 680 GLY A O 1
ATOM 5178 N N . TYR A 1 681 ? -15.782 24.950 0.972 1.00 98.12 681 TYR A N 1
ATOM 5179 C CA . TYR A 1 681 ? -15.182 23.635 1.201 1.00 98.12 681 TYR A CA 1
ATOM 5180 C C . TYR A 1 681 ? -14.532 23.583 2.584 1.00 98.12 681 TYR A C 1
ATOM 5182 O O . TYR A 1 681 ? -14.048 24.598 3.095 1.00 98.12 681 TYR A O 1
ATOM 5190 N N . ALA A 1 682 ? -14.493 22.391 3.175 1.00 98.25 682 ALA A N 1
ATOM 5191 C CA . ALA A 1 682 ? -13.532 22.086 4.226 1.00 98.25 682 ALA A CA 1
ATOM 5192 C C . ALA A 1 682 ? -12.228 21.584 3.586 1.00 98.25 682 ALA A C 1
ATOM 5194 O O . ALA A 1 682 ? -12.280 20.793 2.648 1.00 98.25 682 ALA A O 1
ATOM 5195 N N . VAL A 1 683 ? -11.071 22.013 4.087 1.00 98.38 683 VAL A N 1
ATOM 5196 C CA . VAL A 1 683 ? -9.752 21.495 3.683 1.00 98.38 683 VAL A CA 1
ATOM 5197 C C . VAL A 1 683 ? -9.171 20.693 4.837 1.00 98.38 683 VAL A C 1
ATOM 5199 O O . VAL A 1 683 ? -9.133 21.184 5.965 1.00 98.38 683 VAL A O 1
ATOM 5202 N N . VAL A 1 684 ? -8.743 19.463 4.569 1.00 98.19 684 VAL A N 1
ATOM 5203 C CA . VAL A 1 684 ? -8.271 18.513 5.578 1.00 98.19 684 VAL A CA 1
ATOM 5204 C C . VAL A 1 684 ? -6.853 18.061 5.239 1.00 98.19 684 VAL A C 1
ATOM 5206 O O . VAL A 1 684 ? -6.656 17.306 4.292 1.00 98.19 684 VAL A O 1
ATOM 5209 N N . ASN A 1 685 ? -5.870 18.491 6.029 1.00 97.31 685 ASN A N 1
ATOM 5210 C CA . ASN A 1 685 ? -4.468 18.096 5.871 1.00 97.31 685 ASN A CA 1
ATOM 5211 C C . ASN A 1 685 ? -4.159 16.933 6.815 1.00 97.31 685 ASN A C 1
ATOM 5213 O O . ASN A 1 685 ? -4.182 17.118 8.031 1.00 97.31 685 ASN A O 1
ATOM 5217 N N . VAL A 1 686 ? -3.850 15.753 6.283 1.00 97.00 686 VAL A N 1
ATOM 5218 C CA . VAL A 1 686 ? -3.629 14.521 7.053 1.00 97.00 686 VAL A CA 1
ATOM 5219 C C . VAL A 1 686 ? -2.190 14.046 6.902 1.00 97.00 686 VAL A C 1
ATOM 5221 O O . VAL A 1 686 ? -1.696 13.900 5.784 1.00 97.00 686 VAL A O 1
ATOM 5224 N N . THR A 1 687 ? -1.536 13.757 8.030 1.00 93.88 687 THR A N 1
ATOM 5225 C CA . THR A 1 687 ? -0.235 13.078 8.041 1.00 93.88 687 THR A CA 1
ATOM 5226 C C . THR A 1 687 ? -0.419 11.575 7.996 1.00 93.88 687 THR A C 1
ATOM 5228 O O . THR A 1 687 ? -1.103 10.998 8.848 1.00 93.88 687 THR A O 1
ATOM 5231 N N . THR A 1 688 ? 0.236 10.935 7.033 1.00 95.25 688 THR A N 1
ATOM 5232 C CA . THR A 1 688 ? 0.215 9.478 6.877 1.00 95.25 688 THR A CA 1
ATOM 5233 C C . THR A 1 688 ? 0.772 8.765 8.112 1.00 95.25 688 THR A C 1
ATOM 5235 O O . THR A 1 688 ? 1.375 9.365 9.009 1.00 95.25 688 THR A O 1
ATOM 5238 N N . ARG A 1 689 ? 0.535 7.452 8.180 1.00 95.31 689 ARG A N 1
ATOM 5239 C CA . ARG A 1 689 ? 1.032 6.586 9.251 1.00 95.31 689 ARG A CA 1
ATOM 5240 C C . ARG A 1 689 ? 2.521 6.792 9.496 1.00 95.31 689 ARG A C 1
ATOM 5242 O O . ARG A 1 689 ? 3.306 6.871 8.552 1.00 95.31 689 ARG A O 1
ATOM 5249 N N . GLY A 1 690 ? 2.887 6.841 10.772 1.00 92.31 690 GLY A N 1
ATOM 5250 C CA . GLY A 1 690 ? 4.266 6.946 11.213 1.00 92.31 690 GLY A CA 1
ATOM 5251 C C . GLY A 1 690 ? 4.968 8.228 10.811 1.00 92.31 690 GLY A C 1
ATOM 5252 O O . GLY A 1 690 ? 6.188 8.213 10.754 1.00 92.31 690 GLY A O 1
ATOM 5253 N N . ILE A 1 691 ? 4.245 9.312 10.529 1.00 93.56 691 ILE A N 1
ATOM 5254 C CA . ILE A 1 691 ? 4.808 10.634 10.245 1.00 93.56 691 ILE A CA 1
ATOM 5255 C C . ILE A 1 691 ? 4.368 11.617 11.324 1.00 93.56 691 ILE A C 1
ATOM 5257 O O . ILE A 1 691 ? 3.189 11.690 11.675 1.00 93.56 691 ILE A O 1
ATOM 5261 N N . GLN A 1 692 ? 5.315 12.414 11.825 1.00 90.62 692 GLN A N 1
ATOM 5262 C CA . GLN A 1 692 ? 5.073 13.426 12.854 1.00 90.62 692 GLN A CA 1
ATOM 5263 C C . GLN A 1 692 ? 4.306 12.869 14.069 1.00 90.62 692 GLN A C 1
ATOM 5265 O O . GLN A 1 692 ? 4.875 12.110 14.853 1.00 90.62 692 GLN A O 1
ATOM 5270 N N . GLY A 1 693 ? 3.046 13.275 14.258 1.00 88.31 693 GLY A N 1
ATOM 5271 C CA . GLY A 1 693 ? 2.194 12.857 15.374 1.00 88.31 693 GLY A CA 1
ATOM 5272 C C . GLY A 1 693 ? 1.317 11.633 15.101 1.00 88.31 693 GLY A C 1
ATOM 5273 O O . GLY A 1 693 ? 0.575 11.233 16.000 1.00 88.31 693 GLY A O 1
ATOM 5274 N N . SER A 1 694 ? 1.354 11.082 13.885 1.00 94.00 694 SER A N 1
ATOM 5275 C CA . SER A 1 694 ? 0.640 9.856 13.515 1.00 94.00 694 SER A CA 1
ATOM 5276 C C . SER A 1 694 ? 1.400 8.621 14.009 1.00 94.00 694 SER A C 1
ATOM 5278 O O . SER A 1 694 ? 2.619 8.523 13.858 1.00 94.00 694 SER A O 1
ATOM 5280 N N . GLU A 1 695 ? 0.680 7.663 14.587 1.00 90.88 695 GLU A N 1
ATOM 5281 C CA . GLU A 1 695 ? 1.259 6.438 15.152 1.00 90.88 695 GLU A CA 1
ATOM 5282 C C . GLU A 1 695 ? 1.716 5.440 14.063 1.00 90.88 695 GLU A C 1
ATOM 5284 O O . GLU A 1 695 ? 1.398 5.589 12.880 1.00 90.88 695 GLU A O 1
ATOM 5289 N N . GLY A 1 696 ? 2.458 4.401 14.468 1.00 88.56 696 GLY A N 1
ATOM 5290 C CA . GLY A 1 696 ? 2.896 3.293 13.607 1.00 88.56 696 GLY A CA 1
ATOM 5291 C C . GLY A 1 696 ? 4.142 3.588 12.765 1.00 88.56 696 GLY A C 1
ATOM 5292 O O . GLY A 1 696 ? 4.797 4.616 12.927 1.00 88.56 696 GLY A O 1
ATOM 5293 N N . HIS A 1 697 ? 4.474 2.671 11.857 1.00 91.00 697 HIS A N 1
ATOM 5294 C CA . HIS A 1 697 ? 5.603 2.800 10.928 1.00 91.00 697 HIS A CA 1
ATOM 5295 C C . HIS A 1 697 ? 5.164 3.336 9.565 1.00 91.00 697 HIS A C 1
ATOM 5297 O O . HIS A 1 697 ? 4.114 2.937 9.048 1.00 91.00 697 HIS A O 1
ATOM 5303 N N . HIS A 1 698 ? 5.973 4.215 8.968 1.00 94.25 698 HIS A N 1
ATOM 5304 C CA . HIS A 1 698 ? 5.651 4.815 7.676 1.00 94.25 698 HIS A CA 1
ATOM 5305 C C . HIS A 1 698 ? 5.839 3.818 6.525 1.00 94.25 698 HIS A C 1
ATOM 5307 O O . HIS A 1 698 ? 6.880 3.166 6.409 1.00 94.25 698 HIS A O 1
ATOM 5313 N N . LYS A 1 699 ? 4.826 3.724 5.661 1.00 91.50 699 LYS A N 1
ATOM 5314 C CA . LYS A 1 699 ? 4.756 2.806 4.518 1.00 91.50 699 LYS A CA 1
ATOM 5315 C C . LYS A 1 699 ? 4.772 3.630 3.236 1.00 91.50 699 LYS A C 1
ATOM 5317 O O . LYS A 1 699 ? 4.024 4.595 3.139 1.00 91.50 699 LYS A O 1
ATOM 5322 N N . TRP A 1 700 ? 5.620 3.254 2.284 1.00 92.69 700 TRP A N 1
ATOM 5323 C CA . TRP A 1 700 ? 5.839 4.021 1.056 1.00 92.69 700 TRP A CA 1
ATOM 5324 C C . TRP A 1 700 ? 4.921 3.525 -0.054 1.00 92.69 700 TRP A C 1
ATOM 5326 O O . TRP A 1 700 ? 5.232 2.509 -0.674 1.00 92.69 700 TRP A O 1
ATOM 5336 N N . HIS A 1 701 ? 3.821 4.221 -0.331 1.00 94.06 701 HIS A N 1
ATOM 5337 C CA . HIS A 1 701 ? 2.845 3.870 -1.363 1.00 94.06 701 HIS A CA 1
ATOM 5338 C C . HIS A 1 701 ? 2.297 2.431 -1.245 1.00 94.06 701 HIS A C 1
ATOM 5340 O O . HIS A 1 701 ? 2.629 1.643 -0.348 1.00 94.06 701 HIS A O 1
ATOM 5346 N N . GLY A 1 702 ? 1.437 2.061 -2.193 1.00 95.44 702 GLY A N 1
ATOM 5347 C CA . GLY A 1 702 ? 0.862 0.724 -2.277 1.00 95.44 702 GLY A CA 1
ATOM 5348 C C . GLY A 1 702 ? -0.333 0.514 -1.356 1.00 95.44 702 GLY A C 1
ATOM 5349 O O . GLY A 1 702 ? -0.918 1.451 -0.804 1.00 95.44 702 GLY A O 1
ATOM 5350 N N . LYS A 1 703 ? -0.740 -0.746 -1.213 1.00 93.94 703 LYS A N 1
ATOM 5351 C CA . LYS A 1 703 ? -2.063 -1.088 -0.677 1.00 93.94 703 LYS A CA 1
ATOM 5352 C C . LYS A 1 703 ? -2.263 -0.704 0.785 1.00 93.94 703 LYS A C 1
ATOM 5354 O O . LYS A 1 703 ? -3.381 -0.416 1.209 1.00 93.94 703 LYS A O 1
ATOM 5359 N N . ALA A 1 704 ? -1.200 -0.740 1.582 1.00 92.31 704 ALA A N 1
ATOM 5360 C CA . ALA A 1 704 ? -1.305 -0.426 3.000 1.00 92.31 704 ALA A CA 1
ATOM 5361 C C . ALA A 1 704 ? -1.592 1.064 3.236 1.00 92.31 704 ALA A C 1
ATOM 5363 O O . ALA A 1 704 ? -2.521 1.381 3.970 1.00 92.31 704 ALA A O 1
ATOM 5364 N N . GLU A 1 705 ? -0.856 1.959 2.571 1.00 95.19 705 GLU A N 1
ATOM 5365 C CA . GLU A 1 705 ? -1.106 3.405 2.643 1.00 95.19 705 GLU A CA 1
ATOM 5366 C C . GLU A 1 705 ? -2.461 3.765 2.003 1.00 95.19 705 GLU A C 1
ATOM 5368 O O . GLU A 1 705 ? -3.202 4.587 2.538 1.00 95.19 705 GLU A O 1
ATOM 5373 N N . ALA A 1 706 ? -2.854 3.069 0.927 1.00 97.81 706 ALA A N 1
ATOM 5374 C CA . ALA A 1 706 ? -4.165 3.230 0.293 1.00 97.81 706 ALA A CA 1
ATOM 5375 C C . ALA A 1 706 ? -5.340 2.969 1.249 1.00 97.81 706 ALA A C 1
ATOM 5377 O O . ALA A 1 706 ? -6.339 3.686 1.238 1.00 97.81 706 ALA A O 1
ATOM 5378 N N . ARG A 1 707 ? -5.219 1.940 2.094 1.00 97.06 707 ARG A N 1
ATOM 5379 C CA . ARG A 1 707 ? -6.243 1.565 3.079 1.00 97.06 707 ARG A CA 1
ATOM 5380 C C . ARG A 1 707 ? -6.337 2.544 4.242 1.00 97.06 707 ARG A C 1
ATOM 5382 O O . ARG A 1 707 ? -7.443 2.778 4.719 1.00 97.06 707 ARG A O 1
ATOM 5389 N N . ASP A 1 708 ? -5.219 3.137 4.649 1.00 98.06 708 ASP A N 1
ATOM 5390 C CA . ASP A 1 708 ? -5.230 4.238 5.616 1.00 98.06 708 ASP A CA 1
ATOM 5391 C C . ASP A 1 708 ? -5.940 5.472 5.018 1.00 98.06 708 ASP A C 1
ATOM 5393 O O . ASP A 1 708 ? -6.733 6.138 5.686 1.00 98.06 708 ASP A O 1
ATOM 5397 N N . GLY A 1 709 ? -5.728 5.740 3.723 1.00 98.31 709 GLY A N 1
ATOM 5398 C CA . GLY A 1 709 ? -6.467 6.769 2.989 1.00 98.31 709 GLY A CA 1
ATOM 5399 C C . GLY A 1 709 ? -7.966 6.465 2.854 1.00 98.31 709 GLY A C 1
ATOM 5400 O O . GLY A 1 709 ? -8.783 7.367 3.029 1.00 98.31 709 GLY A O 1
ATOM 5401 N N . TYR A 1 710 ? -8.342 5.200 2.623 1.00 98.69 710 TYR A N 1
ATOM 5402 C CA . TYR A 1 710 ? -9.740 4.746 2.655 1.00 98.69 710 TYR A CA 1
ATOM 5403 C C . TYR A 1 710 ? -10.378 5.050 4.017 1.00 98.69 710 TYR A C 1
ATOM 5405 O O . TYR A 1 710 ? -11.424 5.691 4.077 1.00 98.69 710 TYR A O 1
ATOM 5413 N N . ASP A 1 711 ? -9.738 4.628 5.113 1.00 98.25 711 ASP A N 1
ATOM 5414 C CA . ASP A 1 711 ? -10.271 4.819 6.470 1.00 98.25 711 ASP A CA 1
ATOM 5415 C C . ASP A 1 711 ? -10.401 6.312 6.805 1.00 98.25 711 ASP A C 1
ATOM 5417 O O . ASP A 1 711 ? -11.385 6.743 7.405 1.00 98.25 711 ASP A O 1
ATOM 5421 N N . THR A 1 712 ? -9.438 7.114 6.345 1.00 98.69 712 THR A N 1
ATOM 5422 C CA . THR A 1 712 ? -9.462 8.573 6.471 1.00 98.69 712 THR A CA 1
ATOM 5423 C C . THR A 1 712 ? -10.673 9.184 5.771 1.00 98.69 712 THR A C 1
ATOM 5425 O O . THR A 1 712 ? -11.375 9.991 6.377 1.00 98.69 712 THR A O 1
ATOM 5428 N N . ILE A 1 713 ? -10.951 8.804 4.521 1.00 98.88 713 ILE A N 1
ATOM 5429 C CA . ILE A 1 713 ? -12.108 9.308 3.767 1.00 98.88 713 ILE A CA 1
ATOM 5430 C C . ILE A 1 713 ? -13.414 8.997 4.497 1.00 98.88 713 ILE A C 1
ATOM 5432 O O . ILE A 1 713 ? -14.217 9.901 4.735 1.00 98.88 713 ILE A O 1
ATOM 5436 N N . GLU A 1 714 ? -13.599 7.741 4.900 1.00 98.56 714 GLU A N 1
ATOM 5437 C CA . GLU A 1 714 ? -14.834 7.300 5.546 1.00 98.56 714 GLU A CA 1
ATOM 5438 C C . GLU A 1 714 ? -15.035 7.958 6.916 1.00 98.56 714 GLU A C 1
ATOM 5440 O O . GLU A 1 714 ? -16.167 8.265 7.289 1.00 98.56 714 GLU A O 1
ATOM 5445 N N . TYR A 1 715 ? -13.951 8.228 7.648 1.00 98.38 715 TYR A N 1
ATOM 5446 C CA . TYR A 1 715 ? -14.011 8.968 8.905 1.00 98.38 715 TYR A CA 1
ATOM 5447 C C . TYR A 1 715 ? -14.391 10.438 8.691 1.00 98.38 715 TYR A C 1
ATOM 5449 O O . TYR A 1 715 ? -15.306 10.943 9.343 1.00 98.38 715 TYR A O 1
ATOM 5457 N N . ILE A 1 716 ? -13.719 11.132 7.765 1.00 98.31 716 ILE A N 1
ATOM 5458 C CA . ILE A 1 716 ? -13.970 12.556 7.497 1.00 98.31 716 ILE A CA 1
ATOM 5459 C C . ILE A 1 716 ? -15.400 12.782 6.993 1.00 98.31 716 ILE A C 1
ATOM 5461 O O . ILE A 1 716 ? -16.050 13.733 7.428 1.00 98.31 716 ILE A O 1
ATOM 5465 N N . ALA A 1 717 ? -15.914 11.888 6.145 1.00 98.12 717 ALA A N 1
ATOM 5466 C CA . ALA A 1 717 ? -17.278 11.949 5.623 1.00 98.12 717 ALA A CA 1
ATOM 5467 C C . ALA A 1 717 ? -18.365 11.868 6.713 1.00 98.12 717 ALA A C 1
ATOM 5469 O O . ALA A 1 717 ? -19.477 12.354 6.515 1.00 98.12 717 ALA A O 1
ATOM 5470 N N . GLN A 1 718 ? -18.055 11.272 7.869 1.00 96.00 718 GLN A N 1
ATOM 5471 C CA . GLN A 1 718 ? -18.989 11.106 8.988 1.00 96.00 718 GLN A CA 1
ATOM 5472 C C . GLN A 1 718 ? -18.929 12.247 10.010 1.00 96.00 718 GLN A C 1
ATOM 5474 O O . GLN A 1 718 ? -19.737 12.282 10.943 1.00 96.00 718 GLN A O 1
ATOM 5479 N N . LEU A 1 719 ? -17.982 13.183 9.875 1.00 94.75 719 LEU A N 1
ATOM 5480 C CA . LEU A 1 719 ? -17.868 14.287 10.822 1.00 94.75 719 LEU A CA 1
ATOM 5481 C C . LEU A 1 719 ? -19.122 15.181 10.773 1.00 94.75 719 LEU A C 1
ATOM 5483 O O . LEU A 1 719 ? -19.648 15.433 9.690 1.00 94.75 719 LEU A O 1
ATOM 5487 N N . PRO A 1 720 ? -19.588 15.745 11.908 1.00 93.50 720 PRO A N 1
ATOM 5488 C CA . PRO A 1 720 ? -20.887 16.433 11.978 1.00 93.50 720 PRO A CA 1
ATOM 5489 C C . PRO A 1 720 ? -21.047 17.650 11.056 1.00 93.50 720 PRO A C 1
ATOM 5491 O O . PRO A 1 720 ? -22.162 18.121 10.826 1.00 93.50 720 PRO A O 1
ATOM 5494 N N . TRP A 1 721 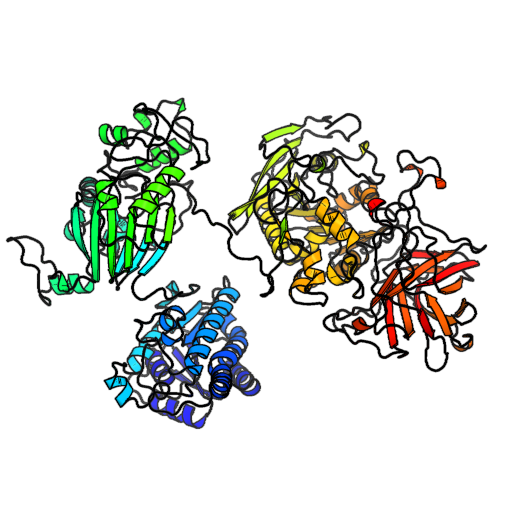? -19.935 18.219 10.591 1.00 94.81 721 TRP A N 1
ATOM 5495 C CA . TRP A 1 721 ? -19.926 19.343 9.661 1.00 94.81 721 TRP A CA 1
ATOM 5496 C C . TRP A 1 721 ? -19.917 18.907 8.190 1.00 94.81 721 TRP A C 1
ATOM 5498 O O . TRP A 1 721 ? -20.180 19.759 7.342 1.00 94.81 721 TRP A O 1
ATOM 5508 N N . SER A 1 722 ? -19.621 17.640 7.883 1.00 96.88 722 SER A N 1
ATOM 5509 C CA . SER A 1 722 ? -19.519 17.117 6.517 1.00 96.88 722 SER A CA 1
ATOM 5510 C C . SER A 1 722 ? -20.899 16.847 5.908 1.00 96.88 722 SER A C 1
ATOM 5512 O O . SER A 1 722 ? -21.861 16.571 6.625 1.00 96.88 722 SER A O 1
ATOM 5514 N N . ASP A 1 723 ? -21.015 16.956 4.583 1.00 96.75 723 ASP A N 1
ATOM 5515 C CA . ASP A 1 723 ? -22.175 16.475 3.815 1.00 96.75 723 ASP A CA 1
ATOM 5516 C C . ASP A 1 723 ? -21.995 15.050 3.260 1.00 96.75 723 ASP A C 1
ATOM 5518 O O . ASP A 1 723 ? -22.856 14.568 2.524 1.00 96.75 723 ASP A O 1
ATOM 5522 N N . GLY A 1 724 ? -20.889 14.386 3.606 1.00 97.06 724 GLY A N 1
ATOM 5523 C CA . GLY A 1 724 ? -20.540 13.052 3.132 1.00 97.06 724 GLY A CA 1
ATOM 5524 C C . GLY A 1 724 ? -19.767 13.016 1.810 1.00 97.06 724 GLY A C 1
ATOM 5525 O O . GLY A 1 724 ? -19.271 11.950 1.457 1.00 97.06 724 GLY A O 1
ATOM 5526 N N . HIS A 1 725 ? -19.605 14.132 1.089 1.00 98.62 725 HIS A N 1
ATOM 5527 C CA . HIS A 1 725 ? -18.795 14.163 -0.131 1.00 98.62 725 HIS A CA 1
ATOM 5528 C C . HIS A 1 725 ? -17.337 14.487 0.200 1.00 98.62 725 HIS A C 1
ATOM 5530 O O . HIS A 1 725 ? -17.016 15.547 0.745 1.00 98.62 725 HIS A O 1
ATOM 5536 N N . THR A 1 726 ? -16.421 13.603 -0.200 1.00 98.81 726 THR A N 1
ATOM 5537 C CA . THR A 1 726 ? -14.971 13.834 -0.093 1.00 98.81 726 THR A CA 1
ATOM 5538 C C . THR A 1 726 ? -14.287 13.817 -1.459 1.00 98.81 726 THR A C 1
ATOM 5540 O O . THR A 1 726 ? -14.704 13.100 -2.371 1.00 98.81 726 THR A O 1
ATOM 5543 N N . ALA A 1 727 ? -13.240 14.621 -1.618 1.00 98.81 727 ALA A N 1
ATOM 5544 C CA . ALA A 1 727 ? -12.357 14.585 -2.774 1.00 98.81 727 ALA A CA 1
ATOM 5545 C C . ALA A 1 727 ? -10.903 14.561 -2.317 1.00 98.81 727 ALA A C 1
ATOM 5547 O O . ALA A 1 727 ? -10.537 15.246 -1.361 1.00 98.81 727 ALA A O 1
ATOM 5548 N N . LEU A 1 728 ? -10.073 13.799 -3.022 1.00 98.69 728 LEU A N 1
ATOM 5549 C CA . LEU A 1 728 ? -8.623 13.881 -2.872 1.00 98.69 728 LEU A CA 1
ATOM 5550 C C . LEU A 1 728 ? -8.080 14.901 -3.868 1.00 98.69 728 LEU A C 1
ATOM 5552 O O . LEU A 1 728 ? -8.506 14.919 -5.022 1.00 98.69 728 LEU A O 1
ATOM 5556 N N . ALA A 1 729 ? -7.155 15.745 -3.422 1.00 97.00 729 ALA A N 1
ATOM 5557 C CA . ALA A 1 729 ? -6.516 16.734 -4.279 1.00 97.00 729 ALA A CA 1
ATOM 5558 C C . ALA A 1 729 ? -5.097 17.049 -3.802 1.00 97.00 729 ALA A C 1
ATOM 5560 O O . ALA A 1 729 ? -4.830 17.107 -2.601 1.00 97.00 729 ALA A O 1
ATOM 5561 N N . GLY A 1 730 ? -4.199 17.286 -4.752 1.00 95.19 730 GLY A N 1
ATOM 5562 C CA . GLY A 1 730 ? -2.808 17.630 -4.480 1.00 95.19 730 GLY A CA 1
ATOM 5563 C C . GLY A 1 730 ? -1.858 17.027 -5.502 1.00 95.19 730 GLY A C 1
ATOM 5564 O O . GLY A 1 730 ? -2.278 16.265 -6.376 1.00 95.19 730 GLY A O 1
ATOM 5565 N N . ASN A 1 731 ? -0.591 17.394 -5.362 1.00 93.31 731 ASN A N 1
ATOM 5566 C CA . ASN A 1 731 ? 0.486 17.101 -6.299 1.00 93.31 731 ASN A CA 1
ATOM 5567 C C . ASN A 1 731 ? 1.429 15.989 -5.781 1.00 93.31 731 ASN A C 1
ATOM 5569 O O . ASN A 1 731 ? 1.331 15.587 -4.623 1.00 93.31 731 ASN A O 1
ATOM 5573 N N . SER A 1 732 ? 2.251 15.414 -6.655 1.00 93.81 732 SER A N 1
ATOM 5574 C CA . SER A 1 732 ? 3.353 14.485 -6.397 1.00 93.81 732 SER A CA 1
ATOM 5575 C C . SER A 1 732 ? 2.959 13.308 -5.496 1.00 93.81 732 SER A C 1
ATOM 5577 O O . SER A 1 732 ? 2.257 12.405 -5.969 1.00 93.81 732 SER A O 1
ATOM 5579 N N . TRP A 1 733 ? 3.326 13.255 -4.214 1.00 95.00 733 TRP A N 1
ATOM 5580 C CA . TRP A 1 733 ? 2.935 12.135 -3.339 1.00 95.00 733 TRP A CA 1
ATOM 5581 C C . TRP A 1 733 ? 1.432 12.149 -3.064 1.00 95.00 733 TRP A C 1
ATOM 5583 O O . TRP A 1 733 ? 0.799 11.090 -3.068 1.00 95.00 733 TRP A O 1
ATOM 5593 N N . LEU A 1 734 ? 0.839 13.339 -2.896 1.00 96.12 734 LEU A N 1
ATOM 5594 C CA . LEU A 1 734 ? -0.605 13.483 -2.720 1.00 96.12 734 LEU A CA 1
ATOM 5595 C C . LEU A 1 734 ? -1.328 12.957 -3.953 1.00 96.12 734 LEU A C 1
ATOM 5597 O O . LEU A 1 734 ? -2.286 12.212 -3.789 1.00 96.12 734 LEU A O 1
ATOM 5601 N N . ALA A 1 735 ? -0.859 13.301 -5.160 1.00 97.19 735 ALA A N 1
ATOM 5602 C CA . ALA A 1 735 ? -1.407 12.812 -6.427 1.00 97.19 735 ALA A CA 1
ATOM 5603 C C . ALA A 1 735 ? -1.241 11.293 -6.581 1.00 97.19 735 ALA A C 1
ATOM 5605 O O . ALA A 1 735 ? -2.198 10.589 -6.908 1.00 97.19 735 ALA A O 1
ATOM 5606 N N . THR A 1 736 ? -0.043 10.784 -6.287 1.00 97.62 736 THR A N 1
ATOM 5607 C CA . THR A 1 736 ? 0.296 9.356 -6.347 1.00 97.62 736 THR A CA 1
ATOM 5608 C C . THR A 1 736 ? -0.645 8.544 -5.464 1.00 97.62 736 THR A C 1
ATOM 5610 O O . THR A 1 736 ? -1.249 7.575 -5.925 1.00 97.62 736 THR A O 1
ATOM 5613 N N . ASN A 1 737 ? -0.849 8.981 -4.219 1.00 97.12 737 ASN A N 1
ATOM 5614 C CA . ASN A 1 737 ? -1.738 8.318 -3.272 1.00 97.12 737 ASN A CA 1
ATOM 5615 C C . ASN A 1 737 ? -3.194 8.275 -3.754 1.00 97.12 737 ASN A C 1
ATOM 5617 O O . ASN A 1 737 ? -3.872 7.282 -3.490 1.00 97.12 737 ASN A O 1
ATOM 5621 N N . GLN A 1 738 ? -3.681 9.269 -4.506 1.00 98.50 738 GLN A N 1
ATOM 5622 C CA . GLN A 1 738 ? -5.066 9.240 -5.004 1.00 98.50 738 GLN A CA 1
ATOM 5623 C C . GLN A 1 738 ? -5.316 8.057 -5.934 1.00 98.50 738 GLN A C 1
ATOM 5625 O O . GLN A 1 738 ? -6.385 7.455 -5.860 1.00 98.50 738 GLN A O 1
ATOM 5630 N N . TRP A 1 739 ? -4.336 7.676 -6.761 1.00 98.44 739 TRP A N 1
ATOM 5631 C CA . TRP A 1 739 ? -4.467 6.515 -7.642 1.00 98.44 739 TRP A CA 1
ATOM 5632 C C . TRP A 1 739 ? -4.671 5.219 -6.864 1.00 98.44 739 TRP A C 1
ATOM 5634 O O . TRP A 1 739 ? -5.499 4.389 -7.239 1.00 98.44 739 TRP A O 1
ATOM 5644 N N . PHE A 1 740 ? -3.918 5.047 -5.777 1.00 98.56 740 PHE A N 1
ATOM 5645 C CA . PHE A 1 740 ? -4.011 3.865 -4.928 1.00 98.56 740 PHE A CA 1
ATOM 5646 C C . PHE A 1 740 ? -5.283 3.882 -4.076 1.00 98.56 740 PHE A C 1
ATOM 5648 O O . PHE A 1 740 ? -5.992 2.880 -4.029 1.00 98.56 740 PHE A O 1
ATOM 5655 N N . ILE A 1 741 ? -5.604 5.015 -3.444 1.00 98.75 741 ILE A N 1
ATOM 5656 C CA . ILE A 1 741 ? -6.780 5.146 -2.575 1.00 98.75 741 ILE A CA 1
ATOM 5657 C C . ILE A 1 741 ? -8.069 4.977 -3.385 1.00 98.75 741 ILE A C 1
ATOM 5659 O O . ILE A 1 741 ? -8.941 4.208 -2.990 1.00 98.75 741 ILE A O 1
ATOM 5663 N N . ALA A 1 742 ? -8.188 5.623 -4.549 1.00 98.69 742 ALA A N 1
ATOM 5664 C CA . ALA A 1 742 ? -9.380 5.503 -5.387 1.00 98.69 742 ALA A CA 1
ATOM 5665 C C . ALA A 1 742 ? -9.589 4.081 -5.929 1.00 98.69 742 ALA A C 1
ATOM 5667 O O . ALA A 1 742 ? -10.729 3.668 -6.137 1.00 98.69 742 ALA A O 1
ATOM 5668 N N . ALA A 1 743 ? -8.513 3.309 -6.116 1.00 98.25 743 ALA A N 1
ATOM 5669 C CA . ALA A 1 743 ? -8.600 1.902 -6.498 1.00 98.25 743 ALA A CA 1
ATOM 5670 C C . ALA A 1 743 ? -9.143 0.995 -5.372 1.00 98.25 743 ALA A C 1
ATOM 5672 O O . ALA A 1 743 ? -9.662 -0.079 -5.672 1.00 98.25 743 ALA A O 1
ATOM 5673 N N . GLU A 1 744 ? -9.083 1.424 -4.103 1.00 98.12 744 GLU A N 1
ATOM 5674 C CA . GLU A 1 744 ? -9.763 0.754 -2.979 1.00 98.12 744 GLU A CA 1
ATOM 5675 C C . GLU A 1 744 ? -11.261 1.132 -2.886 1.00 98.12 744 GLU A C 1
ATOM 5677 O O . GLU A 1 744 ? -11.974 0.582 -2.050 1.00 98.12 744 GLU A O 1
ATOM 5682 N N . GLN A 1 745 ? -11.745 2.029 -3.757 1.00 98.31 745 GLN A N 1
ATOM 5683 C CA . GLN A 1 745 ? -13.151 2.433 -3.914 1.00 98.31 745 GLN A CA 1
ATOM 5684 C C . GLN A 1 745 ? -13.869 2.852 -2.607 1.00 98.31 745 GLN A C 1
ATOM 5686 O O . GLN A 1 745 ? -14.902 2.266 -2.267 1.00 98.31 745 GLN A O 1
ATOM 5691 N N . PRO A 1 746 ? -13.380 3.872 -1.868 1.00 98.38 746 PRO A N 1
ATOM 5692 C CA . PRO A 1 746 ? -14.086 4.398 -0.700 1.00 98.38 746 PRO A CA 1
ATOM 5693 C C . PRO A 1 746 ? -15.476 4.932 -1.092 1.00 98.38 746 PRO A C 1
ATOM 5695 O O . PRO A 1 746 ? -15.553 5.768 -1.997 1.00 98.38 746 PRO A O 1
ATOM 5698 N N . PRO A 1 747 ? -16.570 4.486 -0.447 1.00 97.44 747 PRO A N 1
ATOM 5699 C CA . PRO A 1 747 ? -17.930 4.899 -0.797 1.00 97.44 747 PRO A CA 1
ATOM 5700 C C . PRO A 1 747 ? -18.173 6.412 -0.784 1.00 97.44 747 PRO A C 1
ATOM 5702 O O . PRO A 1 747 ? -18.959 6.900 -1.594 1.00 97.44 747 PRO A O 1
ATOM 5705 N N . HIS A 1 748 ? -17.509 7.150 0.110 1.00 98.56 748 HIS A N 1
ATOM 5706 C CA . HIS A 1 748 ? -17.672 8.602 0.236 1.00 98.56 748 HIS A CA 1
ATOM 5707 C C . HIS A 1 748 ? -16.679 9.410 -0.617 1.00 98.56 748 HIS A C 1
ATOM 5709 O O . HIS A 1 748 ? -16.716 10.648 -0.622 1.00 98.56 748 HIS A O 1
ATOM 5715 N N . LEU A 1 749 ? -15.795 8.744 -1.372 1.00 98.88 749 LEU A N 1
ATOM 5716 C CA . LEU A 1 749 ? -14.934 9.410 -2.345 1.00 98.88 749 LEU A CA 1
ATOM 5717 C C . LEU A 1 749 ? -15.755 9.765 -3.584 1.00 98.88 749 LEU A C 1
ATOM 5719 O O . LEU A 1 749 ? -16.204 8.905 -4.334 1.00 98.88 749 LEU A O 1
ATOM 5723 N N . THR A 1 750 ? -15.953 11.058 -3.802 1.00 98.81 750 THR A N 1
ATOM 5724 C CA . THR A 1 750 ? -16.813 11.578 -4.869 1.00 98.81 750 THR A CA 1
ATOM 5725 C C . THR A 1 750 ? -16.037 11.832 -6.154 1.00 98.81 750 THR A C 1
ATOM 5727 O O . THR A 1 750 ? -16.556 11.591 -7.240 1.00 98.81 750 THR A O 1
ATOM 5730 N N . CYS A 1 751 ? -14.798 12.316 -6.055 1.00 98.81 751 CYS A N 1
ATOM 5731 C CA . CYS A 1 751 ? -13.904 12.527 -7.192 1.00 98.81 751 CYS A CA 1
ATOM 5732 C C . CYS A 1 751 ? -12.438 12.612 -6.738 1.00 98.81 751 CYS A C 1
ATOM 5734 O O . CYS A 1 751 ? -12.155 12.784 -5.551 1.00 98.81 751 CYS A O 1
ATOM 5736 N N . ILE A 1 752 ? -11.509 12.492 -7.687 1.00 98.81 752 ILE A N 1
ATOM 5737 C CA . ILE A 1 752 ? -10.072 12.688 -7.457 1.00 98.81 752 ILE A CA 1
ATOM 5738 C C . ILE A 1 752 ? -9.505 13.763 -8.380 1.00 98.81 752 ILE A C 1
ATOM 5740 O O . ILE A 1 752 ? -9.933 13.906 -9.528 1.00 98.81 752 ILE A O 1
ATOM 5744 N N . LEU A 1 753 ? -8.524 14.502 -7.873 1.00 98.31 753 LEU A N 1
ATOM 5745 C CA . LEU A 1 753 ? -7.782 15.534 -8.586 1.00 98.31 753 LEU A CA 1
ATOM 5746 C C . LEU A 1 753 ? -6.275 15.277 -8.426 1.00 98.31 753 LEU A C 1
ATOM 5748 O O . LEU A 1 753 ? -5.613 15.955 -7.636 1.00 98.31 753 LEU A O 1
ATOM 5752 N N . PRO A 1 754 ? -5.728 14.245 -9.088 1.00 97.44 754 PRO A N 1
ATOM 5753 C CA . PRO A 1 754 ? -4.299 13.959 -9.088 1.00 97.44 754 PRO A CA 1
ATOM 5754 C C . PRO A 1 754 ? -3.570 14.982 -9.959 1.00 97.44 754 PRO A C 1
ATOM 5756 O O . PRO A 1 754 ? -3.621 14.933 -11.193 1.00 97.44 754 PRO A O 1
ATOM 5759 N N . LEU A 1 755 ? -2.914 15.934 -9.295 1.00 94.81 755 LEU A N 1
ATOM 5760 C CA . LEU A 1 755 ? -2.273 17.072 -9.938 1.00 94.81 755 LEU A CA 1
ATOM 5761 C C . LEU A 1 755 ? -0.792 16.770 -10.178 1.00 94.81 755 LEU A C 1
ATOM 5763 O O . LEU A 1 755 ? 0.027 17.321 -9.475 1.00 94.81 755 LEU A O 1
ATOM 5767 N N . GLU A 1 756 ? -0.477 15.892 -11.133 1.00 93.12 756 GLU A N 1
ATOM 5768 C CA . GLU A 1 756 ? 0.849 15.287 -11.380 1.00 93.12 756 GLU A CA 1
ATOM 5769 C C . GLU A 1 756 ? 1.267 14.229 -10.350 1.00 93.12 756 GLU A C 1
ATOM 5771 O O . GLU A 1 756 ? 1.800 14.519 -9.290 1.00 93.12 756 GLU A O 1
ATOM 5776 N N . GLY A 1 757 ? 1.048 12.949 -10.665 1.00 94.12 757 GLY A N 1
ATOM 5777 C CA . GLY A 1 757 ? 1.443 11.842 -9.790 1.00 94.12 757 GLY A CA 1
ATOM 5778 C C . GLY A 1 757 ? 2.008 10.667 -10.567 1.00 94.12 757 GLY A C 1
ATOM 5779 O O . GLY A 1 757 ? 1.445 10.264 -11.589 1.00 94.12 757 GLY A O 1
ATOM 5780 N N . LEU A 1 758 ? 3.091 10.078 -10.053 1.00 94.62 758 LEU A N 1
ATOM 5781 C CA . LEU A 1 758 ? 3.552 8.782 -10.545 1.00 94.62 758 LEU A CA 1
ATOM 5782 C C . LEU A 1 758 ? 2.531 7.698 -10.172 1.00 94.62 758 LEU A C 1
ATOM 5784 O O . LEU A 1 758 ? 1.655 7.890 -9.331 1.00 94.62 758 LEU A O 1
ATOM 5788 N N . SER A 1 759 ? 2.623 6.546 -10.814 1.00 95.19 759 SER A N 1
ATOM 5789 C CA . SER A 1 759 ? 1.661 5.459 -10.665 1.00 95.19 759 SER A CA 1
ATOM 5790 C C . SER A 1 759 ? 2.287 4.065 -10.670 1.00 95.19 759 SER A C 1
ATOM 5792 O O . SER A 1 759 ? 1.623 3.104 -10.292 1.00 95.19 759 SER A O 1
ATOM 5794 N N . ASP A 1 760 ? 3.536 3.932 -11.105 1.00 96.38 760 ASP A N 1
ATOM 5795 C CA . ASP A 1 760 ? 4.345 2.717 -11.009 1.00 96.38 760 ASP A CA 1
ATOM 5796 C C . ASP A 1 760 ? 5.724 3.130 -10.491 1.00 96.38 760 ASP A C 1
ATOM 5798 O O . ASP A 1 760 ? 6.582 3.584 -11.252 1.00 96.38 760 ASP A O 1
ATOM 5802 N N . VAL A 1 761 ? 5.918 3.000 -9.174 1.00 95.81 761 VAL A N 1
ATOM 5803 C CA . VAL A 1 761 ? 7.147 3.428 -8.486 1.00 95.81 761 VAL A CA 1
ATOM 5804 C C . VAL A 1 761 ? 8.388 2.822 -9.139 1.00 95.81 761 VAL A C 1
ATOM 5806 O O . VAL A 1 761 ? 9.385 3.515 -9.333 1.00 95.81 761 VAL A O 1
ATOM 5809 N N . TYR A 1 762 ? 8.328 1.543 -9.513 1.00 97.31 762 TYR A N 1
ATOM 5810 C CA . TYR A 1 762 ? 9.469 0.839 -10.083 1.00 97.31 762 TYR A CA 1
ATOM 5811 C C . TYR A 1 762 ? 9.761 1.314 -11.509 1.00 97.31 762 TYR A C 1
ATOM 5813 O O . TYR A 1 762 ? 10.889 1.705 -11.800 1.00 97.31 762 TYR A O 1
ATOM 5821 N N . ARG A 1 763 ? 8.767 1.293 -12.408 1.00 95.44 763 ARG A N 1
ATOM 5822 C CA . ARG A 1 763 ? 9.003 1.518 -13.847 1.00 95.44 763 ARG A CA 1
ATOM 5823 C C . ARG A 1 763 ? 9.143 2.982 -14.240 1.00 95.44 763 ARG A C 1
ATOM 5825 O O . ARG A 1 763 ? 9.720 3.255 -15.291 1.00 95.44 763 ARG A O 1
ATOM 5832 N N . GLU A 1 764 ? 8.609 3.910 -13.454 1.00 93.75 764 GLU A N 1
ATOM 5833 C CA . GLU A 1 764 ? 8.539 5.319 -13.855 1.00 93.75 764 GLU A CA 1
ATOM 5834 C C . GLU A 1 764 ? 9.689 6.147 -13.280 1.00 93.75 764 GLU A C 1
ATOM 5836 O O . GLU A 1 764 ? 10.218 7.011 -13.977 1.00 93.75 764 GLU A O 1
ATOM 5841 N N . THR A 1 765 ? 10.114 5.863 -12.046 1.00 91.88 765 THR A N 1
ATOM 5842 C CA . THR A 1 765 ? 11.048 6.732 -11.312 1.00 91.88 765 THR A CA 1
ATOM 5843 C C . THR A 1 765 ? 12.155 5.963 -10.591 1.00 91.88 765 THR A C 1
ATOM 5845 O O . THR A 1 765 ? 13.323 6.225 -10.865 1.00 91.88 765 THR A O 1
ATOM 5848 N N . LEU A 1 766 ? 11.848 5.010 -9.699 1.00 95.25 766 LEU A N 1
ATOM 5849 C CA . LEU A 1 766 ? 12.868 4.334 -8.879 1.00 95.25 766 LEU A CA 1
ATOM 5850 C C . LEU A 1 766 ? 13.828 3.471 -9.700 1.00 95.25 766 LEU A C 1
ATOM 5852 O O . LEU A 1 766 ? 15.016 3.452 -9.396 1.00 95.25 766 LEU A O 1
ATOM 5856 N N . CYS A 1 767 ? 13.332 2.745 -10.702 1.00 95.69 767 CYS A N 1
ATOM 5857 C CA . CYS A 1 767 ? 14.105 1.790 -11.497 1.00 95.69 767 CYS A CA 1
ATOM 5858 C C . CYS A 1 767 ? 13.702 1.842 -12.979 1.00 95.69 767 CYS A C 1
ATOM 5860 O O . CYS A 1 767 ? 13.475 0.818 -13.635 1.00 95.69 767 CYS A O 1
ATOM 5862 N N . ARG A 1 768 ? 13.564 3.057 -13.521 1.00 94.25 768 ARG A N 1
ATOM 5863 C CA . ARG A 1 768 ? 13.122 3.256 -14.904 1.00 94.25 768 ARG A CA 1
ATOM 5864 C C . ARG A 1 768 ? 14.032 2.494 -15.869 1.00 94.25 768 ARG A C 1
ATOM 5866 O O . ARG A 1 768 ? 15.254 2.603 -15.814 1.00 94.25 768 ARG A O 1
ATOM 5873 N N . GLY A 1 769 ? 13.430 1.681 -16.736 1.00 95.94 769 GLY A N 1
ATOM 5874 C CA . GLY A 1 769 ? 14.174 0.854 -17.688 1.00 95.94 769 GLY A CA 1
ATOM 5875 C C . GLY A 1 769 ? 15.063 -0.222 -17.051 1.00 95.94 769 GLY A C 1
ATOM 5876 O O . GLY A 1 769 ? 15.920 -0.760 -17.742 1.00 95.94 769 GLY A O 1
ATOM 5877 N N . GLY A 1 770 ? 14.892 -0.548 -15.766 1.00 96.56 770 GLY A N 1
ATOM 5878 C CA . GLY A 1 770 ? 15.781 -1.459 -15.037 1.00 96.56 770 GLY A CA 1
ATOM 5879 C C . GLY A 1 770 ? 17.044 -0.797 -14.472 1.00 96.56 770 GLY A C 1
ATOM 5880 O O . GLY A 1 770 ? 17.954 -1.507 -14.048 1.00 96.56 770 GLY A O 1
ATOM 5881 N N . VAL A 1 771 ? 17.120 0.542 -14.469 1.00 96.75 771 VAL A N 1
ATOM 5882 C CA . VAL A 1 771 ? 18.262 1.304 -13.939 1.00 96.75 771 VAL A CA 1
ATOM 5883 C C . VAL A 1 771 ? 17.850 2.060 -12.665 1.00 96.75 771 VAL A C 1
ATOM 5885 O O . VAL A 1 771 ? 17.071 3.011 -12.755 1.00 96.75 771 VAL A O 1
ATOM 5888 N N . PRO A 1 772 ? 18.346 1.673 -11.471 1.00 95.25 772 PRO A N 1
ATOM 5889 C CA . PRO A 1 772 ? 17.961 2.318 -10.214 1.00 95.25 772 PRO A CA 1
ATOM 5890 C C . PRO A 1 772 ? 18.422 3.781 -10.076 1.00 95.25 772 PRO A C 1
ATOM 5892 O O . PRO A 1 772 ? 19.617 4.065 -10.143 1.00 95.25 772 PRO A O 1
ATOM 5895 N N . TYR A 1 773 ? 17.500 4.702 -9.773 1.00 92.69 773 TYR A N 1
ATOM 5896 C CA . TYR A 1 773 ? 17.771 6.117 -9.479 1.00 92.69 773 TYR A CA 1
ATOM 5897 C C . TYR A 1 773 ? 17.702 6.412 -7.971 1.00 92.69 773 TYR A C 1
ATOM 5899 O O . TYR A 1 773 ? 16.764 7.015 -7.457 1.00 92.69 773 TYR A O 1
ATOM 5907 N N . LEU A 1 774 ? 18.718 5.976 -7.227 1.00 94.19 774 LEU A N 1
ATOM 5908 C CA . LEU A 1 774 ? 18.742 6.060 -5.756 1.00 94.19 774 LEU A CA 1
ATOM 5909 C C . LEU A 1 774 ? 18.840 7.479 -5.141 1.00 94.19 774 LEU A C 1
ATOM 5911 O O . LEU A 1 774 ? 18.289 7.665 -4.048 1.00 94.19 774 LEU A O 1
ATOM 5915 N N . PRO A 1 775 ? 19.521 8.478 -5.753 1.00 93.69 775 PRO A N 1
ATOM 5916 C CA . PRO A 1 775 ? 19.730 9.784 -5.118 1.00 93.69 775 PRO A CA 1
ATOM 5917 C C . PRO A 1 775 ? 18.437 10.511 -4.734 1.00 93.69 775 PRO A C 1
ATOM 5919 O O . PRO A 1 775 ? 18.312 10.976 -3.602 1.00 93.69 775 PRO A O 1
ATOM 5922 N N . PHE A 1 776 ? 17.454 10.559 -5.638 1.00 92.12 776 PHE A N 1
ATOM 5923 C CA . PHE A 1 776 ? 16.180 11.240 -5.390 1.00 92.12 776 PHE A CA 1
ATOM 5924 C C . PHE A 1 776 ? 15.368 10.574 -4.273 1.00 92.12 776 PHE A C 1
ATOM 5926 O O . PHE A 1 776 ? 14.891 11.252 -3.369 1.00 92.12 776 PHE A O 1
ATOM 5933 N N . TRP A 1 777 ? 15.276 9.242 -4.268 1.00 94.00 777 TRP A N 1
ATOM 5934 C CA . TRP A 1 777 ? 14.534 8.493 -3.243 1.00 94.00 777 TRP A CA 1
ATOM 5935 C C . TRP A 1 777 ? 15.194 8.584 -1.860 1.00 94.00 777 TRP A C 1
ATOM 5937 O O . TRP A 1 777 ? 14.510 8.645 -0.837 1.00 94.00 777 TRP A O 1
ATOM 5947 N N . SER A 1 778 ? 16.526 8.672 -1.824 1.00 93.38 778 SER A N 1
ATOM 5948 C CA . SER A 1 778 ? 17.274 8.943 -0.590 1.00 93.38 778 SER A CA 1
ATOM 5949 C C . SER A 1 778 ? 17.008 10.358 -0.076 1.00 93.38 778 SER A C 1
ATOM 5951 O O . SER A 1 778 ? 16.742 10.544 1.110 1.00 93.38 778 SER A O 1
ATOM 5953 N N . PHE A 1 779 ? 17.035 11.351 -0.971 1.00 92.31 779 PHE A N 1
ATOM 5954 C CA . PHE A 1 779 ? 16.699 12.737 -0.650 1.00 92.31 779 PHE A CA 1
ATOM 5955 C C . PHE A 1 779 ? 15.274 12.862 -0.110 1.00 92.31 779 PHE A C 1
ATOM 5957 O O . PHE A 1 779 ? 15.084 13.461 0.945 1.00 92.31 779 PHE A O 1
ATOM 5964 N N . LEU A 1 780 ? 14.293 12.241 -0.767 1.00 91.00 780 LEU A N 1
ATOM 5965 C CA . LEU A 1 780 ? 12.899 12.246 -0.332 1.00 91.00 780 LEU A CA 1
ATOM 5966 C C . LEU A 1 780 ? 12.765 11.675 1.082 1.00 91.00 780 LEU A C 1
ATOM 5968 O O . LEU A 1 780 ? 12.234 12.331 1.970 1.00 91.00 780 LEU A O 1
ATOM 5972 N N . GLY A 1 781 ? 13.355 10.503 1.329 1.00 91.44 781 GLY A N 1
ATOM 5973 C CA . GLY A 1 781 ? 13.307 9.860 2.638 1.00 91.44 781 GLY A CA 1
ATOM 5974 C C . GLY A 1 781 ? 13.999 10.632 3.766 1.00 91.44 781 GLY A C 1
ATOM 5975 O O . GLY A 1 781 ? 13.602 10.497 4.922 1.00 91.44 781 GLY A O 1
ATOM 5976 N N . ASN A 1 782 ? 15.003 11.452 3.450 1.00 90.19 782 ASN A N 1
ATOM 5977 C CA . ASN A 1 782 ? 15.675 12.328 4.416 1.00 90.19 782 ASN A CA 1
ATOM 5978 C C . ASN A 1 782 ? 14.860 13.585 4.764 1.00 90.19 782 ASN A C 1
ATOM 5980 O O . ASN A 1 782 ? 15.222 14.302 5.694 1.00 90.19 782 ASN A O 1
ATOM 5984 N N . ASN A 1 783 ? 13.772 13.845 4.039 1.00 88.12 783 ASN A N 1
ATOM 5985 C CA . ASN A 1 783 ? 12.839 14.938 4.301 1.00 88.12 783 ASN A CA 1
ATOM 5986 C C . ASN A 1 783 ? 11.495 14.436 4.867 1.00 88.12 783 ASN A C 1
ATOM 5988 O O . ASN A 1 783 ? 10.530 15.195 4.924 1.00 88.12 783 ASN A O 1
ATOM 5992 N N . LEU A 1 784 ? 11.426 13.171 5.308 1.00 90.50 784 LEU A N 1
ATOM 5993 C CA . LEU A 1 784 ? 10.280 12.610 6.027 1.00 90.50 784 LEU A CA 1
ATOM 5994 C C . LEU A 1 784 ? 10.625 12.461 7.512 1.00 90.50 784 LEU A C 1
ATOM 5996 O O . LEU A 1 784 ? 11.563 11.742 7.873 1.00 90.50 784 LEU A O 1
ATOM 6000 N N . PHE A 1 785 ? 9.856 13.133 8.368 1.00 91.56 785 PHE A N 1
ATOM 6001 C CA . PHE A 1 785 ? 10.165 13.253 9.792 1.00 91.56 785 PHE A CA 1
ATOM 6002 C C . PHE A 1 785 ? 9.264 12.375 10.661 1.00 91.56 785 PHE A C 1
ATOM 6004 O O . PHE A 1 785 ? 8.033 12.421 10.561 1.00 91.56 785 PHE A O 1
ATOM 6011 N N . SER A 1 786 ? 9.889 11.565 11.514 1.00 91.06 786 SER A N 1
ATOM 6012 C CA . SER A 1 786 ? 9.216 10.652 12.430 1.00 91.06 786 SER A CA 1
ATOM 6013 C C . SER A 1 786 ? 10.135 10.175 13.551 1.00 91.06 786 SER A C 1
ATOM 6015 O O . SER A 1 786 ? 11.347 10.080 13.385 1.00 91.06 786 SER A O 1
ATOM 6017 N N . ASN A 1 787 ? 9.538 9.816 14.689 1.00 88.94 787 ASN A N 1
ATOM 6018 C CA . ASN A 1 787 ? 10.224 9.097 15.767 1.00 88.94 787 ASN A CA 1
ATOM 6019 C C . ASN A 1 787 ? 10.136 7.564 15.615 1.00 88.94 787 ASN A C 1
ATOM 6021 O O . ASN A 1 787 ? 10.701 6.843 16.433 1.00 88.94 787 ASN A O 1
ATOM 6025 N N . ASN A 1 788 ? 9.425 7.075 14.595 1.00 89.06 788 ASN A N 1
ATOM 6026 C CA . ASN A 1 788 ? 9.283 5.660 14.262 1.00 89.06 788 ASN A CA 1
ATOM 6027 C C . ASN A 1 788 ? 10.151 5.299 13.042 1.00 89.06 788 ASN A C 1
ATOM 6029 O O . ASN A 1 788 ? 10.847 6.132 12.457 1.00 89.06 788 ASN A O 1
ATOM 6033 N N . GLU A 1 789 ? 10.109 4.031 12.642 1.00 91.19 789 GLU A N 1
ATOM 6034 C CA . GLU A 1 789 ? 10.749 3.574 11.404 1.00 91.19 789 GLU A CA 1
ATOM 6035 C C . GLU A 1 789 ? 9.893 3.856 10.159 1.00 91.19 789 GLU A C 1
ATOM 6037 O O . GLU A 1 789 ? 8.666 3.989 10.229 1.00 91.19 789 GLU A O 1
ATOM 6042 N N . ARG A 1 790 ? 10.560 3.893 9.005 1.00 92.88 790 ARG A N 1
ATOM 6043 C CA . ARG A 1 790 ? 9.968 3.982 7.671 1.00 92.88 790 ARG A CA 1
ATOM 6044 C C . ARG A 1 790 ? 10.446 2.835 6.795 1.00 92.88 790 ARG A C 1
ATOM 6046 O O . ARG A 1 790 ? 11.536 2.310 6.993 1.00 92.88 790 ARG A O 1
ATOM 6053 N N . GLU A 1 791 ? 9.660 2.494 5.790 1.00 94.19 791 GLU A N 1
ATOM 6054 C CA . GLU A 1 791 ? 10.066 1.569 4.735 1.00 94.19 791 GLU A CA 1
ATOM 6055 C C . GLU A 1 791 ? 11.380 2.010 4.056 1.00 94.19 791 GLU A C 1
ATOM 6057 O O . GLU A 1 791 ? 11.555 3.170 3.669 1.00 94.19 791 GLU A O 1
ATOM 6062 N N . ASP A 1 792 ? 12.328 1.077 3.947 1.00 94.75 792 ASP A N 1
ATOM 6063 C CA . ASP A 1 792 ? 13.650 1.286 3.353 1.00 94.75 792 ASP A CA 1
ATOM 6064 C C . ASP A 1 792 ? 13.655 0.842 1.887 1.00 94.75 792 ASP A C 1
ATOM 6066 O O . ASP A 1 792 ? 14.180 -0.210 1.512 1.00 94.75 792 ASP A O 1
ATOM 6070 N N . VAL A 1 793 ? 13.046 1.671 1.042 1.00 95.12 793 VAL A N 1
ATOM 6071 C CA . VAL A 1 793 ? 12.948 1.449 -0.409 1.00 95.12 793 VAL A CA 1
ATOM 6072 C C . VAL A 1 793 ? 14.309 1.263 -1.094 1.00 95.12 793 VAL A C 1
ATOM 6074 O O . VAL A 1 793 ? 14.396 0.538 -2.086 1.00 95.12 793 VAL A O 1
ATOM 6077 N N . ILE A 1 794 ? 15.383 1.855 -0.553 1.00 95.31 794 ILE A N 1
ATOM 6078 C CA . ILE A 1 794 ? 16.745 1.736 -1.094 1.00 95.31 794 ILE A CA 1
ATOM 6079 C C . ILE A 1 794 ? 17.290 0.333 -0.826 1.00 95.31 794 ILE A C 1
ATOM 6081 O O . ILE A 1 794 ? 17.767 -0.343 -1.739 1.00 95.31 794 ILE A O 1
ATOM 6085 N N . SER A 1 795 ? 17.174 -0.150 0.410 1.00 96.19 795 SER A N 1
ATOM 6086 C CA . SER A 1 795 ? 17.539 -1.532 0.723 1.00 96.19 795 SER A CA 1
ATOM 6087 C C . SER A 1 795 ? 16.635 -2.536 0.006 1.00 96.19 795 SER A C 1
ATOM 6089 O O . SER A 1 795 ? 17.114 -3.593 -0.409 1.00 96.19 795 SER A O 1
ATOM 6091 N N . MET A 1 796 ? 15.355 -2.209 -0.204 1.00 96.88 796 MET A N 1
ATOM 6092 C CA . MET A 1 796 ? 14.434 -3.058 -0.962 1.00 96.88 796 MET A CA 1
ATOM 6093 C C . MET A 1 796 ? 14.863 -3.223 -2.422 1.00 96.88 796 MET A C 1
ATOM 6095 O O . MET A 1 796 ? 14.920 -4.362 -2.879 1.00 96.88 796 MET A O 1
ATOM 6099 N N . ILE A 1 797 ? 15.221 -2.153 -3.146 1.00 96.69 797 ILE A N 1
ATOM 6100 C CA . ILE A 1 797 ? 15.670 -2.270 -4.551 1.00 96.69 797 ILE A CA 1
ATOM 6101 C C . ILE A 1 797 ? 17.043 -2.925 -4.677 1.00 96.69 797 ILE A C 1
ATOM 6103 O O . ILE A 1 797 ? 17.270 -3.693 -5.607 1.00 96.69 797 ILE A O 1
ATOM 6107 N N . ASN A 1 798 ? 17.931 -2.726 -3.702 1.00 95.50 798 ASN A N 1
ATOM 6108 C CA . ASN A 1 798 ? 19.213 -3.429 -3.671 1.00 95.50 798 ASN A CA 1
ATOM 6109 C C . ASN A 1 798 ? 19.046 -4.937 -3.428 1.00 95.50 798 ASN A C 1
ATOM 6111 O O . ASN A 1 798 ? 19.780 -5.744 -3.995 1.00 95.50 798 ASN A O 1
ATOM 6115 N N . LYS A 1 799 ? 18.090 -5.331 -2.578 1.00 96.31 799 LYS A N 1
ATOM 6116 C CA . LYS A 1 799 ? 17.827 -6.740 -2.254 1.00 96.31 799 LYS A CA 1
ATOM 6117 C C . LYS A 1 799 ? 16.989 -7.444 -3.319 1.00 96.31 799 LYS A C 1
ATOM 6119 O O . LYS A 1 799 ? 17.224 -8.614 -3.610 1.00 96.31 799 LYS A O 1
ATOM 6124 N N . TYR A 1 800 ? 16.008 -6.743 -3.874 1.00 96.50 800 TYR A N 1
ATOM 6125 C CA . TYR A 1 800 ? 15.070 -7.249 -4.867 1.00 96.50 800 TYR A CA 1
ATOM 6126 C C . TYR A 1 800 ? 15.086 -6.338 -6.104 1.00 96.50 800 TYR A C 1
ATOM 6128 O O . TYR A 1 800 ? 14.152 -5.565 -6.306 1.00 96.50 800 TYR A O 1
ATOM 6136 N N . PRO A 1 801 ? 16.134 -6.410 -6.943 1.00 95.50 801 PRO A N 1
ATOM 6137 C CA . PRO A 1 801 ? 16.302 -5.499 -8.079 1.00 95.50 801 PRO A CA 1
ATOM 6138 C C . PRO A 1 801 ? 15.321 -5.755 -9.231 1.00 95.50 801 PRO A C 1
ATOM 6140 O O . PRO A 1 801 ? 15.148 -4.890 -10.087 1.00 95.50 801 PRO A O 1
ATOM 6143 N N . LEU A 1 802 ? 14.672 -6.922 -9.264 1.00 97.88 802 LEU A N 1
ATOM 6144 C CA . LEU A 1 802 ? 13.722 -7.329 -10.302 1.00 97.88 802 LEU A CA 1
ATOM 6145 C C . LEU A 1 802 ? 12.278 -7.138 -9.849 1.00 97.88 802 LEU A C 1
ATOM 6147 O O . LEU A 1 802 ? 11.978 -7.224 -8.657 1.00 97.88 802 LEU A O 1
ATOM 6151 N N . MET A 1 803 ? 11.389 -6.936 -10.821 1.00 97.62 803 MET A N 1
ATOM 6152 C CA . MET A 1 803 ? 9.948 -6.864 -10.593 1.00 97.62 803 MET A CA 1
ATOM 6153 C C . MET A 1 803 ? 9.455 -8.126 -9.873 1.00 97.62 803 MET A C 1
ATOM 6155 O O . MET A 1 803 ? 9.738 -9.249 -10.291 1.00 97.62 803 MET A O 1
ATOM 6159 N N . ASN A 1 804 ? 8.719 -7.930 -8.783 1.00 96.81 804 ASN A N 1
ATOM 6160 C CA . ASN A 1 804 ? 8.143 -8.980 -7.949 1.00 96.81 804 ASN A CA 1
ATOM 6161 C C . ASN A 1 804 ? 6.844 -8.475 -7.298 1.00 96.81 804 ASN A C 1
ATOM 6163 O O . ASN A 1 804 ? 6.436 -7.334 -7.519 1.00 96.81 804 ASN A O 1
ATOM 6167 N N . ASP A 1 805 ? 6.218 -9.294 -6.454 1.00 96.94 805 ASP A N 1
ATOM 6168 C CA . ASP A 1 805 ? 4.943 -8.944 -5.815 1.00 96.94 805 ASP A CA 1
ATOM 6169 C C . ASP A 1 805 ? 5.009 -7.690 -4.929 1.00 96.94 805 ASP A C 1
ATOM 6171 O O . ASP A 1 805 ? 3.998 -7.011 -4.759 1.00 96.94 805 ASP A O 1
ATOM 6175 N N . TYR A 1 806 ? 6.179 -7.363 -4.372 1.00 97.00 806 TYR A N 1
ATOM 6176 C CA . TYR A 1 806 ? 6.365 -6.136 -3.603 1.00 97.00 806 TYR A CA 1
ATOM 6177 C C . TYR A 1 806 ? 6.342 -4.906 -4.518 1.00 97.00 806 TYR A C 1
ATOM 6179 O O . TYR A 1 806 ? 5.608 -3.963 -4.242 1.00 97.00 806 TYR A O 1
ATOM 6187 N N . TRP A 1 807 ? 7.070 -4.926 -5.637 1.00 97.56 807 TRP A N 1
ATOM 6188 C CA . TRP A 1 807 ? 7.040 -3.822 -6.604 1.00 97.56 807 TRP A CA 1
ATOM 6189 C C . TRP A 1 807 ? 5.695 -3.698 -7.323 1.00 97.56 807 TRP A C 1
ATOM 6191 O O . TRP A 1 807 ? 5.254 -2.582 -7.588 1.00 97.56 807 TRP A O 1
ATOM 6201 N N . GLU A 1 808 ? 4.998 -4.811 -7.565 1.00 96.75 808 GLU A N 1
ATOM 6202 C CA . GLU A 1 808 ? 3.649 -4.789 -8.142 1.00 96.75 808 GLU A CA 1
ATOM 6203 C C . GLU A 1 808 ? 2.595 -4.228 -7.166 1.00 96.75 808 GLU A C 1
ATOM 6205 O O . GLU A 1 808 ? 1.589 -3.674 -7.615 1.00 96.75 808 GLU A O 1
ATOM 6210 N N . ASP A 1 809 ? 2.815 -4.313 -5.845 1.00 97.25 809 ASP A N 1
ATOM 6211 C CA . ASP A 1 809 ? 2.011 -3.589 -4.843 1.00 97.25 809 ASP A CA 1
ATOM 6212 C C . ASP A 1 809 ? 2.228 -2.071 -4.932 1.00 97.25 809 ASP A C 1
ATOM 6214 O O . ASP A 1 809 ? 1.294 -1.301 -4.719 1.00 97.25 809 ASP A O 1
ATOM 6218 N N . LYS A 1 810 ? 3.428 -1.629 -5.336 1.00 97.12 810 LYS A N 1
ATOM 6219 C CA . LYS A 1 810 ? 3.772 -0.213 -5.568 1.00 97.12 810 LYS A CA 1
ATOM 6220 C C . LYS A 1 810 ? 3.375 0.293 -6.962 1.00 97.12 810 LYS A C 1
ATOM 6222 O O . LYS A 1 810 ? 3.842 1.346 -7.404 1.00 97.12 810 LYS A O 1
ATOM 6227 N N . ARG A 1 811 ? 2.485 -0.433 -7.646 1.00 96.75 811 ARG A N 1
ATOM 6228 C CA . ARG A 1 811 ? 1.881 -0.053 -8.925 1.00 96.75 811 ARG A CA 1
ATOM 6229 C C . ARG A 1 811 ? 0.371 0.137 -8.778 1.00 96.75 811 ARG A C 1
ATOM 6231 O O . ARG A 1 811 ? -0.374 -0.801 -8.491 1.00 96.75 811 ARG A O 1
ATOM 6238 N N . ALA A 1 812 ? -0.096 1.352 -9.042 1.00 96.56 812 ALA A N 1
ATOM 6239 C CA . ALA A 1 812 ? -1.495 1.728 -8.927 1.00 96.56 812 ALA A CA 1
ATOM 6240 C C . ALA A 1 812 ? -2.375 0.991 -9.947 1.00 96.56 812 ALA A C 1
ATOM 6242 O O . ALA A 1 812 ? -2.042 0.879 -11.137 1.00 96.56 812 ALA A O 1
ATOM 6243 N N . LYS A 1 813 ? -3.538 0.530 -9.475 1.00 97.19 813 LYS A N 1
ATOM 6244 C CA . LYS A 1 813 ? -4.545 -0.209 -10.253 1.00 97.19 813 LYS A CA 1
ATOM 6245 C C . LYS A 1 813 ? -5.620 0.741 -10.781 1.00 97.19 813 LYS A C 1
ATOM 6247 O O . LYS A 1 813 ? -6.787 0.643 -10.414 1.00 97.19 813 LYS A O 1
ATOM 6252 N N . ALA A 1 814 ? -5.217 1.672 -11.645 1.00 97.00 814 ALA A N 1
ATOM 6253 C CA . ALA A 1 814 ? -6.097 2.718 -12.179 1.00 97.00 814 ALA A CA 1
ATOM 6254 C C . ALA A 1 814 ? -7.349 2.172 -12.896 1.00 97.00 814 ALA A C 1
ATOM 6256 O O . ALA A 1 814 ? -8.399 2.809 -12.892 1.00 97.00 814 ALA A O 1
ATOM 6257 N N . ASN A 1 815 ? -7.278 0.945 -13.421 1.00 97.19 815 ASN A N 1
ATOM 6258 C CA . ASN A 1 815 ? -8.410 0.237 -14.016 1.00 97.19 815 ASN A CA 1
ATOM 6259 C C . ASN A 1 815 ? -9.551 -0.083 -13.023 1.00 97.19 815 ASN A C 1
ATOM 6261 O O . ASN A 1 815 ? -10.622 -0.506 -13.453 1.00 97.19 815 ASN A O 1
ATOM 6265 N N . LEU A 1 816 ? -9.323 0.071 -11.712 1.00 98.12 816 LEU A N 1
ATOM 6266 C CA . LEU A 1 816 ? -10.327 -0.095 -10.657 1.00 98.12 816 LEU A CA 1
ATOM 6267 C C . LEU A 1 816 ? -10.975 1.228 -10.227 1.00 98.12 816 LEU A C 1
ATOM 6269 O O . LEU A 1 816 ? -11.907 1.202 -9.429 1.00 98.12 816 LEU A O 1
ATOM 6273 N N . ILE A 1 817 ? -10.507 2.375 -10.722 1.00 98.56 817 ILE A N 1
ATOM 6274 C CA . ILE A 1 817 ? -11.043 3.682 -10.334 1.00 98.56 817 ILE A CA 1
ATOM 6275 C C . ILE A 1 817 ? -12.412 3.884 -10.991 1.00 98.56 817 ILE A C 1
ATOM 6277 O O . ILE A 1 817 ? -12.559 3.783 -12.210 1.00 98.56 817 ILE A O 1
ATOM 6281 N N . THR A 1 818 ? -13.417 4.166 -10.162 1.00 97.88 818 THR A N 1
ATOM 6282 C CA . THR A 1 818 ? -14.820 4.344 -10.580 1.00 97.88 818 THR A CA 1
ATOM 6283 C C . THR A 1 818 ? -15.325 5.777 -10.447 1.00 97.88 818 THR A C 1
ATOM 6285 O O . THR A 1 818 ? -16.423 6.087 -10.913 1.00 97.88 818 THR A O 1
ATOM 6288 N N . VAL A 1 819 ? -14.563 6.633 -9.766 1.00 98.62 819 VAL A N 1
ATOM 6289 C CA . VAL A 1 819 ? -14.931 8.019 -9.475 1.00 98.62 819 VAL A CA 1
ATOM 6290 C C . VAL A 1 819 ? -14.393 8.961 -10.557 1.00 98.62 819 VAL A C 1
ATOM 6292 O O . VAL A 1 819 ? -13.335 8.697 -11.131 1.00 98.62 819 VAL A O 1
ATOM 6295 N N . PRO A 1 820 ? -15.082 10.080 -10.836 1.00 98.50 820 PRO A N 1
ATOM 6296 C CA . PRO A 1 820 ? -14.583 11.114 -11.729 1.00 98.50 820 PRO A CA 1
ATOM 6297 C C . PRO A 1 820 ? -13.161 11.578 -11.394 1.00 98.50 820 PRO A C 1
ATOM 6299 O O . PRO A 1 820 ? -12.831 11.769 -10.223 1.00 98.50 820 PRO A O 1
ATOM 6302 N N . ALA A 1 821 ? -12.348 11.814 -12.426 1.00 98.25 821 ALA A N 1
ATOM 6303 C CA . ALA A 1 821 ? -10.950 12.215 -12.271 1.00 98.25 821 ALA A CA 1
ATOM 6304 C C . ALA A 1 821 ? -10.619 13.495 -13.053 1.00 98.25 821 ALA A C 1
ATOM 6306 O O . ALA A 1 821 ? -10.859 13.565 -14.261 1.00 98.25 821 ALA A O 1
ATOM 6307 N N . TYR A 1 822 ? -10.028 14.481 -12.378 1.00 97.25 822 TYR A N 1
ATOM 6308 C CA . TYR A 1 822 ? -9.344 15.615 -13.003 1.00 97.25 822 TYR A CA 1
ATOM 6309 C C . TYR A 1 822 ? -7.836 15.364 -12.935 1.00 97.25 822 TYR A C 1
ATOM 6311 O O . TYR A 1 822 ? -7.223 15.506 -11.882 1.00 97.25 822 TYR A O 1
ATOM 6319 N N . VAL A 1 823 ? -7.239 14.951 -14.044 1.00 95.62 823 VAL A N 1
ATOM 6320 C CA . VAL A 1 823 ? -5.822 14.597 -14.127 1.00 95.62 823 VAL A CA 1
ATOM 6321 C C . VAL A 1 823 ? -5.038 15.778 -14.671 1.00 95.62 823 VAL A C 1
ATOM 6323 O O . VAL A 1 823 ? -5.374 16.318 -15.726 1.00 95.62 823 VAL A O 1
ATOM 6326 N N . LEU A 1 824 ? -3.969 16.149 -13.978 1.00 92.62 824 LEU A N 1
ATOM 6327 C CA . LEU A 1 824 ? -3.002 17.123 -14.465 1.00 92.62 824 LEU A CA 1
ATOM 6328 C C . LEU A 1 824 ? -1.691 16.419 -14.803 1.00 92.62 824 LEU A C 1
ATOM 6330 O O . LEU A 1 824 ? -1.264 15.516 -14.085 1.00 92.62 824 LEU A O 1
ATOM 6334 N N . ALA A 1 825 ? -1.067 16.832 -15.899 1.00 91.06 825 ALA A N 1
ATOM 6335 C CA . ALA A 1 825 ? 0.298 16.467 -16.247 1.00 91.06 825 ALA A CA 1
ATOM 6336 C C . ALA A 1 825 ? 1.034 17.709 -16.765 1.00 91.06 825 ALA A C 1
ATOM 6338 O O . ALA A 1 825 ? 0.428 18.550 -17.429 1.00 91.06 825 ALA A O 1
ATOM 6339 N N . SER A 1 826 ? 2.338 17.810 -16.546 1.00 88.62 826 SER A N 1
ATOM 6340 C CA . SER A 1 826 ? 3.163 18.819 -17.208 1.00 88.62 826 SER A CA 1
ATOM 6341 C C . SER A 1 826 ? 4.193 18.191 -18.133 1.00 88.62 826 SER A C 1
ATOM 6343 O O . SER A 1 826 ? 4.528 17.009 -18.047 1.00 88.62 826 SER A O 1
ATOM 6345 N N . MET A 1 827 ? 4.720 19.019 -19.028 1.00 83.81 827 MET A N 1
ATOM 6346 C CA . MET A 1 827 ? 5.905 18.709 -19.828 1.00 83.81 827 MET A CA 1
ATOM 6347 C C . MET A 1 827 ? 7.197 19.192 -19.149 1.00 83.81 827 MET A C 1
ATOM 6349 O O . MET A 1 827 ? 8.238 19.254 -19.796 1.00 83.81 827 MET A O 1
ATOM 6353 N N . SER A 1 828 ? 7.125 19.590 -17.873 1.00 80.81 828 SER A N 1
ATOM 6354 C CA . SER A 1 828 ? 8.185 20.342 -17.193 1.00 80.81 828 SER A CA 1
ATOM 6355 C C . SER A 1 828 ? 9.206 19.460 -16.465 1.00 80.81 828 SER A C 1
ATOM 6357 O O . SER A 1 828 ? 10.359 19.862 -16.315 1.00 80.81 828 SER A O 1
ATOM 6359 N N . THR A 1 829 ? 8.820 18.245 -16.055 1.00 76.44 829 THR A N 1
ATOM 6360 C CA . THR A 1 829 ? 9.683 17.312 -15.315 1.00 76.44 829 THR A CA 1
ATOM 6361 C C . THR A 1 829 ? 9.409 15.853 -15.671 1.00 76.44 829 THR A C 1
ATOM 6363 O O . THR A 1 829 ? 8.283 15.463 -15.961 1.00 76.44 829 THR A O 1
ATOM 6366 N N . GLY A 1 830 ? 10.456 15.023 -15.639 1.00 77.88 830 GLY A N 1
ATOM 6367 C CA . GLY A 1 830 ? 10.374 13.596 -15.960 1.00 77.88 830 GLY A CA 1
ATOM 6368 C C . GLY A 1 830 ? 9.840 12.720 -14.825 1.00 77.88 830 GLY A C 1
ATOM 6369 O O . GLY A 1 830 ? 9.833 11.500 -14.983 1.00 77.88 830 GLY A O 1
ATOM 6370 N N . LEU A 1 831 ? 9.431 13.314 -13.697 1.00 87.62 831 LEU A N 1
ATOM 6371 C CA . LEU A 1 831 ? 8.992 12.593 -12.501 1.00 87.62 831 LEU A CA 1
ATOM 6372 C C . LEU A 1 831 ? 7.581 11.996 -12.637 1.00 87.62 831 LEU A C 1
ATOM 6374 O O . LEU A 1 831 ? 7.384 10.819 -12.334 1.00 87.62 831 LEU A O 1
ATOM 6378 N N . HIS A 1 832 ? 6.599 12.778 -13.098 1.00 92.50 832 HIS A N 1
ATOM 6379 C CA . HIS A 1 832 ? 5.175 12.440 -12.919 1.00 92.50 832 HIS A CA 1
ATOM 6380 C C . HIS A 1 832 ? 4.371 12.300 -14.218 1.00 92.50 832 HIS A C 1
ATOM 6382 O O . HIS A 1 832 ? 3.308 11.670 -14.223 1.00 92.50 832 HIS A O 1
ATOM 6388 N N . THR A 1 833 ? 4.863 12.835 -15.338 1.00 91.38 833 THR A N 1
ATOM 6389 C CA . THR A 1 833 ? 4.126 12.895 -16.614 1.00 91.38 833 THR A CA 1
ATOM 6390 C C . THR A 1 833 ? 3.713 11.516 -17.129 1.00 91.38 833 THR A C 1
ATOM 6392 O O . THR A 1 833 ? 2.588 11.335 -17.604 1.00 91.38 833 THR A O 1
ATOM 6395 N N . VAL A 1 834 ? 4.602 10.521 -17.020 1.00 92.19 834 VAL A N 1
ATOM 6396 C CA . VAL A 1 834 ? 4.319 9.143 -17.459 1.00 92.19 834 VAL A CA 1
ATOM 6397 C C . VAL A 1 834 ? 3.200 8.530 -16.619 1.00 92.19 834 VAL A C 1
ATOM 6399 O O . VAL A 1 834 ? 2.247 8.003 -17.187 1.00 92.19 834 VAL A O 1
ATOM 6402 N N . GLY A 1 835 ? 3.264 8.650 -15.290 1.00 94.06 835 GLY A N 1
ATOM 6403 C CA . GLY A 1 835 ? 2.236 8.101 -14.404 1.00 94.06 835 GLY A CA 1
ATOM 6404 C C . GLY A 1 835 ? 0.875 8.766 -14.590 1.00 94.06 835 GLY A C 1
ATOM 6405 O O . GLY A 1 835 ? -0.143 8.079 -14.677 1.00 94.06 835 GLY A O 1
ATOM 6406 N N . SER A 1 836 ? 0.859 10.087 -14.765 1.00 94.56 836 SER A N 1
ATOM 6407 C CA . SER A 1 836 ? -0.373 10.860 -14.961 1.00 94.56 836 SER A CA 1
ATOM 6408 C C . SER A 1 836 ? -1.075 10.484 -16.271 1.00 94.56 836 SER A C 1
ATOM 6410 O O . SER A 1 836 ? -2.268 10.171 -16.280 1.00 94.56 836 SER A O 1
ATOM 6412 N N . THR A 1 837 ? -0.328 10.429 -17.379 1.00 92.06 837 THR A N 1
ATOM 6413 C CA . THR A 1 837 ? -0.874 10.016 -18.686 1.00 92.06 837 THR A CA 1
ATOM 6414 C C . THR A 1 837 ? -1.260 8.535 -18.711 1.00 92.06 837 THR A C 1
ATOM 6416 O O . THR A 1 837 ? -2.329 8.198 -19.224 1.00 92.06 837 THR A O 1
ATOM 6419 N N . ARG A 1 838 ? -0.473 7.644 -18.087 1.00 92.56 838 ARG A N 1
ATOM 6420 C CA . ARG A 1 838 ? -0.808 6.216 -17.963 1.00 92.56 838 ARG A CA 1
ATOM 6421 C C . ARG A 1 838 ? -2.113 6.005 -17.202 1.00 92.56 838 ARG A C 1
ATOM 6423 O O . ARG A 1 838 ? -2.995 5.324 -17.715 1.00 92.56 838 ARG A O 1
ATOM 6430 N N . CYS A 1 839 ? -2.248 6.578 -16.006 1.00 95.56 839 CYS A N 1
ATOM 6431 C CA . CYS A 1 839 ? -3.465 6.446 -15.205 1.00 95.56 839 CYS A CA 1
ATOM 6432 C C . CYS A 1 839 ? -4.683 7.012 -15.937 1.00 95.56 839 CYS A C 1
ATOM 6434 O O . CYS A 1 839 ? -5.728 6.365 -15.945 1.00 95.56 839 CYS A O 1
ATOM 6436 N N . PHE A 1 840 ? -4.550 8.165 -16.603 1.00 94.75 840 PHE A N 1
ATOM 6437 C CA . PHE A 1 840 ? -5.629 8.699 -17.434 1.00 94.75 840 PHE A CA 1
ATOM 6438 C C . PHE A 1 840 ? -6.072 7.693 -18.503 1.00 94.75 840 PHE A C 1
ATOM 6440 O O . PHE A 1 840 ? -7.268 7.466 -18.671 1.00 94.75 840 PHE A O 1
ATOM 6447 N N . GLU A 1 841 ? -5.138 7.056 -19.209 1.00 92.94 841 GLU A N 1
ATOM 6448 C CA . GLU A 1 841 ? -5.462 6.036 -20.210 1.00 92.94 841 GLU A CA 1
ATOM 6449 C C . GLU A 1 841 ? -6.092 4.773 -19.595 1.00 92.94 841 GLU A C 1
ATOM 6451 O O . GLU A 1 841 ? -7.031 4.226 -20.170 1.00 92.94 841 GLU A O 1
ATOM 6456 N N . ASP A 1 842 ? -5.616 4.336 -18.427 1.00 94.81 842 ASP A N 1
ATOM 6457 C CA . ASP A 1 842 ? -6.000 3.070 -17.790 1.00 94.81 842 ASP A CA 1
ATOM 6458 C C . ASP A 1 842 ? -7.355 3.134 -17.044 1.00 94.81 842 ASP A C 1
ATOM 6460 O O . ASP A 1 842 ? -7.971 2.092 -16.807 1.00 94.81 842 ASP A O 1
ATOM 6464 N N . ILE A 1 843 ? -7.854 4.327 -16.685 1.00 97.06 843 ILE A N 1
ATOM 6465 C CA . ILE A 1 843 ? -9.203 4.499 -16.108 1.00 97.06 843 ILE A CA 1
ATOM 6466 C C . ILE A 1 843 ? -10.266 4.085 -17.145 1.00 97.06 843 ILE A C 1
ATOM 6468 O O . ILE A 1 843 ? -10.280 4.631 -18.250 1.00 97.06 843 ILE A O 1
ATOM 6472 N N . PRO A 1 844 ? -11.216 3.187 -16.828 1.00 95.62 844 PRO A N 1
ATOM 6473 C CA . PRO A 1 844 ? -12.066 2.558 -17.844 1.00 95.62 844 PRO A CA 1
ATOM 6474 C C . PRO A 1 844 ? -13.274 3.400 -18.293 1.00 95.62 844 PRO A C 1
ATOM 6476 O O . PRO A 1 844 ? -13.987 2.993 -19.207 1.00 95.62 844 PRO A O 1
ATOM 6479 N N . HIS A 1 845 ? -13.548 4.542 -17.654 1.00 95.38 845 HIS A N 1
ATOM 6480 C CA . HIS A 1 845 ? -14.746 5.351 -17.906 1.00 95.38 845 HIS A CA 1
ATOM 6481 C C . HIS A 1 845 ? -14.446 6.752 -18.460 1.00 95.38 845 HIS A C 1
ATOM 6483 O O . HIS A 1 845 ? -13.379 7.318 -18.245 1.00 95.38 845 HIS A O 1
ATOM 6489 N N . GLU A 1 846 ? -15.457 7.375 -19.071 1.00 91.88 846 GLU A N 1
ATOM 6490 C CA . GLU A 1 846 ? -15.363 8.682 -19.750 1.00 91.88 846 GLU A CA 1
ATOM 6491 C C . GLU A 1 846 ? -15.440 9.914 -18.831 1.00 91.88 846 GLU A C 1
ATOM 6493 O O . GLU A 1 846 ? -15.255 11.043 -19.292 1.00 91.88 846 GLU A O 1
ATOM 6498 N N . LYS A 1 847 ? -15.735 9.733 -17.536 1.00 95.00 847 LYS A N 1
ATOM 6499 C CA . LYS A 1 847 ? -15.753 10.818 -16.536 1.00 95.00 847 LYS A CA 1
ATOM 6500 C C . LYS A 1 847 ? -14.338 11.175 -16.071 1.00 95.00 847 LYS A C 1
ATOM 6502 O O . LYS A 1 847 ? -14.040 11.163 -14.882 1.00 95.00 847 LYS A O 1
ATOM 6507 N N . LYS A 1 848 ? -13.446 11.432 -17.018 1.00 94.75 848 LYS A N 1
ATOM 6508 C CA . LYS A 1 848 ? -12.048 11.775 -16.767 1.00 94.75 848 LYS A CA 1
ATOM 6509 C C . LYS A 1 848 ? -11.622 12.912 -17.685 1.00 94.75 848 LYS A C 1
ATOM 6511 O O . LYS A 1 848 ? -12.004 12.942 -18.855 1.00 94.75 848 LYS A O 1
ATOM 6516 N N . TRP A 1 849 ? -10.835 13.827 -17.140 1.00 93.62 849 TRP A N 1
ATOM 6517 C CA . TRP A 1 849 ? -10.277 14.971 -17.848 1.00 93.62 849 TRP A CA 1
ATOM 6518 C C . TRP A 1 849 ? -8.764 14.985 -17.659 1.00 93.62 849 TRP A C 1
ATOM 6520 O O . TRP A 1 849 ? -8.291 14.660 -16.577 1.00 93.62 849 TRP A O 1
ATOM 6530 N N . LEU A 1 850 ? -8.020 15.333 -18.704 1.00 91.62 850 LEU A N 1
ATOM 6531 C CA . LEU A 1 850 ? -6.571 15.495 -18.695 1.00 91.62 850 LEU A CA 1
ATOM 6532 C C . LEU A 1 850 ? -6.235 16.922 -19.111 1.00 91.62 850 LEU A C 1
ATOM 6534 O O . LEU A 1 850 ? -6.472 17.294 -20.257 1.00 91.62 850 LEU A O 1
ATOM 6538 N N . ARG A 1 851 ? -5.641 17.706 -18.219 1.00 89.75 851 ARG A N 1
ATOM 6539 C CA . ARG A 1 851 ? -5.023 18.982 -18.579 1.00 89.75 851 ARG A CA 1
ATOM 6540 C C . ARG A 1 851 ? -3.516 18.788 -18.664 1.00 89.75 851 ARG A C 1
ATOM 6542 O O . ARG A 1 851 ? -2.906 18.327 -17.702 1.00 89.75 851 ARG A O 1
ATOM 6549 N N . MET A 1 852 ? -2.928 19.150 -19.804 1.00 87.25 852 MET A N 1
ATOM 6550 C CA . MET A 1 852 ? -1.472 19.158 -19.971 1.00 87.25 852 MET A CA 1
ATOM 6551 C C . MET A 1 852 ? -0.944 20.583 -20.118 1.00 87.25 852 MET A C 1
ATOM 6553 O O . MET A 1 852 ? -1.428 21.315 -20.983 1.00 87.25 852 MET A O 1
ATOM 6557 N N . ASN A 1 853 ? 0.049 20.965 -19.314 1.00 86.69 853 ASN A N 1
ATOM 6558 C CA . ASN A 1 853 ? 0.667 22.297 -19.359 1.00 86.69 853 ASN A CA 1
ATOM 6559 C C . ASN A 1 853 ? 2.194 22.229 -19.594 1.00 86.69 853 ASN A C 1
ATOM 6561 O O . ASN A 1 853 ? 2.802 21.156 -19.598 1.00 86.69 853 ASN A O 1
ATOM 6565 N N . ALA A 1 854 ? 2.809 23.391 -19.827 1.00 85.06 854 ALA A N 1
ATOM 6566 C CA . ALA A 1 854 ? 4.254 23.536 -20.045 1.00 85.06 854 ALA A CA 1
ATOM 6567 C C . ALA A 1 854 ? 4.996 24.161 -18.848 1.00 85.06 854 ALA A C 1
ATOM 6569 O O . ALA A 1 854 ? 6.182 24.479 -18.955 1.00 85.06 854 ALA A O 1
ATOM 6570 N N . THR A 1 855 ? 4.298 24.376 -17.732 1.00 87.81 855 THR A N 1
ATOM 6571 C CA . THR A 1 855 ? 4.839 25.039 -16.547 1.00 87.81 855 THR A CA 1
ATOM 6572 C C . THR A 1 855 ? 5.161 24.047 -15.440 1.00 87.81 855 THR A C 1
ATOM 6574 O O . THR A 1 855 ? 4.738 22.898 -15.461 1.00 87.81 855 THR A O 1
ATOM 6577 N N . GLN A 1 856 ? 5.918 24.511 -14.458 1.00 89.00 856 GLN A N 1
ATOM 6578 C CA . GLN A 1 856 ? 6.251 23.776 -13.253 1.00 89.00 856 GLN A CA 1
ATOM 6579 C C . GLN A 1 856 ? 4.985 23.478 -12.426 1.00 89.00 856 GLN A C 1
ATOM 6581 O O . GLN A 1 856 ? 4.101 24.327 -12.297 1.00 89.00 856 GLN A O 1
ATOM 6586 N N . GLU A 1 857 ? 4.917 22.280 -11.855 1.00 88.31 857 GLU A N 1
ATOM 6587 C CA . GLU A 1 857 ? 3.735 21.716 -11.194 1.00 88.31 857 GLU A CA 1
ATOM 6588 C C . GLU A 1 857 ? 3.201 22.545 -10.000 1.00 88.31 857 GLU A C 1
ATOM 6590 O O . GLU A 1 857 ? 1.994 22.757 -9.864 1.00 88.31 857 GLU A O 1
ATOM 6595 N N . TRP A 1 858 ? 4.079 23.085 -9.146 1.00 88.06 858 TRP A N 1
ATOM 6596 C CA . TRP A 1 858 ? 3.696 23.916 -8.000 1.00 88.06 858 TRP A CA 1
ATOM 6597 C C . TRP A 1 858 ? 3.304 25.316 -8.447 1.00 88.06 858 TRP A C 1
ATOM 6599 O O . TRP A 1 858 ? 2.371 25.895 -7.895 1.00 88.06 858 TRP A O 1
ATOM 6609 N N . HIS A 1 859 ? 3.984 25.862 -9.459 1.00 88.81 859 HIS A N 1
ATOM 6610 C CA . HIS A 1 859 ? 3.550 27.111 -10.073 1.00 88.81 859 HIS A CA 1
ATOM 6611 C C . HIS A 1 859 ? 2.119 26.969 -10.602 1.00 88.81 859 HIS A C 1
ATOM 6613 O O . HIS A 1 859 ? 1.275 27.801 -10.277 1.00 88.81 859 HIS A O 1
ATOM 6619 N N . ASP A 1 860 ? 1.835 25.926 -11.390 1.00 89.75 860 ASP A N 1
ATOM 6620 C CA . ASP A 1 860 ? 0.518 25.718 -11.992 1.00 89.75 860 ASP A CA 1
ATOM 6621 C C . ASP A 1 860 ? -0.594 25.533 -10.952 1.00 89.75 860 ASP A C 1
ATOM 6623 O O . ASP A 1 860 ? -1.649 26.159 -11.082 1.00 89.75 860 ASP A O 1
ATOM 6627 N N . LEU A 1 861 ? -0.328 24.759 -9.892 1.00 90.19 861 LEU A N 1
ATOM 6628 C CA . LEU A 1 861 ? -1.260 24.480 -8.793 1.00 90.19 861 LEU A CA 1
ATOM 6629 C C . LEU A 1 861 ? -1.900 25.745 -8.198 1.00 90.19 861 LEU A C 1
ATOM 6631 O O . LEU A 1 861 ? -3.088 25.749 -7.877 1.00 90.19 861 LEU A O 1
ATOM 6635 N N . TYR A 1 862 ? -1.129 26.828 -8.057 1.00 90.12 862 TYR A N 1
ATOM 6636 C CA . TYR A 1 862 ? -1.570 28.045 -7.365 1.00 90.12 862 TYR A CA 1
ATOM 6637 C C . TYR A 1 862 ? -1.980 29.197 -8.290 1.00 90.12 862 TYR A C 1
ATOM 6639 O O . TYR A 1 862 ? -2.243 30.306 -7.806 1.00 90.12 862 TYR A O 1
ATOM 6647 N N . ARG A 1 863 ? -2.070 28.968 -9.606 1.00 89.69 863 ARG A N 1
ATOM 6648 C CA . ARG A 1 863 ? -2.572 29.989 -10.534 1.00 89.69 863 ARG A CA 1
ATOM 6649 C C . ARG A 1 863 ? -4.071 30.218 -10.357 1.00 89.69 863 ARG A C 1
ATOM 6651 O O . ARG A 1 863 ? -4.830 29.327 -9.975 1.00 89.69 863 ARG A O 1
ATOM 6658 N N . ASP A 1 864 ? -4.508 31.435 -10.663 1.00 91.06 864 ASP A N 1
ATOM 6659 C CA . ASP A 1 864 ? -5.913 31.821 -10.505 1.00 91.06 864 ASP A CA 1
ATOM 6660 C C . ASP A 1 864 ? -6.816 31.106 -11.531 1.00 91.06 864 ASP A C 1
ATOM 6662 O O . ASP A 1 864 ? -7.944 30.737 -11.209 1.00 91.06 864 ASP A O 1
ATOM 6666 N N . ASP A 1 865 ? -6.315 30.855 -12.746 1.00 90.38 865 ASP A N 1
ATOM 6667 C CA . ASP A 1 865 ? -7.011 30.089 -13.787 1.00 90.38 865 ASP A CA 1
ATOM 6668 C C . ASP A 1 865 ? -7.095 28.592 -13.456 1.00 90.38 865 ASP A C 1
ATOM 6670 O O . ASP A 1 865 ? -8.172 28.010 -13.596 1.00 90.38 865 ASP A O 1
ATOM 6674 N N . THR A 1 866 ? -6.021 27.988 -12.930 1.00 91.44 866 THR A N 1
ATOM 6675 C CA . THR A 1 866 ? -6.045 26.607 -12.415 1.00 91.44 866 THR A CA 1
ATOM 6676 C C . THR A 1 866 ? -7.078 26.455 -11.300 1.00 91.44 866 THR A C 1
ATOM 6678 O O . THR A 1 866 ? -7.952 25.595 -11.389 1.00 91.44 866 THR A O 1
ATOM 6681 N N . ASN A 1 867 ? -7.049 27.319 -10.279 1.00 94.19 867 ASN A N 1
ATOM 6682 C CA . ASN A 1 867 ? -8.017 27.263 -9.178 1.00 94.19 867 ASN A CA 1
ATOM 6683 C C . ASN A 1 867 ? -9.463 27.444 -9.664 1.00 94.19 867 ASN A C 1
ATOM 6685 O O . ASN A 1 867 ? -10.366 26.756 -9.182 1.00 94.19 867 ASN A O 1
ATOM 6689 N N . ALA A 1 868 ? -9.698 28.322 -10.645 1.00 94.62 868 ALA A N 1
ATOM 6690 C CA . ALA A 1 868 ? -11.019 28.495 -11.243 1.00 94.62 868 ALA A CA 1
ATOM 6691 C C . ALA A 1 868 ? -11.515 27.222 -11.956 1.00 94.62 868 ALA A C 1
ATOM 6693 O O . ALA A 1 868 ? -12.694 26.876 -11.833 1.00 94.62 868 ALA A O 1
ATOM 6694 N N . ASP A 1 869 ? -10.633 26.512 -12.662 1.00 92.94 869 ASP A N 1
ATOM 6695 C CA . ASP A 1 869 ? -10.967 25.271 -13.369 1.00 92.94 869 ASP A CA 1
ATOM 6696 C C . ASP A 1 869 ? -11.230 24.111 -12.395 1.00 92.94 869 ASP A C 1
ATOM 6698 O O . ASP A 1 869 ? -12.282 23.466 -12.462 1.00 92.94 869 ASP A O 1
ATOM 6702 N N . LEU A 1 870 ? -10.350 23.928 -11.400 1.00 96.25 870 LEU A N 1
ATOM 6703 C CA . LEU A 1 870 ? -10.539 22.961 -10.311 1.00 96.25 870 LEU A CA 1
ATOM 6704 C C . LEU A 1 870 ? -11.860 23.216 -9.576 1.00 96.25 870 LEU A C 1
ATOM 6706 O O . LEU A 1 870 ? -12.610 22.283 -9.293 1.00 96.25 870 LEU A O 1
ATOM 6710 N N . LYS A 1 871 ? -12.193 24.487 -9.314 1.00 97.38 871 LYS A N 1
ATOM 6711 C CA . LYS A 1 871 ? -13.441 24.864 -8.645 1.00 97.38 871 LYS A CA 1
ATOM 6712 C C . LYS A 1 871 ? -14.652 24.503 -9.495 1.00 97.38 871 LYS A C 1
ATOM 6714 O O . LYS A 1 871 ? -15.651 24.040 -8.954 1.00 97.38 871 LYS A O 1
ATOM 6719 N N . LYS A 1 872 ? -14.582 24.684 -10.816 1.00 97.00 872 LYS A N 1
ATOM 6720 C CA . LYS A 1 872 ? -15.669 24.304 -11.727 1.00 97.00 872 LYS A CA 1
ATOM 6721 C C . LYS A 1 872 ? -15.908 22.787 -11.704 1.00 97.00 872 LYS A C 1
ATOM 6723 O O . LYS A 1 872 ? -17.062 22.371 -11.603 1.00 97.00 872 LYS A O 1
ATOM 6728 N N . PHE A 1 873 ? -14.850 21.975 -11.736 1.00 97.88 873 PHE A N 1
ATOM 6729 C CA . PHE A 1 873 ? -14.946 20.515 -11.589 1.00 97.88 873 PHE A CA 1
ATOM 6730 C C . PHE A 1 873 ? -15.531 20.116 -10.224 1.00 97.88 873 PHE A C 1
ATOM 6732 O O . PHE A 1 873 ? -16.502 19.359 -10.153 1.00 97.88 873 PHE A O 1
ATOM 6739 N N . LEU A 1 874 ? -14.976 20.667 -9.142 1.00 98.50 874 LEU A N 1
ATOM 6740 C CA . LEU A 1 874 ? -15.379 20.355 -7.772 1.00 98.50 874 LEU A CA 1
ATOM 6741 C C . LEU A 1 874 ? -16.818 20.784 -7.480 1.00 98.50 874 LEU A C 1
ATOM 6743 O O . LEU A 1 874 ? -17.563 20.011 -6.890 1.00 98.50 874 LEU A O 1
ATOM 6747 N N . ASP A 1 875 ? -17.251 21.978 -7.887 1.00 98.38 875 ASP A N 1
ATOM 6748 C CA . ASP A 1 875 ? -18.627 22.431 -7.645 1.00 98.38 875 ASP A CA 1
ATOM 6749 C C . ASP A 1 875 ? -19.641 21.539 -8.385 1.00 98.38 875 ASP A C 1
ATOM 6751 O O . ASP A 1 875 ? -20.728 21.282 -7.867 1.00 98.38 875 ASP A O 1
ATOM 6755 N N . PHE A 1 876 ? -19.293 21.034 -9.574 1.00 98.31 876 PHE A N 1
ATOM 6756 C CA . PHE A 1 876 ? -20.159 20.128 -10.329 1.00 98.31 876 PHE A CA 1
ATOM 6757 C C . PHE A 1 876 ? -20.341 18.790 -9.600 1.00 98.31 876 PHE A C 1
ATOM 6759 O O . PHE A 1 876 ? -21.472 18.386 -9.335 1.00 98.31 876 PHE A O 1
ATOM 6766 N N . TYR A 1 877 ? -19.243 18.123 -9.231 1.00 98.06 877 TYR A N 1
ATOM 6767 C CA . TYR A 1 877 ? -19.306 16.782 -8.637 1.00 98.06 877 TYR A CA 1
ATOM 6768 C C . TYR A 1 877 ? -19.620 16.769 -7.141 1.00 98.06 877 TYR A C 1
ATOM 6770 O O . TYR A 1 877 ? -20.346 15.892 -6.690 1.00 98.06 877 TYR A O 1
ATOM 6778 N N . MET A 1 878 ? -19.104 17.733 -6.380 1.00 97.94 878 MET A N 1
ATOM 6779 C CA . MET A 1 878 ? -19.232 17.761 -4.918 1.00 97.94 878 MET A CA 1
ATOM 6780 C C . MET A 1 878 ? -20.478 18.506 -4.441 1.00 97.94 878 MET A C 1
ATOM 6782 O O . MET A 1 878 ? -20.940 18.263 -3.336 1.00 97.94 878 MET A O 1
ATOM 6786 N N . LYS A 1 879 ? -21.000 19.451 -5.238 1.00 96.75 879 LYS A N 1
ATOM 6787 C CA . LYS A 1 879 ? -22.145 20.300 -4.852 1.00 96.75 879 LYS A CA 1
ATOM 6788 C C . LYS A 1 879 ? -23.330 20.214 -5.812 1.00 96.75 879 LYS A C 1
ATOM 6790 O O . LYS A 1 879 ? -24.334 20.888 -5.589 1.00 96.75 879 LYS A O 1
ATOM 6795 N N . GLY A 1 880 ? -23.221 19.435 -6.890 1.00 96.00 880 GLY A N 1
ATOM 6796 C CA . GLY A 1 880 ? -24.273 19.311 -7.902 1.00 96.00 880 GLY A CA 1
ATOM 6797 C C . GLY A 1 880 ? -24.536 20.602 -8.685 1.00 96.00 880 GLY A C 1
ATOM 6798 O O . GLY A 1 880 ? -25.658 20.824 -9.136 1.00 96.00 880 GLY A O 1
ATOM 6799 N N . ALA A 1 881 ? -23.545 21.491 -8.815 1.00 96.44 881 ALA A N 1
ATOM 6800 C CA . ALA A 1 881 ? -23.728 22.766 -9.501 1.00 96.44 881 ALA A CA 1
ATOM 6801 C C . ALA A 1 881 ? -23.905 22.585 -11.019 1.00 96.44 881 ALA A C 1
ATOM 6803 O O . ALA A 1 881 ? -23.056 22.005 -11.693 1.00 96.44 881 ALA A O 1
ATOM 6804 N N . GLU A 1 882 ? -24.947 23.186 -11.596 1.00 95.12 882 GLU A N 1
ATOM 6805 C CA . GLU A 1 882 ? -25.175 23.223 -13.049 1.00 95.12 882 GLU A CA 1
ATOM 6806 C C . GLU A 1 882 ? -24.291 24.284 -13.737 1.00 95.12 882 GLU A C 1
ATOM 6808 O O . GLU A 1 882 ? -24.761 25.297 -14.251 1.00 95.12 882 GLU A O 1
ATOM 6813 N N . ASN A 1 883 ? -22.971 24.080 -13.725 1.00 95.75 883 ASN A N 1
ATOM 6814 C CA . ASN A 1 883 ? -21.977 25.043 -14.228 1.00 95.75 883 ASN A CA 1
ATOM 6815 C C . ASN A 1 883 ? -21.397 24.690 -15.617 1.00 95.75 883 ASN A C 1
ATOM 6817 O O . ASN A 1 883 ? -20.439 25.316 -16.081 1.00 95.75 883 ASN A O 1
ATOM 6821 N N . GLY A 1 884 ? -21.954 23.669 -16.278 1.00 92.88 884 GLY A N 1
ATOM 6822 C CA . GLY A 1 884 ? -21.526 23.211 -17.601 1.00 92.88 884 GLY A CA 1
ATOM 6823 C C . GLY A 1 884 ? -20.151 22.532 -17.633 1.00 92.88 884 GLY A C 1
ATOM 6824 O O . GLY A 1 884 ? -19.506 22.556 -18.681 1.00 92.88 884 GLY A O 1
ATOM 6825 N N . TRP A 1 885 ? -19.668 21.966 -16.517 1.00 93.31 885 TRP A N 1
ATOM 6826 C CA . TRP A 1 885 ? -18.389 21.242 -16.464 1.00 93.31 885 TRP A CA 1
ATOM 6827 C C . TRP A 1 885 ? -18.276 20.125 -17.511 1.00 93.31 885 TRP A C 1
ATOM 6829 O O . TRP A 1 885 ? -17.258 20.024 -18.186 1.00 93.31 885 TRP A O 1
ATOM 6839 N N . GLU A 1 886 ? -19.328 19.333 -17.728 1.00 90.19 886 GLU A N 1
ATOM 6840 C CA . GLU A 1 886 ? -19.283 18.224 -18.697 1.00 90.19 886 GLU A CA 1
ATOM 6841 C C . GLU A 1 886 ? -19.096 18.671 -20.159 1.00 90.19 886 GLU A C 1
ATOM 6843 O O . GLU A 1 886 ? -18.774 17.849 -21.016 1.00 90.19 886 GLU A O 1
ATOM 6848 N N . MET A 1 887 ? -19.247 19.970 -20.450 1.00 88.38 887 MET A N 1
ATOM 6849 C CA . MET A 1 887 ? -18.950 20.551 -21.764 1.00 88.38 887 MET A CA 1
ATOM 6850 C C . MET A 1 887 ? -17.470 20.924 -21.936 1.00 88.38 887 MET A C 1
ATOM 6852 O O . MET A 1 887 ? -17.058 21.271 -23.045 1.00 88.38 887 MET A O 1
ATOM 6856 N N . THR A 1 888 ? -16.672 20.885 -20.864 1.00 86.00 888 THR A N 1
ATOM 6857 C CA . THR A 1 888 ? -15.226 21.118 -20.919 1.00 86.00 888 THR A CA 1
ATOM 6858 C C . THR A 1 888 ? -14.566 20.011 -21.762 1.00 86.00 888 THR A C 1
ATOM 6860 O O . THR A 1 888 ? -14.863 18.830 -21.544 1.00 86.00 888 THR A O 1
ATOM 6863 N N . PRO A 1 889 ? -13.675 20.347 -22.721 1.00 83.00 889 PRO A N 1
ATOM 6864 C CA . PRO A 1 889 ? -12.917 19.353 -23.480 1.00 83.00 889 PRO A CA 1
ATOM 6865 C C . PRO A 1 889 ? -12.209 18.357 -22.556 1.00 83.00 889 PRO A C 1
ATOM 6867 O O . PRO A 1 889 ? -11.698 18.749 -21.513 1.00 83.00 889 PRO A O 1
ATOM 6870 N N . ARG A 1 890 ? -12.169 17.073 -22.932 1.00 80.31 890 ARG A N 1
ATOM 6871 C CA . ARG A 1 890 ? -11.626 16.012 -22.066 1.00 80.31 890 ARG A CA 1
ATOM 6872 C C . ARG A 1 890 ? -10.106 15.987 -21.980 1.00 80.31 890 ARG A C 1
ATOM 6874 O O . ARG A 1 890 ? -9.587 15.494 -20.989 1.00 80.31 890 ARG A O 1
ATOM 6881 N N . SER A 1 891 ? -9.390 16.484 -22.984 1.00 76.12 891 SER A N 1
ATOM 6882 C CA . SER A 1 891 ? -7.922 16.446 -22.990 1.00 76.12 891 SER A CA 1
ATOM 6883 C C . SER A 1 891 ? -7.290 17.744 -23.508 1.00 76.12 891 SER A C 1
ATOM 6885 O O . SER A 1 891 ? -6.548 17.691 -24.491 1.00 76.12 891 SER A O 1
ATOM 6887 N N . PRO A 1 892 ? -7.607 18.923 -22.933 1.00 65.88 892 PRO A N 1
ATOM 6888 C CA . PRO A 1 892 ? -6.980 20.162 -23.358 1.00 65.88 892 PRO A CA 1
ATOM 6889 C C . PRO A 1 892 ? -5.474 20.112 -23.085 1.00 65.88 892 PRO A C 1
ATOM 6891 O O . PRO A 1 892 ? -5.021 19.952 -21.950 1.00 65.88 892 PRO A O 1
ATOM 6894 N N . ILE A 1 893 ? -4.700 20.303 -24.146 1.00 69.56 893 ILE A N 1
ATOM 6895 C CA . ILE A 1 893 ? -3.295 20.679 -24.044 1.00 69.56 893 ILE A CA 1
ATOM 6896 C C . ILE A 1 893 ? -3.279 22.200 -24.091 1.00 69.56 893 ILE A C 1
ATOM 6898 O O . ILE A 1 893 ? -3.907 22.799 -24.969 1.00 69.56 893 ILE A O 1
ATOM 6902 N N . GLU A 1 894 ? -2.626 22.843 -23.129 1.00 66.31 894 GLU A N 1
ATOM 6903 C CA . GLU A 1 894 ? -2.577 24.300 -23.086 1.00 66.31 894 GLU A CA 1
ATOM 6904 C C . GLU A 1 894 ? -2.058 24.843 -24.428 1.00 66.31 894 GLU A C 1
ATOM 6906 O O . GLU A 1 894 ? -1.010 24.431 -24.923 1.00 66.31 894 GLU A O 1
ATOM 6911 N N . ASN A 1 895 ? -2.829 25.749 -25.036 1.00 58.22 895 ASN A N 1
ATOM 6912 C CA . ASN A 1 895 ? -2.580 26.338 -26.355 1.00 58.22 895 ASN A CA 1
ATOM 6913 C C . ASN A 1 895 ? -2.740 25.407 -27.579 1.00 58.22 895 ASN A C 1
ATOM 6915 O O . ASN A 1 895 ? -2.414 25.842 -28.685 1.00 58.22 895 ASN A O 1
ATOM 6919 N N . VAL A 1 896 ? -3.293 24.188 -27.442 1.00 64.69 896 VAL A N 1
ATOM 6920 C CA . VAL A 1 896 ? -3.592 23.307 -28.591 1.00 64.69 896 VAL A CA 1
ATOM 6921 C C . VAL A 1 896 ? -4.965 22.607 -28.483 1.00 64.69 896 VAL A C 1
ATOM 6923 O O . VAL A 1 896 ? -5.251 21.947 -27.482 1.00 64.69 896 VAL A O 1
ATOM 6926 N N . PRO A 1 897 ? -5.850 22.705 -29.499 1.00 59.12 897 PRO A N 1
ATOM 6927 C CA . PRO A 1 897 ? -7.249 22.288 -29.379 1.00 59.12 897 PRO A CA 1
ATOM 6928 C C . PRO A 1 897 ? -7.474 20.790 -29.666 1.00 59.12 897 PRO A C 1
ATOM 6930 O O . PRO A 1 897 ? -8.193 20.439 -30.603 1.00 59.12 897 PRO A O 1
ATOM 6933 N N . PHE A 1 898 ? -6.921 19.889 -28.849 1.00 69.06 898 PHE A N 1
ATOM 6934 C CA . PHE A 1 898 ? -7.221 18.453 -28.950 1.00 69.06 898 PHE A CA 1
ATOM 6935 C C . PHE A 1 898 ? -8.323 18.005 -27.991 1.00 69.06 898 PHE A C 1
ATOM 6937 O O . PHE A 1 898 ? -8.490 18.526 -26.889 1.00 69.06 898 PHE A O 1
ATOM 6944 N N . LYS A 1 899 ? -9.121 17.034 -28.448 1.00 64.81 899 LYS A N 1
ATOM 6945 C CA . LYS A 1 899 ? -10.280 16.518 -27.703 1.00 64.81 899 LYS A CA 1
ATOM 6946 C C . LYS A 1 899 ? -9.988 15.231 -26.935 1.00 64.81 899 LYS A C 1
ATOM 6948 O O . LYS A 1 899 ? -10.707 14.967 -25.976 1.00 64.81 899 LYS A O 1
ATOM 6953 N N . ASN A 1 900 ? -8.980 14.461 -27.353 1.00 74.38 900 ASN A N 1
ATOM 6954 C CA . ASN A 1 900 ? -8.705 13.111 -26.863 1.00 74.38 900 ASN A CA 1
ATOM 6955 C C . ASN A 1 900 ? -7.203 12.892 -26.639 1.00 74.38 900 ASN A C 1
ATOM 6957 O O . ASN A 1 900 ? -6.379 13.462 -27.355 1.00 74.38 900 ASN A O 1
ATOM 6961 N N . TRP A 1 901 ? -6.881 12.014 -25.690 1.00 83.94 901 TRP A N 1
ATOM 6962 C CA . TRP A 1 901 ? -5.543 11.484 -25.449 1.00 83.94 901 TRP A CA 1
ATOM 6963 C C . TRP A 1 901 ? -5.573 9.944 -25.431 1.00 83.94 901 TRP A C 1
ATOM 6965 O O . TRP A 1 901 ? -6.435 9.380 -24.750 1.00 83.94 901 TRP A O 1
ATOM 6975 N N . PRO A 1 902 ? -4.634 9.254 -26.106 1.00 85.12 902 PRO A N 1
ATOM 6976 C CA . PRO A 1 902 ? -3.678 9.789 -27.084 1.00 85.12 902 PRO A CA 1
ATOM 6977 C C . PRO A 1 902 ? -4.381 10.468 -28.272 1.00 85.12 902 PRO A C 1
ATOM 6979 O O . PRO A 1 902 ? -5.554 10.198 -28.529 1.00 85.12 902 PRO A O 1
ATOM 6982 N N . ILE A 1 903 ? -3.690 11.364 -28.983 1.00 86.56 903 ILE A N 1
ATOM 6983 C CA . ILE A 1 903 ? -4.283 12.123 -30.098 1.00 86.56 903 ILE A CA 1
ATOM 6984 C C . ILE A 1 903 ? -4.490 11.180 -31.300 1.00 86.56 903 ILE A C 1
ATOM 6986 O O . ILE A 1 903 ? -3.494 10.677 -31.829 1.00 86.56 903 ILE A O 1
ATOM 6990 N N . PRO A 1 904 ? -5.734 10.924 -31.759 1.00 83.56 904 PRO A N 1
ATOM 6991 C CA . PRO A 1 904 ? -5.993 9.963 -32.837 1.00 83.56 904 PRO A CA 1
ATOM 6992 C C . PRO A 1 904 ? -5.327 10.317 -34.172 1.00 83.56 904 PRO A C 1
ATOM 6994 O O . PRO A 1 904 ? -4.960 9.424 -34.931 1.00 83.56 904 PRO A O 1
ATOM 6997 N N . GLU A 1 905 ? -5.152 11.608 -34.452 1.00 86.44 905 GLU A N 1
ATOM 6998 C CA . GLU A 1 905 ? -4.547 12.144 -35.677 1.00 86.44 905 GLU A CA 1
ATOM 6999 C C . GLU A 1 905 ? -3.005 12.116 -35.666 1.00 86.44 905 GLU A C 1
ATOM 7001 O O . GLU A 1 905 ? -2.368 12.642 -36.579 1.00 86.44 905 GLU A O 1
ATOM 7006 N N . THR A 1 906 ? -2.389 11.506 -34.646 1.00 89.88 906 THR A N 1
ATOM 7007 C CA . THR A 1 906 ? -0.929 11.418 -34.524 1.00 89.88 906 THR A CA 1
ATOM 7008 C C . THR A 1 906 ? -0.320 10.623 -35.678 1.00 89.88 906 THR A C 1
ATOM 7010 O O . THR A 1 906 ? -0.588 9.436 -35.870 1.00 89.88 906 THR A O 1
ATOM 7013 N N . GLN A 1 907 ? 0.581 11.266 -36.414 1.00 92.38 907 GLN A N 1
ATOM 7014 C CA . GLN A 1 907 ? 1.430 10.643 -37.416 1.00 92.38 907 GLN A CA 1
ATOM 7015 C C . GLN A 1 907 ? 2.747 10.211 -36.766 1.00 92.38 907 GLN A C 1
ATOM 7017 O O . GLN A 1 907 ? 3.628 11.023 -36.479 1.00 92.38 907 GLN A O 1
ATOM 7022 N N . HIS A 1 908 ? 2.907 8.907 -36.560 1.00 93.69 908 HIS A N 1
ATOM 7023 C CA . HIS A 1 908 ? 4.163 8.339 -36.079 1.00 93.69 908 HIS A CA 1
ATOM 7024 C C . HIS A 1 908 ? 5.203 8.312 -37.207 1.00 93.69 908 HIS A C 1
ATOM 7026 O O . HIS A 1 908 ? 5.241 7.385 -38.019 1.00 93.69 908 HIS A O 1
ATOM 7032 N N . ARG A 1 909 ? 6.056 9.340 -37.265 1.00 95.00 909 ARG A N 1
ATOM 7033 C CA . ARG A 1 909 ? 7.123 9.448 -38.266 1.00 95.00 909 ARG A CA 1
ATOM 7034 C C . ARG A 1 909 ? 8.361 8.700 -37.792 1.00 95.00 909 ARG A C 1
ATOM 7036 O O . ARG A 1 909 ? 8.868 8.958 -36.704 1.00 95.00 909 ARG A O 1
ATOM 7043 N N . THR A 1 910 ? 8.858 7.798 -38.630 1.00 97.06 910 THR A N 1
ATOM 7044 C CA . THR A 1 910 ? 10.143 7.126 -38.407 1.00 97.06 910 THR A CA 1
ATOM 7045 C C . THR A 1 910 ? 11.270 7.983 -38.975 1.00 97.06 910 THR A C 1
ATOM 7047 O O . THR A 1 910 ? 11.167 8.455 -40.105 1.00 97.06 910 THR A O 1
ATOM 7050 N N . LEU A 1 911 ? 12.327 8.177 -38.189 1.00 97.81 911 LEU A N 1
ATOM 7051 C CA . LEU A 1 911 ? 13.571 8.822 -38.593 1.00 97.81 911 LEU A CA 1
ATOM 7052 C C . LEU A 1 911 ? 14.732 7.861 -38.312 1.00 97.81 911 LEU A C 1
ATOM 7054 O O . LEU A 1 911 ? 14.919 7.426 -37.174 1.00 97.81 911 LEU A O 1
ATOM 7058 N N . TRP A 1 912 ? 15.494 7.506 -39.341 1.00 97.88 912 TRP A N 1
ATOM 7059 C CA . TRP A 1 912 ? 16.591 6.541 -39.251 1.00 97.88 912 TRP A CA 1
ATOM 7060 C C . TRP A 1 912 ? 17.905 7.232 -38.897 1.00 97.88 912 TRP A C 1
ATOM 7062 O O . TRP A 1 912 ? 18.192 8.321 -39.386 1.00 97.88 912 TRP A O 1
ATOM 7072 N N . LEU A 1 913 ? 18.717 6.601 -38.055 1.00 98.19 913 LEU A N 1
ATOM 7073 C CA . LEU A 1 913 ? 20.012 7.146 -37.659 1.00 98.19 913 LEU A CA 1
ATOM 7074 C C . LEU A 1 913 ? 21.070 6.831 -38.722 1.00 98.19 913 LEU A C 1
ATOM 7076 O O . LEU A 1 913 ? 21.206 5.685 -39.142 1.00 98.19 913 LEU A O 1
ATOM 7080 N N . SER A 1 914 ? 21.844 7.840 -39.118 1.00 96.81 914 SER A N 1
ATOM 7081 C CA . SER A 1 914 ? 22.853 7.753 -40.178 1.00 96.81 914 SER A CA 1
ATOM 7082 C C . SER A 1 914 ? 24.257 8.058 -39.648 1.00 96.81 914 SER A C 1
ATOM 7084 O O . SER A 1 914 ? 24.436 8.947 -38.815 1.00 96.81 914 SER A O 1
ATOM 7086 N N . HIS A 1 915 ? 25.283 7.346 -40.130 1.00 96.69 915 HIS A N 1
ATOM 7087 C CA . HIS A 1 915 ? 26.670 7.462 -39.644 1.00 96.69 915 HIS A CA 1
ATOM 7088 C C . HIS A 1 915 ? 27.264 8.879 -39.767 1.00 96.69 915 HIS A C 1
ATOM 7090 O O . HIS A 1 915 ? 28.207 9.228 -39.062 1.00 96.69 915 HIS A O 1
ATOM 7096 N N . ASN A 1 916 ? 26.712 9.720 -40.643 1.00 95.62 916 ASN A N 1
ATOM 7097 C CA . ASN A 1 916 ? 27.103 11.124 -40.795 1.00 95.62 916 ASN A CA 1
ATOM 7098 C C . ASN A 1 916 ? 26.514 12.067 -39.717 1.00 95.62 916 ASN A C 1
ATOM 7100 O O . ASN A 1 916 ? 26.739 13.273 -39.805 1.00 95.62 916 ASN A O 1
ATOM 7104 N N . GLY A 1 917 ? 25.759 11.553 -38.738 1.00 97.00 917 GLY A N 1
ATOM 7105 C CA . GLY A 1 917 ? 25.095 12.351 -37.699 1.00 97.00 917 GLY A CA 1
ATOM 7106 C C . GLY A 1 917 ? 23.731 12.919 -38.114 1.00 97.00 917 GLY A C 1
ATOM 7107 O O . GLY A 1 917 ? 23.184 13.790 -37.434 1.00 97.00 917 GLY A O 1
ATOM 7108 N N . ALA A 1 918 ? 23.158 12.458 -39.227 1.00 97.56 918 ALA A N 1
ATOM 7109 C CA . ALA A 1 918 ? 21.810 12.831 -39.642 1.00 97.56 918 ALA A CA 1
ATOM 7110 C C . ALA A 1 918 ? 20.752 11.856 -39.102 1.00 97.56 918 ALA A C 1
ATOM 7112 O O . ALA A 1 918 ? 20.998 10.661 -38.920 1.00 97.56 918 ALA A O 1
ATOM 7113 N N . LEU A 1 919 ? 19.554 12.387 -38.879 1.00 98.12 919 LEU A N 1
ATOM 7114 C CA . LEU A 1 919 ? 18.313 11.627 -38.822 1.00 98.12 919 LEU A CA 1
ATOM 7115 C C . LEU A 1 919 ? 17.661 11.706 -40.207 1.00 98.12 919 LEU A C 1
ATOM 7117 O O . LEU A 1 919 ? 17.254 12.781 -40.639 1.00 98.12 919 LEU A O 1
ATOM 7121 N N . GLU A 1 920 ? 17.566 10.586 -40.910 1.00 96.81 920 GLU A N 1
ATOM 7122 C CA . GLU A 1 920 ? 17.034 10.520 -42.272 1.00 96.81 920 GLU A CA 1
ATOM 7123 C C . GLU A 1 920 ? 15.537 10.194 -42.253 1.00 96.81 920 GLU A C 1
ATOM 7125 O O . GLU A 1 920 ? 15.093 9.372 -41.458 1.00 96.81 920 GLU A O 1
ATOM 7130 N N . ALA A 1 921 ? 14.743 10.812 -43.132 1.00 94.81 921 ALA A N 1
ATOM 7131 C CA . ALA A 1 921 ? 13.308 10.514 -43.279 1.00 94.81 921 ALA A CA 1
ATOM 7132 C C . ALA A 1 921 ? 13.013 9.407 -44.307 1.00 94.81 921 ALA A C 1
ATOM 7134 O O . ALA A 1 921 ? 11.856 9.037 -44.494 1.00 94.81 921 ALA A O 1
ATOM 7135 N N . ALA A 1 922 ? 14.045 8.903 -44.982 1.00 93.69 922 ALA A N 1
ATOM 7136 C CA . ALA A 1 922 ? 13.969 7.798 -45.925 1.00 93.69 922 ALA A CA 1
ATOM 7137 C C . ALA A 1 922 ? 15.107 6.822 -45.622 1.00 93.69 922 ALA A C 1
ATOM 7139 O O . ALA A 1 922 ? 16.249 7.238 -45.414 1.00 93.69 922 ALA A O 1
ATOM 7140 N N . GLN A 1 923 ? 14.800 5.530 -45.571 1.00 90.06 923 GLN A N 1
ATOM 7141 C CA . GLN A 1 923 ? 15.761 4.514 -45.151 1.00 90.06 923 GLN A CA 1
ATOM 7142 C C . GLN A 1 923 ? 16.927 4.370 -46.140 1.00 90.06 923 GLN A C 1
ATOM 7144 O O . GLN A 1 923 ? 18.061 4.136 -45.737 1.00 90.06 923 GLN A O 1
ATOM 7149 N N . GLU A 1 924 ? 16.669 4.547 -47.433 1.00 91.69 924 GLU A N 1
ATOM 7150 C CA . GLU A 1 924 ? 17.670 4.508 -48.500 1.00 91.69 924 GLU A CA 1
ATOM 7151 C C . GLU A 1 924 ? 18.706 5.643 -48.425 1.00 91.69 924 GLU A C 1
ATOM 7153 O O . GLU A 1 924 ? 19.760 5.548 -49.052 1.00 91.69 924 GLU A O 1
ATOM 7158 N N . SER A 1 925 ? 18.425 6.701 -47.655 1.00 93.00 925 SER A N 1
ATOM 7159 C CA . SER A 1 925 ? 19.346 7.820 -47.421 1.00 93.00 925 SER A CA 1
ATOM 7160 C C . SER A 1 925 ? 20.326 7.561 -46.271 1.00 93.00 925 SER A C 1
ATOM 7162 O O . SER A 1 925 ? 21.249 8.348 -46.064 1.00 93.00 925 SER A O 1
ATOM 7164 N N . VAL A 1 926 ? 20.145 6.473 -45.513 1.00 94.31 926 VAL A N 1
ATOM 7165 C CA . VAL A 1 926 ? 21.003 6.126 -44.374 1.00 94.31 926 VAL A CA 1
ATOM 7166 C C . VAL A 1 926 ? 22.412 5.791 -44.855 1.00 94.31 926 VAL A C 1
ATOM 7168 O O . VAL A 1 926 ? 22.615 4.901 -45.679 1.00 94.31 926 VAL A O 1
ATOM 7171 N N . VAL A 1 927 ? 23.408 6.474 -44.292 1.00 95.12 927 VAL A N 1
ATOM 7172 C CA . VAL A 1 927 ? 24.820 6.124 -44.452 1.00 95.12 927 VAL A CA 1
ATOM 7173 C C . VAL A 1 927 ? 25.145 5.030 -43.429 1.00 95.12 927 VAL A C 1
ATOM 7175 O O . VAL A 1 927 ? 25.127 5.325 -42.229 1.00 95.12 927 VAL A O 1
ATOM 7178 N N . PRO A 1 928 ? 25.444 3.788 -43.861 1.00 95.06 928 PRO A N 1
ATOM 7179 C CA . PRO A 1 928 ? 25.711 2.686 -42.947 1.00 95.06 928 PRO A CA 1
ATOM 7180 C C . PRO A 1 928 ? 27.017 2.897 -42.179 1.00 95.06 928 PRO A C 1
ATOM 7182 O O . PRO A 1 928 ? 27.946 3.557 -42.655 1.00 95.06 928 PRO A O 1
ATOM 7185 N N . GLY A 1 929 ? 27.102 2.315 -40.986 1.00 94.75 929 GLY A N 1
ATOM 7186 C CA . GLY A 1 929 ? 28.288 2.401 -40.150 1.00 94.75 929 GLY A CA 1
ATOM 7187 C C . GLY A 1 929 ? 28.011 2.094 -38.685 1.00 94.75 929 GLY A C 1
ATOM 7188 O O . GLY A 1 929 ? 26.962 1.578 -38.305 1.00 94.75 929 GLY A O 1
ATOM 7189 N N . LYS A 1 930 ? 28.985 2.431 -37.842 1.00 95.25 930 LYS A N 1
ATOM 7190 C CA . LYS A 1 930 ? 28.923 2.210 -36.398 1.00 95.25 930 LYS A CA 1
ATOM 7191 C C . LYS A 1 930 ? 29.566 3.379 -35.672 1.00 95.25 930 LYS A C 1
ATOM 7193 O O . LYS A 1 930 ? 30.676 3.775 -36.021 1.00 95.25 930 LYS A O 1
ATOM 7198 N N . VAL A 1 931 ? 28.894 3.890 -34.649 1.00 97.75 931 VAL A N 1
ATOM 7199 C CA . VAL A 1 931 ? 29.408 4.956 -33.775 1.00 97.75 931 VAL A CA 1
ATOM 7200 C C . VAL A 1 931 ? 29.561 4.433 -32.346 1.00 97.75 931 VAL A C 1
ATOM 7202 O O . VAL A 1 931 ? 29.021 3.382 -32.002 1.00 97.75 931 VAL A O 1
ATOM 7205 N N . SER A 1 932 ? 30.339 5.124 -31.514 1.00 97.88 932 SER A N 1
ATOM 7206 C CA . SER A 1 932 ? 30.598 4.699 -30.132 1.00 97.88 932 SER A CA 1
ATOM 7207 C C . SER A 1 932 ? 30.828 5.883 -29.209 1.00 97.88 932 SER A C 1
ATOM 7209 O O . SER A 1 932 ? 31.374 6.891 -29.655 1.00 97.88 932 SER A O 1
ATOM 7211 N N . TYR A 1 933 ? 30.529 5.695 -27.930 1.00 98.25 933 TYR A N 1
ATOM 7212 C CA . TYR A 1 933 ? 30.804 6.632 -26.840 1.00 98.25 933 TYR A CA 1
ATOM 7213 C C . TYR A 1 933 ? 31.342 5.868 -25.618 1.00 98.25 933 TYR A C 1
ATOM 7215 O O . TYR A 1 933 ? 31.159 4.649 -25.507 1.00 98.25 933 TYR A O 1
ATOM 7223 N N . GLN A 1 934 ? 32.032 6.567 -24.718 1.00 97.88 934 GLN A N 1
ATOM 7224 C CA . GLN A 1 934 ? 32.454 6.021 -23.429 1.00 97.88 934 GLN A CA 1
ATOM 7225 C C . GLN A 1 934 ? 31.248 5.937 -22.481 1.00 97.88 934 GLN A C 1
ATOM 7227 O O . GLN A 1 934 ? 30.640 6.944 -22.133 1.00 97.88 934 GLN A O 1
ATOM 7232 N N . SER A 1 935 ? 30.861 4.722 -22.095 1.00 97.25 935 SER A N 1
ATOM 7233 C CA . SER A 1 935 ? 29.577 4.477 -21.424 1.00 97.25 935 SER A CA 1
ATOM 7234 C C . SER A 1 935 ? 29.588 4.695 -19.909 1.00 97.25 935 SER A C 1
ATOM 7236 O O . SER A 1 935 ? 28.533 4.912 -19.319 1.00 97.25 935 SER A O 1
ATOM 7238 N N . ASP A 1 936 ? 30.766 4.659 -19.291 1.00 95.44 936 ASP A N 1
ATOM 7239 C CA . ASP A 1 936 ? 31.002 4.862 -17.857 1.00 95.44 936 ASP A CA 1
ATOM 7240 C C . ASP A 1 936 ? 31.424 6.308 -17.529 1.00 95.44 936 ASP A C 1
ATOM 7242 O O . ASP A 1 936 ? 31.924 6.592 -16.436 1.00 95.44 936 ASP A O 1
ATOM 7246 N N . ALA A 1 937 ? 31.201 7.238 -18.467 1.00 94.81 937 ALA A N 1
ATOM 7247 C CA . ALA A 1 937 ? 31.331 8.664 -18.211 1.00 94.81 937 ALA A CA 1
ATOM 7248 C C . ALA A 1 937 ? 30.362 9.099 -17.091 1.00 94.81 937 ALA A C 1
ATOM 7250 O O . ALA A 1 937 ? 29.228 8.612 -17.023 1.00 94.81 937 ALA A O 1
ATOM 7251 N N . PRO A 1 938 ? 30.787 9.991 -16.180 1.00 91.50 938 PRO A N 1
ATOM 7252 C CA . PRO A 1 938 ? 29.954 10.402 -15.058 1.00 91.50 938 PRO A CA 1
ATOM 7253 C C . PRO A 1 938 ? 28.758 11.241 -15.526 1.00 91.50 938 PRO A C 1
ATOM 7255 O O . PRO A 1 938 ? 28.911 12.130 -16.359 1.00 91.50 938 PRO A O 1
ATOM 7258 N N . ALA A 1 939 ? 27.590 11.015 -14.919 1.00 92.25 939 ALA A N 1
ATOM 7259 C CA . ALA A 1 939 ? 26.457 11.931 -15.025 1.00 92.25 939 ALA A CA 1
ATOM 7260 C C . ALA A 1 939 ? 26.705 13.137 -14.108 1.00 92.25 939 ALA A C 1
ATOM 7262 O O . ALA A 1 939 ? 26.526 13.031 -12.895 1.00 92.25 939 ALA A O 1
ATOM 7263 N N . LEU A 1 940 ? 27.131 14.267 -14.667 1.00 91.94 940 LEU A N 1
ATOM 7264 C CA . LEU A 1 940 ? 27.301 15.522 -13.926 1.00 91.94 940 LEU A CA 1
ATOM 7265 C C . LEU A 1 940 ? 25.948 16.199 -13.690 1.00 91.94 940 LEU A C 1
ATOM 7267 O O . LEU A 1 940 ? 25.724 16.775 -12.624 1.00 91.94 940 LEU A O 1
ATOM 7271 N N . GLN A 1 941 ? 25.024 16.024 -14.638 1.00 92.00 941 GLN A N 1
ATOM 7272 C CA . GLN A 1 941 ? 23.695 16.621 -14.662 1.00 92.00 941 GLN A CA 1
ATOM 7273 C C . GLN A 1 941 ? 23.732 18.154 -14.777 1.00 92.00 941 GLN A C 1
ATOM 7275 O O . GLN A 1 941 ? 22.975 18.854 -14.098 1.00 92.00 941 GLN A O 1
ATOM 7280 N N . GLU A 1 942 ? 24.611 18.670 -15.645 1.00 89.75 942 GLU A N 1
ATOM 7281 C CA . GLU A 1 942 ? 24.880 20.108 -15.840 1.00 89.75 942 GLU A CA 1
ATOM 7282 C C . GLU A 1 942 ? 24.535 20.619 -17.256 1.00 89.75 942 GLU A C 1
ATOM 7284 O O . GLU A 1 942 ? 24.777 21.782 -17.571 1.00 89.75 942 GLU A O 1
ATOM 7289 N N . ASP A 1 943 ? 23.886 19.779 -18.075 1.00 86.69 943 ASP A N 1
ATOM 7290 C CA . ASP A 1 943 ? 23.495 19.989 -19.487 1.00 86.69 943 ASP A CA 1
ATOM 7291 C C . ASP A 1 943 ? 24.616 19.801 -20.527 1.00 86.69 943 ASP A C 1
ATOM 7293 O O . ASP A 1 943 ? 24.324 19.445 -21.673 1.00 86.69 943 ASP A O 1
ATOM 7297 N N . ASP A 1 944 ? 25.881 19.995 -20.151 1.00 83.50 944 ASP A N 1
ATOM 7298 C CA . ASP A 1 944 ? 27.053 19.832 -21.026 1.00 83.50 944 ASP A CA 1
ATOM 7299 C C . ASP A 1 944 ? 27.903 18.586 -20.717 1.00 83.50 944 ASP A C 1
ATOM 7301 O O . ASP A 1 944 ? 29.064 18.501 -21.124 1.00 83.50 944 ASP A O 1
ATOM 7305 N N . ASP A 1 945 ? 27.303 17.596 -20.051 1.00 89.31 945 ASP A N 1
ATOM 7306 C CA . ASP A 1 945 ? 27.918 16.306 -19.747 1.00 89.31 945 ASP A CA 1
ATOM 7307 C C . ASP A 1 945 ? 28.583 15.673 -21.006 1.00 89.31 945 ASP A C 1
ATOM 7309 O O . ASP A 1 945 ? 27.957 15.608 -22.074 1.00 89.31 945 ASP A O 1
ATOM 7313 N N . PRO A 1 946 ? 29.848 15.206 -20.917 1.00 89.38 946 PRO A N 1
ATOM 7314 C CA . PRO A 1 946 ? 30.609 14.686 -22.060 1.00 89.38 946 PRO A CA 1
ATOM 7315 C C . PRO A 1 946 ? 30.193 13.255 -22.453 1.00 89.38 946 PRO A C 1
ATOM 7317 O O . PRO A 1 946 ? 29.561 12.570 -21.671 1.00 89.38 946 PRO A O 1
ATOM 7320 N N . GLU A 1 947 ? 30.653 12.763 -23.614 1.00 96.12 947 GLU A N 1
ATOM 7321 C CA . GLU A 1 947 ? 30.511 11.357 -24.075 1.00 96.12 947 GLU A CA 1
ATOM 7322 C C . GLU A 1 947 ? 29.089 10.906 -24.471 1.00 96.12 947 GLU A C 1
ATOM 7324 O O . GLU A 1 947 ? 28.476 10.012 -23.890 1.00 96.12 947 GLU A O 1
ATOM 7329 N N . PHE A 1 948 ? 28.613 11.450 -25.591 1.00 97.06 948 PHE A N 1
ATOM 7330 C CA . PHE A 1 948 ? 27.386 11.028 -26.267 1.00 97.06 948 PHE A CA 1
ATOM 7331 C C . PHE A 1 948 ? 27.591 10.957 -27.785 1.00 97.06 948 PHE A C 1
ATOM 7333 O O . PHE A 1 948 ? 28.532 11.531 -28.336 1.00 97.06 948 PHE A O 1
ATOM 7340 N N . VAL A 1 949 ? 26.674 10.287 -28.482 1.00 98.12 949 VAL A N 1
ATOM 7341 C CA . VAL A 1 949 ? 26.511 10.412 -29.940 1.00 98.12 949 VAL A CA 1
ATOM 7342 C C . VAL A 1 949 ? 25.255 11.220 -30.244 1.00 98.12 949 VAL A C 1
ATOM 7344 O O . VAL A 1 949 ? 24.248 11.071 -29.555 1.00 98.12 949 VAL A O 1
ATOM 7347 N N . GLU A 1 950 ? 25.317 12.086 -31.254 1.00 97.94 950 GLU A N 1
ATOM 7348 C CA . GLU A 1 950 ? 24.252 13.030 -31.601 1.00 97.94 950 GLU A CA 1
ATOM 7349 C C . GLU A 1 950 ? 23.809 12.861 -33.056 1.00 97.94 950 GLU A C 1
ATOM 7351 O O . GLU A 1 950 ? 24.634 12.696 -33.955 1.00 97.94 950 GLU A O 1
ATOM 7356 N N . PHE A 1 951 ? 22.498 12.944 -33.272 1.00 98.56 951 PHE A N 1
ATOM 7357 C CA . PHE A 1 951 ? 21.866 12.940 -34.583 1.00 98.56 951 PHE A CA 1
ATOM 7358 C C . PHE A 1 951 ? 20.885 14.105 -34.693 1.00 98.56 951 PHE A C 1
ATOM 7360 O O . PHE A 1 951 ? 20.234 14.457 -33.709 1.00 98.56 951 PHE A O 1
ATOM 7367 N N . SER A 1 952 ? 20.739 14.693 -35.882 1.00 98.25 952 SER A N 1
ATOM 7368 C CA . SER A 1 952 ? 19.832 15.831 -36.082 1.00 98.25 952 SER A CA 1
ATOM 7369 C C . SER A 1 952 ? 18.915 15.688 -37.296 1.00 98.25 952 SER A C 1
ATOM 7371 O O . SER A 1 952 ? 19.326 15.201 -38.348 1.00 98.25 952 SER A O 1
ATOM 7373 N N . TYR A 1 953 ? 17.669 16.145 -37.150 1.00 98.12 953 TYR A N 1
ATOM 7374 C CA . TYR A 1 953 ? 16.685 16.299 -38.224 1.00 98.12 953 TYR A CA 1
ATOM 7375 C C . TYR A 1 953 ? 16.289 17.770 -38.328 1.00 98.12 953 TYR A C 1
ATOM 7377 O O . TYR A 1 953 ? 15.894 18.362 -37.326 1.00 98.12 953 TYR A O 1
ATOM 7385 N N . THR A 1 954 ? 16.366 18.362 -39.521 1.00 97.88 954 THR A N 1
ATOM 7386 C CA . THR A 1 954 ? 15.916 19.745 -39.752 1.00 97.88 954 THR A CA 1
ATOM 7387 C C . THR A 1 954 ? 14.509 19.735 -40.328 1.00 97.88 954 THR A C 1
ATOM 7389 O O . THR A 1 954 ? 14.277 19.143 -41.382 1.00 97.88 954 THR A O 1
ATOM 7392 N N . PHE A 1 955 ? 13.575 20.418 -39.672 1.00 96.50 955 PHE A N 1
ATOM 7393 C CA . PHE A 1 955 ? 12.216 20.548 -40.185 1.00 96.50 955 PHE A CA 1
ATOM 7394 C C . PHE A 1 955 ? 12.170 21.565 -41.326 1.00 96.50 955 PHE A C 1
ATOM 7396 O O . PHE A 1 955 ? 12.630 22.697 -41.188 1.00 96.50 955 PHE A O 1
ATOM 7403 N N . THR A 1 956 ? 11.597 21.183 -42.466 1.00 95.50 956 THR A N 1
ATOM 7404 C CA . THR A 1 956 ? 11.422 22.083 -43.622 1.00 95.50 956 THR A CA 1
ATOM 7405 C C . THR A 1 956 ? 10.176 22.959 -43.511 1.00 95.50 956 THR A C 1
ATOM 7407 O O . THR A 1 956 ? 10.069 23.974 -44.193 1.00 95.50 956 THR A O 1
ATOM 7410 N N . GLU A 1 957 ? 9.250 22.585 -42.635 1.00 94.31 957 GLU A N 1
ATOM 7411 C CA . GLU A 1 957 ? 7.988 23.265 -42.374 1.00 94.31 957 GLU A CA 1
ATOM 7412 C C . GLU A 1 957 ? 7.676 23.240 -40.877 1.00 94.31 957 GLU A C 1
ATOM 7414 O O . GLU A 1 957 ? 8.246 22.445 -40.125 1.00 94.31 957 GLU A O 1
ATOM 7419 N N . LYS A 1 958 ? 6.763 24.108 -40.439 1.00 94.56 958 LYS A N 1
ATOM 7420 C CA . LYS A 1 958 ? 6.310 24.121 -39.050 1.00 94.56 958 LYS A CA 1
ATOM 7421 C C . LYS A 1 958 ? 5.697 22.761 -38.698 1.00 94.56 958 LYS A C 1
ATOM 7423 O O . LYS A 1 958 ? 4.786 22.308 -39.378 1.00 94.56 958 LYS A O 1
ATOM 7428 N N . SER A 1 959 ? 6.205 22.120 -37.652 1.00 93.38 959 SER A N 1
ATOM 7429 C CA . SER A 1 959 ? 5.816 20.768 -37.236 1.00 93.38 959 SER A CA 1
ATOM 7430 C C . SER A 1 959 ? 5.708 20.688 -35.721 1.00 93.38 959 SER A C 1
ATOM 7432 O O . SER A 1 959 ? 6.551 21.247 -35.016 1.00 93.38 959 SER A O 1
ATOM 7434 N N . THR A 1 960 ? 4.709 19.976 -35.207 1.00 92.19 960 THR A N 1
ATOM 7435 C CA . THR A 1 960 ? 4.494 19.855 -33.759 1.00 92.19 960 THR A CA 1
ATOM 7436 C C . THR A 1 960 ? 4.559 18.403 -33.337 1.00 92.19 960 THR A C 1
ATOM 7438 O O . THR A 1 960 ? 3.836 17.564 -33.866 1.00 92.19 960 THR A O 1
ATOM 7441 N N . MET A 1 961 ? 5.437 18.107 -32.384 1.00 92.44 961 MET A N 1
ATOM 7442 C CA . MET A 1 961 ? 5.551 16.794 -31.768 1.00 92.44 961 MET A CA 1
ATOM 7443 C C . MET A 1 961 ? 4.718 16.768 -30.490 1.00 92.44 961 MET A C 1
ATOM 7445 O O . MET A 1 961 ? 4.963 17.597 -29.618 1.00 92.44 961 MET A O 1
ATOM 7449 N N . ILE A 1 962 ? 3.753 15.853 -30.371 1.00 90.12 962 ILE A N 1
ATOM 7450 C CA . ILE A 1 962 ? 2.913 15.712 -29.173 1.00 90.12 962 ILE A CA 1
ATOM 7451 C C . ILE A 1 962 ? 2.690 14.236 -28.865 1.00 90.12 962 ILE A C 1
ATOM 7453 O O . ILE A 1 962 ? 2.137 13.507 -29.681 1.00 90.12 962 ILE A O 1
ATOM 7457 N N . GLY A 1 963 ? 3.080 13.808 -27.669 1.00 90.38 963 GLY A N 1
ATOM 7458 C CA . GLY A 1 963 ? 2.963 12.420 -27.230 1.00 90.38 963 GLY A CA 1
ATOM 7459 C C . GLY A 1 963 ? 4.308 11.800 -26.857 1.00 90.38 963 GLY A C 1
ATOM 7460 O O . GLY A 1 963 ? 5.339 12.481 -26.875 1.00 90.38 963 GLY A O 1
ATOM 7461 N N . PRO A 1 964 ? 4.316 10.511 -26.485 1.00 93.06 964 PRO A N 1
ATOM 7462 C CA . PRO A 1 964 ? 5.553 9.774 -26.271 1.00 93.06 964 PRO A CA 1
ATOM 7463 C C . PRO A 1 964 ? 6.248 9.431 -27.590 1.00 93.06 964 PRO A C 1
ATOM 7465 O O . PRO A 1 964 ? 5.607 9.117 -28.595 1.00 93.06 964 PRO A O 1
ATOM 7468 N N . ALA A 1 965 ? 7.576 9.443 -27.560 1.00 95.62 965 ALA A N 1
ATOM 7469 C CA . ALA A 1 965 ? 8.415 8.963 -28.651 1.00 95.62 965 ALA A CA 1
ATOM 7470 C C . ALA A 1 965 ? 9.036 7.606 -28.288 1.00 95.62 965 ALA A C 1
ATOM 7472 O O . ALA A 1 965 ? 9.041 7.184 -27.130 1.00 95.62 965 ALA A O 1
ATOM 7473 N N . ARG A 1 966 ? 9.581 6.904 -29.280 1.00 96.25 966 ARG A N 1
ATOM 7474 C CA . ARG A 1 966 ? 10.260 5.618 -29.074 1.00 96.25 966 ARG A CA 1
ATOM 7475 C C . ARG A 1 966 ? 11.550 5.569 -29.874 1.00 96.25 966 ARG A C 1
ATOM 7477 O O . ARG A 1 966 ? 11.546 5.928 -31.047 1.00 96.25 966 ARG A O 1
ATOM 7484 N N . ALA A 1 967 ? 12.626 5.083 -29.271 1.00 98.12 967 ALA A N 1
ATOM 7485 C CA . ALA A 1 967 ? 13.853 4.731 -29.975 1.00 98.12 967 ALA A CA 1
ATOM 7486 C C . ALA A 1 967 ? 13.947 3.209 -30.126 1.00 98.12 967 ALA A C 1
ATOM 7488 O O . ALA A 1 967 ? 13.654 2.480 -29.185 1.00 98.12 967 ALA A O 1
ATOM 7489 N N . VAL A 1 968 ? 14.364 2.737 -31.297 1.00 97.94 968 VAL A N 1
ATOM 7490 C CA . VAL A 1 968 ? 14.752 1.343 -31.531 1.00 97.94 968 VAL A CA 1
ATOM 7491 C C . VAL A 1 968 ? 16.226 1.357 -31.897 1.00 97.94 968 VAL A C 1
ATOM 7493 O O . VAL A 1 968 ? 16.584 1.879 -32.952 1.00 97.94 968 VAL A O 1
ATOM 7496 N N . LEU A 1 969 ? 17.078 0.854 -31.007 1.00 98.62 969 LEU A N 1
ATOM 7497 C CA . LEU A 1 969 ? 18.532 0.936 -31.132 1.00 98.62 969 LEU A CA 1
ATOM 7498 C C . LEU A 1 969 ? 19.149 -0.459 -31.183 1.00 98.62 969 LEU A C 1
ATOM 7500 O O . LEU A 1 969 ? 18.848 -1.298 -30.339 1.00 98.62 969 LEU A O 1
ATOM 7504 N N . TYR A 1 970 ? 20.055 -0.679 -32.131 1.00 98.44 970 TYR A N 1
ATOM 7505 C CA . TYR A 1 970 ? 20.880 -1.884 -32.190 1.00 98.44 970 TYR A CA 1
ATOM 7506 C C . TYR A 1 970 ? 22.232 -1.586 -31.552 1.00 98.44 970 TYR A C 1
ATOM 7508 O O . TYR A 1 970 ? 23.022 -0.802 -32.081 1.00 98.44 970 TYR A O 1
ATOM 7516 N N . MET A 1 971 ? 22.480 -2.183 -30.389 1.00 98.25 971 MET A N 1
ATOM 7517 C CA . MET A 1 971 ? 23.587 -1.827 -29.502 1.00 98.25 971 MET A CA 1
ATOM 7518 C C . MET A 1 971 ? 24.443 -3.049 -29.167 1.00 98.25 971 MET A C 1
ATOM 7520 O O . MET A 1 971 ? 23.929 -4.160 -29.078 1.00 98.25 971 MET A O 1
ATOM 7524 N N . SER A 1 972 ? 25.737 -2.848 -28.926 1.00 97.75 972 SER A N 1
ATOM 7525 C CA . SER A 1 972 ? 26.634 -3.887 -28.398 1.00 97.75 972 SER A CA 1
ATOM 7526 C C . SER A 1 972 ? 27.686 -3.301 -27.460 1.00 97.75 972 SER A C 1
ATOM 7528 O O . SER A 1 972 ? 28.124 -2.168 -27.670 1.00 97.75 972 SER A O 1
ATOM 7530 N N . CYS A 1 973 ? 28.178 -4.103 -26.518 1.00 96.50 973 CYS A N 1
ATOM 7531 C CA . CYS A 1 973 ? 29.304 -3.775 -25.644 1.00 96.50 973 CYS A CA 1
ATOM 7532 C C . CYS A 1 973 ? 30.299 -4.938 -25.628 1.00 96.50 973 CYS A C 1
ATOM 7534 O O . CYS A 1 973 ? 29.900 -6.103 -25.618 1.00 96.50 973 CYS A O 1
ATOM 7536 N N . SER A 1 974 ? 31.594 -4.630 -25.658 1.00 95.69 974 SER A N 1
ATOM 7537 C CA . SER A 1 974 ? 32.655 -5.642 -25.577 1.00 95.69 974 SER A CA 1
ATOM 7538 C C . SER A 1 974 ? 33.203 -5.814 -24.159 1.00 95.69 974 SER A C 1
ATOM 7540 O O . SER A 1 974 ? 33.698 -6.896 -23.841 1.00 95.69 974 SER A O 1
ATOM 7542 N N . ASP A 1 975 ? 33.089 -4.771 -23.335 1.00 95.25 975 ASP A N 1
ATOM 7543 C CA . ASP A 1 975 ? 33.779 -4.620 -22.049 1.00 95.25 975 ASP A CA 1
ATOM 7544 C C . ASP A 1 975 ? 32.923 -5.042 -20.836 1.00 95.25 975 ASP A C 1
ATOM 7546 O O . ASP A 1 975 ? 33.440 -5.152 -19.725 1.00 95.25 975 ASP A O 1
ATOM 7550 N N . HIS A 1 976 ? 31.626 -5.299 -21.041 1.00 96.88 976 HIS A N 1
ATOM 7551 C CA . HIS A 1 976 ? 30.659 -5.639 -19.996 1.00 96.88 976 HIS A CA 1
ATOM 7552 C C . HIS A 1 976 ? 29.572 -6.594 -20.520 1.00 96.88 976 HIS A C 1
ATOM 7554 O O . HIS A 1 976 ? 29.341 -6.671 -21.728 1.00 96.88 976 HIS A O 1
ATOM 7560 N N . ASP A 1 977 ? 28.891 -7.312 -19.623 1.00 96.38 977 ASP A N 1
ATOM 7561 C CA . ASP A 1 977 ? 27.794 -8.241 -19.950 1.00 96.38 977 ASP A CA 1
ATOM 7562 C C . ASP A 1 977 ? 26.397 -7.588 -19.874 1.00 96.38 977 ASP A C 1
ATOM 7564 O O . ASP A 1 977 ? 25.364 -8.263 -19.920 1.00 96.38 977 ASP A O 1
ATOM 7568 N N . ASP A 1 978 ? 26.356 -6.258 -19.779 1.00 97.44 978 ASP A N 1
ATOM 7569 C CA . ASP A 1 978 ? 25.142 -5.445 -19.732 1.00 97.44 978 ASP A CA 1
ATOM 7570 C C . ASP A 1 978 ? 25.418 -4.009 -20.202 1.00 97.44 978 ASP A C 1
ATOM 7572 O O . ASP A 1 978 ? 26.576 -3.593 -20.254 1.00 97.44 978 ASP A O 1
ATOM 7576 N N . MET A 1 979 ? 24.361 -3.258 -20.518 1.00 98.06 979 MET A N 1
ATOM 7577 C CA . MET A 1 979 ? 24.443 -1.861 -20.965 1.00 98.06 979 MET A CA 1
ATOM 7578 C C . MET A 1 979 ? 23.272 -1.039 -20.420 1.00 98.06 979 MET A C 1
ATOM 7580 O O . MET A 1 979 ? 22.127 -1.318 -20.760 1.00 98.06 979 MET A O 1
ATOM 7584 N N . ASP A 1 980 ? 23.544 0.024 -19.674 1.00 98.31 980 ASP A N 1
ATOM 7585 C CA . ASP A 1 980 ? 22.588 1.092 -19.378 1.00 98.31 980 ASP A CA 1
ATOM 7586 C C . ASP A 1 980 ? 22.646 2.125 -20.512 1.00 98.31 980 ASP A C 1
ATOM 7588 O O . ASP A 1 980 ? 23.671 2.782 -20.722 1.00 98.31 980 ASP A O 1
ATOM 7592 N N . VAL A 1 981 ? 21.561 2.256 -21.279 1.00 98.56 981 VAL A N 1
ATOM 7593 C CA . VAL A 1 981 ? 21.490 3.154 -22.442 1.00 98.56 981 VAL A CA 1
ATOM 7594 C C . VAL A 1 981 ? 20.491 4.268 -22.173 1.00 98.56 981 VAL A C 1
ATOM 7596 O O . VAL A 1 981 ? 19.313 4.004 -21.931 1.00 98.56 981 VAL A O 1
ATOM 7599 N N . PHE A 1 982 ? 20.960 5.512 -22.251 1.00 98.19 982 PHE A N 1
ATOM 7600 C CA . PHE A 1 982 ? 20.168 6.722 -22.048 1.00 98.19 982 PHE A CA 1
ATOM 7601 C C . PHE A 1 982 ? 19.982 7.449 -23.369 1.00 98.19 982 PHE A C 1
ATOM 7603 O O . PHE A 1 982 ? 20.914 7.563 -24.167 1.00 98.19 982 PHE A O 1
ATOM 7610 N N . VAL A 1 983 ? 18.785 7.983 -23.580 1.00 98.31 983 VAL A N 1
ATOM 7611 C CA . VAL A 1 983 ? 18.447 8.779 -24.757 1.00 98.31 983 VAL A CA 1
ATOM 7612 C C . VAL A 1 983 ? 17.749 10.073 -24.361 1.00 98.31 983 VAL A C 1
ATOM 7614 O O . VAL A 1 983 ? 17.046 10.115 -23.349 1.00 98.31 983 VAL A O 1
ATOM 7617 N N . ILE A 1 984 ? 17.916 11.124 -25.161 1.00 96.88 984 ILE A N 1
ATOM 7618 C CA . ILE A 1 984 ? 17.229 12.411 -24.981 1.00 96.88 984 ILE A CA 1
ATOM 7619 C C . ILE A 1 984 ? 16.888 13.042 -26.332 1.00 96.88 984 ILE A C 1
ATOM 7621 O O . ILE A 1 984 ? 17.673 12.955 -27.280 1.00 96.88 984 ILE A O 1
ATOM 7625 N N . LEU A 1 985 ? 15.728 13.696 -26.406 1.00 97.31 985 LEU A N 1
ATOM 7626 C CA . LEU A 1 985 ? 15.371 14.596 -27.501 1.00 97.31 985 LEU A CA 1
ATOM 7627 C C . LEU A 1 985 ? 15.615 16.043 -27.069 1.00 97.31 985 LEU A C 1
ATOM 7629 O O . LEU A 1 985 ? 15.191 16.440 -25.989 1.00 97.31 985 LEU A O 1
ATOM 7633 N N . ARG A 1 986 ? 16.265 16.842 -27.916 1.00 96.12 986 ARG A N 1
ATOM 7634 C CA . ARG A 1 986 ? 16.457 18.287 -27.716 1.00 96.12 986 ARG A CA 1
ATOM 7635 C C . ARG A 1 986 ? 15.903 19.059 -28.903 1.00 96.12 986 ARG A C 1
ATOM 7637 O O . ARG A 1 986 ? 15.764 18.529 -30.007 1.00 96.12 986 ARG A O 1
ATOM 7644 N N . LYS A 1 987 ? 15.644 20.341 -28.677 1.00 96.69 987 LYS A N 1
ATOM 7645 C CA . LYS A 1 987 ? 15.341 21.308 -29.728 1.00 96.69 987 LYS A CA 1
ATOM 7646 C C . LYS A 1 987 ? 16.555 22.203 -29.953 1.00 96.69 987 LYS A C 1
ATOM 7648 O O . LYS A 1 987 ? 17.146 22.667 -28.981 1.00 96.69 987 LYS A O 1
ATOM 7653 N N . ALA A 1 988 ? 16.895 22.469 -31.209 1.00 97.56 988 ALA A N 1
ATOM 7654 C CA . ALA A 1 988 ? 17.842 23.515 -31.574 1.00 97.56 988 ALA A CA 1
ATOM 7655 C C . ALA A 1 988 ? 17.201 24.527 -32.526 1.00 97.56 988 ALA A C 1
ATOM 7657 O O . ALA A 1 988 ? 16.318 24.176 -33.316 1.00 97.56 988 ALA A O 1
ATOM 7658 N N . ASP A 1 989 ? 17.650 25.776 -32.449 1.00 97.38 989 ASP A N 1
ATOM 7659 C CA . ASP A 1 989 ? 17.245 26.818 -33.388 1.00 97.38 989 ASP A CA 1
ATOM 7660 C C . ASP A 1 989 ? 17.855 26.606 -34.793 1.00 97.38 989 ASP A C 1
ATOM 7662 O O . ASP A 1 989 ? 18.524 25.607 -35.081 1.00 97.38 989 ASP A O 1
ATOM 7666 N N . LYS A 1 990 ? 17.606 27.561 -35.695 1.00 96.88 990 LYS A N 1
ATOM 7667 C CA . LYS A 1 990 ? 18.074 27.526 -37.092 1.00 96.88 990 LYS A CA 1
ATOM 7668 C C . LYS A 1 990 ? 19.596 27.574 -37.223 1.00 96.88 990 LYS A C 1
ATOM 7670 O O . LYS A 1 990 ? 20.139 27.040 -38.191 1.00 96.88 990 LYS A O 1
ATOM 7675 N N . ASP A 1 991 ? 20.264 28.186 -36.252 1.00 96.00 991 ASP A N 1
ATOM 7676 C CA . ASP A 1 991 ? 21.717 28.330 -36.209 1.00 96.00 991 ASP A CA 1
ATOM 7677 C C . ASP A 1 991 ? 22.383 27.122 -35.526 1.00 96.00 991 ASP A C 1
ATOM 7679 O O . ASP A 1 991 ? 23.598 26.944 -35.607 1.00 96.00 991 ASP A O 1
ATOM 7683 N N . GLY A 1 992 ? 21.583 26.232 -34.928 1.00 93.06 992 GLY A N 1
ATOM 7684 C CA . GLY A 1 992 ? 22.033 25.030 -34.237 1.00 93.06 992 GLY A CA 1
ATOM 7685 C C . GLY A 1 992 ? 22.275 25.229 -32.742 1.00 93.06 992 GLY A C 1
ATOM 7686 O O . GLY A 1 992 ? 22.826 24.329 -32.111 1.00 93.06 992 GLY A O 1
ATOM 7687 N N . ASN A 1 993 ? 21.858 26.356 -32.155 1.00 95.19 993 ASN A N 1
ATOM 7688 C CA . ASN A 1 993 ? 21.948 26.550 -30.711 1.00 95.19 993 ASN A CA 1
ATOM 7689 C C . ASN A 1 993 ? 20.879 25.710 -30.011 1.00 95.19 993 ASN A C 1
ATOM 7691 O O . ASN A 1 993 ? 19.699 25.764 -30.364 1.00 95.19 993 ASN A O 1
ATOM 7695 N N . ILE A 1 994 ? 21.286 24.943 -29.001 1.00 94.62 994 ILE A N 1
ATOM 7696 C CA . ILE A 1 994 ? 20.375 24.109 -28.218 1.00 94.62 994 ILE A CA 1
ATOM 7697 C C . ILE A 1 994 ? 19.495 24.996 -27.336 1.00 94.62 994 ILE A C 1
ATOM 7699 O O . ILE A 1 994 ? 19.990 25.838 -26.588 1.00 94.62 994 ILE A O 1
ATOM 7703 N N . LEU A 1 995 ? 18.184 24.786 -27.416 1.00 93.44 995 LEU A N 1
ATOM 7704 C CA . LEU A 1 995 ? 17.184 25.533 -26.665 1.00 93.44 995 LEU A CA 1
ATOM 7705 C C . LEU A 1 995 ? 16.816 24.814 -25.363 1.00 93.44 995 LEU A C 1
ATOM 7707 O O . LEU A 1 995 ? 16.918 23.590 -25.245 1.00 93.44 995 LEU A O 1
ATOM 7711 N N . ARG A 1 996 ? 16.350 25.602 -24.391 1.00 90.31 996 ARG A N 1
ATOM 7712 C CA . ARG A 1 996 ? 15.830 25.148 -23.096 1.00 90.31 996 ARG A CA 1
ATOM 7713 C C . ARG A 1 996 ? 14.467 25.785 -22.852 1.00 90.31 996 ARG A C 1
ATOM 7715 O O . ARG A 1 996 ? 14.224 26.907 -23.296 1.00 90.31 996 ARG A O 1
ATOM 7722 N N . ASN A 1 997 ? 13.594 25.076 -22.148 1.00 89.62 997 ASN A N 1
ATOM 7723 C CA . ASN A 1 997 ? 12.331 25.620 -21.666 1.00 89.62 997 ASN A CA 1
ATOM 7724 C C . ASN A 1 997 ? 12.508 26.139 -20.238 1.00 89.62 997 ASN A C 1
ATOM 7726 O O . ASN A 1 997 ? 13.040 25.428 -19.390 1.00 89.62 997 ASN A O 1
ATOM 7730 N N . TYR A 1 998 ? 12.040 27.354 -19.962 1.00 90.31 998 TYR A N 1
ATOM 7731 C CA . TYR A 1 998 ? 11.916 27.849 -18.594 1.00 90.31 998 TYR A CA 1
ATOM 7732 C C . TYR A 1 998 ? 10.566 27.400 -18.046 1.00 90.31 998 TYR A C 1
ATOM 7734 O O . TYR A 1 998 ? 9.524 27.811 -18.551 1.00 90.31 998 TYR A O 1
ATOM 7742 N N . ASN A 1 999 ? 10.588 26.550 -17.022 1.00 89.31 999 ASN A N 1
ATOM 7743 C CA . ASN A 1 999 ? 9.375 25.927 -16.489 1.00 89.31 999 ASN A CA 1
ATOM 7744 C C . ASN A 1 999 ? 8.492 26.921 -15.726 1.00 89.31 999 ASN A C 1
ATOM 7746 O O . ASN A 1 999 ? 7.314 26.666 -15.500 1.00 89.31 999 ASN A O 1
ATOM 7750 N N . ILE A 1 1000 ? 9.039 28.070 -15.339 1.00 88.56 1000 ILE A N 1
ATOM 7751 C CA . ILE A 1 1000 ? 8.290 29.166 -14.732 1.00 88.56 1000 ILE A CA 1
ATOM 7752 C C . ILE A 1 1000 ? 8.555 30.422 -15.560 1.00 88.56 1000 ILE A C 1
ATOM 7754 O O . ILE A 1 1000 ? 9.721 30.692 -15.876 1.00 88.56 1000 ILE A O 1
ATOM 7758 N N . PRO A 1 1001 ? 7.517 31.196 -15.926 1.00 86.50 1001 PRO A N 1
ATOM 7759 C CA . PRO A 1 1001 ? 7.727 32.469 -16.593 1.00 86.50 1001 PRO A CA 1
ATOM 7760 C C . PRO A 1 1001 ? 8.643 33.371 -15.760 1.00 86.50 1001 PRO A C 1
ATOM 7762 O O . PRO A 1 1001 ? 8.481 33.501 -14.551 1.00 86.50 1001 PRO A O 1
ATOM 7765 N N . ILE A 1 1002 ? 9.620 34.007 -16.404 1.00 84.69 1002 ILE A N 1
ATOM 7766 C CA . ILE A 1 1002 ? 10.692 34.741 -15.707 1.00 84.69 1002 ILE A CA 1
ATOM 7767 C C . ILE A 1 1002 ? 10.129 35.850 -14.817 1.00 84.69 1002 ILE A C 1
ATOM 7769 O O . ILE A 1 1002 ? 10.628 36.066 -13.720 1.00 84.69 1002 ILE A O 1
ATOM 7773 N N . GLN A 1 1003 ? 9.067 36.523 -15.266 1.00 84.12 1003 GLN A N 1
ATOM 7774 C CA . GLN A 1 1003 ? 8.399 37.571 -14.498 1.00 84.12 1003 GLN A CA 1
ATOM 7775 C C . GLN A 1 1003 ? 7.753 37.073 -13.194 1.00 84.12 1003 GLN A C 1
ATOM 7777 O O . GLN A 1 1003 ? 7.512 37.884 -12.303 1.00 84.12 1003 GLN A O 1
ATOM 7782 N N . ASP A 1 1004 ? 7.493 35.768 -13.087 1.00 82.56 1004 ASP A N 1
ATOM 7783 C CA . ASP A 1 1004 ? 6.874 35.135 -11.922 1.00 82.56 1004 ASP A CA 1
ATOM 7784 C C . ASP A 1 1004 ? 7.936 34.543 -10.970 1.00 82.56 1004 ASP A C 1
ATOM 7786 O O . ASP A 1 1004 ? 7.630 34.191 -9.831 1.00 82.56 1004 ASP A O 1
ATOM 7790 N N . LEU A 1 1005 ? 9.209 34.476 -11.393 1.00 81.25 1005 LEU A N 1
ATOM 7791 C CA . LEU A 1 1005 ? 10.320 34.012 -10.562 1.00 81.25 1005 LEU A CA 1
ATOM 7792 C C . LEU A 1 1005 ? 10.801 35.102 -9.596 1.00 81.25 1005 LEU A C 1
ATOM 7794 O O . LEU A 1 1005 ? 11.357 36.132 -9.978 1.00 81.25 1005 LEU A O 1
ATOM 7798 N N . VAL A 1 1006 ? 10.670 34.831 -8.299 1.00 72.94 1006 VAL A N 1
ATOM 7799 C CA . VAL A 1 1006 ? 11.138 35.738 -7.245 1.00 72.94 1006 VAL A CA 1
ATOM 7800 C C . VAL A 1 1006 ? 12.667 35.855 -7.262 1.00 72.94 1006 VAL A C 1
ATOM 7802 O O . VAL A 1 1006 ? 13.379 34.869 -7.091 1.00 72.94 1006 VAL A O 1
ATOM 7805 N N . GLY A 1 1007 ? 13.178 37.082 -7.396 1.00 75.00 1007 GLY A N 1
ATOM 7806 C CA . GLY A 1 1007 ? 14.615 37.378 -7.301 1.00 75.00 1007 GLY A CA 1
ATOM 7807 C C . GLY A 1 1007 ? 15.421 37.141 -8.583 1.00 75.00 1007 GLY A C 1
ATOM 7808 O O . GLY A 1 1007 ? 16.639 37.304 -8.554 1.00 75.00 1007 GLY A O 1
ATOM 7809 N N . VAL A 1 1008 ? 14.761 36.812 -9.696 1.00 80.69 1008 VAL A N 1
ATOM 7810 C CA . VAL A 1 1008 ? 15.372 36.626 -11.021 1.00 80.69 1008 VAL A CA 1
ATOM 7811 C C . VAL A 1 1008 ? 15.026 37.830 -11.900 1.00 80.69 1008 VAL A C 1
ATOM 7813 O O . VAL A 1 1008 ? 13.858 38.171 -12.042 1.00 80.69 1008 VAL A O 1
ATOM 7816 N N . ASN A 1 1009 ? 16.031 38.486 -12.491 1.00 79.38 1009 ASN A N 1
ATOM 7817 C CA . ASN A 1 1009 ? 15.815 39.627 -13.398 1.00 79.38 1009 ASN A CA 1
ATOM 7818 C C . ASN A 1 1009 ? 16.150 39.298 -14.862 1.00 79.38 1009 ASN A C 1
ATOM 7820 O O . ASN A 1 1009 ? 15.714 40.014 -15.763 1.00 79.38 1009 ASN A O 1
ATOM 7824 N N . ASP A 1 1010 ? 16.939 38.247 -15.099 1.00 83.44 1010 ASP A N 1
ATOM 7825 C CA . ASP A 1 1010 ? 17.437 37.847 -16.413 1.00 83.44 1010 ASP A CA 1
ATOM 7826 C C . ASP A 1 1010 ? 17.471 36.312 -16.539 1.00 83.44 1010 ASP A C 1
ATOM 7828 O O . ASP A 1 1010 ? 17.627 35.590 -15.555 1.00 83.44 1010 ASP A O 1
ATOM 7832 N N . GLN A 1 1011 ? 17.358 35.810 -17.770 1.00 82.88 1011 GLN A N 1
ATOM 7833 C CA . GLN A 1 1011 ? 17.414 34.386 -18.117 1.00 82.88 1011 GLN A CA 1
ATOM 7834 C C . GLN A 1 1011 ? 18.646 33.660 -17.570 1.00 82.88 1011 GLN A C 1
ATOM 7836 O O . GLN A 1 1011 ? 18.557 32.496 -17.180 1.00 82.88 1011 GLN A O 1
ATOM 7841 N N . LYS A 1 1012 ? 19.796 34.338 -17.540 1.00 84.75 1012 LYS A N 1
ATOM 7842 C CA . LYS A 1 1012 ? 21.061 33.764 -17.057 1.00 84.75 1012 LYS A CA 1
ATOM 7843 C C . LYS A 1 1012 ? 21.096 33.535 -15.541 1.00 84.75 1012 LYS A C 1
ATOM 7845 O O . LYS A 1 1012 ? 21.961 32.802 -15.072 1.00 84.75 1012 LYS A O 1
ATOM 7850 N N . ASP A 1 1013 ? 20.196 34.178 -14.795 1.00 85.69 1013 ASP A N 1
ATOM 7851 C CA . ASP A 1 1013 ? 20.139 34.095 -13.333 1.00 85.69 1013 ASP A CA 1
ATOM 7852 C C . ASP A 1 1013 ? 19.284 32.899 -12.868 1.00 85.69 1013 ASP A C 1
ATOM 7854 O O . ASP A 1 1013 ? 19.267 32.565 -11.682 1.00 85.69 1013 ASP A O 1
ATOM 7858 N N . VAL A 1 1014 ? 18.571 32.236 -13.789 1.00 88.06 1014 VAL A N 1
ATOM 7859 C CA . VAL A 1 1014 ? 17.784 31.036 -13.488 1.00 88.06 1014 VAL A CA 1
ATOM 7860 C C . VAL A 1 1014 ? 18.730 29.863 -13.237 1.00 88.06 1014 VAL A C 1
ATOM 7862 O O . VAL A 1 1014 ? 19.548 29.514 -14.090 1.00 88.06 1014 VAL A O 1
ATOM 7865 N N . ALA A 1 1015 ? 18.598 29.214 -12.079 1.00 87.81 1015 ALA A N 1
ATOM 7866 C CA . ALA A 1 1015 ? 19.431 28.067 -11.731 1.00 87.81 1015 ALA A CA 1
ATOM 7867 C C . ALA A 1 1015 ? 19.250 26.903 -12.726 1.00 87.81 1015 ALA A C 1
ATOM 7869 O O . ALA A 1 1015 ? 18.143 26.636 -13.204 1.00 87.81 1015 ALA A O 1
ATOM 7870 N N . LEU A 1 1016 ? 20.349 26.205 -13.025 1.00 90.12 1016 LEU A N 1
ATOM 7871 C CA . LEU A 1 1016 ? 20.392 25.047 -13.924 1.00 90.12 1016 LEU A CA 1
ATOM 7872 C C . LEU A 1 1016 ? 19.973 23.769 -13.188 1.00 90.12 1016 LEU A C 1
ATOM 7874 O O . LEU A 1 1016 ? 20.781 22.877 -12.956 1.00 90.12 1016 LEU A O 1
ATOM 7878 N N . ILE A 1 1017 ? 18.702 23.708 -12.805 1.00 90.75 1017 ILE A N 1
ATOM 7879 C CA . ILE A 1 1017 ? 18.064 22.529 -12.210 1.00 90.75 1017 ILE A CA 1
ATOM 7880 C C . ILE A 1 1017 ? 16.772 22.214 -12.960 1.00 90.75 1017 ILE A C 1
ATOM 7882 O O . ILE A 1 1017 ? 16.104 23.128 -13.452 1.00 90.75 1017 ILE A O 1
ATOM 7886 N N . ASN A 1 1018 ? 16.403 20.935 -13.020 1.00 90.12 1018 ASN A N 1
ATOM 7887 C CA . ASN A 1 1018 ? 15.284 20.459 -13.834 1.00 90.12 1018 ASN A CA 1
ATOM 7888 C C . ASN A 1 1018 ? 13.942 21.073 -13.403 1.00 90.12 1018 ASN A C 1
ATOM 7890 O O . ASN A 1 1018 ? 13.093 21.349 -14.240 1.00 90.12 1018 ASN A O 1
ATOM 7894 N N . THR A 1 1019 ? 13.791 21.398 -12.114 1.00 87.75 1019 THR A N 1
ATOM 7895 C CA . THR A 1 1019 ? 12.615 22.109 -11.586 1.00 87.75 1019 THR A CA 1
ATOM 7896 C C . THR A 1 1019 ? 12.366 23.451 -12.295 1.00 87.75 1019 THR A C 1
ATOM 7898 O O . THR A 1 1019 ? 11.219 23.819 -12.535 1.00 87.75 1019 THR A O 1
ATOM 7901 N N . LEU A 1 1020 ? 13.419 24.192 -12.660 1.00 88.88 1020 LEU A N 1
ATOM 7902 C CA . LEU A 1 1020 ? 13.301 25.536 -13.247 1.00 88.88 1020 LEU A CA 1
ATOM 7903 C C . LEU A 1 1020 ? 13.558 25.567 -14.756 1.00 88.88 1020 LEU A C 1
ATOM 7905 O O . LEU A 1 1020 ? 13.045 26.451 -15.445 1.00 88.88 1020 LEU A O 1
ATOM 7909 N N . GLN A 1 1021 ? 14.352 24.629 -15.269 1.00 90.81 1021 GLN A N 1
ATOM 7910 C CA . GLN A 1 1021 ? 14.718 24.547 -16.676 1.00 90.81 1021 GLN A CA 1
ATOM 7911 C C . GLN A 1 1021 ? 14.564 23.122 -17.190 1.00 90.81 1021 GLN A C 1
ATOM 7913 O O . GLN A 1 1021 ? 15.210 22.203 -16.700 1.00 90.81 1021 GLN A O 1
ATOM 7918 N N . TYR A 1 1022 ? 13.774 22.960 -18.241 1.00 90.56 1022 TYR A N 1
ATOM 7919 C CA . TYR A 1 1022 ? 13.576 21.690 -18.913 1.00 90.56 1022 TYR A CA 1
ATOM 7920 C C . TYR A 1 1022 ? 14.380 21.626 -20.212 1.00 90.56 1022 TYR A C 1
ATOM 7922 O O . TYR A 1 1022 ? 14.310 22.516 -21.066 1.00 90.56 1022 TYR A O 1
ATOM 7930 N N . VAL A 1 1023 ? 15.156 20.553 -20.363 1.00 91.88 1023 VAL A N 1
ATOM 7931 C CA . VAL A 1 1023 ? 16.071 20.366 -21.500 1.00 91.88 1023 VAL A CA 1
ATOM 7932 C C . VAL A 1 1023 ? 15.524 19.427 -22.576 1.00 91.88 1023 VAL A C 1
ATOM 7934 O O . VAL A 1 1023 ? 16.013 19.467 -23.703 1.00 91.88 1023 VAL A O 1
ATOM 7937 N N . GLY A 1 1024 ? 14.496 18.631 -22.269 1.00 92.31 1024 GLY A N 1
ATOM 7938 C CA . GLY A 1 1024 ? 13.829 17.743 -23.223 1.00 92.31 1024 GLY A CA 1
ATOM 7939 C C . GLY A 1 1024 ? 13.524 16.343 -22.672 1.00 92.31 1024 GLY A C 1
ATOM 7940 O O . GLY A 1 1024 ? 13.992 15.983 -21.586 1.00 92.31 1024 GLY A O 1
ATOM 7941 N N . PRO A 1 1025 ? 12.714 15.543 -23.390 1.00 94.19 1025 PRO A N 1
ATOM 7942 C CA . PRO A 1 1025 ? 12.251 14.255 -22.899 1.00 94.19 1025 PRO A CA 1
ATOM 7943 C C . PRO A 1 1025 ? 13.310 13.170 -23.093 1.00 94.19 1025 PRO A C 1
ATOM 7945 O O . PRO A 1 1025 ? 14.099 13.190 -24.037 1.00 94.19 1025 PRO A O 1
ATOM 7948 N N . THR A 1 1026 ? 13.298 12.184 -22.205 1.00 94.69 1026 THR A N 1
ATOM 7949 C CA . THR A 1 1026 ? 14.339 11.167 -22.048 1.00 94.69 1026 THR A CA 1
ATOM 7950 C C . THR A 1 1026 ? 13.802 9.745 -22.060 1.00 94.69 1026 THR A C 1
ATOM 7952 O O . THR A 1 1026 ? 12.623 9.483 -21.831 1.00 94.69 1026 THR A O 1
ATOM 7955 N N . GLY A 1 1027 ? 14.681 8.788 -22.304 1.00 96.00 1027 GLY A N 1
ATOM 7956 C CA . GLY A 1 1027 ? 14.412 7.369 -22.134 1.00 96.00 1027 GLY A CA 1
ATOM 7957 C C . GLY A 1 1027 ? 15.640 6.680 -21.566 1.00 96.00 1027 GLY A C 1
ATOM 7958 O O . GLY A 1 1027 ? 16.760 7.158 -21.740 1.00 96.00 1027 GLY A O 1
ATOM 7959 N N . VAL A 1 1028 ? 15.430 5.568 -20.874 1.00 97.38 1028 VAL A N 1
ATOM 7960 C CA . VAL A 1 1028 ? 16.512 4.727 -20.367 1.00 97.38 1028 VAL A CA 1
ATOM 7961 C C . VAL A 1 1028 ? 16.091 3.267 -20.445 1.00 97.38 1028 VAL A C 1
ATOM 7963 O O . VAL A 1 1028 ? 14.917 2.952 -20.234 1.00 97.38 1028 VAL A O 1
ATOM 7966 N N . LEU A 1 1029 ? 17.038 2.390 -20.769 1.00 98.44 1029 LEU A N 1
ATOM 7967 C CA . LEU A 1 1029 ? 16.859 0.946 -20.711 1.00 98.44 1029 LEU A CA 1
ATOM 7968 C C . LEU A 1 1029 ? 18.191 0.260 -20.396 1.00 98.44 1029 LEU A C 1
ATOM 7970 O O . LEU A 1 1029 ? 19.193 0.502 -21.071 1.00 98.44 1029 LEU A O 1
ATOM 7974 N N . ARG A 1 1030 ? 18.174 -0.632 -19.406 1.00 98.44 1030 ARG A N 1
ATOM 7975 C CA . ARG A 1 1030 ? 19.209 -1.640 -19.190 1.00 98.44 1030 ARG A CA 1
ATOM 7976 C C . ARG A 1 1030 ? 19.004 -2.776 -20.182 1.00 98.44 1030 ARG A C 1
ATOM 7978 O O . ARG A 1 1030 ? 17.930 -3.375 -20.232 1.00 98.44 1030 ARG A O 1
ATOM 7985 N N . ALA A 1 1031 ? 20.022 -3.102 -20.965 1.00 98.31 1031 ALA A N 1
ATOM 7986 C CA . ALA A 1 1031 ? 19.919 -4.062 -22.052 1.00 98.31 1031 ALA A CA 1
ATOM 7987 C C . ALA A 1 1031 ? 19.474 -5.449 -21.578 1.00 98.31 1031 ALA A C 1
ATOM 7989 O O . ALA A 1 1031 ? 18.674 -6.095 -22.257 1.00 98.31 1031 ALA A O 1
ATOM 7990 N N . SER A 1 1032 ? 19.899 -5.909 -20.400 1.00 98.06 1032 SER A N 1
ATOM 7991 C CA . SER A 1 1032 ? 19.419 -7.182 -19.856 1.00 98.06 1032 SER A CA 1
ATOM 7992 C C . SER A 1 1032 ? 17.928 -7.194 -19.488 1.00 98.06 1032 SER A C 1
ATOM 7994 O O . SER A 1 1032 ? 17.339 -8.273 -19.419 1.00 98.06 1032 SER A O 1
ATOM 7996 N N . HIS A 1 1033 ? 17.292 -6.025 -19.363 1.00 98.25 1033 HIS A N 1
ATOM 7997 C CA . HIS A 1 1033 ? 15.862 -5.841 -19.095 1.00 98.25 1033 HIS A CA 1
ATOM 7998 C C . HIS A 1 1033 ? 15.016 -5.640 -20.372 1.00 98.25 1033 HIS A C 1
ATOM 8000 O O . HIS A 1 1033 ? 13.816 -5.395 -20.268 1.00 98.25 1033 HIS A O 1
ATOM 8006 N N . ARG A 1 1034 ? 15.592 -5.787 -21.577 1.00 97.88 1034 ARG A N 1
ATOM 8007 C CA . ARG A 1 1034 ? 14.951 -5.518 -22.889 1.00 97.88 1034 ARG A CA 1
ATOM 8008 C C . ARG A 1 1034 ? 13.712 -6.355 -23.249 1.00 97.88 1034 ARG A C 1
ATOM 8010 O O . ARG A 1 1034 ? 13.150 -6.181 -24.322 1.00 97.88 1034 ARG A O 1
ATOM 8017 N N . THR A 1 1035 ? 13.289 -7.290 -22.399 1.00 97.75 1035 THR A N 1
ATOM 8018 C CA . THR A 1 1035 ? 12.082 -8.091 -22.661 1.00 97.75 1035 THR A CA 1
ATOM 8019 C C . THR A 1 1035 ? 10.836 -7.228 -22.456 1.00 97.75 1035 THR A C 1
ATOM 8021 O O . THR A 1 1035 ? 10.601 -6.734 -21.353 1.00 97.75 1035 THR A O 1
ATOM 8024 N N . LEU A 1 1036 ? 10.032 -7.069 -23.509 1.00 97.00 1036 LEU A N 1
ATOM 8025 C CA . LEU A 1 1036 ? 8.757 -6.354 -23.450 1.00 97.00 1036 LEU A CA 1
ATOM 8026 C C . LEU A 1 1036 ? 7.700 -7.139 -22.663 1.00 97.00 1036 LEU A C 1
ATOM 8028 O O . LEU A 1 1036 ? 7.625 -8.366 -22.749 1.00 97.00 1036 LEU A O 1
ATOM 8032 N N . ASP A 1 1037 ? 6.844 -6.410 -21.955 1.00 96.38 1037 ASP A N 1
ATOM 8033 C CA . ASP A 1 1037 ? 5.608 -6.923 -21.373 1.00 96.38 1037 ASP A CA 1
ATOM 8034 C C . ASP A 1 1037 ? 4.452 -6.676 -22.358 1.00 96.38 1037 ASP A C 1
ATOM 8036 O O . ASP A 1 1037 ? 4.058 -5.521 -22.556 1.00 96.38 1037 ASP A O 1
ATOM 8040 N N . PRO A 1 1038 ? 3.880 -7.719 -22.985 1.00 94.75 1038 PRO A N 1
ATOM 8041 C CA . PRO A 1 1038 ? 2.802 -7.555 -23.956 1.00 94.75 1038 PRO A CA 1
ATOM 8042 C C . PRO A 1 1038 ? 1.470 -7.111 -23.331 1.00 94.75 1038 PRO A C 1
ATOM 8044 O O . PRO A 1 1038 ? 0.604 -6.637 -24.059 1.00 94.75 1038 PRO A O 1
ATOM 8047 N N . ASN A 1 1039 ? 1.282 -7.266 -22.015 1.00 92.31 1039 ASN A N 1
ATOM 8048 C CA . ASN A 1 1039 ? 0.052 -6.866 -21.325 1.00 92.31 1039 ASN A CA 1
ATOM 8049 C C . ASN A 1 1039 ? 0.065 -5.386 -20.935 1.00 92.31 1039 ASN A C 1
ATOM 8051 O O . ASN A 1 1039 ? -0.996 -4.774 -20.817 1.00 92.31 1039 ASN A O 1
ATOM 8055 N N . LEU A 1 1040 ? 1.255 -4.826 -20.701 1.00 92.12 1040 LEU A N 1
ATOM 8056 C CA . LEU A 1 1040 ? 1.432 -3.423 -20.321 1.00 92.12 1040 LEU A CA 1
ATOM 8057 C C . LEU A 1 1040 ? 1.861 -2.533 -21.490 1.00 92.12 1040 LEU A C 1
ATOM 8059 O O . LEU A 1 1040 ? 1.642 -1.322 -21.441 1.00 92.12 1040 LEU A O 1
ATOM 8063 N N . SER A 1 1041 ? 2.472 -3.108 -22.528 1.00 93.81 1041 SER A N 1
ATOM 8064 C CA . SER A 1 1041 ? 2.882 -2.352 -23.710 1.00 93.81 1041 SER A CA 1
ATOM 8065 C C . SER A 1 1041 ? 1.669 -1.838 -24.476 1.00 93.81 1041 SER A C 1
ATOM 8067 O O . SER A 1 1041 ? 0.689 -2.550 -24.693 1.00 93.81 1041 SER A O 1
ATOM 8069 N N . LYS A 1 1042 ? 1.766 -0.594 -24.937 1.00 90.44 1042 LYS A N 1
ATOM 8070 C CA . LYS A 1 1042 ? 0.780 0.072 -25.790 1.00 90.44 1042 LYS A CA 1
ATOM 8071 C C . LYS A 1 1042 ? 1.412 0.364 -27.155 1.00 90.44 1042 LYS A C 1
ATOM 8073 O O . LYS A 1 1042 ? 2.635 0.473 -27.237 1.00 90.44 1042 LYS A O 1
ATOM 8078 N N . PRO A 1 1043 ? 0.623 0.552 -28.230 1.00 87.50 1043 PRO A N 1
ATOM 8079 C CA . PRO A 1 1043 ? 1.171 0.876 -29.552 1.00 87.50 1043 PRO A CA 1
ATOM 8080 C C . PRO A 1 1043 ? 2.130 2.079 -29.550 1.00 87.50 1043 PRO A C 1
ATOM 8082 O O . PRO A 1 1043 ? 3.108 2.093 -30.295 1.00 87.50 1043 PRO A O 1
ATOM 8085 N N . HIS A 1 1044 ? 1.864 3.065 -28.688 1.00 85.81 1044 HIS A N 1
ATOM 8086 C CA . HIS A 1 1044 ? 2.652 4.286 -28.513 1.00 85.81 1044 HIS A CA 1
ATOM 8087 C C . HIS A 1 1044 ? 3.643 4.243 -27.337 1.00 85.81 1044 HIS A C 1
ATOM 8089 O O . HIS A 1 1044 ? 4.417 5.184 -27.183 1.00 85.81 1044 HIS A O 1
ATOM 8095 N N . TRP A 1 1045 ? 3.650 3.190 -26.507 1.00 91.25 1045 TRP A N 1
ATOM 8096 C CA . TRP A 1 1045 ? 4.500 3.111 -25.310 1.00 91.25 1045 TRP A CA 1
ATOM 8097 C C . TRP A 1 1045 ? 5.023 1.689 -25.038 1.00 91.25 1045 TRP A C 1
ATOM 8099 O O . TRP A 1 1045 ? 4.224 0.806 -24.715 1.00 91.25 1045 TRP A O 1
ATOM 8109 N N . PRO A 1 1046 ? 6.347 1.446 -25.099 1.00 94.31 1046 PRO A N 1
ATOM 8110 C CA . PRO A 1 1046 ? 6.912 0.150 -24.739 1.00 94.31 1046 PRO A CA 1
ATOM 8111 C C . PRO A 1 1046 ? 6.983 -0.010 -23.213 1.00 94.31 1046 PRO A C 1
ATOM 8113 O O . PRO A 1 1046 ? 7.588 0.809 -22.517 1.00 94.31 1046 PRO A O 1
ATOM 8116 N N . ALA A 1 1047 ? 6.401 -1.090 -22.689 1.00 95.25 1047 ALA A N 1
ATOM 8117 C CA . ALA A 1 1047 ? 6.557 -1.492 -21.295 1.00 95.25 1047 ALA A CA 1
ATOM 8118 C C . ALA A 1 1047 ? 7.444 -2.735 -21.212 1.00 95.25 1047 ALA A C 1
ATOM 8120 O O . ALA A 1 1047 ? 7.328 -3.644 -22.029 1.00 95.25 1047 ALA A O 1
ATOM 8121 N N . HIS A 1 1048 ? 8.314 -2.784 -20.209 1.00 97.50 1048 HIS A N 1
ATOM 8122 C CA . HIS A 1 1048 ? 9.254 -3.883 -20.019 1.00 97.50 1048 HIS A CA 1
ATOM 8123 C C . HIS A 1 1048 ? 8.862 -4.728 -18.806 1.00 97.50 1048 HIS A C 1
ATOM 8125 O O . HIS A 1 1048 ? 8.371 -4.217 -17.793 1.00 97.50 1048 HIS A O 1
ATOM 8131 N N . ASP A 1 1049 ? 9.086 -6.031 -18.931 1.00 96.31 1049 ASP A N 1
ATOM 8132 C CA . ASP A 1 1049 ? 8.658 -7.044 -17.967 1.00 96.31 1049 ASP A CA 1
ATOM 8133 C C . ASP A 1 1049 ? 9.436 -6.939 -16.647 1.00 96.31 1049 ASP A C 1
ATOM 8135 O O . ASP A 1 1049 ? 8.845 -6.900 -15.569 1.00 96.31 1049 ASP A O 1
ATOM 8139 N N . HIS A 1 1050 ? 10.763 -6.792 -16.733 1.00 98.00 1050 HIS A N 1
ATOM 8140 C CA . HIS A 1 1050 ? 11.682 -6.652 -15.594 1.00 98.00 1050 HIS A CA 1
ATOM 8141 C C . HIS A 1 1050 ? 11.666 -7.807 -14.570 1.00 98.00 1050 HIS A C 1
ATOM 8143 O O . HIS A 1 1050 ? 12.281 -7.674 -13.512 1.00 98.00 1050 HIS A O 1
ATOM 8149 N N . THR A 1 1051 ? 11.015 -8.945 -14.848 1.00 97.19 1051 THR A N 1
ATOM 8150 C CA . THR A 1 1051 ? 10.984 -10.097 -13.919 1.00 97.19 1051 THR A CA 1
ATOM 8151 C C . THR A 1 1051 ? 12.238 -10.971 -13.999 1.00 97.19 1051 THR A C 1
ATOM 8153 O O . THR A 1 1051 ? 12.485 -11.804 -13.127 1.00 97.19 1051 THR A O 1
ATOM 8156 N N . LYS A 1 1052 ? 13.051 -10.786 -15.044 1.00 96.56 1052 LYS A N 1
ATOM 8157 C CA . LYS A 1 1052 ? 14.294 -11.520 -15.297 1.00 96.56 1052 LYS A CA 1
ATOM 8158 C C . LYS A 1 1052 ? 15.289 -10.669 -16.080 1.00 96.56 1052 LYS A C 1
ATOM 8160 O O . LYS A 1 1052 ? 14.896 -9.805 -16.861 1.00 96.56 1052 LYS A O 1
ATOM 8165 N N . GLU A 1 1053 ? 16.566 -11.002 -15.938 1.00 97.25 1053 GLU A N 1
ATOM 8166 C CA . GLU A 1 1053 ? 17.651 -10.435 -16.737 1.00 97.25 1053 GLU A CA 1
ATOM 8167 C C . GLU A 1 1053 ? 18.090 -11.420 -17.824 1.00 97.25 1053 GLU A C 1
ATOM 8169 O O . GLU A 1 1053 ? 18.206 -12.623 -17.591 1.00 97.25 1053 GLU A O 1
ATOM 8174 N N . THR A 1 1054 ? 18.374 -10.904 -19.017 1.00 97.44 1054 THR A N 1
ATOM 8175 C CA . THR A 1 1054 ? 19.042 -11.645 -20.096 1.00 97.44 1054 THR A CA 1
ATOM 8176 C C . THR A 1 1054 ? 20.368 -10.961 -20.415 1.00 97.44 1054 THR A C 1
ATOM 8178 O O . THR A 1 1054 ? 20.408 -10.044 -21.237 1.00 97.44 1054 THR A O 1
ATOM 8181 N N . LYS A 1 1055 ? 21.443 -11.372 -19.732 1.00 97.25 1055 LYS A N 1
ATOM 8182 C CA . LYS A 1 1055 ? 22.792 -10.811 -19.923 1.00 97.25 1055 LYS A CA 1
ATOM 8183 C C . LYS A 1 1055 ? 23.286 -10.971 -21.361 1.00 97.25 1055 LYS A C 1
ATOM 8185 O O . LYS A 1 1055 ? 22.801 -11.825 -22.104 1.00 97.25 1055 LYS A O 1
ATOM 8190 N N . LEU A 1 1056 ? 24.225 -10.113 -21.729 1.00 96.25 1056 LEU A N 1
ATOM 8191 C CA . LEU A 1 1056 ? 24.806 -10.021 -23.060 1.00 96.25 1056 LEU A CA 1
ATOM 8192 C C . LEU A 1 1056 ? 26.079 -10.856 -23.153 1.00 96.25 1056 LEU A C 1
ATOM 8194 O O . LEU A 1 1056 ? 26.875 -10.918 -22.215 1.00 96.25 1056 LEU A O 1
ATOM 8198 N N . GLN A 1 1057 ? 26.315 -11.454 -24.315 1.00 96.25 1057 GLN A N 1
ATOM 8199 C CA . GLN A 1 1057 ? 27.643 -11.938 -24.675 1.00 96.25 1057 GLN A CA 1
ATOM 8200 C C . GLN A 1 1057 ? 28.510 -10.772 -25.164 1.00 96.25 1057 GLN A C 1
ATOM 8202 O O . GLN A 1 1057 ? 28.008 -9.795 -25.720 1.00 96.25 1057 GLN A O 1
ATOM 8207 N N . SER A 1 1058 ? 29.831 -10.878 -24.988 1.00 94.50 1058 SER A N 1
ATOM 8208 C CA . SER A 1 1058 ? 30.753 -9.841 -25.464 1.00 94.50 1058 SER A CA 1
ATOM 8209 C C . SER A 1 1058 ? 30.552 -9.598 -26.960 1.00 94.50 1058 SER A C 1
ATOM 8211 O O . SER A 1 1058 ? 30.657 -10.516 -27.775 1.00 94.50 1058 SER A O 1
ATOM 8213 N N . SER A 1 1059 ? 30.300 -8.338 -27.312 1.00 93.31 1059 SER A N 1
ATOM 8214 C CA . SER A 1 1059 ? 30.053 -7.866 -28.679 1.00 93.31 1059 SER A CA 1
ATOM 8215 C C . SER A 1 1059 ? 28.773 -8.406 -29.338 1.00 93.31 1059 SER A C 1
ATOM 8217 O O . SER A 1 1059 ? 28.607 -8.249 -30.548 1.00 93.31 1059 SER A O 1
ATOM 8219 N N . GLU A 1 1060 ? 27.856 -9.004 -28.571 1.00 96.69 1060 GLU A N 1
ATOM 8220 C CA . GLU A 1 1060 ? 26.504 -9.333 -29.033 1.00 96.69 1060 GLU A CA 1
ATOM 8221 C C . GLU A 1 1060 ? 25.754 -8.050 -29.406 1.00 96.69 1060 GLU A C 1
ATOM 8223 O O . GLU A 1 1060 ? 25.719 -7.094 -28.628 1.00 96.69 1060 GLU A O 1
ATOM 8228 N N . VAL A 1 1061 ? 25.154 -8.028 -30.599 1.00 97.38 1061 VAL A N 1
ATOM 8229 C CA . VAL A 1 1061 ? 24.269 -6.938 -31.020 1.00 97.38 1061 VAL A CA 1
ATOM 8230 C C . VAL A 1 1061 ? 22.851 -7.266 -30.578 1.00 97.38 1061 VAL A C 1
ATOM 8232 O O . VAL A 1 1061 ? 22.292 -8.281 -30.993 1.00 97.38 1061 VAL A O 1
ATOM 8235 N N . VAL A 1 1062 ? 22.263 -6.398 -29.759 1.00 97.75 1062 VAL A N 1
ATOM 8236 C CA . VAL A 1 1062 ? 20.892 -6.536 -29.259 1.00 97.75 1062 VAL A CA 1
ATOM 8237 C C . VAL A 1 1062 ? 20.027 -5.354 -29.664 1.00 97.75 1062 VAL A C 1
ATOM 8239 O O . VAL A 1 1062 ? 20.498 -4.222 -29.751 1.00 97.75 1062 VAL A O 1
ATOM 8242 N N . GLU A 1 1063 ? 18.747 -5.630 -29.890 1.00 98.00 1063 GLU A N 1
ATOM 8243 C CA . GLU A 1 1063 ? 17.724 -4.614 -30.124 1.00 98.00 1063 GLU A CA 1
ATOM 8244 C C . GLU A 1 1063 ? 17.183 -4.089 -28.789 1.00 98.00 1063 GLU A C 1
ATOM 8246 O O . GLU A 1 1063 ? 16.813 -4.868 -27.907 1.00 98.00 1063 GLU A O 1
ATOM 8251 N N . LEU A 1 1064 ? 17.147 -2.766 -28.649 1.00 98.50 1064 LEU A N 1
ATOM 8252 C CA . LEU A 1 1064 ? 16.628 -2.046 -27.493 1.00 98.50 1064 LEU A CA 1
ATOM 8253 C C . LEU A 1 1064 ? 15.475 -1.142 -27.930 1.00 98.50 1064 LEU A C 1
ATOM 8255 O O . LEU A 1 1064 ? 15.685 -0.198 -28.694 1.00 98.50 1064 LEU A O 1
ATOM 8259 N N . GLU A 1 1065 ? 14.275 -1.393 -27.412 1.00 97.94 1065 GLU A N 1
ATOM 8260 C CA . GLU A 1 1065 ? 13.111 -0.525 -27.603 1.00 97.94 1065 GLU A CA 1
ATOM 8261 C C . GLU A 1 1065 ? 12.943 0.417 -26.405 1.00 97.94 1065 GLU A C 1
ATOM 8263 O O . GLU A 1 1065 ? 12.415 0.041 -25.365 1.00 97.94 1065 GLU A O 1
ATOM 8268 N N . ILE A 1 1066 ? 13.383 1.667 -26.531 1.00 98.25 1066 ILE A N 1
ATOM 8269 C CA . ILE A 1 1066 ? 13.414 2.628 -25.423 1.00 98.25 1066 ILE A CA 1
ATOM 8270 C C . ILE A 1 1066 ? 12.255 3.621 -25.549 1.00 98.25 1066 ILE A C 1
ATOM 8272 O O . ILE A 1 1066 ? 12.173 4.381 -26.517 1.00 98.25 1066 ILE A O 1
ATOM 8276 N N . GLY A 1 1067 ? 11.371 3.642 -24.549 1.00 96.25 1067 GLY A N 1
ATOM 8277 C CA . GLY A 1 1067 ? 10.293 4.628 -24.435 1.00 96.25 1067 GLY A CA 1
ATOM 8278 C C . GLY A 1 1067 ? 10.807 5.991 -23.964 1.00 96.25 1067 GLY A C 1
ATOM 8279 O O . GLY A 1 1067 ? 11.462 6.095 -22.921 1.00 96.25 1067 GLY A O 1
ATOM 8280 N N . ILE A 1 1068 ? 10.486 7.039 -24.719 1.00 95.69 1068 ILE A N 1
ATOM 8281 C CA . ILE A 1 1068 ? 10.807 8.436 -24.418 1.00 95.69 1068 ILE A CA 1
ATOM 8282 C C . ILE A 1 1068 ? 9.525 9.118 -23.943 1.00 95.69 1068 ILE A C 1
ATOM 8284 O O . ILE A 1 1068 ? 8.521 9.093 -24.656 1.00 95.69 1068 ILE A O 1
ATOM 8288 N N . TRP A 1 1069 ? 9.546 9.686 -22.732 1.00 91.56 1069 TRP A N 1
ATOM 8289 C CA . TRP A 1 1069 ? 8.326 10.153 -22.054 1.00 91.56 1069 TRP A CA 1
ATOM 8290 C C . TRP A 1 1069 ? 7.545 11.205 -22.858 1.00 91.56 1069 TRP A C 1
ATOM 8292 O O . TRP A 1 1069 ? 8.135 11.889 -23.701 1.00 91.56 1069 TRP A O 1
ATOM 8302 N N . PRO A 1 1070 ? 6.218 11.312 -22.633 1.00 90.44 1070 PRO A N 1
ATOM 8303 C CA . PRO A 1 1070 ? 5.377 12.252 -23.361 1.00 90.44 1070 PRO A CA 1
ATOM 8304 C C . PRO A 1 1070 ? 5.902 13.687 -23.326 1.00 90.44 1070 PRO A C 1
ATOM 8306 O O . PRO A 1 1070 ? 6.323 14.169 -22.279 1.00 90.44 1070 PRO A O 1
ATOM 8309 N N . SER A 1 1071 ? 5.855 14.366 -24.472 1.00 88.94 1071 SER A N 1
ATOM 8310 C CA . SER A 1 1071 ? 6.264 15.768 -24.616 1.00 88.94 1071 SER A CA 1
ATOM 8311 C C . SER A 1 1071 ? 5.356 16.512 -25.597 1.00 88.94 1071 SER A C 1
ATOM 8313 O O . SER A 1 1071 ? 4.643 15.878 -26.376 1.00 88.94 1071 SER A O 1
ATOM 8315 N N . ALA A 1 1072 ? 5.377 17.847 -25.563 1.00 88.31 1072 ALA A N 1
ATOM 8316 C CA . ALA A 1 1072 ? 4.763 18.715 -26.568 1.00 88.31 1072 ALA A CA 1
ATOM 8317 C C . ALA A 1 1072 ? 5.785 19.771 -27.012 1.00 88.31 1072 ALA A C 1
ATOM 8319 O O . ALA A 1 1072 ? 6.120 20.671 -26.246 1.00 88.31 1072 ALA A O 1
ATOM 8320 N N . ILE A 1 1073 ? 6.317 19.644 -28.230 1.00 91.00 1073 ILE A N 1
ATOM 8321 C CA . ILE A 1 1073 ? 7.397 20.494 -28.747 1.00 91.00 1073 ILE A CA 1
ATOM 8322 C C . ILE A 1 1073 ? 7.038 20.995 -30.146 1.00 91.00 1073 ILE A C 1
ATOM 8324 O O . ILE A 1 1073 ? 6.831 20.213 -31.073 1.00 91.00 1073 ILE A O 1
ATOM 8328 N N . GLN A 1 1074 ? 7.004 22.316 -30.308 1.00 91.75 1074 GLN A N 1
ATOM 8329 C CA . GLN A 1 1074 ? 6.849 22.974 -31.603 1.00 91.75 1074 GLN A CA 1
ATOM 8330 C C . GLN A 1 1074 ? 8.217 23.194 -32.252 1.00 91.75 1074 GLN A C 1
ATOM 8332 O O . GLN A 1 1074 ? 9.112 23.753 -31.616 1.00 91.75 1074 GLN A O 1
ATOM 8337 N N . PHE A 1 1075 ? 8.341 22.844 -33.529 1.00 95.00 1075 PHE A N 1
ATOM 8338 C CA . PHE A 1 1075 ? 9.467 23.189 -34.393 1.00 95.00 1075 PHE A CA 1
ATOM 8339 C C . PHE A 1 1075 ? 8.992 24.114 -35.518 1.00 95.00 1075 PHE A C 1
ATOM 8341 O O . PHE A 1 1075 ? 8.011 23.819 -36.201 1.00 95.00 1075 PHE A O 1
ATOM 8348 N N . GLU A 1 1076 ? 9.672 25.237 -35.700 1.00 96.00 1076 GLU A N 1
ATOM 8349 C CA . GLU A 1 1076 ? 9.526 26.147 -36.831 1.00 96.00 1076 GLU A CA 1
ATOM 8350 C C . GLU A 1 1076 ? 10.379 25.674 -38.016 1.00 96.00 1076 GLU A C 1
ATOM 8352 O O . GLU A 1 1076 ? 11.364 24.951 -37.856 1.00 96.00 1076 GLU A O 1
ATOM 8357 N N . ALA A 1 1077 ? 10.044 26.124 -39.227 1.00 96.44 1077 ALA A N 1
ATOM 8358 C CA . ALA A 1 1077 ? 10.825 25.795 -40.418 1.00 96.44 1077 ALA A CA 1
ATOM 8359 C C . ALA A 1 1077 ? 12.296 26.239 -40.265 1.00 96.44 1077 ALA A C 1
ATOM 8361 O O . ALA A 1 1077 ? 12.580 27.428 -40.080 1.00 96.44 1077 ALA A O 1
ATOM 8362 N N . GLY A 1 1078 ? 13.224 25.288 -40.376 1.00 97.25 1078 GLY A N 1
ATOM 8363 C CA . GLY A 1 1078 ? 14.667 25.445 -40.190 1.00 97.25 1078 GLY A CA 1
ATOM 8364 C C . GLY A 1 1078 ? 15.181 25.064 -38.797 1.00 97.25 1078 GLY A C 1
ATOM 8365 O O . GLY A 1 1078 ? 16.388 24.911 -38.642 1.00 97.25 1078 GLY A O 1
ATOM 8366 N N . GLU A 1 1079 ? 14.309 24.901 -37.798 1.00 98.31 1079 GLU A N 1
ATOM 8367 C CA . GLU A 1 1079 ? 14.702 24.387 -36.480 1.00 98.31 1079 GLU A CA 1
ATOM 8368 C C . GLU A 1 1079 ? 14.952 22.876 -36.528 1.00 98.31 1079 GLU A C 1
ATOM 8370 O O . GLU A 1 1079 ? 14.499 22.170 -37.439 1.00 98.31 1079 GLU A O 1
ATOM 8375 N N . LYS A 1 1080 ? 15.688 22.370 -35.534 1.00 98.12 1080 LYS A N 1
ATOM 8376 C CA . LYS A 1 1080 ? 16.170 20.988 -35.532 1.00 98.12 1080 LYS A CA 1
ATOM 8377 C C . LYS A 1 1080 ? 15.668 20.201 -34.331 1.00 98.12 1080 LYS A C 1
ATOM 8379 O O . LYS A 1 1080 ? 15.721 20.681 -33.198 1.00 98.12 1080 LYS A O 1
ATOM 8384 N N . LEU A 1 1081 ? 15.258 18.961 -34.587 1.00 98.31 1081 LEU A N 1
ATOM 8385 C CA . LEU A 1 1081 ? 15.195 17.912 -33.575 1.00 98.31 1081 LEU A CA 1
ATOM 8386 C C . LEU A 1 1081 ? 16.587 17.306 -33.428 1.00 98.31 1081 LEU A C 1
ATOM 8388 O O . LEU A 1 1081 ? 17.183 16.885 -34.418 1.00 98.31 1081 LEU A O 1
ATOM 8392 N N . ILE A 1 1082 ? 17.073 17.230 -32.198 1.00 98.25 1082 ILE A N 1
ATOM 8393 C CA . ILE A 1 1082 ? 18.341 16.596 -31.850 1.00 98.25 1082 ILE A CA 1
ATOM 8394 C C . ILE A 1 1082 ? 18.040 15.338 -31.040 1.00 98.25 1082 ILE A C 1
ATOM 8396 O O . ILE A 1 1082 ? 17.258 15.388 -30.094 1.00 98.25 1082 ILE A O 1
ATOM 8400 N N . PHE A 1 1083 ? 18.666 14.221 -31.385 1.00 98.50 1083 PHE A N 1
ATOM 8401 C CA . PHE A 1 1083 ? 18.596 12.964 -30.648 1.00 98.50 1083 PHE A CA 1
ATOM 8402 C C . PHE A 1 1083 ? 19.990 12.591 -30.161 1.00 98.50 1083 PHE A C 1
ATOM 8404 O O . PHE A 1 1083 ? 20.908 12.473 -30.972 1.00 98.50 1083 PHE A O 1
ATOM 8411 N N . ARG A 1 1084 ? 20.152 12.397 -28.850 1.00 98.19 1084 ARG A N 1
ATOM 8412 C CA . ARG A 1 1084 ? 21.418 11.936 -28.267 1.00 98.19 1084 ARG A CA 1
ATOM 8413 C C . ARG A 1 1084 ? 21.269 10.567 -27.626 1.00 98.19 1084 ARG A C 1
ATOM 8415 O O . ARG A 1 1084 ? 20.225 10.272 -27.044 1.00 98.19 1084 ARG A O 1
ATOM 8422 N N . VAL A 1 1085 ? 22.337 9.775 -27.700 1.00 98.62 1085 VAL A N 1
ATOM 8423 C CA . VAL A 1 1085 ? 22.486 8.480 -27.020 1.00 98.62 1085 VAL A CA 1
ATOM 8424 C C . VAL A 1 1085 ? 23.760 8.510 -26.176 1.00 98.62 1085 VAL A C 1
ATOM 8426 O O . VAL A 1 1085 ? 24.813 8.901 -26.682 1.00 98.62 1085 VAL A O 1
ATOM 8429 N N . ALA A 1 1086 ? 23.667 8.096 -24.913 1.00 98.25 1086 ALA A N 1
ATOM 8430 C CA . ALA A 1 1086 ? 24.784 8.073 -23.969 1.00 98.25 1086 ALA A CA 1
ATOM 8431 C C . ALA A 1 1086 ? 24.697 6.893 -22.987 1.00 98.25 1086 ALA A C 1
ATOM 8433 O O . ALA A 1 1086 ? 23.730 6.125 -22.972 1.00 98.25 1086 ALA A O 1
ATOM 8434 N N . GLY A 1 1087 ? 25.741 6.735 -22.172 1.00 97.25 1087 GLY A N 1
ATOM 8435 C CA . GLY A 1 1087 ? 25.813 5.750 -21.085 1.00 97.25 1087 GLY A CA 1
ATOM 8436 C C . GLY A 1 1087 ? 25.483 6.335 -19.711 1.00 97.25 1087 GLY A C 1
ATOM 8437 O O . GLY A 1 1087 ? 25.593 5.644 -18.703 1.00 97.25 1087 GLY A O 1
ATOM 8438 N N . HIS A 1 1088 ? 25.075 7.601 -19.667 1.00 95.00 1088 HIS A N 1
ATOM 8439 C CA . HIS A 1 1088 ? 24.753 8.339 -18.455 1.00 95.00 1088 HIS A CA 1
ATOM 8440 C C . HIS A 1 1088 ? 23.544 9.252 -18.690 1.00 95.00 1088 HIS A C 1
ATOM 8442 O O . HIS A 1 1088 ? 23.137 9.516 -19.825 1.00 95.00 1088 HIS A O 1
ATOM 8448 N N . GLN A 1 1089 ? 22.955 9.740 -17.602 1.00 92.00 1089 GLN A N 1
ATOM 8449 C CA . GLN A 1 1089 ? 21.837 10.672 -17.663 1.00 92.00 1089 GLN A CA 1
ATOM 8450 C C . GLN A 1 1089 ? 22.301 12.025 -18.228 1.00 92.00 1089 GLN A C 1
ATOM 8452 O O . GLN A 1 1089 ? 23.302 12.570 -17.778 1.00 92.00 1089 GLN A O 1
ATOM 8457 N N . MET A 1 1090 ? 21.562 12.551 -19.211 1.00 92.94 1090 MET A N 1
ATOM 8458 C CA . MET A 1 1090 ? 21.855 13.814 -19.918 1.00 92.94 1090 MET A CA 1
ATOM 8459 C C . MET A 1 1090 ? 20.865 14.938 -19.550 1.00 92.94 1090 MET A C 1
ATOM 8461 O O . MET A 1 1090 ? 20.598 15.830 -20.356 1.00 92.94 1090 MET A O 1
ATOM 8465 N N . THR A 1 1091 ? 20.238 14.856 -18.372 1.00 91.94 1091 THR A N 1
ATOM 8466 C CA . THR A 1 1091 ? 19.313 15.885 -17.862 1.00 91.94 1091 THR A CA 1
ATOM 8467 C C . THR A 1 1091 ? 19.965 16.687 -16.752 1.00 91.94 1091 THR A C 1
ATOM 8469 O O . THR A 1 1091 ? 20.895 16.212 -16.108 1.00 91.94 1091 THR A O 1
ATOM 8472 N N . LEU A 1 1092 ? 19.398 17.854 -16.455 1.00 93.12 1092 LEU A N 1
ATOM 8473 C CA . LEU A 1 1092 ? 19.694 18.570 -15.219 1.00 93.12 1092 LEU A CA 1
ATOM 8474 C C . LEU A 1 1092 ? 19.275 17.744 -13.990 1.00 93.12 1092 LEU A C 1
ATOM 8476 O O . LEU A 1 1092 ? 18.408 16.867 -14.079 1.00 93.12 1092 LEU A O 1
ATOM 8480 N N . ALA A 1 1093 ? 19.895 18.018 -12.843 1.00 92.12 1093 ALA A N 1
ATOM 8481 C CA . ALA A 1 1093 ? 19.467 17.460 -11.563 1.00 92.12 1093 ALA A CA 1
ATOM 8482 C C . ALA A 1 1093 ? 18.132 18.089 -11.132 1.00 92.12 1093 ALA A C 1
ATOM 8484 O O . ALA A 1 1093 ? 17.934 19.286 -11.330 1.00 92.12 1093 ALA A O 1
ATOM 8485 N N . GLU A 1 1094 ? 17.223 17.316 -10.522 1.00 88.62 1094 GLU A N 1
ATOM 8486 C CA . GLU A 1 1094 ? 15.932 17.854 -10.042 1.00 88.62 1094 GLU A CA 1
ATOM 8487 C C . GLU A 1 1094 ? 16.135 18.989 -9.030 1.00 88.62 1094 GLU A C 1
ATOM 8489 O O . GLU A 1 1094 ? 15.512 20.050 -9.134 1.00 88.62 1094 GLU A O 1
ATOM 8494 N N . PHE A 1 1095 ? 17.091 18.789 -8.117 1.00 88.50 1095 PHE A N 1
ATOM 8495 C CA . PHE A 1 1095 ? 17.531 19.760 -7.123 1.00 88.50 1095 PHE A CA 1
ATOM 8496 C C . PHE A 1 1095 ? 19.056 19.811 -7.055 1.00 88.50 1095 PHE A C 1
ATOM 8498 O O . PHE A 1 1095 ? 19.732 18.808 -7.284 1.00 88.50 1095 PHE A O 1
ATOM 8505 N N . GLU A 1 1096 ? 19.588 20.961 -6.641 1.00 89.50 1096 GLU A N 1
ATOM 8506 C CA . GLU A 1 1096 ? 21.031 21.193 -6.511 1.00 89.50 1096 GLU A CA 1
ATOM 8507 C C . GLU A 1 1096 ? 21.769 20.106 -5.695 1.00 89.50 1096 GLU A C 1
ATOM 8509 O O . GLU A 1 1096 ? 22.806 19.634 -6.159 1.00 89.50 1096 GLU A O 1
ATOM 8514 N N . PRO A 1 1097 ? 21.246 19.607 -4.549 1.00 91.00 1097 PRO A N 1
ATOM 8515 C CA . PRO A 1 1097 ? 21.925 18.566 -3.770 1.00 91.00 1097 PRO A CA 1
ATOM 8516 C C . PRO A 1 1097 ? 22.035 17.198 -4.461 1.00 91.00 1097 PRO A C 1
ATOM 8518 O O . PRO A 1 1097 ? 22.741 16.328 -3.957 1.00 91.00 1097 PRO A O 1
ATOM 8521 N N . LEU A 1 1098 ? 21.317 16.977 -5.567 1.00 92.12 1098 LEU A N 1
ATOM 8522 C CA . LEU A 1 1098 ? 21.321 15.710 -6.305 1.00 92.12 1098 LEU A CA 1
ATOM 8523 C C . LEU A 1 1098 ? 22.376 15.665 -7.417 1.00 92.12 1098 LEU A C 1
ATOM 8525 O O . LEU A 1 1098 ? 22.633 14.590 -7.964 1.00 92.12 1098 LEU A O 1
ATOM 8529 N N . ARG A 1 1099 ? 22.972 16.812 -7.756 1.00 93.00 1099 ARG A N 1
ATOM 8530 C CA . ARG A 1 1099 ? 23.936 16.963 -8.849 1.00 93.00 1099 ARG A CA 1
ATOM 8531 C C . ARG A 1 1099 ? 25.115 15.998 -8.691 1.00 93.00 1099 ARG A C 1
ATOM 8533 O O . ARG A 1 1099 ? 25.674 15.861 -7.604 1.00 93.00 1099 ARG A O 1
ATOM 8540 N N . GLY A 1 1100 ? 25.479 15.302 -9.768 1.00 90.56 1100 GLY A N 1
ATOM 8541 C CA . GLY A 1 1100 ? 26.572 14.322 -9.761 1.00 90.56 1100 GLY A CA 1
ATOM 8542 C C . GLY A 1 1100 ? 26.335 13.063 -8.911 1.00 90.56 1100 GLY A C 1
ATOM 8543 O O . GLY A 1 1100 ? 27.241 12.240 -8.769 1.00 90.56 1100 GLY A O 1
ATOM 8544 N N . GLY A 1 1101 ? 25.154 12.902 -8.303 1.00 90.06 1101 GLY A N 1
ATOM 8545 C CA . GLY A 1 1101 ? 24.865 11.795 -7.387 1.00 90.06 1101 GLY A CA 1
ATOM 8546 C C . GLY A 1 1101 ? 24.533 10.476 -8.087 1.00 90.06 1101 GLY A C 1
ATOM 8547 O O . GLY A 1 1101 ? 24.606 9.413 -7.465 1.00 90.06 1101 GLY A O 1
ATOM 8548 N N . PHE A 1 1102 ? 24.152 10.526 -9.365 1.00 91.12 1102 PHE A N 1
ATOM 8549 C CA . PHE A 1 1102 ? 23.742 9.356 -10.132 1.00 91.12 1102 PHE A CA 1
ATOM 8550 C C . PHE A 1 1102 ? 24.934 8.527 -10.624 1.00 91.12 1102 PHE A C 1
ATOM 8552 O O . PHE A 1 1102 ? 25.944 9.064 -11.072 1.00 91.12 1102 PHE A O 1
ATOM 8559 N N . LYS A 1 1103 ? 24.805 7.198 -10.561 1.00 88.44 1103 LYS A N 1
ATOM 8560 C CA . LYS A 1 1103 ? 25.830 6.250 -11.013 1.00 88.44 1103 LYS A CA 1
ATOM 8561 C C . LYS A 1 1103 ? 25.188 5.125 -11.810 1.00 88.44 1103 LYS A C 1
ATOM 8563 O O . LYS A 1 1103 ? 24.160 4.595 -11.396 1.00 88.44 1103 LYS A O 1
ATOM 8568 N N . THR A 1 1104 ? 25.824 4.747 -12.912 1.00 89.94 1104 THR A N 1
ATOM 8569 C CA . THR A 1 1104 ? 25.405 3.631 -13.767 1.00 89.94 1104 THR A CA 1
ATOM 8570 C C . THR A 1 1104 ? 26.267 2.398 -13.506 1.00 89.94 1104 THR A C 1
ATOM 8572 O O . THR A 1 1104 ? 27.321 2.487 -12.873 1.00 89.94 1104 THR A O 1
ATOM 8575 N N . GLY A 1 1105 ? 25.799 1.235 -13.967 1.00 89.69 1105 GLY A N 1
ATOM 8576 C CA . GLY A 1 1105 ? 26.568 -0.014 -13.930 1.00 89.69 1105 GLY A CA 1
ATOM 8577 C C . GLY A 1 1105 ? 27.455 -0.227 -15.160 1.00 89.69 1105 GLY A C 1
ATOM 8578 O O . GLY A 1 1105 ? 27.963 -1.327 -15.349 1.00 89.69 1105 GLY A O 1
ATOM 8579 N N . ASN A 1 1106 ? 27.590 0.785 -16.018 1.00 97.38 1106 ASN A N 1
ATOM 8580 C CA . ASN A 1 1106 ? 28.313 0.682 -17.278 1.00 97.38 1106 ASN A CA 1
ATOM 8581 C C . ASN A 1 1106 ? 29.820 0.532 -17.073 1.00 97.38 1106 ASN A C 1
ATOM 8583 O O . ASN A 1 1106 ? 30.385 1.069 -16.121 1.00 97.38 1106 ASN A O 1
ATOM 8587 N N . ILE A 1 1107 ? 30.466 -0.165 -18.010 1.00 96.94 1107 ILE A N 1
ATOM 8588 C CA . ILE A 1 1107 ? 31.921 -0.310 -18.091 1.00 96.94 1107 ILE A CA 1
ATOM 8589 C C . ILE A 1 1107 ? 32.325 -0.250 -19.566 1.00 96.94 1107 ILE A C 1
ATOM 8591 O O . ILE A 1 1107 ? 31.793 -0.994 -20.390 1.00 96.94 1107 ILE A O 1
ATOM 8595 N N . GLY A 1 1108 ? 33.299 0.601 -19.897 1.00 96.38 1108 GLY A N 1
ATOM 8596 C CA . GLY A 1 1108 ? 33.923 0.619 -21.222 1.00 96.38 1108 GLY A CA 1
ATOM 8597 C C . GLY A 1 1108 ? 33.093 1.302 -22.313 1.00 96.38 1108 GLY A C 1
ATOM 8598 O O . GLY A 1 1108 ? 32.373 2.273 -22.057 1.00 96.38 1108 GLY A O 1
ATOM 8599 N N . ARG A 1 1109 ? 33.233 0.854 -23.567 1.00 97.62 1109 ARG A N 1
ATOM 8600 C CA . ARG A 1 1109 ? 32.597 1.504 -24.731 1.00 97.62 1109 ARG A CA 1
ATOM 8601 C C . ARG A 1 1109 ? 31.330 0.784 -25.181 1.00 97.62 1109 ARG A C 1
ATOM 8603 O O . ARG A 1 1109 ? 31.336 -0.419 -25.441 1.00 97.62 1109 ARG A O 1
ATOM 8610 N N . HIS A 1 1110 ? 30.270 1.558 -25.393 1.00 98.56 1110 HIS A N 1
ATOM 8611 C CA . HIS A 1 1110 ? 29.076 1.095 -26.096 1.00 98.56 1110 HIS A CA 1
ATOM 8612 C C . HIS A 1 1110 ? 29.169 1.442 -27.582 1.00 98.56 1110 HIS A C 1
ATOM 8614 O O . HIS A 1 1110 ? 29.694 2.493 -27.963 1.00 98.56 1110 HIS A O 1
ATOM 8620 N N . TYR A 1 1111 ? 28.627 0.566 -28.423 1.00 98.19 1111 TYR A N 1
ATOM 8621 C CA . TYR A 1 1111 ? 28.583 0.741 -29.868 1.00 98.19 1111 TYR A CA 1
ATOM 8622 C C . TYR A 1 1111 ? 27.141 0.732 -30.367 1.00 98.19 1111 TYR A C 1
ATOM 8624 O O . TYR A 1 1111 ? 26.396 -0.199 -30.064 1.00 98.19 1111 TYR A O 1
ATOM 8632 N N . LEU A 1 1112 ? 26.791 1.731 -31.173 1.00 98.31 1112 LEU A N 1
ATOM 8633 C CA . LEU A 1 1112 ? 25.503 1.869 -31.848 1.00 98.31 1112 LEU A CA 1
ATOM 8634 C C . LEU A 1 1112 ? 25.670 1.536 -33.334 1.00 98.31 1112 LEU A C 1
ATOM 8636 O O . LEU A 1 1112 ? 26.487 2.154 -34.025 1.00 98.31 1112 LEU A O 1
ATOM 8640 N N . HIS A 1 1113 ? 24.906 0.554 -33.810 1.00 97.69 1113 HIS A N 1
ATOM 8641 C CA . HIS A 1 1113 ? 24.967 0.028 -35.176 1.00 97.69 1113 HIS A CA 1
ATOM 8642 C C . HIS A 1 1113 ? 23.907 0.688 -36.059 1.00 97.69 1113 HIS A C 1
ATOM 8644 O O . HIS A 1 1113 ? 22.750 0.808 -35.653 1.00 97.69 1113 HIS A O 1
ATOM 8650 N N . LEU A 1 1114 ? 24.312 1.121 -37.254 1.00 95.19 1114 LEU A N 1
ATOM 8651 C CA . LEU A 1 1114 ? 23.521 1.954 -38.170 1.00 95.19 1114 LEU A CA 1
ATOM 8652 C C . LEU A 1 1114 ? 23.427 1.334 -39.577 1.00 95.19 1114 LEU A C 1
ATOM 8654 O O . LEU A 1 1114 ? 23.326 2.045 -40.573 1.00 95.19 1114 LEU A O 1
ATOM 8658 N N . ASP A 1 1115 ? 23.523 0.008 -39.686 1.00 83.38 1115 ASP A N 1
ATOM 8659 C CA . ASP A 1 1115 ? 23.523 -0.686 -40.977 1.00 83.38 1115 ASP A CA 1
ATOM 8660 C C . ASP A 1 1115 ? 22.099 -0.818 -41.542 1.00 83.38 1115 ASP A C 1
ATOM 8662 O O . ASP A 1 1115 ? 21.239 -1.467 -40.941 1.00 83.38 1115 ASP A O 1
ATOM 8666 N N . SER A 1 1116 ? 21.860 -0.267 -42.738 1.00 71.50 1116 SER A N 1
ATOM 8667 C CA . SER A 1 1116 ? 20.538 -0.199 -43.390 1.00 71.50 1116 SER A CA 1
ATOM 8668 C C . SER A 1 1116 ? 19.843 -1.555 -43.576 1.00 71.50 1116 SER A C 1
ATOM 8670 O O . SER A 1 1116 ? 18.610 -1.619 -43.568 1.00 71.50 1116 SER A O 1
ATOM 8672 N N . ASP A 1 1117 ? 20.620 -2.632 -43.715 1.00 75.06 1117 ASP A N 1
ATOM 8673 C CA . ASP A 1 1117 ? 20.110 -3.947 -44.115 1.00 75.06 1117 ASP A CA 1
ATOM 8674 C C . ASP A 1 1117 ? 19.841 -4.876 -42.922 1.00 75.06 1117 ASP A C 1
ATOM 8676 O O . ASP A 1 1117 ? 18.923 -5.690 -42.985 1.00 75.06 1117 ASP A O 1
ATOM 8680 N N . ASN A 1 1118 ? 20.606 -4.740 -41.830 1.00 81.88 1118 ASN A N 1
ATOM 8681 C CA . ASN A 1 1118 ? 20.560 -5.659 -40.682 1.00 81.88 1118 ASN A CA 1
ATOM 8682 C C . ASN A 1 1118 ? 20.283 -4.968 -39.333 1.00 81.88 1118 ASN A C 1
ATOM 8684 O O . ASN A 1 1118 ? 19.729 -5.608 -38.444 1.00 81.88 1118 ASN A O 1
ATOM 8688 N N . TYR A 1 1119 ? 20.647 -3.689 -39.166 1.00 92.19 1119 TYR A N 1
ATOM 8689 C CA . TYR A 1 1119 ? 20.621 -2.974 -37.881 1.00 92.19 1119 TYR A CA 1
ATOM 8690 C C . TYR A 1 1119 ? 20.037 -1.565 -38.047 1.00 92.19 1119 TYR A C 1
ATOM 8692 O O . TYR A 1 1119 ? 20.730 -0.549 -38.006 1.00 92.19 1119 TYR A O 1
ATOM 8700 N N . GLN A 1 1120 ? 18.721 -1.516 -38.249 1.00 93.94 1120 GLN A N 1
ATOM 8701 C CA . GLN A 1 1120 ? 17.966 -0.306 -38.587 1.00 93.94 1120 GLN A CA 1
ATOM 8702 C C . GLN A 1 1120 ? 17.643 0.546 -37.350 1.00 93.94 1120 GLN A C 1
ATOM 8704 O O . GLN A 1 1120 ? 16.476 0.676 -36.955 1.00 93.94 1120 GLN A O 1
ATOM 8709 N N . SER A 1 1121 ? 18.677 1.111 -36.723 1.00 98.00 1121 SER A N 1
ATOM 8710 C CA . SER A 1 1121 ? 18.511 2.023 -35.588 1.00 98.00 1121 SER A CA 1
ATOM 8711 C C . SER A 1 1121 ? 17.724 3.270 -36.004 1.00 98.00 1121 SER A C 1
ATOM 8713 O O . SER A 1 1121 ? 18.024 3.908 -37.015 1.00 98.00 1121 SER A O 1
ATOM 8715 N N . ARG A 1 1122 ? 16.684 3.610 -35.241 1.00 97.75 1122 ARG A N 1
ATOM 8716 C CA . ARG A 1 1122 ? 15.697 4.637 -35.609 1.00 97.75 1122 ARG A CA 1
ATOM 8717 C C . ARG A 1 1122 ? 15.011 5.238 -34.389 1.00 97.75 1122 ARG A C 1
ATOM 8719 O O . ARG A 1 1122 ? 14.929 4.606 -33.337 1.00 97.75 1122 ARG A O 1
ATOM 8726 N N . ILE A 1 1123 ? 14.441 6.423 -34.560 1.00 97.81 1123 ILE A N 1
ATOM 8727 C CA . ILE A 1 1123 ? 13.472 7.006 -33.631 1.00 97.81 1123 ILE A CA 1
ATOM 8728 C C . ILE A 1 1123 ? 12.115 7.150 -34.309 1.00 97.81 1123 ILE A C 1
ATOM 8730 O O . ILE A 1 1123 ? 12.018 7.339 -35.519 1.00 97.81 1123 ILE A O 1
ATOM 8734 N N . ILE A 1 1124 ? 11.057 7.055 -33.518 1.00 97.00 1124 ILE A N 1
ATOM 8735 C CA . ILE A 1 1124 ? 9.673 7.212 -33.946 1.00 97.00 1124 ILE A CA 1
ATOM 8736 C C . ILE A 1 1124 ? 9.102 8.373 -33.145 1.00 97.00 1124 ILE A C 1
ATOM 8738 O O . ILE A 1 1124 ? 8.983 8.282 -31.920 1.00 97.00 1124 ILE A O 1
ATOM 8742 N N . VAL A 1 1125 ? 8.781 9.463 -33.839 1.00 96.44 1125 VAL A N 1
ATOM 8743 C CA . VAL A 1 1125 ? 8.301 10.711 -33.235 1.00 96.44 1125 VAL A CA 1
ATOM 8744 C C . VAL A 1 1125 ? 6.815 10.932 -33.541 1.00 96.44 1125 VAL A C 1
ATOM 8746 O O . VAL A 1 1125 ? 6.391 10.702 -34.678 1.00 96.44 1125 VAL A O 1
ATOM 8749 N N . PRO A 1 1126 ? 6.005 11.349 -32.552 1.00 95.00 1126 PRO A N 1
ATOM 8750 C CA . PRO A 1 1126 ? 4.573 11.564 -32.735 1.00 95.00 1126 PRO A CA 1
ATOM 8751 C C . PRO A 1 1126 ? 4.298 12.983 -33.251 1.00 95.00 1126 PRO A C 1
ATOM 8753 O O . PRO A 1 1126 ? 4.264 13.934 -32.475 1.00 95.00 1126 PRO A O 1
ATOM 8756 N N . LEU A 1 1127 ? 4.136 13.148 -34.563 1.00 93.69 1127 LEU A N 1
ATOM 8757 C CA . LEU A 1 1127 ? 3.830 14.448 -35.164 1.00 93.69 1127 LEU A CA 1
ATOM 8758 C C . LEU A 1 1127 ? 2.324 14.652 -35.291 1.00 93.69 1127 LEU A C 1
ATOM 8760 O O . LEU A 1 1127 ? 1.594 13.717 -35.612 1.00 93.69 1127 LEU A O 1
ATOM 8764 N N . VAL A 1 1128 ? 1.869 15.882 -35.082 1.00 88.69 1128 VAL A N 1
ATOM 8765 C CA . VAL A 1 1128 ? 0.461 16.256 -35.211 1.00 88.69 1128 VAL A CA 1
ATOM 8766 C C . VAL A 1 1128 ? 0.331 17.495 -36.091 1.00 88.69 1128 VAL A C 1
ATOM 8768 O O . VAL A 1 1128 ? 1.110 18.441 -35.964 1.00 88.69 1128 VAL A O 1
ATOM 8771 N N . GLU A 1 1129 ? -0.653 17.478 -36.988 1.00 79.06 1129 GLU A N 1
ATOM 8772 C CA . GLU A 1 1129 ? -1.046 18.643 -37.786 1.00 79.06 1129 GLU A CA 1
ATOM 8773 C C . GLU A 1 1129 ? -1.981 19.533 -36.949 1.00 79.06 1129 GLU A C 1
ATOM 8775 O O . GLU A 1 1129 ? -2.971 19.045 -36.399 1.00 79.06 1129 GLU A O 1
ATOM 8780 N N . ILE A 1 1130 ? -1.642 20.823 -36.816 1.00 70.69 1130 ILE A N 1
ATOM 8781 C CA . ILE A 1 1130 ? -2.392 21.833 -36.041 1.00 70.69 1130 ILE A CA 1
ATOM 8782 C C . ILE A 1 1130 ? -2.925 22.916 -36.969 1.00 70.69 1130 ILE A C 1
ATOM 8784 O O . ILE A 1 1130 ? -2.126 23.412 -37.798 1.00 70.69 1130 ILE A O 1
#

Nearest PDB structures (foldseek):
  3ib3-assembly2_B  TM=8.685E-01  e=8.887E-51  Staphylococcus aureus subsp. aureus COL
  7o6p-assembly1_A  TM=7.957E-01  e=5.034E-12  Salvia officinalis
  7o6p-assembly1_C  TM=7.962E-01  e=2.467E-11  Salvia officinalis
  7btm-assembly3_H-2  TM=7.934E-01  e=2.833E-10  Streptomyces lusitanus
  7x5j-assembly1_D  TM=7.940E-01  e=4.461E-10  Candidatus Methanoliparum

Sequence (1130 aa):
MAKTIILITGANKGLGYHVAADLLTSPDNHVILACRNPKSGTEALGNLTSLASTRGTASVVALDVTSDVSVKNAVDVVKKDFPHLDVLINNAGICVEPLGAKSPPLTEGLLTSFSTNVVGTARVTDAFVPLLSNSATKRIIFITSGSASLTYASDPTSHHHGPYMDAYRVSKTALNMLLVQYTTRFKGTGMVTLGVNPGFCATDISGDPKIVLELGGIEPQEGAQIIAGAARGEKDDFAGKHEVDTNY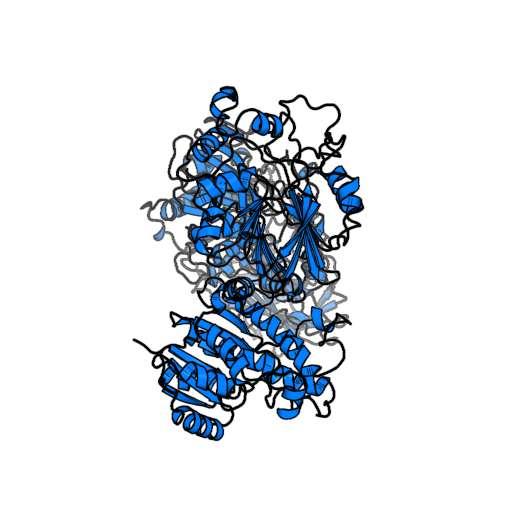DLICAFLGATTFRLRACGLTVFLDAWFKRPTLQEDYLSADDIHEADYVFISHAHFDHLPGADIIAKRTGAIVIGNCEAINILREAGVPDAQLMAVQGGERIPLFSQDIRNKANEGKIELRPTPPGAPALPHPRYAAISVDVWPSLHCLMPEGHLEYLDSGTVYTGAAHPYVCTFDVNYGMKHGLLKIDQLLPEDEKTDGILSFVDYIKDRKINLFSDHDGGQLMYNIHISEGNTILWNAHLGGYEGIIRDLVPKPRLAIIGIAGRANYNGRPFDGSAAQFATKLVNWLDQPSQVIWCLHDKRSMAIETSPYVVSGIPVLLTPAVPNDSPNAKYNGIKPSVTILQKGHRKSPGFRPFPVDTIWEKDITIPMRDGILLRGDVFRPTNSKGLPALIAFSPYGKSGDEGRAGVPVEKLSGYESFEALDPAEWTQHGYAVVNVTTRGIQGSEGHHKWHGKAEARDGYDTIEYIAQLPWSDGHTALAGNSWLATNQWFIAAEQPPHLTCILPLEGLSDVYRETLCRGGVPYLPFWSFLGNNLFSNNEREDVISMINKYPLMNDYWEDKRAKANLITVPAYVLASMSTGLHTVGSTRCFEDIPHEKKWLRMNATQEWHDLYRDDTNADLKKFLDFYMKGAENGWEMTPRSPIENVPFKNWPIPETQHRTLWLSHNGALEAAQESVVPGKVSYQSDAPALQEDDDPEFVEFSYTFTEKSTMIGPARAVLYMSCSDHDDMDVFVILRKADKDGNILRNYNIPIQDLVGVNDQKDVALINTLQYVGPTGVLRASHRTLDPNLSKPHWPAHDHTKETKLQSSEVVELEIGIWPSAIQFEAGEKLIFRVAGHQMTLAEFEPLRGGFKTGNIGRHYLHLDSDNYQSRIIVPLVEI